Protein 5MFO (pdb70)

CATH classification: 1.25.10.10

Radius of gyration: 34.19 Å; Cα contacts (8 Å, |Δi|>4): 1938; chains: 6; bounding box: 87×89×91 Å

B-factor: mean 29.67, std 13.9, range [11.41, 124.04]

Foldseek 3Di:
DVCLLVLLVLCVPPPVVSNVVSLQVLLVQLQPAQVSLVVNVVSPNQLSLLVQLPPPDVVSNLSSLSNLLSQLLYALVSLVSNVVSPNQLSLLVQLPPPDVSSNLSSLSNLLSQLLYALVSLVSNVVSPNLLSLLVQLPPPDVSSVVSSLSSLLSQLQYDLVSLVSNVVSPNQVSLVVCCPPPDPVSNVSSVSSNVSSVD/DVLLVLLVQCPPPDVVSNLVSLQVLLVQLLDAQVSLVVNVVSPNQLSLLVQLPPPPVSSNLSSLSNLLSQLQYALVSLVSNLVSPNQLSLLVQLPPPDVSSNLSSLSSLLSQLQYALVSLVSNVVSPNQLSLLVQLPPPDVVSNVSSLSSLLSQLPHDDVSLVSNVVSPNQVSLVCLCVPPDDSSNVSSVSSNVSNPD/DVCLLVLLVLCVPPDPVSNVVSLQVLLVQLQPAQVSLVVNVVSPNQLSLLVQLPPPDVVSNLSSLSNLLSQLLYALVSLVSNVVSPNQLSLLVQLPPPDVSSNLSSLSNLLSQLLYALVSLVSNVVSPNLLSLLVQLPPPDPSSVVSSLSSLLSQLQYDLVSLVSNVVSPNQVSLVVCCPPPDPVSNVSSVSSNVSSPD/DDQPCLLVLLVQCPPPDVVSNLVSLLVLLVQLQVADVSLVSNVVSPNQLSLLVQLPDPDVSSNLSSLSSLLSQLQYALVSLVSNVVSPNQLSLLVQLPPPDVSSNLSSLSSLLSQLLYAQVSLVSNVVSPNQLSLLVQLPDPDVVSLVSSLSNLLSQLQYDPVSLVSNVVSPNPVSLVVQCPPPPVVSNVSSVNSNVSSD/DLLVLLVQCPPPDVVSNLVSLQVLLVQLLDAQVSLVVNVVSPNQLSLLVQLPPPDVSSNLSSLSNLLSQLQYALVSLVSNLVSPNQLSLLVQLPPPDVSSNLSSLSSLLSQLQYALVSLVSNVVSPNQLSLLVQLPPPDVVSNVSSLSSLLSQLPHDDVSLVSNVVSPNQVSLVCLCVPDDDVSVVSSVSSNVSNPD/DDQPCLLVLQVQCPDPDVVSNLVSLLVLLVQLQVDDVSLVSNVVSPNQLSLLVQLPDPDVSSNLSSLSSLLSQLQYALVSLVSNVVSPNQLSLLVQLPPPDVSSNLSSLSSLQSQLLYAQVSLVSNVVSPNQLSLLVQLPDPDVVSLVSSLSSLLSQLQYDDVSLVSNVVSPNPVSLVVQCPPPPVVSNVSSVNSNVSSPD

Sequence (1194 aa):
GSELPQMMVQQLNSPDQQELQSALRKLSQIASSGGNEQQIQAVIDAGALPALVQLLSSSPNEQILQEALWALSSNIASGGNEEQIQAVIDAGALPALVQLLSSSPNEQILQQEALWALSSNIASGGNEQIQAVIDAGALPALVQLLSSPNEQILQEALWALSSNIASGGNEQKQAVKEAGAEPALEQLQSSPNEKIQKEAQEALEKIQSSELPQMMVQQLNSPDQQQELQSSALRKLSSQIASGGNEQIQAVIDAGALPALVQLLSSSPNEQILQEALWWALLSSNNIASGGNEQQIQAVIDAGALPALVQLLSSSPNEQILQEALWWALSSNIASGGNEQQIQAVIDAGALPALVQLLSSPNEQILQEALLWALSSNIASGGNEQKQAVKEAGAEPALEQQLLQQSSSSPPNNEEKIQKEAQEALEKIQSGSELPQMMVQQLNSPDQQELQSALRKLSSQIASGGNEQIQAVIDAGALPALVQLLSSSPNEQILQEALWALSSNIASGGNEQIQAVIDAGALPALVQLLSSSPNEQILQQEALWALSNIASGGNEQIQAVIDAGALPALVQLLSSPNEQILQEALWALSSNIASGGNEQKQAVKEAGAEPALEQLQSSPNEKIQKEAQEALEKIQSGPGSSELPQMMVQQQLNSSPDQQEELQSALLRRKLSSQQIASSGGNEQIQAVIDAGALPALLVQLLSSPNEQILQQEALWWALSNIASGGNEQIQAVIDAGALPALLVQQLLSSSPNEQILQEEALWALLSSNIASSGGNEQIQAVIDAGALPALVQLLSSSPNEQILQEALWWALSSNIASGGNEQKQAVKEAGAEPALEQLQSSSPNEKIQKEAQEALEKIQELPQMMVQQLNSPDQQQELQSALRKLSSQIASGGNEQIQAVIDAGALPALVQLLSSSPNEQILQQEALWWALSSNNIASSGGNEQQIQAVIDAGALPALVQLLSSSPNEQILQEEALWWALSSNIASGGNEQQIQAVIDAGALPALVQLLSSPNEQILQEALLWALSSNIASGGNEQKQAVKEAGAEPALEQQLLQQSSSSPPNNEEKIQKEAQEALEKIQSGPGSELPQMVQQQLNNSSPDQQELQSALLRRKLSSQIIASSGGNEQIQAVIDAGALPALLVQLLSSSPNEQILQQQEALWWALSNIASGGGNEQIQAVIDAGALPALVQQLLSSSPNEQILQEALWALLSSNIASSGGNEEQIQAVIDAGALPALVQQLLSSSPNEQILQEALWWALSSNIASGGNEEQKQAVKEAGAEPALEQLQSSSPNEKIQKEAQEALEKIQS

Nearest PDB structures (foldseek):
  5mfo-assembly3_C  TM=9.854E-01  e=1.193E-26  synthetic construct
  6s9m-assembly1_A  TM=9.675E-01  e=6.586E-24  synthetic construct
  7qnp-assembly1_AAA  TM=9.729E-01  e=9.684E-24  synthetic construct
  4v3r-assembly2_B  TM=9.788E-01  e=2.664E-23  synthetic construct
  6sa6-assembly1_A  TM=9.646E-01  e=4.111E-23  synthetic construct

Solvent-accessible surface area: 48846 Å² total; per-residue (Å²): 73,116,76,12,69,112,8,19,122,43,0,107,14,147,75,96,151,72,15,20,62,4,1,121,102,0,17,121,34,1,75,45,38,50,144,73,3,65,42,0,27,108,34,39,0,10,81,18,0,24,124,18,9,96,24,137,39,100,93,7,12,43,10,0,0,106,0,0,8,42,0,0,68,14,6,33,85,4,2,32,22,0,24,108,32,35,0,7,88,28,0,21,127,27,9,88,24,142,41,100,87,6,14,36,25,0,0,57,1,2,0,18,0,1,39,9,20,79,116,10,4,37,20,1,26,108,32,39,0,10,92,32,1,21,126,22,5,75,21,141,49,81,47,13,16,29,4,0,1,37,1,0,4,5,0,0,38,8,21,114,116,7,27,84,18,0,72,132,32,30,0,48,91,19,0,95,121,18,52,98,30,132,29,104,30,10,49,73,33,0,62,36,0,2,98,41,2,102,95,106,122,34,55,29,16,19,43,66,4,87,10,28,19,33,13,68,14,4,35,3,0,101,100,0,2,120,39,1,52,30,43,66,144,90,3,60,39,1,27,108,21,33,0,7,76,8,0,24,115,24,4,90,22,124,14,35,4,13,6,14,39,0,0,95,1,1,0,20,0,1,65,13,16,75,110,2,6,62,23,0,25,107,33,35,0,8,88,18,0,25,125,20,6,99,23,114,9,32,30,11,5,46,9,0,2,75,1,2,15,30,0,2,70,17,26,73,151,11,5,30,22,0,21,110,31,31,0,6,91,28,0,4,27,25,10,54,20,45,6,42,10,16,14,5,8,0,0,121,1,0,12,46,1,1,60,4,23,136,114,10,53,107,22,0,74,141,22,24,0,48,88,22,1,81,53,15,79,89,17,126,15,127,110,1,52,136,26,0,73,106,0,3,129,56,4,82,155,78,115,80,11,66,108,9,4,52,40,0,76,13,143,73,99,152,72,10,32,40,3,0,113,100,0,15,125,26,1,76,45,33,76,144,79,3,55,42,0,0,37,20,2,0,1,39,16,0,25,118,16,8,96,24,135,49,99,98,5,13,44,13,0,0,107,0,1,8,38,0,0,69,14,18,73,130,8,2,33,5,0,24,97,34,36,0,9,88,27,0,21,127,27,8,90,22,140,40,93,93,6,14,27,35,0,0,113,1,2,0,18,0,1,69,13,24,79,115,10,4,38,21,1,24,108,33,37,0,9,91,31,1,22,126,23,9,86,20,142,45,99,68,11,16,64,6,0,1,69,1,0,5,24,0,0,66,9,22,112,118,7,30,87,17,0,68,135,33,30,0,50,94,21,0,95,136,20,53,98,29,144,49,111,134,11,47,119,56,0,62,88,0,2,104,60,0,90,116,80,146,28,101,98,13,75,100,3,18,120,39,1,63,11,90,24,9,17,64,8,8,45,3,0,91,78,0,5,121,32,1,83,46,36,98,144,58,3,72,28,0,30,106,24,30,0,8,90,10,0,26,55,14,3,63,13,106,12,32,11,9,5,20,36,0,1,131,0,0,2,14,0,1,75,49,28,73,130,13,4,23,28,0,25,110,34,31,0,6,92,19,0,25,137,24,5,93,21,123,8,34,31,13,4,42,18,0,2,98,0,4,1,21,0,1,71,16,21,87,109,5,5,51,20,1,22,110,34,32,0,6,74,22,2,23,119,25,2,11,11,26,9,33,6,17,5,43,20,0,3,126,1,1,16,21,2,0,62,6,21,129,139,14,50,96,20,0,104,136,31,23,0,40,87,15,0,83,48,0,75,43,12,59,6,137,109,0,75,106,48,0,74,83,1,9,94,90,4,131,153,36,72,117,20,19,117,67,5,131,11,133,18,51,13,68,15,4,39,3,0,97,96,1,1,119,38,1,57,30,45,73,149,91,2,64,37,0,28,108,21,34,0,8,91,25,0,25,137,21,5,94,22,126,13,36,4,14,6,14,39,0,0,98,0,2,0,14,0,2,68,15,20,69,139,9,6,60,23,1,24,107,32,34,0,8,91,23,0,25,126,25,7,88,23,115,9,32,30,10,4,41,8,0,1,73,1,1,13,29,0,2,72,17,16,70,108,3,5,29,22,0,22,110,32,32,0,6,89,28,0,3,27,25,9,57,20,47,6,40,4,16,14,4,8,0,0,118,0,0,11,49,2,1,60,4,23,135,111,11,56,114,23,0,76,142,22,24,0,42,88,22,2,77,57,14,76,90,17,130,15,127,109,1,59,137,30,0,74,98,0,5,134,56,6,98,145,81,145,29,106,104,14,77,100,3,20,113,42,2,57,10,93,25,9,19,63,8,5,56,4,0,102,85,0,6,132,30,1,78,45,36,100,147,57,3,68,29,0,30,108,23,30,0,7,91,16,0,24,60,17,3,63,13,106,12,32,6,8,5,16,39,0,0,129,0,0,2,13,0,1,73,48,31,73,133,13,5,41,27,0,24,109,33,31,0,6,90,20,0,26,126,25,5,83,23,128,10,32,25,13,5,34,24,0,1,106,0,3,11,28,0,2,72,14,22,83,142,8,5,32,19,0,23,109,33,32,0,6,71,21,2,22,123,25,4,89,22,120,9,34,4,18,8,14,7,0,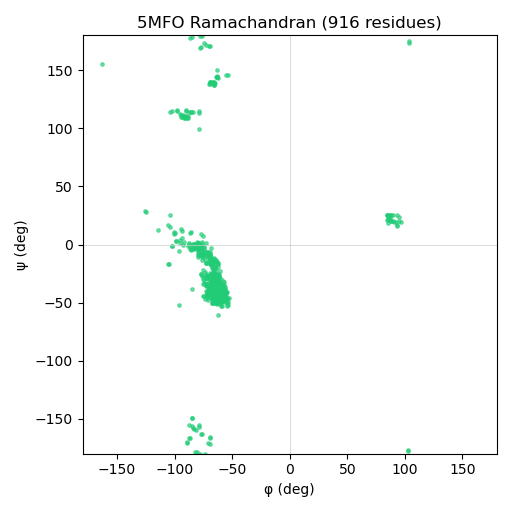2,109,1,1,23,44,1,0,59,6,21,133,112,9,37,56,20,0,58,38,17,4,0,35,22,16,0,68,95,16,59,101,16,140,8,137,111,0,76,107,34,0,68,86,1,23,84,83,4,110,109

Secondary structure (DSSP, 8-state):
-TTHHHHHHGGG-SSHHHHHHHHHHHHHHTTS-HHHHHHHHHTTHHHHHHHHTT-S-HHHHHHHHHHHHHHTTS-HHHHHHHHHTTHHHHHHHHTT-S-HHHHHHHHHHHHHHHTS-HHHHHHHHHTTHHHHHHHHTT-S-HHHHHHHHHHHHHHTTS-HHHHHHHHHTTHHHHHHHGGG-S-HHHHHHHHHHHHHHH-/-HHHHHHHHTT-SSHHHHHHHHHHHHHHHTS-HHHHHHHHHTTHHHHHHHHTT-S-HHHHHHHHHHHHHHTTS-HHHHHHHHHTTHHHHHHHHTT-S-HHHHHHHHHHHHHHTTS-HHHHHHHHHTTHHHHHHHHTT-S-HHHHHHHHHHHHHHHTS-HHHHHHHHHTTHHHHHHHHTT-SSHHHHHHHHHHHHHH--/-TTHHHHHHGGG-SSHHHHHHHHHHHHHHTTS-HHHHHHHHHTTHHHHHHHHTT-S-HHHHHHHHHHHHHHTTS-HHHHHHHHHTTHHHHHHHHTT-S-HHHHHHHHHHHHHHHTS-HHHHHHHHHTTHHHHHHHHTT-S-HHHHHHHHHHHHHHTTS-HHHHHHHHHTTHHHHHHHGGG-S-HHHHHHHHHHHHHH--/---TTHHHHHHHHT-S-HHHHHHHHHHHHHHHTS-HHHHHHHHHTTHHHHHHHHTT-S-HHHHHHHHHHHHHHTTS-HHHHHHHHHTTHHHHHHHHTT-S-HHHHHHHHHHHHHHTTS-HHHHHHHHHTTHHHHHHHHTT-S-HHHHHHHHHHHHHHHTS-HHHHHHHHHTTHHHHHHTTTT-SSHHHHHHHHHHHHHH-/-HHHHHHHTT-SSHHHHHHHHHHHHHHHTS-HHHHHHHHHTTHHHHHHHHTT-S-HHHHHHHHHHHHHHTTS-HHHHHHHHHTTHHHHHHHHTT-S-HHHHHHHHHHHHHHTTS-HHHHHHHHHTTHHHHHHHHTT-S-HHHHHHHHHHHHHHHTS-HHHHHHHHHTTHHHHHHHHTT-SSHHHHHHHHHHHHHH--/---TTHHHHHHHTT-S-HHHHHHHHHHHHHHHTS-HHHHHHHHHTTHHHHHHHHTT-S-HHHHHHHHHHHHHHTTS-HHHHHHHHHTTHHHHHHHHTT-S-HHHHHHHHHHHHHHTTS-HHHHHHHHHTTHHHHHHHHTT-S-HHHHHHHHHHHHHHTTS-HHHHHHHHHTTHHHHHHTTTT-SSHHHHHHHHHHHHHHH-

Structure (mmCIF, N/CA/C/O backbone):
data_5MFO
#
_entry.id   5MFO
#
_cell.length_a   83.920
_cell.length_b   83.920
_cell.length_c   166.150
_cell.angle_alpha   90.00
_cell.angle_beta   90.00
_cell.angle_gamma   90.00
#
_symmetry.space_group_name_H-M   'P 43'
#
loop_
_entity.id
_entity.type
_entity.pdbx_description
1 polymer YIIIM3AIII
2 non-polymer 'CALCIUM ION'
3 non-polymer 1,2-ETHANEDIOL
4 water water
#
loop_
_atom_site.group_PDB
_atom_site.id
_atom_site.type_symbol
_atom_site.label_atom_id
_atom_site.label_alt_id
_atom_site.label_comp_id
_atom_site.label_asym_id
_atom_site.label_entity_id
_atom_site.label_seq_id
_atom_site.pdbx_PDB_ins_code
_atom_site.Cartn_x
_atom_site.Cartn_y
_atom_site.Cartn_z
_atom_site.occupancy
_atom_site.B_iso_or_equiv
_atom_site.auth_seq_id
_atom_site.auth_comp_id
_atom_site.auth_asym_id
_atom_site.auth_atom_id
_atom_site.pdbx_PDB_model_num
ATOM 1 N N . GLY A 1 3 ? 26.057 -46.090 41.371 1.00 72.66 10 GLY A N 1
ATOM 2 C CA . GLY A 1 3 ? 25.139 -45.392 42.249 1.00 62.37 10 GLY A CA 1
ATOM 3 C C . GLY A 1 3 ? 25.849 -44.567 43.305 1.00 58.63 10 GLY A C 1
ATOM 4 O O . GLY A 1 3 ? 25.995 -43.354 43.166 1.00 51.25 10 GLY A O 1
ATOM 7 N N . SER A 1 4 ? 26.297 -45.235 44.372 1.00 53.23 11 SER A N 1
ATOM 8 C CA . SER A 1 4 ? 26.952 -44.526 45.466 1.00 46.59 11 SER A CA 1
ATOM 9 C C . SER A 1 4 ? 28.217 -43.822 44.996 1.00 34.71 11 SER A C 1
ATOM 10 O O . SER A 1 4 ? 28.656 -42.851 45.621 1.00 39.90 11 SER A O 1
ATOM 18 N N . GLU A 1 5 ? 28.838 -44.307 43.922 1.00 36.70 12 GLU A N 1
ATOM 19 C CA . GLU A 1 5 ? 30.090 -43.701 43.482 1.00 32.78 12 GLU A CA 1
ATOM 20 C C . GLU A 1 5 ? 29.893 -42.489 42.577 1.00 31.85 12 GLU A C 1
ATOM 21 O O . GLU A 1 5 ? 30.890 -41.852 42.229 1.00 29.69 12 GLU A O 1
ATOM 33 N N . LEU A 1 6 ? 28.652 -42.146 42.211 1.00 29.55 13 LEU A N 1
ATOM 34 C CA . LEU A 1 6 ? 28.423 -41.063 41.252 1.00 33.27 13 LEU A CA 1
ATOM 35 C C . LEU A 1 6 ? 28.857 -39.696 41.763 1.00 25.90 13 LEU A C 1
ATOM 36 O O . LEU A 1 6 ? 29.524 -38.957 41.012 1.00 25.10 13 LEU A O 1
ATOM 52 N N . PRO A 1 7 ? 28.516 -39.287 42.985 1.00 25.21 14 PRO A N 1
ATOM 53 C CA . PRO A 1 7 ? 29.009 -37.987 43.465 1.00 23.80 14 PRO A CA 1
ATOM 54 C C . PRO A 1 7 ? 30.518 -37.880 43.429 1.00 23.84 14 PRO A C 1
ATOM 55 O O . PRO A 1 7 ? 31.045 -36.860 42.976 1.00 22.84 14 PRO A O 1
ATOM 66 N N . GLN A 1 8 ? 31.248 -38.920 43.845 1.00 25.39 15 GLN A N 1
ATOM 67 C CA . GLN A 1 8 ? 32.707 -38.815 43.789 1.00 26.05 15 GLN A CA 1
ATOM 68 C C . GLN A 1 8 ? 33.194 -38.689 42.347 1.00 25.79 15 GLN A C 1
ATOM 69 O O . GLN A 1 8 ? 34.135 -37.947 42.060 1.00 25.33 15 GLN A O 1
ATOM 83 N N A MET A 1 9 ? 32.578 -39.427 41.415 0.58 26.47 16 MET A N 1
ATOM 84 N N B MET A 1 9 ? 32.567 -39.422 41.432 0.42 26.45 16 MET A N 1
ATOM 85 C CA A MET A 1 9 ? 32.960 -39.286 40.014 0.58 26.60 16 MET A CA 1
ATOM 86 C CA B MET A 1 9 ? 32.913 -39.318 40.025 0.42 26.62 16 MET A CA 1
ATOM 87 C C A MET A 1 9 ? 32.768 -37.853 39.547 0.58 24.47 16 MET A C 1
ATOM 88 C C B MET A 1 9 ? 32.744 -37.888 39.526 0.42 24.52 16 MET A C 1
ATOM 89 O O A MET A 1 9 ? 33.644 -37.279 38.892 0.58 24.15 16 MET A O 1
ATOM 90 O O B MET A 1 9 ? 33.625 -37.341 38.857 0.42 24.23 16 MET A O 1
ATOM 117 N N . VAL A 1 10 ? 31.603 -37.274 39.831 1.00 23.42 17 VAL A N 1
ATOM 118 C CA . VAL A 1 10 ? 31.347 -35.906 39.383 1.00 22.08 17 VAL A CA 1
ATOM 119 C C . VAL A 1 10 ? 32.343 -34.945 40.006 1.00 21.15 17 VAL A C 1
ATOM 120 O O . VAL A 1 10 ? 32.873 -34.066 39.327 1.00 20.57 17 VAL A O 1
ATOM 134 N N . GLN A 1 11 ? 32.636 -35.123 41.290 1.00 21.38 18 GLN A N 1
ATOM 135 C CA . GLN A 1 11 ? 33.579 -34.230 41.964 1.00 21.16 18 GLN A CA 1
ATOM 136 C C . GLN A 1 11 ? 34.933 -34.224 41.276 1.00 21.54 18 GLN A C 1
ATOM 137 O O . GLN A 1 11 ? 35.635 -33.190 41.278 1.00 21.39 18 GLN A O 1
ATOM 151 N N . GLN A 1 12 ? 35.308 -35.363 40.670 1.00 22.65 19 GLN A N 1
ATOM 152 C CA . GLN A 1 12 ? 36.604 -35.528 40.045 1.00 23.65 19 GLN A CA 1
ATOM 153 C C . GLN A 1 12 ? 36.649 -35.092 38.588 1.00 23.01 19 GLN A C 1
ATOM 154 O O . GLN A 1 12 ? 37.726 -35.137 37.991 1.00 23.89 19 GLN A O 1
ATOM 168 N N . LEU A 1 13 ? 35.527 -34.627 38.017 1.00 21.88 20 LEU A N 1
ATOM 169 C CA . LEU A 1 13 ? 35.526 -34.155 36.633 1.00 22.22 20 LEU A CA 1
ATOM 170 C C . LEU A 1 13 ? 36.320 -32.875 36.421 1.00 22.00 20 LEU A C 1
ATOM 171 O O . LEU A 1 13 ? 36.582 -32.519 35.264 1.00 23.56 20 LEU A O 1
ATOM 187 N N . ASN A 1 14 ? 36.719 -32.193 37.491 1.00 20.60 21 ASN A N 1
ATOM 188 C CA . ASN A 1 14 ? 37.627 -31.047 37.412 1.00 20.39 21 ASN A CA 1
ATOM 189 C C . ASN A 1 14 ? 38.833 -31.261 38.311 1.00 22.25 21 ASN A C 1
ATOM 190 O O . ASN A 1 14 ? 39.437 -30.298 38.772 1.00 23.78 21 ASN A O 1
ATOM 201 N N . SER A 1 15 ? 39.210 -32.521 38.541 1.00 22.38 22 SER A N 1
ATOM 202 C CA . SER A 1 15 ? 40.346 -32.819 39.398 1.00 24.20 22 SER A CA 1
ATOM 203 C C . SER A 1 15 ? 41.627 -32.225 38.814 1.00 24.93 22 SER A C 1
ATOM 204 O O . SER A 1 15 ? 41.838 -32.293 37.585 1.00 27.56 22 SER A O 1
ATOM 212 N N . PRO A 1 16 ? 42.537 -31.719 39.661 1.00 26.22 23 PRO A N 1
ATOM 213 C CA . PRO A 1 16 ? 43.864 -31.303 39.176 1.00 30.00 23 PRO A CA 1
ATOM 214 C C . PRO A 1 16 ? 44.783 -32.457 38.841 1.00 37.66 23 PRO A C 1
ATOM 215 O O . PRO A 1 16 ? 45.883 -32.212 38.336 1.00 50.04 23 PRO A O 1
ATOM 226 N N . ASP A 1 17 ? 44.400 -33.690 39.142 1.00 32.46 24 ASP A N 1
ATOM 227 C CA . ASP A 1 17 ? 45.153 -34.861 38.712 1.00 36.17 24 ASP A CA 1
ATOM 228 C C . ASP A 1 17 ? 44.501 -35.430 37.459 1.00 33.61 24 ASP A C 1
ATOM 229 O O . ASP A 1 17 ? 43.356 -35.903 37.512 1.00 32.38 24 ASP A O 1
ATOM 238 N N . GLN A 1 18 ? 45.238 -35.405 36.340 1.00 43.84 25 GLN A N 1
ATOM 239 C CA . GLN A 1 18 ? 44.630 -35.724 35.047 1.00 47.53 25 GLN A CA 1
ATOM 240 C C . GLN A 1 18 ? 44.192 -37.182 34.971 1.00 44.84 25 GLN A C 1
ATOM 241 O O . GLN A 1 18 ? 43.166 -37.495 34.350 1.00 41.33 25 GLN A O 1
ATOM 255 N N . GLN A 1 19 ? 44.955 -38.089 35.582 1.00 47.43 26 GLN A N 1
ATOM 256 C CA . GLN A 1 19 ? 44.549 -39.491 35.602 1.00 49.16 26 GLN A CA 1
ATOM 257 C C . GLN A 1 19 ? 43.250 -39.670 36.376 1.00 45.69 26 GLN A C 1
ATOM 258 O O . GLN A 1 19 ? 42.376 -40.444 35.974 1.00 44.39 26 GLN A O 1
ATOM 272 N N . GLU A 1 20 ? 43.097 -38.949 37.486 1.00 43.83 27 GLU A N 1
ATOM 273 C CA . GLU A 1 20 ? 41.864 -39.051 38.257 1.00 41.33 27 GLU A CA 1
ATOM 274 C C . GLU A 1 20 ? 40.689 -38.496 37.465 1.00 37.26 27 GLU A C 1
ATOM 275 O O . GLU A 1 20 ? 39.596 -39.076 37.464 1.00 36.12 27 GLU A O 1
ATOM 287 N N . LEU A 1 21 ? 40.902 -37.376 36.774 1.00 35.62 28 LEU A N 1
ATOM 288 C CA . LEU A 1 21 ? 39.849 -36.795 35.950 1.00 32.51 28 LEU A CA 1
ATOM 289 C C . LEU A 1 21 ? 39.407 -37.763 34.856 1.00 32.74 28 LEU A C 1
ATOM 290 O O . LEU A 1 21 ? 38.209 -37.985 34.657 1.00 30.82 28 LEU A O 1
ATOM 306 N N . GLN A 1 22 ? 40.364 -38.329 34.110 1.00 35.47 29 GLN A N 1
ATOM 307 C CA . GLN A 1 22 ? 40.004 -39.195 32.988 1.00 35.97 29 GLN A CA 1
ATOM 308 C C . GLN A 1 22 ? 39.297 -40.457 33.460 1.00 36.34 29 GLN A C 1
ATOM 309 O O . GLN A 1 22 ? 38.352 -40.922 32.813 1.00 35.02 29 GLN A O 1
ATOM 323 N N . SER A 1 23 ? 39.730 -41.023 34.585 1.00 38.54 30 SER A N 1
ATOM 324 C CA . SER A 1 23 ? 39.062 -42.208 35.114 1.00 39.75 30 SER A CA 1
ATOM 325 C C . SER A 1 23 ? 37.598 -41.920 35.436 1.00 36.43 30 SER A C 1
ATOM 326 O O . SER A 1 23 ? 36.706 -42.703 35.088 1.00 37.29 30 SER A O 1
ATOM 334 N N . ALA A 1 24 ? 37.327 -40.780 36.092 1.00 34.32 31 ALA A N 1
ATOM 335 C CA . ALA A 1 24 ? 35.950 -40.418 36.409 1.00 32.91 31 ALA A CA 1
ATOM 336 C C . ALA A 1 24 ? 35.148 -40.144 35.146 1.00 30.62 31 ALA A C 1
ATOM 337 O O . ALA A 1 24 ? 33.980 -40.530 35.033 1.00 34.40 31 ALA A O 1
ATOM 344 N N . LEU A 1 25 ? 35.761 -39.485 34.171 1.00 29.01 32 LEU A N 1
ATOM 345 C CA . LEU A 1 25 ? 35.054 -39.196 32.938 1.00 27.39 32 LEU A CA 1
ATOM 346 C C . LEU A 1 25 ? 34.693 -40.486 32.202 1.00 30.60 32 LEU A C 1
ATOM 347 O O . LEU A 1 25 ? 33.589 -40.627 31.658 1.00 29.33 32 LEU A O 1
ATOM 363 N N . ARG A 1 26 ? 35.615 -41.448 32.175 1.00 30.86 33 ARG A N 1
ATOM 364 C CA . ARG A 1 26 ? 35.339 -42.711 31.497 1.00 32.21 33 ARG A CA 1
ATOM 365 C C . ARG A 1 26 ? 34.221 -43.463 32.202 1.00 34.57 33 ARG A C 1
ATOM 366 O O . ARG A 1 26 ? 33.318 -43.996 31.548 1.00 36.48 33 ARG A O 1
ATOM 387 N N . LYS A 1 27 ? 34.245 -43.487 33.538 1.00 33.08 34 LYS A N 1
ATOM 388 C CA . LYS A 1 27 ? 33.190 -44.155 34.292 1.00 38.62 34 LYS A CA 1
ATOM 389 C C . LYS A 1 27 ? 31.851 -43.458 34.104 1.00 40.02 34 LYS A C 1
ATOM 390 O O . LYS A 1 27 ? 30.804 -44.117 34.067 1.00 37.07 34 LYS A O 1
ATOM 409 N N . LEU A 1 28 ? 31.868 -42.127 33.955 1.00 32.90 35 LEU A N 1
ATOM 410 C CA . LEU A 1 28 ? 30.639 -41.371 33.770 1.00 28.38 35 LEU A CA 1
ATOM 411 C C . LEU A 1 28 ? 29.911 -41.731 32.475 1.00 30.05 35 LEU A C 1
ATOM 412 O O . LEU A 1 28 ? 28.679 -41.842 32.465 1.00 33.74 35 LEU A O 1
ATOM 428 N N . SER A 1 29 ? 30.632 -41.852 31.352 1.00 29.95 36 SER A N 1
ATOM 429 C CA . SER A 1 29 ? 29.965 -42.204 30.100 1.00 33.79 36 SER A CA 1
ATOM 430 C C . SER A 1 29 ? 29.323 -43.585 30.173 1.00 33.01 36 SER A C 1
ATOM 431 O O . SER A 1 29 ? 28.261 -43.810 29.584 1.00 30.39 36 SER A O 1
ATOM 439 N N . GLN A 1 30 ? 29.936 -44.514 30.903 1.00 29.89 37 GLN A N 1
ATOM 440 C CA . GLN A 1 30 ? 29.341 -45.842 31.050 1.00 31.22 37 GLN A CA 1
ATOM 441 C C . GLN A 1 30 ? 27.975 -45.767 31.732 1.00 33.52 37 GLN A C 1
ATOM 442 O O . GLN A 1 30 ? 27.002 -46.367 31.266 1.00 34.97 37 GLN A O 1
ATOM 456 N N . ILE A 1 31 ? 27.864 -45.001 32.819 1.00 31.47 38 ILE A N 1
ATOM 457 C CA . ILE A 1 31 ? 26.571 -44.868 33.486 1.00 32.83 38 ILE A CA 1
ATOM 458 C C . ILE A 1 31 ? 25.550 -44.222 32.553 1.00 32.70 38 ILE A C 1
ATOM 459 O O . ILE A 1 31 ? 24.389 -44.654 32.481 1.00 35.27 38 ILE A O 1
ATOM 475 N N . ALA A 1 32 ? 25.953 -43.167 31.847 1.00 29.16 39 ALA A N 1
ATOM 476 C CA . ALA A 1 32 ? 25.042 -42.444 30.966 1.00 34.07 39 ALA A CA 1
ATOM 477 C C . ALA A 1 32 ? 24.602 -43.268 29.752 1.00 34.06 39 ALA A C 1
ATOM 478 O O . ALA A 1 32 ? 23.813 -42.765 28.950 1.00 31.85 39 ALA A O 1
ATOM 485 N N A SER A 1 33 ? 25.096 -44.499 29.600 0.34 31.18 40 SER A N 1
ATOM 486 N N B SER A 1 33 ? 25.086 -44.499 29.595 0.66 31.58 40 SER A N 1
ATOM 487 C CA A SER A 1 33 ? 24.682 -45.399 28.530 0.34 31.24 40 SER A CA 1
ATOM 488 C CA B SER A 1 33 ? 24.669 -45.397 28.521 0.66 31.37 40 SER A CA 1
ATOM 489 C C A SER A 1 33 ? 23.673 -46.440 29.000 0.34 34.75 40 SER A C 1
ATOM 490 C C B SER A 1 33 ? 23.535 -46.327 28.935 0.66 34.58 40 SER A C 1
ATOM 491 O O A SER A 1 33 ? 23.415 -47.409 28.280 0.34 37.82 40 SER A O 1
ATOM 492 O O B SER A 1 33 ? 23.045 -47.095 28.101 0.66 32.53 40 SER A O 1
ATOM 507 N N . GLY A 1 34 ? 23.091 -46.260 30.182 1.00 32.69 41 GLY A N 1
ATOM 508 C CA . GLY A 1 34 ? 22.166 -47.232 30.728 1.00 38.23 41 GLY A CA 1
ATOM 509 C C . GLY A 1 34 ? 20.711 -46.819 30.708 1.00 32.42 41 GLY A C 1
ATOM 510 O O . GLY A 1 34 ? 19.903 -47.384 31.449 1.00 45.09 41 GLY A O 1
ATOM 515 N N . GLY A 1 35 ? 20.350 -45.855 29.875 1.00 28.11 42 GLY A N 1
ATOM 516 C CA . GLY A 1 35 ? 18.956 -45.484 29.734 1.00 28.56 42 GLY A CA 1
ATOM 517 C C . GLY A 1 35 ? 18.642 -44.187 30.455 1.00 25.38 42 GLY A C 1
ATOM 518 O O . GLY A 1 35 ? 19.470 -43.605 31.163 1.00 26.25 42 GLY A O 1
ATOM 522 N N . ASN A 1 36 ? 17.395 -43.746 30.282 1.00 27.47 43 ASN A N 1
ATOM 523 C CA . ASN A 1 36 ? 17.031 -42.390 30.685 1.00 25.61 43 ASN A CA 1
ATOM 524 C C . ASN A 1 36 ? 17.141 -42.194 32.197 1.00 27.26 43 ASN A C 1
ATOM 525 O O . ASN A 1 36 ? 17.529 -41.124 32.652 1.00 25.96 43 ASN A O 1
ATOM 536 N N . GLU A 1 37 ? 16.810 -43.214 32.990 1.00 30.87 44 GLU A N 1
ATOM 537 C CA . GLU A 1 37 ? 16.906 -43.071 34.447 1.00 31.96 44 GLU A CA 1
ATOM 538 C C . GLU A 1 37 ? 18.346 -42.827 34.887 1.00 28.36 44 GLU A C 1
ATOM 539 O O . GLU A 1 37 ? 18.617 -41.944 35.722 1.00 27.12 44 GLU A O 1
ATOM 551 N N A GLN A 1 38 ? 19.283 -43.600 34.338 0.55 28.30 45 GLN A N 1
ATOM 552 N N B GLN A 1 38 ? 19.295 -43.582 34.326 0.45 28.38 45 GLN A N 1
ATOM 553 C CA A GLN A 1 38 ? 20.692 -43.402 34.652 0.55 26.44 45 GLN A CA 1
ATOM 554 C CA B GLN A 1 38 ? 20.701 -43.390 34.669 0.45 26.52 45 GLN A CA 1
ATOM 555 C C A GLN A 1 38 ? 21.193 -42.052 34.144 0.55 22.88 45 GLN A C 1
ATOM 556 C C B GLN A 1 38 ? 21.263 -42.086 34.104 0.45 23.95 45 GLN A C 1
ATOM 557 O O A GLN A 1 38 ? 21.958 -41.374 34.836 0.55 23.81 45 GLN A O 1
ATOM 558 O O B GLN A 1 38 ? 22.167 -41.497 34.706 0.45 21.77 45 GLN A O 1
ATOM 585 N N . ILE A 1 39 ? 20.787 -41.646 32.935 1.00 21.87 46 ILE A N 1
ATOM 586 C CA . ILE A 1 39 ? 21.165 -40.323 32.432 1.00 20.73 46 ILE A CA 1
ATOM 587 C C . ILE A 1 39 ? 20.707 -39.270 33.417 1.00 20.36 46 ILE A C 1
ATOM 588 O O . ILE A 1 39 ? 21.433 -38.327 33.722 1.00 19.37 46 ILE A O 1
ATOM 605 N N . GLN A 1 40 ? 19.491 -39.407 33.929 1.00 21.06 47 GLN A N 1
ATOM 606 C CA . GLN A 1 40 ? 18.972 -38.399 34.841 1.00 20.31 47 GLN A CA 1
ATOM 607 C C . GLN A 1 40 ? 19.764 -38.388 36.131 1.00 19.94 47 GLN A C 1
ATOM 608 O O . GLN A 1 40 ? 19.976 -37.317 36.719 1.00 19.85 47 GLN A O 1
ATOM 622 N N . ALA A 1 41 ? 20.227 -39.549 36.587 1.00 21.51 48 ALA A N 1
ATOM 623 C CA . ALA A 1 41 ? 21.089 -39.583 37.770 1.00 21.83 48 ALA A CA 1
ATOM 624 C C . ALA A 1 41 ? 22.380 -38.802 37.539 1.00 20.67 48 ALA A C 1
ATOM 625 O O . ALA A 1 41 ? 22.882 -38.129 38.449 1.00 20.57 48 ALA A O 1
ATOM 632 N N . VAL A 1 42 ? 22.948 -38.903 36.344 1.00 20.31 49 VAL A N 1
ATOM 633 C CA . VAL A 1 42 ? 24.161 -38.161 36.026 1.00 19.29 49 VAL A CA 1
ATOM 634 C C . VAL A 1 42 ? 23.880 -36.659 36.043 1.00 19.15 49 VAL A C 1
ATOM 635 O O . VAL A 1 42 ? 24.649 -35.869 36.605 1.00 18.70 49 VAL A O 1
ATOM 648 N N . ILE A 1 43 ? 22.769 -36.245 35.426 1.00 16.78 50 ILE A N 1
ATOM 649 C CA . ILE A 1 43 ? 22.376 -34.843 35.435 1.00 17.07 50 ILE A CA 1
ATOM 650 C C . ILE A 1 43 ? 22.164 -34.357 36.865 1.00 16.97 50 ILE A C 1
ATOM 651 O O . ILE A 1 43 ? 22.625 -33.273 37.248 1.00 17.44 50 ILE A O 1
ATOM 667 N N . ASP A 1 44 ? 21.448 -35.145 37.672 1.00 18.74 51 ASP A N 1
ATOM 668 C CA . ASP A 1 44 ? 21.083 -34.700 39.009 1.00 18.17 51 ASP A CA 1
ATOM 669 C C . ASP A 1 44 ? 22.278 -34.708 39.946 1.00 18.34 51 ASP A C 1
ATOM 670 O O . ASP A 1 44 ? 22.212 -34.099 41.015 1.00 20.66 51 ASP A O 1
ATOM 679 N N . ALA A 1 45 ? 23.364 -35.386 39.580 1.00 19.40 52 ALA A N 1
ATOM 680 C CA . ALA A 1 45 ? 24.596 -35.374 40.355 1.00 18.17 52 ALA A CA 1
ATOM 681 C C . ALA A 1 45 ? 25.449 -34.157 40.018 1.00 18.02 52 ALA A C 1
ATOM 682 O O . ALA A 1 45 ? 26.516 -33.981 40.608 1.00 19.54 52 ALA A O 1
ATOM 689 N N . GLY A 1 46 ? 24.992 -33.299 39.112 1.00 17.60 53 GLY A N 1
ATOM 690 C CA . GLY A 1 46 ? 25.706 -32.070 38.826 1.00 18.54 53 GLY A CA 1
ATOM 691 C C . GLY A 1 46 ? 26.816 -32.171 37.806 1.00 18.10 53 GLY A C 1
ATOM 692 O O . GLY A 1 46 ? 27.693 -31.301 37.779 1.00 18.39 53 GLY A O 1
ATOM 696 N N . ALA A 1 47 ? 26.798 -33.188 36.955 1.00 17.19 54 ALA A N 1
ATOM 697 C CA . ALA A 1 47 ? 27.894 -33.421 36.016 1.00 16.04 54 ALA A CA 1
ATOM 698 C C . ALA A 1 47 ? 27.950 -32.403 34.890 1.00 18.27 54 ALA A C 1
ATOM 699 O O . ALA A 1 47 ? 29.021 -32.173 34.337 1.00 17.80 54 ALA A O 1
ATOM 706 N N . LEU A 1 48 ? 26.834 -31.797 34.501 1.00 16.49 55 LEU A N 1
ATOM 707 C CA . LEU A 1 48 ? 26.846 -31.056 33.238 1.00 16.83 55 LEU A CA 1
ATOM 708 C C . LEU A 1 48 ? 27.786 -29.866 33.224 1.00 16.53 55 LEU A C 1
ATOM 709 O O . LEU A 1 48 ? 28.472 -29.679 32.210 1.00 18.15 55 LEU A O 1
ATOM 725 N N . PRO A 1 49 ? 27.850 -29.015 34.248 1.00 16.22 56 PRO A N 1
ATOM 726 C CA . PRO A 1 49 ? 28.775 -27.868 34.145 1.00 17.73 56 PRO A CA 1
ATOM 727 C C . PRO A 1 49 ? 30.211 -28.307 33.927 1.00 19.49 56 PRO A C 1
ATOM 728 O O . PRO A 1 49 ? 30.927 -27.712 33.116 1.00 20.11 56 PRO A O 1
ATOM 739 N N . ALA A 1 50 ? 30.656 -29.338 34.646 1.00 18.90 57 ALA A N 1
ATOM 740 C CA . ALA A 1 50 ? 32.028 -29.805 34.502 1.00 19.78 57 ALA A CA 1
ATOM 741 C C . ALA A 1 50 ? 32.267 -30.368 33.111 1.00 18.94 57 ALA A C 1
ATOM 742 O O . ALA A 1 50 ? 33.328 -30.153 32.520 1.00 19.93 57 ALA A O 1
ATOM 749 N N . LEU A 1 51 ? 31.297 -31.109 32.571 1.00 17.62 58 LEU A N 1
ATOM 750 C CA . LEU A 1 51 ? 31.455 -31.645 31.219 1.00 18.06 58 LEU A CA 1
ATOM 751 C C . LEU A 1 51 ? 31.546 -30.531 30.190 1.00 19.76 58 LEU A C 1
ATOM 752 O O . LEU A 1 51 ? 32.370 -30.586 29.276 1.00 19.43 58 LEU A O 1
ATOM 768 N N . VAL A 1 52 ? 30.712 -29.501 30.314 1.00 18.45 59 VAL A N 1
ATOM 769 C CA . VAL A 1 52 ? 30.788 -28.403 29.358 1.00 20.92 59 VAL A CA 1
ATOM 770 C C . VAL A 1 52 ? 32.145 -27.709 29.464 1.00 21.08 59 VAL A C 1
ATOM 771 O O . VAL A 1 52 ? 32.768 -27.365 28.447 1.00 22.15 59 VAL A O 1
ATOM 784 N N . GLN A 1 53 ? 32.662 -27.530 30.687 1.00 20.01 60 GLN A N 1
ATOM 785 C CA . GLN A 1 53 ? 33.980 -26.912 30.807 1.00 23.05 60 GLN A CA 1
ATOM 786 C C . GLN A 1 53 ? 35.050 -27.720 30.084 1.00 20.85 60 GLN A C 1
ATOM 787 O O . GLN A 1 53 ? 35.994 -27.143 29.542 1.00 24.52 60 GLN A O 1
ATOM 801 N N . LEU A 1 54 ? 34.921 -29.050 30.076 1.00 20.60 61 LEU A N 1
ATOM 802 C CA . LEU A 1 54 ? 35.917 -29.890 29.431 1.00 22.18 61 LEU A CA 1
ATOM 803 C C . LEU A 1 54 ? 35.922 -29.731 27.916 1.00 21.34 61 LEU A C 1
ATOM 804 O O . LEU A 1 54 ? 36.901 -30.120 27.271 1.00 23.69 61 LEU A O 1
ATOM 820 N N . LEU A 1 55 ? 34.860 -29.179 27.329 1.00 22.63 62 LEU A N 1
ATOM 821 C CA . LEU A 1 55 ? 34.904 -28.898 25.891 1.00 22.52 62 LEU A CA 1
ATOM 822 C C . LEU A 1 55 ? 35.956 -27.858 25.533 1.00 28.30 62 LEU A C 1
ATOM 823 O O . LEU A 1 55 ? 36.305 -27.730 24.355 1.00 30.10 62 LEU A O 1
ATOM 839 N N . SER A 1 56 ? 36.490 -27.129 26.509 1.00 30.52 63 SER A N 1
ATOM 840 C CA A SER A 1 56 ? 37.566 -26.176 26.270 0.83 29.70 63 SER A CA 1
ATOM 841 C CA B SER A 1 56 ? 37.562 -26.173 26.270 0.17 31.79 63 SER A CA 1
ATOM 842 C C . SER A 1 56 ? 38.940 -26.744 26.593 1.00 32.45 63 SER A C 1
ATOM 843 O O . SER A 1 56 ? 39.935 -26.013 26.524 1.00 38.91 63 SER A O 1
ATOM 858 N N . SER A 1 57 ? 39.025 -28.024 26.924 1.00 31.41 64 SER A N 1
ATOM 859 C CA . SER A 1 57 ? 40.304 -28.613 27.260 1.00 36.86 64 SER A CA 1
ATOM 860 C C . SER A 1 57 ? 41.227 -28.623 26.042 1.00 37.72 64 SER A C 1
ATOM 861 O O . SER A 1 57 ? 40.794 -28.942 24.928 1.00 35.68 64 SER A O 1
ATOM 869 N N . PRO A 1 58 ? 42.508 -28.286 26.219 1.00 39.79 65 PRO A N 1
ATOM 870 C CA . PRO A 1 58 ? 43.469 -28.444 25.124 1.00 41.73 65 PRO A CA 1
ATOM 871 C C . PRO A 1 58 ? 43.878 -29.888 24.891 1.00 44.54 65 PRO A C 1
ATOM 872 O O . PRO A 1 58 ? 44.576 -30.167 23.907 1.00 43.84 65 PRO A O 1
ATOM 883 N N . ASN A 1 59 ? 43.477 -30.801 25.772 1.00 38.49 66 ASN A N 1
ATOM 884 C CA . ASN A 1 59 ? 43.844 -32.208 25.679 1.00 36.49 66 ASN A CA 1
ATOM 885 C C . ASN A 1 59 ? 42.796 -32.915 24.822 1.00 35.08 66 ASN A C 1
ATOM 886 O O . ASN A 1 59 ? 41.655 -33.099 25.253 1.00 32.84 66 ASN A O 1
ATOM 897 N N . GLU A 1 60 ? 43.177 -33.318 23.603 1.00 33.09 67 GLU A N 1
ATOM 898 C CA . GLU A 1 60 ? 42.183 -33.855 22.665 1.00 33.76 67 GLU A CA 1
ATOM 899 C C . GLU A 1 60 ? 41.592 -35.180 23.146 1.00 29.71 67 GLU A C 1
ATOM 900 O O . GLU A 1 60 ? 40.481 -35.555 22.739 1.00 27.60 67 GLU A O 1
ATOM 912 N N . GLN A 1 61 ? 42.337 -35.905 23.985 1.00 31.58 68 GLN A N 1
ATOM 913 C CA . GLN A 1 61 ? 41.832 -37.136 24.576 1.00 28.59 68 GLN A CA 1
ATOM 914 C C . GLN A 1 61 ? 40.680 -36.838 25.532 1.00 25.42 68 GLN A C 1
ATOM 915 O O . GLN A 1 61 ? 39.624 -37.473 25.472 1.00 24.73 68 GLN A O 1
ATOM 929 N N . ILE A 1 62 ? 40.873 -35.859 26.426 1.00 26.94 69 ILE A N 1
ATOM 930 C CA . ILE A 1 62 ? 39.804 -35.456 27.339 1.00 24.02 69 ILE A CA 1
ATOM 931 C C . ILE A 1 62 ? 38.624 -34.897 26.562 1.00 20.99 69 ILE A C 1
ATOM 932 O O . ILE A 1 62 ? 37.466 -35.181 26.864 1.00 21.09 69 ILE A O 1
ATOM 948 N N . LEU A 1 63 ? 38.907 -34.075 25.557 1.00 25.54 70 LEU A N 1
ATOM 949 C CA . LEU A 1 63 ? 37.854 -33.510 24.730 1.00 24.59 70 LEU A CA 1
ATOM 950 C C . LEU A 1 63 ? 36.994 -34.610 24.123 1.00 21.52 70 LEU A C 1
ATOM 951 O O . LEU A 1 63 ? 35.759 -34.570 24.219 1.00 20.65 70 LEU A O 1
ATOM 967 N N . GLN A 1 64 ? 37.624 -35.634 23.538 1.00 21.47 71 GLN A N 1
ATOM 968 C CA . GLN A 1 64 ? 36.865 -36.727 22.934 1.00 21.38 71 GLN A CA 1
ATOM 969 C C . GLN A 1 64 ? 36.000 -37.446 23.971 1.00 18.87 71 GLN A C 1
ATOM 970 O O . GLN A 1 64 ? 34.826 -37.743 23.717 1.00 19.39 71 GLN A O 1
ATOM 984 N N . GLU A 1 65 ? 36.564 -37.724 25.149 1.00 20.19 72 GLU A N 1
ATOM 985 C CA . GLU A 1 65 ? 35.796 -38.411 26.188 1.00 18.82 72 GLU A CA 1
ATOM 986 C C . GLU A 1 65 ? 34.651 -37.553 26.709 1.00 18.35 72 GLU A C 1
ATOM 987 O O . GLU A 1 65 ? 33.560 -38.066 27.001 1.00 18.73 72 GLU A O 1
ATOM 999 N N . ALA A 1 66 ? 34.849 -36.233 26.782 1.00 17.82 73 ALA A N 1
ATOM 1000 C CA . ALA A 1 66 ? 33.766 -35.350 27.208 1.00 16.95 73 ALA A CA 1
ATOM 1001 C C . ALA A 1 66 ? 32.654 -35.308 26.169 1.00 16.98 73 ALA A C 1
ATOM 1002 O O . ALA A 1 66 ? 31.466 -35.278 26.513 1.00 16.92 73 ALA A O 1
ATOM 1009 N N . LEU A 1 67 ? 33.024 -35.291 24.893 1.00 16.19 74 LEU A N 1
ATOM 1010 C CA . LEU A 1 67 ? 32.026 -35.336 23.829 1.00 16.45 74 LEU A CA 1
ATOM 1011 C C . LEU A 1 67 ? 31.223 -36.621 23.890 1.00 15.80 74 LEU A C 1
ATOM 1012 O O . LEU A 1 67 ? 29.995 -36.591 23.757 1.00 16.21 74 LEU A O 1
ATOM 1028 N N . TRP A 1 68 ? 31.869 -37.768 24.118 1.00 16.09 75 TRP A N 1
ATOM 1029 C CA . TRP A 1 68 ? 31.107 -39.008 24.272 1.00 17.58 75 TRP A CA 1
ATOM 1030 C C . TRP A 1 68 ? 30.120 -38.908 25.423 1.00 15.45 75 TRP A C 1
ATOM 1031 O O . TRP A 1 68 ? 28.981 -39.386 25.306 1.00 16.53 75 TRP A O 1
ATOM 1052 N N . ALA A 1 69 ? 30.540 -38.322 26.552 1.00 16.58 76 ALA A N 1
ATOM 1053 C CA . ALA A 1 69 ? 29.637 -38.242 27.688 1.00 17.06 76 ALA A CA 1
ATOM 1054 C C . ALA A 1 69 ? 28.440 -37.381 27.344 1.00 15.75 76 ALA A C 1
ATOM 1055 O O . ALA A 1 69 ? 27.302 -37.756 27.640 1.00 16.26 76 ALA A O 1
ATOM 1062 N N . LEU A 1 70 ? 28.673 -36.240 26.701 1.00 14.80 77 LEU A N 1
ATOM 1063 C CA . LEU A 1 70 ? 27.568 -35.369 26.323 1.00 14.93 77 LEU A CA 1
ATOM 1064 C C . LEU A 1 70 ? 26.673 -36.023 25.288 1.00 16.68 77 LEU A C 1
ATOM 1065 O O . LEU A 1 70 ? 25.445 -35.860 25.351 1.00 16.96 77 LEU A O 1
ATOM 1081 N N A SER A 1 71 ? 27.250 -36.760 24.334 0.06 16.37 78 SER A N 1
ATOM 1082 N N B SER A 1 71 ? 27.254 -36.735 24.311 0.94 15.50 78 SER A N 1
ATOM 1083 C CA A SER A 1 71 ? 26.434 -37.440 23.332 0.06 16.78 78 SER A CA 1
ATOM 1084 C CA B SER A 1 71 ? 26.438 -37.475 23.348 0.94 16.35 78 SER A CA 1
ATOM 1085 C C A SER A 1 71 ? 25.564 -38.523 23.959 0.06 17.13 78 SER A C 1
ATOM 1086 C C B SER A 1 71 ? 25.524 -38.450 24.040 0.94 16.25 78 SER A C 1
ATOM 1087 O O A SER A 1 71 ? 24.454 -38.783 23.479 0.06 16.35 78 SER A O 1
ATOM 1088 O O B SER A 1 71 ? 24.369 -38.639 23.634 0.94 17.56 78 SER A O 1
ATOM 1103 N N . ASN A 1 72 ? 26.052 -39.170 25.017 1.00 16.08 79 ASN A N 1
ATOM 1104 C CA . ASN A 1 72 ? 25.245 -40.162 25.712 1.00 17.98 79 ASN A CA 1
ATOM 1105 C C . ASN A 1 72 ? 24.142 -39.506 26.543 1.00 17.32 79 ASN A C 1
ATOM 1106 O O . ASN A 1 72 ? 23.015 -39.992 26.535 1.00 18.26 79 ASN A O 1
ATOM 1118 N N . ILE A 1 73 ? 24.424 -38.380 27.209 1.00 15.92 80 ILE A N 1
ATOM 1119 C CA . ILE A 1 73 ? 23.348 -37.677 27.913 1.00 16.39 80 ILE A CA 1
ATOM 1120 C C . ILE A 1 73 ? 22.279 -37.199 26.923 1.00 16.55 80 ILE A C 1
ATOM 1121 O O . ILE A 1 73 ? 21.070 -37.331 27.174 1.00 17.37 80 ILE A O 1
ATOM 1137 N N . ALA A 1 74 ? 22.716 -36.671 25.774 1.00 15.42 81 ALA A N 1
ATOM 1138 C CA . ALA A 1 74 ? 21.814 -36.159 24.759 1.00 17.43 81 ALA A CA 1
ATOM 1139 C C . ALA A 1 74 ? 21.142 -37.255 23.966 1.00 16.89 81 ALA A C 1
ATOM 1140 O O . ALA A 1 74 ? 20.338 -36.941 23.061 1.00 19.29 81 ALA A O 1
ATOM 1147 N N . SER A 1 75 ? 21.420 -38.517 24.267 1.00 16.71 82 SER A N 1
ATOM 1148 C CA . SER A 1 75 ? 20.699 -39.623 23.676 1.00 19.60 82 SER A CA 1
ATOM 1149 C C . SER A 1 75 ? 19.448 -39.961 24.466 1.00 19.29 82 SER A C 1
ATOM 1150 O O . SER A 1 75 ? 18.729 -40.873 24.084 1.00 20.48 82 SER A O 1
ATOM 1158 N N . GLY A 1 76 ? 19.162 -39.222 25.543 1.00 19.61 83 GLY A N 1
ATOM 1159 C CA . GLY A 1 76 ? 17.994 -39.452 26.361 1.00 21.63 83 GLY A CA 1
ATOM 1160 C C . GLY A 1 76 ? 16.757 -38.724 25.867 1.00 20.09 83 GLY A C 1
ATOM 1161 O O . GLY A 1 76 ? 16.633 -38.371 24.688 1.00 20.70 83 GLY A O 1
ATOM 1165 N N . GLY A 1 77 ? 15.840 -38.483 26.805 1.00 20.81 84 GLY A N 1
ATOM 1166 C CA . GLY A 1 77 ? 14.571 -37.849 26.491 1.00 22.22 84 GLY A CA 1
ATOM 1167 C C . GLY A 1 77 ? 14.770 -36.370 26.204 1.00 18.38 84 GLY A C 1
ATOM 1168 O O . GLY A 1 77 ? 15.833 -35.797 26.413 1.00 18.42 84 GLY A O 1
ATOM 1172 N N . ASN A 1 78 ? 13.693 -35.733 25.745 1.00 20.85 85 ASN A N 1
ATOM 1173 C CA . ASN A 1 78 ? 13.803 -34.336 25.333 1.00 21.10 85 ASN A CA 1
ATOM 1174 C C . ASN A 1 78 ? 14.219 -33.418 26.478 1.00 21.38 85 ASN A C 1
ATOM 1175 O O . ASN A 1 78 ? 14.941 -32.436 26.250 1.00 21.91 85 ASN A O 1
ATOM 1186 N N A GLU A 1 79 ? 13.783 -33.716 27.695 0.57 22.69 86 GLU A N 1
ATOM 1187 N N B GLU A 1 79 ? 13.795 -33.713 27.704 0.43 23.21 86 GLU A N 1
ATOM 1188 C CA A GLU A 1 79 ? 14.176 -32.911 28.849 0.57 23.02 86 GLU A CA 1
ATOM 1189 C CA B GLU A 1 79 ? 14.202 -32.871 28.824 0.43 23.66 86 GLU A CA 1
ATOM 1190 C C A GLU A 1 79 ? 15.646 -33.106 29.204 0.57 23.04 86 GLU A C 1
ATOM 1191 C C B GLU A 1 79 ? 15.664 -33.095 29.196 0.43 23.32 86 GLU A C 1
ATOM 1192 O O A GLU A 1 79 ? 16.279 -32.192 29.749 0.57 23.01 86 GLU A O 1
ATOM 1193 O O B GLU A 1 79 ? 16.311 -32.186 29.729 0.43 22.36 86 GLU A O 1
ATOM 1216 N N . GLN A 1 80 ? 16.202 -34.287 28.937 1.00 20.03 87 GLN A N 1
ATOM 1217 C CA . GLN A 1 80 ? 17.621 -34.523 29.164 1.00 20.00 87 GLN A CA 1
ATOM 1218 C C . GLN A 1 80 ? 18.460 -33.810 28.121 1.00 18.68 87 GLN A C 1
ATOM 1219 O O . GLN A 1 80 ? 19.506 -33.228 28.451 1.00 18.81 87 GLN A O 1
ATOM 1234 N N . ILE A 1 81 ? 18.012 -33.818 26.861 1.00 17.09 88 ILE A N 1
ATOM 1235 C CA . ILE A 1 81 ? 18.637 -32.976 25.853 1.00 16.59 88 ILE A CA 1
ATOM 1236 C C . ILE A 1 81 ? 18.585 -31.521 26.293 1.00 17.28 88 ILE A C 1
ATOM 1237 O O . ILE A 1 81 ? 19.566 -30.778 26.175 1.00 16.84 88 ILE A O 1
ATOM 1253 N N . GLN A 1 82 ? 17.431 -31.078 26.791 1.00 18.34 89 GLN A N 1
ATOM 1254 C CA . GLN A 1 82 ? 17.311 -29.677 27.187 1.00 19.21 89 GLN A CA 1
ATOM 1255 C C . GLN A 1 82 ? 18.289 -29.319 28.308 1.00 20.06 89 GLN A C 1
ATOM 1256 O O . GLN A 1 82 ? 18.775 -28.179 28.367 1.00 21.19 89 GLN A O 1
ATOM 1270 N N . ALA A 1 83 ? 18.581 -30.264 29.211 1.00 18.71 90 ALA A N 1
ATOM 1271 C CA . ALA A 1 83 ? 19.563 -29.998 30.264 1.00 17.77 90 ALA A CA 1
ATOM 1272 C C . ALA A 1 83 ? 20.943 -29.724 29.676 1.00 17.15 90 ALA A C 1
ATOM 1273 O O . ALA A 1 83 ? 21.655 -28.818 30.145 1.00 18.01 90 ALA A O 1
ATOM 1280 N N . VAL A 1 84 ? 21.326 -30.481 28.642 1.00 16.11 91 VAL A N 1
ATOM 1281 C CA . VAL A 1 84 ? 22.589 -30.238 27.939 1.00 16.05 91 VAL A CA 1
ATOM 1282 C C . VAL A 1 84 ? 22.598 -28.844 27.335 1.00 18.01 91 VAL A C 1
ATOM 1283 O O . VAL A 1 84 ? 23.588 -28.101 27.445 1.00 18.43 91 VAL A O 1
ATOM 1296 N N . ILE A 1 85 ? 21.494 -28.471 26.680 1.00 17.35 92 ILE A N 1
ATOM 1297 C CA . ILE A 1 85 ? 21.367 -27.130 26.099 1.00 18.04 92 ILE A CA 1
ATOM 1298 C C . ILE A 1 85 ? 21.469 -26.076 27.193 1.00 19.40 92 ILE A C 1
ATOM 1299 O O . ILE A 1 85 ? 22.191 -25.082 27.065 1.00 20.78 92 ILE A O 1
ATOM 1315 N N . ASP A 1 86 ? 20.709 -26.258 28.277 1.00 18.82 93 ASP A N 1
ATOM 1316 C CA . ASP A 1 86 ? 20.696 -25.298 29.371 1.00 21.31 93 ASP A CA 1
ATOM 1317 C C . ASP A 1 86 ? 22.063 -25.131 30.030 1.00 19.83 93 ASP A C 1
ATOM 1318 O O . ASP A 1 86 ? 22.337 -24.062 30.597 1.00 24.03 93 ASP A O 1
ATOM 1327 N N . ALA A 1 87 ? 22.910 -26.157 29.982 1.00 19.22 94 ALA A N 1
ATOM 1328 C CA . ALA A 1 87 ? 24.246 -26.076 30.551 1.00 21.76 94 ALA A CA 1
ATOM 1329 C C . ALA A 1 87 ? 25.195 -25.318 29.641 1.00 22.31 94 ALA A C 1
ATOM 1330 O O . ALA A 1 87 ? 26.344 -25.095 30.026 1.00 23.15 94 ALA A O 1
ATOM 1337 N N . GLY A 1 88 ? 24.747 -24.922 28.454 1.00 22.41 95 GLY A N 1
ATOM 1338 C CA . GLY A 1 88 ? 25.577 -24.096 27.600 1.00 21.93 95 GLY A CA 1
ATOM 1339 C C . GLY A 1 88 ? 26.470 -24.862 26.662 1.00 22.64 95 GLY A C 1
ATOM 1340 O O . GLY A 1 88 ? 27.523 -24.340 26.272 1.00 26.73 95 GLY A O 1
ATOM 1344 N N . ALA A 1 89 ? 26.109 -26.088 26.312 1.00 19.46 96 ALA A N 1
ATOM 1345 C CA . ALA A 1 89 ? 26.977 -26.900 25.471 1.00 20.63 96 ALA A CA 1
ATOM 1346 C C . ALA A 1 89 ? 27.010 -26.421 24.022 1.00 22.06 96 ALA A C 1
ATOM 1347 O O . ALA A 1 89 ? 28.001 -26.671 23.322 1.00 22.05 96 ALA A O 1
ATOM 1354 N N . LEU A 1 90 ? 25.955 -25.771 23.539 1.00 21.22 97 LEU A N 1
ATOM 1355 C CA . LEU A 1 90 ? 25.846 -25.602 22.085 1.00 21.73 97 LEU A CA 1
ATOM 1356 C C . LEU A 1 90 ? 26.883 -24.660 21.481 1.00 21.12 97 LEU A C 1
ATOM 1357 O O . LEU A 1 90 ? 27.427 -24.975 20.419 1.00 22.80 97 LEU A O 1
ATOM 1373 N N . PRO A 1 91 ? 27.215 -23.522 22.087 1.00 21.84 98 PRO A N 1
ATOM 1374 C CA . PRO A 1 91 ? 28.255 -22.679 21.453 1.00 25.06 98 PRO A CA 1
ATOM 1375 C C . PRO A 1 91 ? 29.571 -23.417 21.264 1.00 24.01 98 PRO A C 1
ATOM 1376 O O . PRO A 1 91 ? 30.225 -23.270 20.216 1.00 26.42 98 PRO A O 1
ATOM 1387 N N . ALA A 1 92 ? 29.992 -24.209 22.253 1.00 24.45 99 ALA A N 1
ATOM 1388 C CA . ALA A 1 92 ? 31.248 -24.936 22.110 1.00 24.80 99 ALA A CA 1
ATOM 1389 C C . ALA A 1 92 ? 31.137 -25.993 21.028 1.00 22.42 99 ALA A C 1
ATOM 1390 O O . ALA A 1 92 ? 32.066 -26.174 20.229 1.00 24.22 99 ALA A O 1
ATOM 1397 N N . LEU A 1 93 ? 30.007 -26.703 20.986 1.00 21.14 100 LEU A N 1
ATOM 1398 C CA . LEU A 1 93 ? 29.824 -27.725 19.953 1.00 19.06 100 LEU A CA 1
ATOM 1399 C C . LEU A 1 93 ? 29.861 -27.115 18.569 1.00 20.67 100 LEU A C 1
ATOM 1400 O O . LEU A 1 93 ? 30.499 -27.667 17.664 1.00 22.28 100 LEU A O 1
ATOM 1416 N N . VAL A 1 94 ? 29.205 -25.969 18.376 1.00 20.07 101 VAL A N 1
ATOM 1417 C CA . VAL A 1 94 ? 29.162 -25.358 17.054 1.00 22.39 101 VAL A CA 1
ATOM 1418 C C . VAL A 1 94 ? 30.559 -24.928 16.627 1.00 24.93 101 VAL A C 1
ATOM 1419 O O . VAL A 1 94 ? 30.951 -25.107 15.467 1.00 27.35 101 VAL A O 1
ATOM 1432 N N . GLN A 1 95 ? 31.340 -24.378 17.557 1.00 25.85 102 GLN A N 1
ATOM 1433 C CA . GLN A 1 95 ? 32.705 -23.979 17.228 1.00 27.63 102 GLN A CA 1
ATOM 1434 C C . GLN A 1 95 ? 33.553 -25.184 16.855 1.00 25.72 102 GLN A C 1
ATOM 1435 O O . GLN A 1 95 ? 34.441 -25.087 16.004 1.00 28.58 10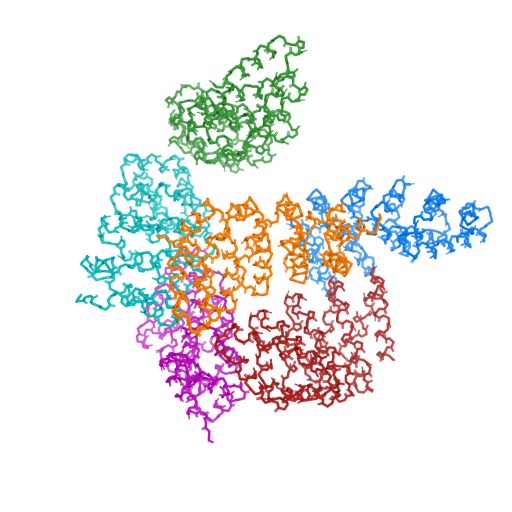2 GLN A O 1
ATOM 1449 N N . LEU A 1 96 ? 33.313 -26.324 17.498 1.00 25.26 103 LEU A N 1
ATOM 1450 C CA . LEU A 1 96 ? 34.071 -27.518 17.151 1.00 26.92 103 LEU A CA 1
ATOM 1451 C C . LEU A 1 96 ? 33.742 -28.063 15.766 1.00 27.09 103 LEU A C 1
ATOM 1452 O O . LEU A 1 96 ? 34.516 -28.877 15.255 1.00 30.04 103 LEU A O 1
ATOM 1468 N N . LEU A 1 97 ? 32.656 -27.616 15.130 1.00 27.48 104 LEU A N 1
ATOM 1469 C CA . LEU A 1 97 ? 32.410 -27.966 13.732 1.00 27.49 104 LEU A CA 1
ATOM 1470 C C . LEU A 1 97 ? 33.470 -27.416 12.797 1.00 32.76 104 LEU A C 1
ATOM 1471 O O . LEU A 1 97 ? 33.523 -27.825 11.627 1.00 33.65 104 LEU A O 1
ATOM 1487 N N A SER A 1 98 ? 34.307 -26.495 13.263 0.47 33.81 105 SER A N 1
ATOM 1488 N N B SER A 1 98 ? 34.302 -26.490 13.266 0.53 33.76 105 SER A N 1
ATOM 1489 C CA A SER A 1 98 ? 35.413 -25.986 12.468 0.47 37.04 105 SER A CA 1
ATOM 1490 C CA B SER A 1 98 ? 35.413 -25.974 12.481 0.53 36.94 105 SER A CA 1
ATOM 1491 C C A SER A 1 98 ? 36.751 -26.598 12.865 0.47 39.75 105 SER A C 1
ATOM 1492 C C B SER A 1 98 ? 36.751 -26.581 12.887 0.53 39.85 105 SER A C 1
ATOM 1493 O O A SER A 1 98 ? 37.796 -26.106 12.428 0.47 41.23 105 SER A O 1
ATOM 1494 O O B SER A 1 98 ? 37.798 -26.072 12.472 0.53 41.39 105 SER A O 1
ATOM 1509 N N . SER A 1 99 ? 36.746 -27.653 13.674 1.00 37.93 106 SER A N 1
ATOM 1510 C CA . SER A 1 99 ? 37.999 -28.260 14.106 1.00 38.52 106 SER A CA 1
ATOM 1511 C C . SER A 1 99 ? 38.706 -28.915 12.921 1.00 37.02 106 SER A C 1
ATOM 1512 O O . SER A 1 99 ? 38.058 -29.561 12.092 1.00 41.86 106 SER A O 1
ATOM 1521 N N . PRO A 1 100 ? 40.033 -28.783 12.814 1.00 47.07 107 PRO A N 1
ATOM 1522 C CA . PRO A 1 100 ? 40.759 -29.541 11.785 1.00 44.73 107 PRO A CA 1
ATOM 1523 C C . PRO A 1 100 ? 40.975 -31.011 12.135 1.00 49.40 107 PRO A C 1
ATOM 1524 O O . PRO A 1 100 ? 41.388 -31.783 11.257 1.00 50.79 107 PRO A O 1
ATOM 1535 N N . ASN A 1 101 ? 40.692 -31.424 13.371 1.00 42.30 108 ASN A N 1
ATOM 1536 C CA . ASN A 1 101 ? 40.829 -32.816 13.786 1.00 36.96 108 ASN A CA 1
ATOM 1537 C C . ASN A 1 101 ? 39.536 -33.546 13.423 1.00 31.53 108 ASN A C 1
ATOM 1538 O O . ASN A 1 101 ? 38.468 -33.258 13.972 1.00 30.80 108 ASN A O 1
ATOM 1549 N N . GLU A 1 102 ? 39.625 -34.491 12.485 1.00 39.04 109 GLU A N 1
ATOM 1550 C CA . GLU A 1 102 ? 38.419 -35.145 11.988 1.00 36.84 109 GLU A CA 1
ATOM 1551 C C . GLU A 1 102 ? 37.719 -35.943 13.078 1.00 33.16 109 GLU A C 1
ATOM 1552 O O . GLU A 1 102 ? 36.484 -36.021 13.088 1.00 29.15 109 GLU A O 1
ATOM 1564 N N . GLN A 1 103 ? 38.475 -36.541 14.004 1.00 29.45 110 GLN A N 1
ATOM 1565 C CA . GLN A 1 103 ? 37.863 -37.255 15.117 1.00 30.11 110 GLN A CA 1
ATOM 1566 C C . GLN A 1 103 ? 37.046 -36.298 15.974 1.00 28.80 110 GLN A C 1
ATOM 1567 O O . GLN A 1 103 ? 35.888 -36.569 16.307 1.00 26.58 110 GLN A O 1
ATOM 1581 N N . ILE A 1 104 ? 37.619 -35.155 16.334 1.00 27.94 111 ILE A N 1
ATOM 1582 C CA . ILE A 1 104 ? 36.873 -34.215 17.158 1.00 24.42 111 ILE A CA 1
ATOM 1583 C C . ILE A 1 104 ? 35.641 -33.714 16.416 1.00 22.72 111 ILE A C 1
ATOM 1584 O O . ILE A 1 104 ? 34.544 -33.632 16.986 1.00 21.24 111 ILE A O 1
ATOM 1600 N N . LEU A 1 105 ? 35.808 -33.368 15.136 1.00 25.59 112 LEU A N 1
ATOM 1601 C CA . LEU A 1 105 ? 34.674 -32.915 14.333 1.00 26.57 112 LEU A CA 1
ATOM 1602 C C . LEU A 1 105 ? 33.555 -33.950 14.307 1.00 24.26 112 LEU A C 1
ATOM 1603 O O . LEU A 1 105 ? 32.384 -33.611 14.516 1.00 24.18 112 LEU A O 1
ATOM 1619 N N A GLN A 1 106 ? 33.899 -35.229 14.084 0.44 24.09 113 GLN A N 1
ATOM 1620 N N B GLN A 1 106 ? 33.890 -35.213 14.032 0.56 24.51 113 GLN A N 1
ATOM 1621 C CA A GLN A 1 106 ? 32.885 -36.287 13.999 0.44 21.55 113 GLN A CA 1
ATOM 1622 C CA B GLN A 1 106 ? 32.858 -36.249 14.003 0.56 21.94 113 GLN A CA 1
ATOM 1623 C C A GLN A 1 106 ? 32.198 -36.542 15.334 0.44 20.78 113 GLN A C 1
ATOM 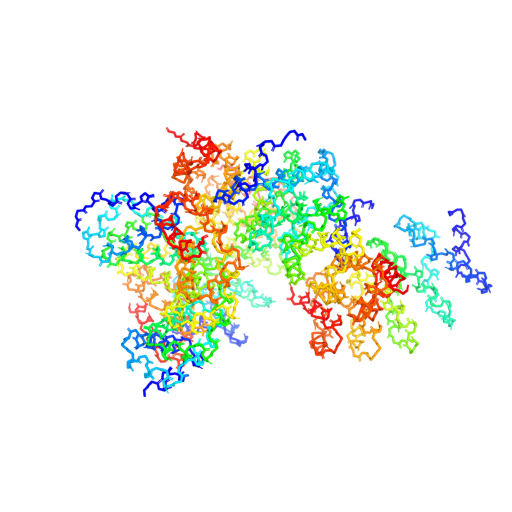1624 C C B GLN A 1 106 ? 32.122 -36.319 15.333 0.56 20.15 113 GLN A C 1
ATOM 1625 O O A GLN A 1 106 ? 31.078 -37.070 15.364 0.44 19.95 113 GLN A O 1
ATOM 1626 O O B GLN A 1 106 ? 30.892 -36.462 15.370 0.56 17.20 113 GLN A O 1
ATOM 1653 N N . GLU A 1 107 ? 32.857 -36.219 16.440 1.00 19.72 114 GLU A N 1
ATOM 1654 C CA . GLU A 1 107 ? 32.229 -36.344 17.748 1.00 18.28 114 GLU A CA 1
ATOM 1655 C C . GLU A 1 107 ? 31.368 -35.136 18.086 1.00 17.12 114 GLU A C 1
ATOM 1656 O O . GLU A 1 107 ? 30.324 -35.274 18.748 1.00 16.90 114 GLU A O 1
ATOM 1669 N N . ALA A 1 108 ? 31.794 -33.932 17.687 1.00 17.24 115 ALA A N 1
ATOM 1670 C CA . ALA A 1 108 ? 30.962 -32.756 17.915 1.00 18.63 115 ALA A CA 1
ATOM 1671 C C . ALA A 1 108 ? 29.688 -32.845 17.086 1.00 18.31 115 ALA A C 1
ATOM 1672 O O . ALA A 1 108 ? 28.596 -32.525 17.572 1.00 18.88 115 ALA A O 1
ATOM 1679 N N . LEU A 1 109 ? 29.807 -33.300 15.847 1.00 19.28 116 LEU A N 1
ATOM 1680 C CA . LEU A 1 109 ? 28.639 -33.492 15.000 1.00 21.29 116 LEU A CA 1
ATOM 1681 C C . LEU A 1 109 ? 27.702 -34.510 15.604 1.00 18.90 116 LEU A C 1
ATOM 1682 O O . LEU A 1 109 ? 26.480 -34.350 15.520 1.00 19.02 116 LEU A O 1
ATOM 1698 N N . TRP A 1 110 ? 28.255 -35.567 16.213 1.00 19.46 117 TRP A N 1
ATOM 1699 C CA . TRP A 1 110 ? 27.417 -36.613 16.801 1.00 17.58 117 TRP A CA 1
ATOM 1700 C C . TRP A 1 110 ? 26.600 -36.044 17.947 1.00 16.60 117 TRP A C 1
ATOM 1701 O O . TRP A 1 110 ? 25.381 -36.249 18.040 1.00 17.06 117 TRP A O 1
ATOM 1722 N N . ALA A 1 111 ? 27.244 -35.294 18.827 1.00 16.34 118 ALA A N 1
ATOM 1723 C CA . ALA A 1 111 ? 26.534 -34.704 19.941 1.00 16.05 118 ALA A CA 1
ATOM 1724 C C . ALA A 1 111 ? 25.447 -33.752 19.456 1.00 16.59 118 ALA A C 1
ATOM 1725 O O . ALA A 1 111 ? 24.317 -33.783 19.958 1.00 16.90 118 ALA A O 1
ATOM 1732 N N . LEU A 1 112 ? 25.782 -32.873 18.498 1.00 16.60 119 LEU A N 1
ATOM 1733 C CA . LEU A 1 112 ? 24.797 -31.946 17.952 1.00 16.14 119 LEU A CA 1
ATOM 1734 C C . LEU A 1 112 ? 23.633 -32.668 17.301 1.00 18.15 119 LEU A C 1
ATOM 1735 O O . LEU A 1 112 ? 22.480 -32.251 17.451 1.00 17.99 119 LEU A O 1
ATOM 1751 N N A SER A 1 113 ? 23.904 -33.736 16.550 0.71 17.28 120 SER A N 1
ATOM 1752 N N B SER A 1 113 ? 23.901 -33.765 16.593 0.29 17.80 120 SER A N 1
ATOM 1753 C CA A SER A 1 113 ? 22.829 -34.490 15.920 0.71 16.84 120 SER A CA 1
ATOM 1754 C CA B SER A 1 113 ? 22.826 -34.475 15.913 0.29 17.18 120 SER A CA 1
ATOM 1755 C C A SER A 1 113 ? 21.912 -35.116 16.964 0.71 14.75 120 SER A C 1
ATOM 1756 C C B SER A 1 113 ? 21.929 -35.221 16.894 0.29 15.25 120 SER A C 1
ATOM 1757 O O A SER A 1 113 ? 20.687 -35.109 16.815 0.71 16.36 120 SER A O 1
ATOM 1758 O O B SER A 1 113 ? 20.737 -35.424 16.608 0.29 14.83 120 SER A O 1
ATOM 1773 N N . ASN A 1 114 ? 22.480 -35.653 18.035 1.00 15.56 121 ASN A N 1
ATOM 1774 C CA . ASN A 1 114 ? 21.638 -36.210 19.093 1.00 15.24 121 ASN A CA 1
ATOM 1775 C C . ASN A 1 114 ? 20.753 -35.129 19.693 1.00 17.88 121 ASN A C 1
ATOM 1776 O O . ASN A 1 114 ? 19.567 -35.361 19.961 1.00 16.55 121 ASN A O 1
ATOM 1788 N N . ILE A 1 115 ? 21.299 -33.934 19.911 1.00 16.21 122 ILE A N 1
ATOM 1789 C CA . ILE A 1 115 ? 20.499 -32.843 20.460 1.00 15.27 122 ILE A CA 1
ATOM 1790 C C . ILE A 1 115 ? 19.375 -32.504 19.497 1.00 16.77 122 ILE A C 1
ATOM 1791 O O . ILE A 1 115 ? 18.217 -32.296 19.904 1.00 18.21 122 ILE A O 1
ATOM 1807 N N . ALA A 1 116 ? 19.683 -32.476 18.205 1.00 17.31 123 ALA A N 1
ATOM 1808 C CA . ALA A 1 116 ? 18.697 -32.183 17.186 1.00 17.47 123 ALA A CA 1
ATOM 1809 C C . ALA A 1 116 ? 17.691 -33.305 16.983 1.00 17.82 123 ALA A C 1
ATOM 1810 O O . ALA A 1 116 ? 16.715 -33.095 16.258 1.00 20.91 123 ALA A O 1
ATOM 1817 N N . SER A 1 117 ? 17.877 -34.463 17.618 1.00 18.08 124 SER A N 1
ATOM 1818 C CA . SER A 1 117 ? 16.888 -35.529 17.567 1.00 19.19 124 SER A CA 1
ATOM 1819 C C . SER A 1 117 ? 15.772 -35.334 18.591 1.00 19.58 124 SER A C 1
ATOM 1820 O O . SER A 1 117 ? 14.849 -36.156 18.635 1.00 21.17 124 SER A O 1
ATOM 1827 N N . GLY A 1 118 ? 15.822 -34.269 19.371 1.00 19.70 125 GLY A N 1
ATOM 1828 C CA . GLY A 1 118 ? 14.749 -33.920 20.283 1.00 19.60 125 GLY A CA 1
ATOM 1829 C C . GLY A 1 118 ? 13.553 -33.275 19.616 1.00 22.01 125 GLY A C 1
ATOM 1830 O O . GLY A 1 118 ? 13.340 -33.364 18.404 1.00 23.87 125 GLY A O 1
ATOM 1834 N N . GLY A 1 119 ? 12.732 -32.634 20.455 1.00 22.45 126 GLY A N 1
ATOM 1835 C CA . GLY A 1 119 ? 11.551 -31.947 19.983 1.00 25.44 126 GLY A CA 1
ATOM 1836 C C . GLY A 1 119 ? 11.887 -30.604 19.367 1.00 25.07 126 GLY A C 1
ATOM 1837 O O . GLY A 1 119 ? 13.039 -30.168 19.317 1.00 22.50 126 GLY A O 1
ATOM 1841 N N . ASN A 1 120 ? 10.842 -29.928 18.893 1.00 27.88 127 ASN A N 1
ATOM 1842 C CA . ASN A 1 120 ? 11.051 -28.679 18.169 1.00 29.50 127 ASN A CA 1
ATOM 1843 C C . ASN A 1 120 ? 11.815 -27.649 18.997 1.00 29.29 127 ASN A C 1
ATOM 1844 O O . ASN A 1 120 ? 12.610 -26.889 18.442 1.00 29.97 127 ASN A O 1
ATOM 1855 N N . GLU A 1 121 ? 11.602 -27.601 20.316 1.00 27.83 128 GLU A N 1
ATOM 1856 C CA . GLU A 1 121 ? 12.363 -26.657 21.138 1.00 28.12 128 GLU A CA 1
ATOM 1857 C C . GLU A 1 121 ? 13.855 -26.967 21.103 1.00 26.34 128 GLU A C 1
ATOM 1858 O O . GLU A 1 121 ? 14.689 -26.058 21.033 1.00 25.96 128 GLU A O 1
ATOM 1870 N N . GLN A 1 122 ? 14.217 -28.250 21.166 1.00 23.37 129 GLN A N 1
ATOM 1871 C CA . GLN A 1 122 ? 15.631 -28.611 21.132 1.00 21.21 129 GLN A CA 1
ATOM 1872 C C . GLN A 1 122 ? 16.223 -28.342 19.754 1.00 21.04 129 GLN A C 1
ATOM 1873 O O . GLN A 1 122 ? 17.338 -27.818 19.640 1.00 21.48 129 GLN A O 1
ATOM 1887 N N . ILE A 1 123 ? 15.473 -28.660 18.696 1.00 23.10 130 ILE A N 1
ATOM 1888 C CA . ILE A 1 123 ? 15.921 -28.331 17.341 1.00 21.89 130 ILE A CA 1
ATOM 1889 C C . ILE A 1 123 ? 16.138 -26.831 17.195 1.00 24.32 130 ILE A C 1
ATOM 1890 O O . ILE A 1 123 ? 17.148 -26.382 16.648 1.00 23.73 130 ILE A O 1
ATOM 1906 N N . GLN A 1 124 ? 15.184 -26.030 17.656 1.00 24.33 131 GLN A N 1
ATOM 1907 C CA . GLN A 1 124 ? 15.314 -24.590 17.474 1.00 27.92 131 GLN A CA 1
ATOM 1908 C C . GLN A 1 124 ? 16.540 -24.037 18.193 1.00 27.01 131 GLN A C 1
ATOM 1909 O O . GLN A 1 124 ? 17.148 -23.071 17.727 1.00 27.71 131 GLN A O 1
ATOM 1923 N N . ALA A 1 125 ? 16.916 -24.625 19.325 1.00 25.17 132 ALA A N 1
ATOM 1924 C CA . ALA A 1 125 ? 18.116 -24.183 20.024 1.00 23.00 132 ALA A CA 1
ATOM 1925 C C . ALA A 1 125 ? 19.360 -24.443 19.186 1.00 23.58 132 ALA A C 1
ATOM 1926 O O . ALA A 1 125 ? 20.287 -23.634 19.180 1.00 22.66 132 ALA A O 1
ATOM 1933 N N . VAL A 1 126 ? 19.397 -25.573 18.483 1.00 21.63 133 VAL A N 1
ATOM 1934 C CA . VAL A 1 126 ? 20.504 -25.858 17.561 1.00 21.78 133 VAL A CA 1
ATOM 1935 C C . VAL A 1 126 ? 20.566 -24.813 16.458 1.00 23.14 133 VAL A C 1
ATOM 1936 O O . VAL A 1 126 ? 21.649 -24.326 16.108 1.00 23.15 133 VAL A O 1
ATOM 1949 N N . ILE A 1 127 ? 19.417 -24.503 15.849 1.00 23.96 134 ILE A N 1
ATOM 1950 C CA . ILE A 1 127 ? 19.357 -23.447 14.835 1.00 25.70 134 ILE A CA 1
ATOM 1951 C C . ILE A 1 127 ? 19.827 -22.118 15.420 1.00 27.49 134 ILE A C 1
ATOM 1952 O O . ILE A 1 127 ? 20.651 -21.416 14.824 1.00 28.51 134 ILE A O 1
ATOM 1968 N N . ASP A 1 128 ? 19.291 -21.747 16.587 1.00 29.63 135 ASP A N 1
ATOM 1969 C CA . ASP A 1 128 ? 19.607 -20.450 17.177 1.00 30.93 135 ASP A CA 1
ATOM 1970 C C . ASP A 1 128 ? 21.080 -20.335 17.549 1.00 29.06 135 ASP A C 1
ATOM 1971 O O . ASP A 1 128 ? 21.610 -19.224 17.610 1.00 33.01 135 ASP A O 1
ATOM 1980 N N . ALA A 1 129 ? 21.752 -21.451 17.799 1.00 25.98 136 ALA A N 1
ATOM 1981 C CA . ALA A 1 129 ? 23.183 -21.477 18.073 1.00 25.80 136 ALA A CA 1
ATOM 1982 C C . ALA A 1 129 ? 24.035 -21.320 16.817 1.00 27.31 136 ALA A C 1
ATOM 1983 O O . ALA A 1 129 ? 25.268 -21.258 16.921 1.00 29.07 136 ALA A O 1
ATOM 1990 N N . GLY A 1 130 ? 23.417 -21.234 15.647 1.00 27.43 137 GLY A N 1
ATOM 1991 C CA . GLY A 1 130 ? 24.161 -20.954 14.439 1.00 27.33 137 GLY A CA 1
ATOM 1992 C C . GLY A 1 130 ? 24.776 -22.153 13.755 1.00 28.99 137 GLY A C 1
ATOM 1993 O O . GLY A 1 130 ? 25.741 -21.999 12.996 1.00 31.12 137 GLY A O 1
ATOM 1997 N N . ALA A 1 131 ? 24.218 -23.340 13.959 1.00 28.14 138 ALA A N 1
ATOM 1998 C CA . ALA A 1 131 ? 24.834 -24.542 13.419 1.00 25.23 138 ALA A CA 1
ATOM 1999 C C . ALA A 1 131 ? 24.588 -24.719 11.922 1.00 27.41 138 ALA A C 1
ATOM 2000 O O . ALA A 1 131 ? 25.375 -25.396 11.254 1.00 26.92 138 ALA A O 1
ATOM 2007 N N . LEU A 1 132 ? 23.511 -24.158 11.377 1.00 26.71 139 LEU A N 1
ATOM 2008 C CA . LEU A 1 132 ? 23.119 -24.526 10.020 1.00 27.94 139 LEU A CA 1
ATOM 2009 C C . LEU A 1 132 ? 24.164 -24.200 8.965 1.00 30.34 139 LEU A C 1
ATOM 2010 O O . LEU A 1 132 ? 24.382 -25.046 8.078 1.00 28.70 139 LEU A O 1
ATOM 2026 N N . PRO A 1 133 ? 24.830 -23.039 8.980 1.00 28.20 140 PRO A N 1
ATOM 2027 C CA . PRO A 1 133 ? 25.813 -22.772 7.912 1.00 29.83 140 PRO A CA 1
ATOM 2028 C C . PRO A 1 133 ? 26.942 -23.789 7.879 1.00 30.45 140 PRO A C 1
ATOM 2029 O O . PRO A 1 133 ? 27.331 -24.246 6.797 1.00 30.05 140 PRO A O 1
ATOM 2040 N N . ALA A 1 134 ? 27.469 -24.177 9.040 1.00 29.83 141 ALA A N 1
ATOM 2041 C CA . ALA A 1 134 ? 28.526 -25.183 9.068 1.00 31.36 141 ALA A CA 1
ATOM 2042 C C . ALA A 1 134 ? 28.012 -26.541 8.604 1.00 25.06 141 ALA A C 1
ATOM 2043 O O . ALA A 1 134 ? 28.711 -27.259 7.881 1.00 26.57 141 ALA A O 1
ATOM 2050 N N . LEU A 1 135 ? 26.801 -26.917 9.017 1.00 24.40 142 LEU A N 1
ATOM 2051 C CA . LEU A 1 135 ? 26.243 -28.196 8.595 1.00 21.19 142 LEU A CA 1
ATOM 2052 C C . LEU A 1 135 ? 26.077 -28.254 7.086 1.00 26.16 142 LEU A C 1
ATOM 2053 O O . LEU A 1 135 ? 26.424 -29.257 6.455 1.00 25.93 142 LEU A O 1
ATOM 2069 N N . VAL A 1 136 ? 25.556 -27.188 6.486 1.00 26.94 143 VAL A N 1
ATOM 2070 C CA . VAL A 1 136 ? 25.399 -27.165 5.033 1.00 26.62 143 VAL A CA 1
ATOM 2071 C C . VAL A 1 136 ? 26.757 -27.255 4.348 1.00 27.91 143 VAL A C 1
ATOM 2072 O O . VAL A 1 136 ? 26.922 -27.985 3.365 1.00 31.53 143 VAL A O 1
ATOM 2085 N N . GLN A 1 137 ? 27.751 -26.523 4.859 1.00 28.02 144 GLN A N 1
ATOM 2086 C CA . GLN A 1 137 ? 29.086 -26.585 4.274 1.00 30.02 144 GLN A CA 1
ATOM 2087 C C . GLN A 1 137 ? 29.649 -28.002 4.338 1.00 27.41 144 GLN A C 1
ATOM 2088 O O . GLN A 1 137 ? 30.334 -28.449 3.411 1.00 30.80 144 GLN A O 1
ATOM 2102 N N . LEU A 1 138 ? 29.365 -28.732 5.415 1.00 27.45 145 LEU A N 1
ATOM 2103 C CA . LEU A 1 138 ? 29.909 -30.077 5.573 1.00 28.56 145 LEU A CA 1
ATOM 2104 C C . LEU A 1 138 ? 29.317 -31.083 4.591 1.00 27.29 145 LEU A C 1
ATOM 2105 O O . LEU A 1 138 ? 29.878 -32.177 4.441 1.00 29.10 145 LEU A O 1
ATOM 2121 N N . LEU A 1 139 ? 28.206 -30.749 3.928 1.00 29.96 146 LEU A N 1
ATOM 2122 C CA . LEU A 1 139 ? 27.689 -31.586 2.853 1.00 31.06 146 LEU A CA 1
ATOM 2123 C C . LEU A 1 139 ? 28.629 -31.627 1.655 1.00 33.91 146 LEU A C 1
ATOM 2124 O O . LEU A 1 139 ? 28.437 -32.469 0.775 1.00 37.08 146 LEU A O 1
ATOM 2140 N N . SER A 1 140 ? 29.621 -30.739 1.600 1.00 32.60 147 SER A N 1
ATOM 2141 C CA . SER A 1 140 ? 30.673 -30.767 0.588 1.00 32.89 147 SER A CA 1
ATOM 2142 C C . SER A 1 140 ? 31.895 -31.559 1.034 1.00 34.25 147 SER A C 1
ATOM 2143 O O . SER A 1 140 ? 32.865 -31.643 0.281 1.00 35.79 147 SER A O 1
ATOM 2151 N N . SER A 1 141 ? 31.871 -32.151 2.222 1.00 32.44 148 SER A N 1
ATOM 2152 C CA . SER A 1 141 ? 33.057 -32.823 2.737 1.00 33.34 148 SER A CA 1
ATOM 2153 C C . SER A 1 141 ? 33.387 -34.052 1.890 1.00 32.85 148 SER A C 1
ATOM 2154 O O . SER A 1 141 ? 32.482 -34.807 1.524 1.00 35.47 148 SER A O 1
ATOM 2162 N N . PRO A 1 142 ? 34.672 -34.304 1.601 1.00 35.50 149 PRO A N 1
ATOM 2163 C CA . PRO A 1 142 ? 35.052 -35.565 0.942 1.00 40.71 149 PRO A CA 1
ATOM 2164 C C . PRO A 1 142 ? 35.090 -36.754 1.891 1.00 38.95 149 PRO A C 1
ATOM 2165 O O . PRO A 1 142 ? 35.236 -37.898 1.432 1.00 48.01 149 PRO A O 1
ATOM 2176 N N . ASN A 1 143 ? 34.972 -36.517 3.189 1.00 34.62 150 ASN A N 1
ATOM 2177 C CA . ASN A 1 143 ? 35.047 -37.570 4.194 1.00 31.09 150 ASN A CA 1
ATOM 2178 C C . ASN A 1 143 ? 33.654 -38.174 4.359 1.00 27.61 150 ASN A C 1
ATOM 2179 O O . ASN A 1 143 ? 32.729 -37.514 4.841 1.00 25.85 150 ASN A O 1
ATOM 2190 N N . GLU A 1 144 ? 33.505 -39.442 3.980 1.00 28.53 151 GLU A N 1
ATOM 2191 C CA . GLU A 1 144 ? 32.192 -40.088 4.009 1.00 26.45 151 GLU A CA 1
ATOM 2192 C C . GLU A 1 144 ? 31.562 -40.054 5.397 1.00 23.64 151 GLU A C 1
ATOM 2193 O O . GLU A 1 144 ? 30.359 -39.839 5.526 1.00 22.36 151 GLU A O 1
ATOM 2205 N N . GLN A 1 145 ? 32.356 -40.253 6.449 1.00 24.49 152 GLN A N 1
ATOM 2206 C CA . GLN A 1 145 ? 31.788 -40.279 7.793 1.00 22.76 152 GLN A CA 1
ATOM 2207 C C . GLN A 1 145 ? 31.269 -38.906 8.204 1.00 19.92 152 GLN A C 1
ATOM 2208 O O . GLN A 1 145 ? 30.207 -38.802 8.819 1.00 22.34 152 GLN A O 1
ATOM 2222 N N . ILE A 1 146 ? 32.013 -37.845 7.888 1.00 22.46 153 ILE A N 1
ATOM 2223 C CA . ILE A 1 146 ? 31.565 -36.486 8.180 1.00 23.74 153 ILE A CA 1
ATOM 2224 C C . ILE A 1 146 ? 30.326 -36.148 7.360 1.00 23.54 153 ILE A C 1
ATOM 2225 O O . ILE A 1 146 ? 29.353 -35.572 7.872 1.00 22.65 153 ILE A O 1
ATOM 2241 N N . LEU A 1 147 ? 30.342 -36.490 6.068 1.00 23.78 154 LEU A N 1
ATOM 2242 C CA . LEU A 1 147 ? 29.183 -36.231 5.221 1.00 23.31 154 LEU A CA 1
ATOM 2243 C C . LEU A 1 147 ? 27.953 -36.956 5.752 1.00 22.46 154 LEU A C 1
ATOM 2244 O O . LEU A 1 147 ? 26.861 -36.369 5.826 1.00 25.48 154 LEU A O 1
ATOM 2260 N N . GLN A 1 148 ? 28.119 -38.218 6.162 1.00 22.73 155 GLN A N 1
ATOM 2261 C CA . GLN A 1 148 ? 27.009 -38.977 6.721 1.00 21.71 155 GLN A CA 1
ATOM 2262 C C . GLN A 1 148 ? 26.434 -38.279 7.945 1.00 22.50 155 GLN A C 1
ATOM 2263 O O . GLN A 1 148 ? 25.208 -38.180 8.107 1.00 20.27 155 GLN A O 1
ATOM 2277 N N . GLU A 1 149 ? 27.299 -37.786 8.826 1.00 20.69 156 GLU A N 1
ATOM 2278 C CA . GLU A 1 149 ? 26.801 -37.177 10.051 1.00 19.32 156 GLU A CA 1
ATOM 2279 C C . GLU A 1 149 ? 26.155 -35.821 9.792 1.00 19.97 156 GLU A C 1
ATOM 2280 O O . GLU A 1 149 ? 25.191 -35.457 10.476 1.00 19.81 156 GLU A O 1
ATOM 2292 N N . ALA A 1 150 ? 26.684 -35.038 8.848 1.00 21.49 157 ALA A N 1
ATOM 2293 C CA . ALA A 1 150 ? 26.055 -33.766 8.507 1.00 23.07 157 ALA A CA 1
ATOM 2294 C C . ALA A 1 150 ? 24.679 -33.987 7.906 1.00 23.05 157 ALA A C 1
ATOM 2295 O O . ALA A 1 150 ? 23.735 -33.255 8.226 1.00 23.34 157 ALA A O 1
ATOM 2302 N N . LEU A 1 151 ? 24.544 -35.001 7.048 1.00 21.84 158 LEU A N 1
ATOM 2303 C CA . LEU A 1 151 ? 23.233 -35.359 6.519 1.00 21.17 158 LEU A CA 1
ATOM 2304 C C . LEU A 1 151 ? 22.292 -35.720 7.660 1.00 21.91 158 LEU A C 1
ATOM 2305 O O . LEU A 1 151 ? 21.130 -35.305 7.675 1.00 23.54 158 LEU A O 1
ATOM 2321 N N . TRP A 1 152 ? 22.786 -36.512 8.618 1.00 20.09 159 TRP A N 1
ATOM 2322 C CA . TRP A 1 152 ? 21.984 -36.942 9.755 1.00 19.55 159 TRP A CA 1
ATOM 2323 C C . TRP A 1 152 ? 21.508 -35.745 10.560 1.00 20.49 159 TRP A C 1
ATOM 2324 O O . TRP A 1 152 ? 20.321 -35.651 10.904 1.00 21.13 159 TRP A O 1
ATOM 2345 N N . ALA A 1 153 ? 22.416 -34.812 10.854 1.00 18.15 160 ALA A N 1
ATOM 2346 C CA . ALA A 1 153 ? 22.061 -33.634 11.628 1.00 18.87 160 ALA A CA 1
ATOM 2347 C C . ALA A 1 153 ? 20.986 -32.817 10.920 1.00 20.61 160 ALA A C 1
ATOM 2348 O O . ALA A 1 153 ? 19.993 -32.400 11.535 1.00 21.50 160 ALA A O 1
ATOM 2355 N N . LEU A 1 154 ? 21.179 -32.564 9.624 1.00 21.71 161 LEU A N 1
ATOM 2356 C CA . LEU A 1 154 ? 20.202 -31.765 8.881 1.00 22.60 161 LEU A CA 1
ATOM 2357 C C . LEU A 1 154 ? 18.878 -32.498 8.738 1.00 27.02 161 LEU A C 1
ATOM 2358 O O . LEU A 1 154 ? 17.808 -31.880 8.814 1.00 25.63 161 LEU A O 1
ATOM 2374 N N . SER A 1 155 ? 18.921 -33.814 8.530 1.00 21.65 162 SER A N 1
ATOM 2375 C CA A SER A 1 155 ? 17.684 -34.581 8.465 0.87 21.49 162 SER A CA 1
ATOM 2376 C CA B SER A 1 155 ? 17.685 -34.588 8.469 0.13 23.79 162 SER A CA 1
ATOM 2377 C C . SER A 1 155 ? 16.922 -34.497 9.783 1.00 23.60 162 SER A C 1
ATOM 2378 O O . SER A 1 155 ? 15.685 -34.370 9.788 1.00 23.31 162 SER A O 1
ATOM 2393 N N . ASN A 1 156 ? 17.643 -34.582 10.911 1.00 21.05 163 ASN A N 1
ATOM 2394 C CA . ASN A 1 156 ? 17.001 -34.469 12.215 1.00 21.29 163 ASN A CA 1
ATOM 2395 C C . ASN A 1 156 ? 16.345 -33.102 12.370 1.00 25.60 163 ASN A C 1
ATOM 2396 O O . ASN A 1 156 ? 15.209 -32.999 12.843 1.00 22.76 163 ASN A O 1
ATOM 2407 N N . ILE A 1 157 ? 17.050 -32.034 11.985 1.00 22.73 164 ILE A N 1
ATOM 2408 C CA . ILE A 1 157 ? 16.485 -30.692 12.085 1.00 23.53 164 ILE A CA 1
ATOM 2409 C C . ILE A 1 157 ? 15.254 -30.577 11.209 1.00 24.33 164 ILE A C 1
ATOM 2410 O O . ILE A 1 157 ? 14.251 -29.983 11.612 1.00 25.30 164 ILE A O 1
ATOM 2426 N N . ALA A 1 158 ? 15.299 -31.170 10.015 1.00 23.56 165 ALA A N 1
ATOM 2427 C CA . ALA A 1 158 ? 14.177 -31.104 9.093 1.00 24.11 165 ALA A CA 1
ATOM 2428 C C . ALA A 1 158 ? 12.989 -31.952 9.525 1.00 26.74 165 ALA A C 1
ATOM 2429 O O . ALA A 1 158 ? 11.954 -31.894 8.865 1.00 30.68 165 ALA A O 1
ATOM 2436 N N . SER A 1 159 ? 13.116 -32.743 10.587 1.00 26.04 166 SER A N 1
ATOM 2437 C CA . SER A 1 159 ? 11.982 -33.459 11.168 1.00 29.98 166 SER A CA 1
ATOM 2438 C C . SER A 1 159 ? 11.165 -32.591 12.109 1.00 26.95 166 SER A C 1
ATOM 2439 O O . SER A 1 159 ? 10.145 -33.053 12.631 1.00 32.27 166 SER A O 1
ATOM 2447 N N . GLY A 1 160 ? 11.585 -31.353 12.340 1.00 27.34 167 GLY A N 1
ATOM 2448 C CA . GLY A 1 160 ? 10.847 -30.426 13.172 1.00 28.52 167 GLY A CA 1
ATOM 2449 C C . GLY A 1 160 ? 9.657 -29.795 12.472 1.00 31.22 167 GLY A C 1
ATOM 2450 O O . GLY A 1 160 ? 9.102 -30.327 11.503 1.00 32.27 167 GLY A O 1
ATOM 2454 N N . GLY A 1 161 ? 9.254 -28.633 12.984 1.00 33.10 168 GLY A N 1
ATOM 2455 C CA . GLY A 1 161 ? 8.119 -27.916 12.438 1.00 36.22 168 GLY A CA 1
ATOM 2456 C C . GLY A 1 161 ? 8.467 -27.116 11.191 1.00 36.15 168 GLY A C 1
ATOM 2457 O O . GLY A 1 161 ? 9.597 -27.122 10.704 1.00 33.70 168 GLY A O 1
ATOM 2461 N N . ASN A 1 162 ? 7.456 -26.406 10.668 1.00 40.48 169 ASN A N 1
ATOM 2462 C CA . ASN A 1 162 ? 7.652 -25.631 9.444 1.00 42.76 169 ASN A CA 1
ATOM 2463 C C . ASN A 1 162 ? 8.675 -24.519 9.641 1.00 41.65 169 ASN A C 1
ATOM 2464 O O . ASN A 1 162 ? 9.445 -24.209 8.725 1.00 47.41 169 ASN A O 1
ATOM 2475 N N . GLU A 1 163 ? 8.691 -23.901 10.824 1.00 43.50 170 GLU A N 1
ATOM 2476 C CA . GLU A 1 163 ? 9.734 -22.929 11.139 1.00 50.34 170 GLU A CA 1
ATOM 2477 C C . GLU A 1 163 ? 11.115 -23.547 10.984 1.00 42.41 170 GLU A C 1
ATOM 2478 O O . GLU A 1 163 ? 12.029 -22.913 10.442 1.00 49.40 170 GLU A O 1
ATOM 2490 N N . GLN A 1 164 ? 11.289 -24.782 11.470 1.00 38.48 171 GLN A N 1
ATOM 2491 C CA . GLN A 1 164 ? 12.594 -25.430 11.407 1.00 33.59 171 GLN A CA 1
ATOM 2492 C C . GLN A 1 164 ? 12.958 -25.796 9.974 1.00 32.31 171 GLN A C 1
ATOM 2493 O O . GLN A 1 164 ? 14.096 -25.580 9.549 1.00 31.91 171 GLN A O 1
ATOM 2507 N N . LYS A 1 165 ? 12.005 -26.355 9.217 1.00 32.91 172 LYS A N 1
ATOM 2508 C CA . LYS A 1 165 ? 12.270 -26.698 7.819 1.00 31.89 172 LYS A CA 1
ATOM 2509 C C . LYS A 1 165 ? 12.650 -25.453 7.023 1.00 35.51 172 LYS A C 1
ATOM 2510 O O . LYS A 1 165 ? 13.601 -25.475 6.232 1.00 37.75 172 LYS A O 1
ATOM 2529 N N . GLN A 1 166 ? 11.929 -24.352 7.237 1.00 36.73 173 GLN A N 1
ATOM 2530 C CA . GLN A 1 166 ? 12.208 -23.127 6.496 1.00 39.15 173 GLN A CA 1
ATOM 2531 C C . GLN A 1 166 ? 13.604 -22.601 6.806 1.00 38.60 173 GLN A C 1
ATOM 2532 O O . GLN A 1 166 ? 14.273 -22.037 5.930 1.00 39.41 173 GLN A O 1
ATOM 2546 N N . ALA A 1 167 ? 14.048 -22.738 8.057 1.00 35.15 174 ALA A N 1
ATOM 2547 C CA . ALA A 1 167 ? 15.406 -22.323 8.405 1.00 35.17 174 ALA A CA 1
ATOM 2548 C C . ALA A 1 167 ? 16.448 -23.147 7.659 1.00 33.31 174 ALA A C 1
ATOM 2549 O O . ALA A 1 167 ? 17.472 -22.611 7.224 1.00 34.32 174 ALA A O 1
ATOM 2556 N N . VAL A 1 168 ? 16.212 -24.456 7.523 1.00 30.05 175 VAL A N 1
ATOM 2557 C CA . VAL A 1 168 ? 17.098 -25.305 6.729 1.00 29.29 175 VAL A CA 1
ATOM 2558 C C . VAL A 1 168 ? 17.123 -24.844 5.273 1.00 30.69 175 VAL A C 1
ATOM 2559 O O . VAL A 1 168 ? 18.187 -24.804 4.641 1.00 34.73 175 VAL A O 1
ATOM 2572 N N . LYS A 1 169 ? 15.957 -24.488 4.719 1.00 32.52 176 LYS A N 1
ATOM 2573 C CA . LYS A 1 169 ? 15.905 -24.006 3.344 1.00 36.14 176 LYS A CA 1
ATOM 2574 C C . LYS A 1 169 ? 16.708 -22.723 3.193 1.00 40.06 176 LYS A C 1
ATOM 2575 O O . LYS A 1 169 ? 17.462 -22.550 2.229 1.00 41.80 176 LYS A O 1
ATOM 2594 N N . GLU A 1 170 ? 16.533 -21.792 4.130 1.00 40.41 177 GLU A N 1
ATOM 2595 C CA . GLU A 1 170 ? 17.205 -20.504 4.034 1.00 42.13 177 GLU A CA 1
ATOM 2596 C C . GLU A 1 170 ? 18.716 -20.627 4.169 1.00 38.41 177 GLU A C 1
ATOM 2597 O O . GLU A 1 170 ? 19.437 -19.745 3.681 1.00 43.62 177 GLU A O 1
ATOM 2609 N N . ALA A 1 171 ? 19.206 -21.691 4.810 1.00 36.10 178 ALA A N 1
ATOM 2610 C CA . ALA A 1 171 ? 20.639 -21.919 4.915 1.00 36.68 178 ALA A CA 1
ATOM 2611 C C . ALA A 1 171 ? 21.242 -22.513 3.649 1.00 35.17 178 ALA A C 1
ATOM 2612 O O . ALA A 1 171 ? 22.455 -22.739 3.615 1.00 38.51 178 ALA A O 1
ATOM 2619 N N . GLY A 1 172 ? 20.445 -22.753 2.607 1.00 36.63 179 GLY A N 1
ATOM 2620 C CA . GLY A 1 172 ? 20.973 -23.253 1.354 1.00 36.67 179 GLY A CA 1
ATOM 2621 C C . GLY A 1 172 ? 21.135 -24.749 1.274 1.00 36.67 179 GLY A C 1
ATOM 2622 O O . GLY A 1 172 ? 21.931 -25.228 0.459 1.00 39.66 179 GLY A O 1
ATOM 2626 N N . ALA A 1 173 ? 20.395 -25.507 2.079 1.00 33.59 180 ALA A N 1
ATOM 2627 C CA . ALA A 1 173 ? 20.569 -26.956 2.079 1.00 33.73 180 ALA A CA 1
ATOM 2628 C C . ALA A 1 173 ? 20.056 -27.593 0.793 1.00 32.79 180 ALA A C 1
ATOM 2629 O O . ALA A 1 173 ? 20.577 -28.631 0.375 1.00 34.19 180 ALA A O 1
ATOM 2636 N N . GLU A 1 174 ? 19.032 -27.019 0.168 1.00 35.88 181 GLU A N 1
ATOM 2637 C CA . GLU A 1 174 ? 18.397 -27.707 -0.954 1.00 37.38 181 GLU A CA 1
ATOM 2638 C C . GLU A 1 174 ? 19.372 -28.011 -2.083 1.00 40.96 181 GLU A C 1
ATOM 2639 O O . GLU A 1 174 ? 19.457 -29.180 -2.499 1.00 39.72 181 GLU A O 1
ATOM 2651 N N . PRO A 1 175 ? 20.127 -27.048 -2.617 1.00 38.72 182 PRO A N 1
ATOM 2652 C CA . PRO A 1 175 ? 21.012 -27.372 -3.747 1.00 40.67 182 PRO A CA 1
ATOM 2653 C C . PRO A 1 175 ? 22.125 -28.333 -3.359 1.00 37.27 182 PRO A C 1
ATOM 2654 O O . PRO A 1 175 ? 22.571 -29.133 -4.193 1.00 41.79 182 PRO A O 1
ATOM 2665 N N . ALA A 1 176 ? 22.562 -28.305 -2.097 1.00 40.18 183 ALA A N 1
ATOM 2666 C CA . ALA A 1 176 ? 23.583 -29.248 -1.659 1.00 39.20 183 ALA A CA 1
ATOM 2667 C C . ALA A 1 176 ? 23.043 -30.673 -1.647 1.00 32.07 183 ALA A C 1
ATOM 2668 O O . ALA A 1 176 ? 23.749 -31.614 -2.033 1.00 34.93 183 ALA A O 1
ATOM 2675 N N . LEU A 1 177 ? 21.795 -30.849 -1.209 1.00 33.06 184 LEU A N 1
ATOM 2676 C CA . LEU A 1 177 ? 21.183 -32.171 -1.196 1.00 30.77 184 LEU A CA 1
ATOM 2677 C C . LEU A 1 177 ? 20.831 -32.635 -2.604 1.00 31.37 184 LEU A C 1
ATOM 2678 O O . LEU A 1 177 ? 20.887 -33.835 -2.892 1.00 34.87 184 LEU A O 1
ATOM 2694 N N . GLU A 1 178 ? 20.444 -31.711 -3.484 1.00 31.99 185 GLU A N 1
ATOM 2695 C CA . GLU A 1 178 ? 20.195 -32.072 -4.873 1.00 34.80 185 GLU A CA 1
ATOM 2696 C C . GLU A 1 178 ? 21.478 -32.543 -5.546 1.00 37.06 185 GLU A C 1
ATOM 2697 O O . GLU A 1 178 ? 21.457 -33.479 -6.353 1.00 38.90 185 GLU A O 1
ATOM 2709 N N . GLN A 1 179 ? 22.611 -31.916 -5.219 1.00 38.14 186 GLN A N 1
ATOM 2710 C CA . GLN A 1 179 ? 23.879 -32.329 -5.813 1.00 39.01 186 GLN A CA 1
ATOM 2711 C C . GLN A 1 179 ? 24.243 -33.750 -5.404 1.00 40.07 186 GLN A C 1
ATOM 2712 O O . GLN A 1 179 ? 24.853 -34.486 -6.185 1.00 39.10 186 GLN A O 1
ATOM 2726 N N . LEU A 1 180 ? 23.886 -34.153 -4.183 1.00 31.81 187 LEU A N 1
ATOM 2727 C CA . LEU A 1 180 ? 24.168 -35.512 -3.739 1.00 30.71 187 LEU A CA 1
ATOM 2728 C C . LEU A 1 180 ? 23.328 -36.561 -4.463 1.00 34.67 187 LEU A C 1
ATOM 2729 O O . LEU A 1 180 ? 23.605 -37.753 -4.313 1.00 31.37 187 LEU A O 1
ATOM 2745 N N . GLN A 1 181 ? 22.329 -36.164 -5.256 1.00 35.69 188 GLN A N 1
ATOM 2746 C CA . GLN A 1 181 ? 21.544 -37.161 -5.975 1.00 36.03 188 GLN A CA 1
ATOM 2747 C C . GLN A 1 181 ? 22.351 -37.881 -7.035 1.00 34.96 188 GLN A C 1
ATOM 2748 O O . GLN A 1 181 ? 21.952 -38.970 -7.461 1.00 37.57 188 GLN A O 1
ATOM 2762 N N . SER A 1 182 ? 23.456 -37.300 -7.483 1.00 37.22 189 SER A N 1
ATOM 2763 C CA . SER A 1 182 ? 24.361 -37.973 -8.400 1.00 39.70 189 SER A CA 1
ATOM 2764 C C . SER A 1 182 ? 25.500 -38.685 -7.677 1.00 34.01 189 SER A C 1
ATOM 2765 O O . SER A 1 182 ? 26.477 -39.067 -8.322 1.00 36.20 189 SER A O 1
ATOM 2773 N N . SER A 1 183 ? 25.408 -38.854 -6.362 1.00 30.36 190 SER A N 1
ATOM 2774 C CA . SER A 1 183 ? 26.470 -39.539 -5.643 1.00 28.88 190 SER A CA 1
ATOM 2775 C C . SER A 1 183 ? 26.563 -41.006 -6.076 1.00 28.11 190 SER A C 1
ATOM 2776 O O . SER A 1 183 ? 25.536 -41.677 -6.250 1.00 28.67 190 SER A O 1
ATOM 2784 N N . PRO A 1 184 ? 27.777 -41.541 -6.244 1.00 25.69 191 PRO A N 1
ATOM 2785 C CA . PRO A 1 184 ? 27.917 -42.986 -6.464 1.00 26.04 191 PRO A CA 1
ATOM 2786 C C . PRO A 1 184 ? 27.510 -43.808 -5.269 1.00 24.85 191 PRO A C 1
ATOM 2787 O O . PRO A 1 184 ? 27.359 -45.024 -5.406 1.00 25.53 191 PRO A O 1
ATOM 2798 N N . ASN A 1 185 ? 27.315 -43.182 -4.114 1.00 21.60 192 ASN A N 1
ATOM 2799 C CA . ASN A 1 185 ? 26.991 -43.896 -2.883 1.00 20.60 192 ASN A CA 1
ATOM 2800 C C . ASN A 1 185 ? 25.476 -43.900 -2.707 1.00 21.42 192 ASN A C 1
ATOM 2801 O O . ASN A 1 185 ? 24.875 -42.862 -2.412 1.00 21.82 192 ASN A O 1
ATOM 2812 N N . GLU A 1 186 ? 24.866 -45.082 -2.825 1.00 21.44 193 GLU A N 1
ATOM 2813 C CA . GLU A 1 186 ? 23.408 -45.178 -2.799 1.00 22.43 193 GLU A CA 1
ATOM 2814 C C . GLU A 1 186 ? 22.852 -44.777 -1.446 1.00 21.54 193 GLU A C 1
ATOM 2815 O O . GLU A 1 186 ? 21.793 -44.151 -1.370 1.00 22.11 193 GLU A O 1
ATOM 2827 N N . LYS A 1 187 ? 23.540 -45.152 -0.363 1.00 20.42 194 LYS A N 1
ATOM 2828 C CA . LYS A 1 187 ? 23.077 -44.795 0.973 1.00 19.69 194 LYS A CA 1
ATOM 2829 C C . LYS A 1 187 ? 23.013 -43.279 1.139 1.00 19.03 194 LYS A C 1
ATOM 2830 O O . LYS A 1 187 ? 22.012 -42.733 1.612 1.00 19.36 194 LYS A O 1
ATOM 2849 N N . ILE A 1 188 ? 24.061 -42.579 0.715 1.00 18.39 195 ILE A N 1
ATOM 2850 C CA . ILE A 1 188 ? 24.062 -41.120 0.789 1.00 19.03 195 ILE A CA 1
ATOM 2851 C C . ILE A 1 188 ? 22.975 -40.529 -0.099 1.00 19.63 195 ILE A C 1
ATOM 2852 O O . ILE A 1 188 ? 22.264 -39.607 0.303 1.00 21.30 195 ILE A O 1
ATOM 2868 N N . GLN A 1 189 ? 22.850 -41.024 -1.328 1.00 20.59 196 GLN A N 1
ATOM 2869 C CA . GLN A 1 189 ? 21.847 -40.492 -2.239 1.00 22.36 196 GLN A CA 1
ATOM 2870 C C . GLN A 1 189 ? 20.461 -40.602 -1.619 1.00 23.26 196 GLN A C 1
ATOM 2871 O O . GLN A 1 189 ? 19.695 -39.633 -1.618 1.00 24.34 196 GLN A O 1
ATOM 2885 N N . LYS A 1 190 ? 20.119 -41.777 -1.073 1.00 23.11 197 LYS A N 1
ATOM 2886 C CA . LYS A 1 190 ? 18.778 -41.980 -0.520 1.00 24.25 197 LYS A CA 1
ATOM 2887 C C . LYS A 1 190 ? 18.544 -41.142 0.729 1.00 23.50 197 LYS A C 1
ATOM 2888 O O . LYS A 1 190 ? 17.435 -40.645 0.949 1.00 24.86 197 LYS A O 1
ATOM 2907 N N . GLU A 1 191 ? 19.572 -41.000 1.570 1.00 21.62 198 GLU A N 1
ATOM 2908 C CA . GLU A 1 191 ? 19.455 -40.151 2.751 1.00 21.01 198 GLU A CA 1
ATOM 2909 C C . GLU A 1 191 ? 19.252 -38.703 2.349 1.00 21.82 198 GLU A C 1
ATOM 2910 O O . GLU A 1 191 ? 18.400 -38.004 2.914 1.00 22.74 198 GLU A O 1
ATOM 2922 N N . ALA A 1 192 ? 20.019 -38.235 1.362 1.00 22.95 199 ALA A N 1
ATOM 2923 C CA . ALA A 1 192 ? 19.890 -36.850 0.920 1.00 25.71 199 ALA A CA 1
ATOM 2924 C C . ALA A 1 192 ? 18.521 -36.595 0.322 1.00 25.64 199 ALA A C 1
ATOM 2925 O O . ALA A 1 192 ? 17.935 -35.527 0.529 1.00 28.60 199 ALA A O 1
ATOM 2932 N N . GLN A 1 193 ? 17.994 -37.563 -0.426 1.00 26.26 200 GLN A N 1
ATOM 2933 C CA . GLN A 1 193 ? 16.676 -37.397 -1.027 1.00 31.34 200 GLN A CA 1
ATOM 2934 C C . GLN A 1 193 ? 15.591 -37.329 0.042 1.00 30.09 200 GLN A C 1
ATOM 2935 O O . GLN A 1 193 ? 14.686 -36.486 -0.039 1.00 33.16 200 GLN A O 1
ATOM 2949 N N . GLU A 1 194 ? 15.669 -38.196 1.058 1.00 28.20 201 GLU A N 1
ATOM 2950 C CA . GLU A 1 194 ? 14.697 -38.145 2.144 1.00 28.94 201 GLU A CA 1
ATOM 2951 C C . GLU A 1 194 ? 14.751 -36.807 2.871 1.00 28.95 201 GLU A C 1
ATOM 2952 O O . GLU A 1 194 ? 13.710 -36.218 3.194 1.00 30.96 201 GLU A O 1
ATOM 2964 N N . ALA A 1 195 ? 15.955 -36.312 3.145 1.00 27.02 202 ALA A N 1
ATOM 2965 C CA . ALA A 1 195 ? 16.081 -35.007 3.786 1.00 27.83 202 ALA A CA 1
ATOM 2966 C C . ALA A 1 195 ? 15.432 -33.921 2.940 1.00 30.52 202 ALA A C 1
ATOM 2967 O O . ALA A 1 195 ? 14.715 -33.064 3.469 1.00 32.64 202 ALA A O 1
ATOM 2974 N N . LEU A 1 196 ? 15.668 -33.940 1.622 1.00 31.79 203 LEU A N 1
ATOM 2975 C CA . LEU A 1 196 ? 15.025 -32.972 0.736 1.00 38.03 203 LEU A CA 1
ATOM 2976 C C . LEU A 1 196 ? 13.511 -33.033 0.870 1.00 39.89 203 LEU A C 1
ATOM 2977 O O . LEU A 1 196 ? 12.838 -31.999 0.957 1.00 41.22 203 LEU A O 1
ATOM 2993 N N . GLU A 1 197 ? 12.954 -34.242 0.878 1.00 36.32 204 GLU A N 1
ATOM 2994 C CA . GLU A 1 197 ? 11.507 -34.378 0.987 1.00 39.23 204 GLU A CA 1
ATOM 2995 C C . GLU A 1 197 ? 10.996 -33.820 2.308 1.00 39.92 204 GLU A C 1
ATOM 2996 O O . GLU A 1 197 ? 9.951 -33.161 2.344 1.00 42.89 204 GLU A O 1
ATOM 3008 N N . LYS A 1 198 ? 11.716 -34.065 3.407 1.00 36.62 205 LYS A N 1
ATOM 3009 C CA . LYS A 1 198 ? 11.314 -33.491 4.693 1.00 36.97 205 LYS A CA 1
ATOM 3010 C C . LYS A 1 198 ? 11.289 -31.968 4.631 1.00 42.19 205 LYS A C 1
ATOM 3011 O O . LYS A 1 198 ? 10.335 -31.325 5.091 1.00 45.11 205 LYS A O 1
ATOM 3030 N N . ILE A 1 199 ? 12.351 -31.373 4.087 1.00 39.65 206 ILE A N 1
ATOM 3031 C CA . ILE A 1 199 ? 12.476 -29.920 4.056 1.00 44.28 206 ILE A CA 1
ATOM 3032 C C . ILE A 1 199 ? 11.335 -29.302 3.264 1.00 47.81 206 ILE A C 1
ATOM 3033 O O . ILE A 1 199 ? 10.800 -28.251 3.635 1.00 50.87 206 ILE A O 1
ATOM 3049 N N . GLN A 1 200 ? 10.947 -29.936 2.161 1.00 48.62 207 GLN A N 1
ATOM 3050 C CA . GLN A 1 200 ? 9.927 -29.390 1.274 1.00 59.79 207 GLN A CA 1
ATOM 3051 C C . GLN A 1 200 ? 8.510 -29.739 1.706 1.00 63.66 207 GLN A C 1
ATOM 3052 O O . GLN A 1 200 ? 7.553 -29.253 1.093 1.00 67.11 207 GLN A O 1
ATOM 3066 N N . SER A 1 201 ? 8.350 -30.554 2.743 1.00 65.20 208 SER A N 1
ATOM 3067 C CA . SER A 1 201 ? 7.027 -30.913 3.236 1.00 73.30 208 SER A CA 1
ATOM 3068 C C . SER A 1 201 ? 6.458 -29.779 4.080 1.00 65.37 208 SER A C 1
ATOM 3069 O O . SER A 1 201 ? 5.413 -29.931 4.711 1.00 73.17 208 SER A O 1
ATOM 3077 N N . SER B 1 4 ? 8.799 -39.018 32.252 1.00 60.88 11 SER B N 1
ATOM 3078 C CA . SER B 1 4 ? 8.551 -40.376 32.730 1.00 60.10 11 SER B CA 1
ATOM 3079 C C . SER B 1 4 ? 8.444 -41.376 31.573 1.00 59.37 11 SER B C 1
ATOM 3080 O O . SER B 1 4 ? 8.768 -41.053 30.428 1.00 51.80 11 SER B O 1
ATOM 3087 N N . GLU B 1 5 ? 7.975 -42.588 31.884 1.00 57.42 12 GLU B N 1
ATOM 3088 C CA . GLU B 1 5 ? 7.979 -43.677 30.908 1.00 54.27 12 GLU B CA 1
ATOM 3089 C C . GLU B 1 5 ? 7.099 -43.353 29.703 1.00 42.01 12 GLU B C 1
ATOM 3090 O O . GLU B 1 5 ? 7.574 -43.306 28.558 1.00 36.84 12 GLU B O 1
ATOM 3102 N N . LEU B 1 6 ? 5.802 -43.139 29.941 1.00 41.66 13 LEU B N 1
ATOM 3103 C CA . LEU B 1 6 ? 4.862 -42.954 28.841 1.00 37.15 13 LEU B CA 1
ATOM 3104 C C . LEU B 1 6 ? 5.112 -41.635 28.119 1.00 34.48 13 LEU B C 1
ATOM 3105 O O . LEU B 1 6 ? 5.071 -41.606 26.889 1.00 29.99 13 LEU B O 1
ATOM 3121 N N . PRO B 1 7 ? 5.358 -40.523 28.825 1.00 35.02 14 PRO B N 1
ATOM 3122 C CA . PRO B 1 7 ? 5.655 -39.279 28.093 1.00 35.58 14 PRO B CA 1
ATOM 3123 C C . PRO B 1 7 ? 6.835 -39.394 27.138 1.00 35.13 14 PRO B C 1
ATOM 3124 O O . PRO B 1 7 ? 6.799 -38.818 26.047 1.00 30.13 14 PRO B O 1
ATOM 3135 N N . GLN B 1 8 ? 7.873 -40.144 27.498 1.00 31.44 15 GLN B N 1
ATOM 3136 C CA . GLN B 1 8 ? 9.003 -40.298 26.590 1.00 33.79 15 GLN B CA 1
ATOM 3137 C C . GLN B 1 8 ? 8.674 -41.232 25.434 1.00 29.38 15 GLN B C 1
ATOM 3138 O O . GLN B 1 8 ? 9.179 -41.047 24.334 1.00 27.45 15 GLN B O 1
ATOM 3152 N N A MET B 1 9 ? 7.825 -42.232 25.666 0.56 28.34 16 MET B N 1
ATOM 3153 N N B MET B 1 9 ? 7.811 -42.228 25.647 0.44 27.71 16 MET B N 1
ATOM 3154 C CA A MET B 1 9 ? 7.285 -43.019 24.569 0.56 30.19 16 MET B CA 1
ATOM 3155 C CA B MET B 1 9 ? 7.328 -43.012 24.518 0.44 29.03 16 MET B CA 1
ATOM 3156 C C A MET B 1 9 ? 6.585 -42.112 23.567 0.56 24.02 16 MET B C 1
ATOM 3157 C C B MET B 1 9 ? 6.551 -42.132 23.547 0.44 23.80 16 MET B C 1
ATOM 3158 O O A MET B 1 9 ? 6.798 -42.217 22.357 0.56 24.07 16 MET B O 1
ATOM 3159 O O B MET B 1 9 ? 6.678 -42.280 22.329 0.44 24.88 16 MET B O 1
ATOM 3186 N N . VAL B 1 10 ? 5.757 -41.193 24.070 1.00 24.67 17 VAL B N 1
ATOM 3187 C CA . VAL B 1 10 ? 5.066 -40.245 23.208 1.00 27.35 17 VAL B CA 1
ATOM 3188 C C . VAL B 1 10 ? 6.055 -39.358 22.468 1.00 27.08 17 VAL B C 1
ATOM 3189 O O . VAL B 1 10 ? 5.855 -39.062 21.280 1.00 25.43 17 VAL B O 1
ATOM 3203 N N . GLN B 1 11 ? 7.133 -38.913 23.146 1.00 25.01 18 GLN B N 1
ATOM 3204 C CA . GLN B 1 11 ? 8.136 -38.118 22.447 1.00 23.95 18 GLN B CA 1
ATOM 3205 C C . GLN B 1 11 ? 8.696 -38.886 21.269 1.00 23.03 18 GLN B C 1
ATOM 3206 O O . GLN B 1 11 ? 8.981 -38.296 20.220 1.00 23.60 18 GLN B O 1
ATOM 3220 N N . GLN B 1 12 ? 8.874 -40.197 21.434 1.00 22.39 19 GLN B N 1
ATOM 3221 C CA . GLN B 1 12 ? 9.496 -41.015 20.409 1.00 22.96 19 GLN B CA 1
ATOM 3222 C C . GLN B 1 12 ? 8.582 -41.245 19.224 1.00 21.55 19 GLN B C 1
ATOM 3223 O O . GLN B 1 12 ? 9.061 -41.733 18.190 1.00 21.74 19 GLN B O 1
ATOM 3237 N N . LEU B 1 13 ? 7.282 -40.940 19.344 1.00 22.21 20 LEU B N 1
ATOM 3238 C CA . LEU B 1 13 ? 6.429 -40.971 18.162 1.00 20.74 20 LEU B CA 1
ATOM 3239 C C . LEU B 1 13 ? 6.851 -39.913 17.160 1.00 22.51 20 LEU B C 1
ATOM 3240 O O . LEU B 1 13 ? 6.489 -40.015 15.980 1.00 24.12 20 LEU B O 1
ATOM 3256 N N . ASN B 1 14 ? 7.644 -38.932 17.602 1.00 22.92 21 ASN B N 1
ATOM 3257 C CA . ASN B 1 14 ? 8.264 -37.933 16.736 1.00 23.27 21 ASN B CA 1
ATOM 3258 C C . ASN B 1 14 ? 9.754 -38.166 16.528 1.00 23.13 21 ASN B C 1
ATOM 3259 O O . ASN B 1 14 ? 10.466 -37.251 16.090 1.00 26.32 21 ASN B O 1
ATOM 3270 N N . SER B 1 15 ? 10.250 -39.364 16.826 1.00 22.86 22 SER B N 1
ATOM 3271 C CA . SER B 1 15 ? 11.667 -39.607 16.609 1.00 24.14 22 SER B CA 1
ATOM 3272 C C . SER B 1 15 ? 11.950 -39.569 15.116 1.00 20.33 22 SER B C 1
ATOM 3273 O O . SER B 1 15 ? 11.184 -40.129 14.331 1.00 21.09 22 SER B O 1
ATOM 3281 N N . PRO B 1 16 ? 13.068 -38.980 14.698 1.00 21.47 23 PRO B N 1
ATOM 3282 C CA . PRO B 1 16 ? 13.486 -39.103 13.284 1.00 22.46 23 PRO B CA 1
ATOM 3283 C C . PRO B 1 16 ? 13.891 -40.518 12.885 1.00 24.35 23 PRO B C 1
ATOM 3284 O O . PRO B 1 16 ? 13.894 -40.836 11.687 1.00 24.79 23 PRO B O 1
ATOM 3295 N N . ASP B 1 17 ? 14.164 -41.395 13.846 1.00 21.64 24 ASP B N 1
ATOM 3296 C CA . ASP B 1 17 ? 14.594 -42.768 13.589 1.00 20.56 24 ASP B CA 1
ATOM 3297 C C . ASP B 1 17 ? 13.356 -43.673 13.545 1.00 20.08 24 ASP B C 1
ATOM 3298 O O . ASP B 1 17 ? 12.600 -43.751 14.518 1.00 19.46 24 ASP B O 1
ATOM 3307 N N A GLN B 1 18 ? 13.132 -44.360 12.413 0.62 18.31 25 GLN B N 1
ATOM 3308 N N B GLN B 1 18 ? 13.175 -44.362 12.420 0.38 19.43 25 GLN B N 1
ATOM 3309 C CA A GLN B 1 18 ? 11.879 -45.104 12.240 0.62 17.27 25 GLN B CA 1
ATOM 3310 C CA B GLN B 1 18 ? 11.951 -45.109 12.168 0.38 18.76 25 GLN B CA 1
ATOM 3311 C C A GLN B 1 18 ? 11.799 -46.348 13.113 0.62 16.61 25 GLN B C 1
ATOM 3312 C C B GLN B 1 18 ? 11.822 -46.352 13.038 0.38 18.42 25 GLN B C 1
ATOM 3313 O O A GLN B 1 18 ? 10.695 -46.843 13.378 0.62 19.82 25 GLN B O 1
ATOM 3314 O O B GLN B 1 18 ? 10.699 -46.816 13.268 0.38 17.21 25 GLN B O 1
ATOM 3341 N N . GLN B 1 19 ? 12.939 -46.897 13.519 1.00 17.24 26 GLN B N 1
ATOM 3342 C CA . GLN B 1 19 ? 12.916 -48.056 14.399 1.00 19.07 26 GLN B CA 1
ATOM 3343 C C . GLN B 1 19 ? 12.536 -47.609 15.815 1.00 18.83 26 GLN B C 1
ATOM 3344 O O . GLN B 1 19 ? 11.721 -48.259 16.476 1.00 18.98 26 GLN B O 1
ATOM 3359 N N . GLU B 1 20 ? 13.074 -46.473 16.262 1.00 18.45 27 GLU B N 1
ATOM 3360 C CA . GLU B 1 20 ? 12.665 -45.903 17.551 1.00 18.10 27 GLU B CA 1
ATOM 3361 C C . GLU B 1 20 ? 11.183 -45.549 17.534 1.00 19.38 27 GLU B C 1
ATOM 3362 O O . GLU B 1 20 ? 10.431 -45.850 18.483 1.00 19.40 27 GLU B O 1
ATOM 3374 N N . LEU B 1 21 ? 10.723 -44.967 16.430 1.00 16.67 28 LEU B N 1
ATOM 3375 C CA . LEU B 1 21 ? 9.320 -44.610 16.303 1.00 18.36 28 LEU B CA 1
ATOM 3376 C C . LEU B 1 21 ? 8.449 -45.851 16.350 1.00 17.51 28 LEU B C 1
ATOM 3377 O O . LEU B 1 21 ? 7.437 -45.891 17.073 1.00 18.06 28 LEU B O 1
ATOM 3393 N N . GLN B 1 22 ? 8.811 -46.887 15.576 1.00 17.52 29 GLN B N 1
ATOM 3394 C CA . GLN B 1 22 ? 7.934 -48.048 15.505 1.00 17.14 29 GLN B CA 1
ATOM 3395 C C . GLN B 1 22 ? 7.879 -48.772 16.844 1.00 18.29 29 GLN B C 1
ATOM 3396 O O . GLN B 1 22 ? 6.817 -49.262 17.257 1.00 18.54 29 GLN B O 1
ATOM 3410 N N A SER B 1 23 ? 9.009 -48.836 17.548 0.51 18.85 30 SER B N 1
ATOM 3411 N N B SER B 1 23 ? 9.008 -48.843 17.547 0.49 19.00 30 SER B N 1
ATOM 3412 C CA A SER B 1 23 ? 9.041 -49.487 18.856 0.51 20.11 30 SER B CA 1
ATOM 3413 C CA B SER B 1 23 ? 9.025 -49.492 18.857 0.49 19.84 30 SER B CA 1
ATOM 3414 C C A SER B 1 23 ? 8.114 -48.781 19.834 0.51 20.99 30 SER B C 1
ATOM 3415 C C B SER B 1 23 ? 8.093 -48.779 19.824 0.49 20.84 30 SER B C 1
ATOM 3416 O O A SER B 1 23 ? 7.360 -49.427 20.569 0.51 22.49 30 SER B O 1
ATOM 3417 O O B SER B 1 23 ? 7.317 -49.418 20.541 0.49 22.42 30 SER B O 1
ATOM 3432 N N . ALA B 1 24 ? 8.155 -47.449 19.856 1.00 20.08 31 ALA B N 1
ATOM 3433 C CA . ALA B 1 24 ? 7.297 -46.698 20.768 1.00 21.27 31 ALA B CA 1
ATOM 3434 C C . ALA B 1 24 ? 5.840 -46.821 20.362 1.00 21.65 31 ALA B C 1
ATOM 3435 O O . ALA B 1 24 ? 4.945 -46.889 21.209 1.00 22.06 31 ALA B O 1
ATOM 3443 N N . LEU B 1 25 ? 5.578 -46.836 19.075 1.00 19.20 32 LEU B N 1
ATOM 3444 C CA . LEU B 1 25 ? 4.207 -46.954 18.595 1.00 19.08 32 LEU B CA 1
ATOM 3445 C C . LEU B 1 25 ? 3.618 -48.316 18.969 1.00 18.99 32 LEU B C 1
ATOM 3446 O O . LEU B 1 25 ? 2.480 -48.403 19.432 1.00 20.48 32 LEU B O 1
ATOM 3462 N N . ARG B 1 26 ? 4.396 -49.382 18.827 1.00 19.59 33 ARG B N 1
ATOM 3463 C CA . ARG B 1 26 ? 3.932 -50.710 19.198 1.00 22.48 33 ARG B CA 1
ATOM 3464 C C . ARG B 1 26 ? 3.707 -50.812 20.699 1.00 22.73 33 ARG B C 1
ATOM 3465 O O . ARG B 1 26 ? 2.733 -51.428 21.142 1.00 23.21 33 ARG B O 1
ATOM 3486 N N . LYS B 1 27 ? 4.591 -50.202 21.494 1.00 22.30 34 LYS B N 1
ATOM 3487 C CA . LYS B 1 27 ? 4.418 -50.202 22.942 1.00 24.26 34 LYS B CA 1
ATOM 3488 C C . LYS B 1 27 ? 3.166 -49.447 23.342 1.00 22.36 34 LYS B C 1
ATOM 3489 O O . LYS B 1 27 ? 2.400 -49.914 24.189 1.00 23.83 34 LYS B O 1
ATOM 3508 N N . LEU B 1 28 ? 2.911 -48.298 22.718 1.00 22.85 35 LEU B N 1
ATOM 3509 C CA . LEU B 1 28 ? 1.703 -47.554 23.058 1.00 23.69 35 LEU B CA 1
ATOM 3510 C C . LEU B 1 28 ? 0.445 -48.325 22.666 1.00 22.84 35 LEU B C 1
ATOM 3511 O O . LEU B 1 28 ? -0.550 -48.329 23.400 1.00 23.50 35 LEU B O 1
ATOM 3527 N N . SER B 1 29 ? 0.482 -48.995 21.515 1.00 21.34 36 SER B N 1
ATOM 3528 C CA A SER B 1 29 ? -0.640 -49.831 21.106 0.79 24.22 36 SER B CA 1
ATOM 3529 C CA B SER B 1 29 ? -0.650 -49.821 21.110 0.21 24.44 36 SER B CA 1
ATOM 3530 C C . SER B 1 29 ? -0.923 -50.915 22.131 1.00 26.17 36 SER B C 1
ATOM 3531 O O . SER B 1 29 ? -2.082 -51.175 22.476 1.00 25.06 36 SER B O 1
ATOM 3546 N N . GLN B 1 30 ? 0.133 -51.577 22.603 1.00 26.14 37 GLN B N 1
ATOM 3547 C CA . GLN B 1 30 ? -0.013 -52.633 23.594 1.00 29.79 37 GLN B CA 1
ATOM 3548 C C . GLN B 1 30 ? -0.651 -52.092 24.865 1.00 27.74 37 GLN B C 1
ATOM 3549 O O . GLN B 1 30 ? -1.582 -52.693 25.411 1.00 29.37 37 GLN B O 1
ATOM 3563 N N . ILE B 1 31 ? -0.182 -50.939 25.345 1.00 26.35 38 ILE B N 1
ATOM 3564 C CA . ILE B 1 31 ? -0.758 -50.359 26.556 1.00 25.81 38 ILE B CA 1
ATOM 3565 C C . ILE B 1 31 ? -2.234 -50.026 26.351 1.00 26.25 38 ILE B C 1
ATOM 3566 O O . ILE B 1 31 ? -3.068 -50.303 27.213 1.00 29.05 38 ILE B O 1
ATOM 3582 N N . ALA B 1 32 ? -2.576 -49.461 25.189 1.00 24.65 39 ALA B N 1
ATOM 3583 C CA . ALA B 1 32 ? -3.955 -49.071 24.914 1.00 24.95 39 ALA B CA 1
ATOM 3584 C C . ALA B 1 32 ? -4.898 -50.255 24.684 1.00 24.92 39 ALA B C 1
ATOM 3585 O O . ALA B 1 32 ? -6.099 -50.030 24.580 1.00 27.81 39 ALA B O 1
ATOM 3592 N N . SER B 1 33 ? -4.375 -51.473 24.550 1.00 28.1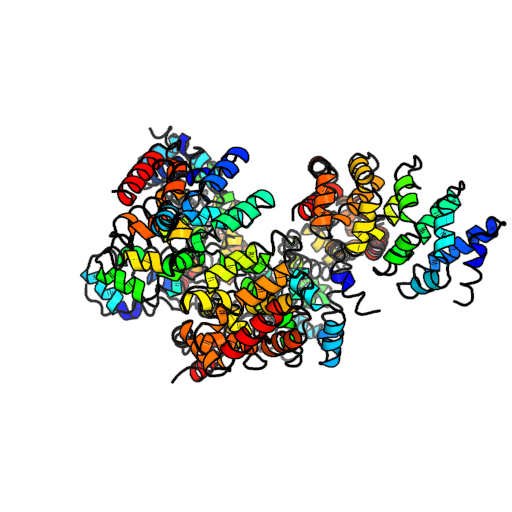6 40 SER B N 1
ATOM 3593 C CA . SER B 1 33 ? -5.212 -52.666 24.462 1.00 27.35 40 SER B CA 1
ATOM 3594 C C . SER B 1 33 ? -5.773 -53.084 25.808 1.00 32.28 40 SER B C 1
ATOM 3595 O O . SER B 1 33 ? -6.702 -53.905 25.854 1.00 36.82 40 SER B O 1
ATOM 3603 N N . GLY B 1 34 ? -5.264 -52.531 26.893 1.00 30.63 41 GLY B N 1
ATOM 3604 C CA . GLY B 1 34 ? -5.745 -52.872 28.215 1.00 32.46 41 GLY B CA 1
ATOM 3605 C C . GLY B 1 34 ? -7.013 -52.132 28.576 1.00 31.96 41 GLY B C 1
ATOM 3606 O O . GLY B 1 34 ? -7.749 -51.625 27.724 1.00 33.06 41 GLY B O 1
ATOM 3610 N N . GLY B 1 35 ? -7.262 -52.075 29.880 1.00 37.71 42 GLY B N 1
ATOM 3611 C CA . GLY B 1 35 ? -8.480 -51.503 30.398 1.00 36.92 42 GLY B CA 1
ATOM 3612 C C . GLY B 1 35 ? -8.483 -49.998 30.281 1.00 31.04 42 GLY B C 1
ATOM 3613 O O . GLY B 1 35 ? -7.537 -49.365 29.802 1.00 29.27 42 GLY B O 1
ATOM 3617 N N . ASN B 1 36 ? -9.588 -49.414 30.746 1.00 32.34 43 ASN B N 1
ATOM 3618 C CA . ASN B 1 36 ? -9.784 -47.984 30.589 1.00 30.48 43 ASN B CA 1
ATOM 3619 C C . ASN B 1 36 ? -8.718 -47.192 31.332 1.00 33.13 43 ASN B C 1
ATOM 3620 O O . ASN B 1 36 ? -8.355 -46.099 30.893 1.00 32.91 43 ASN B O 1
ATOM 3631 N N . GLU B 1 37 ? -8.181 -47.740 32.433 1.00 33.62 44 GLU B N 1
ATOM 3632 C CA . GLU B 1 37 ? -7.150 -47.036 33.186 1.00 35.57 44 GLU B CA 1
ATOM 3633 C C . GLU B 1 37 ? -5.864 -46.954 32.381 1.00 34.01 44 GLU B C 1
ATOM 3634 O O . GLU B 1 37 ? -5.159 -45.938 32.422 1.00 35.40 44 GLU B O 1
ATOM 3646 N N . GLN B 1 38 ? -5.547 -48.011 31.625 1.00 33.30 45 GLN B N 1
ATOM 3647 C CA . GLN B 1 38 ? -4.352 -47.975 30.789 1.00 31.68 45 GLN B CA 1
ATOM 3648 C C . GLN B 1 38 ? -4.552 -47.045 29.601 1.00 29.14 45 GLN B C 1
ATOM 3649 O O . GLN B 1 38 ? -3.648 -46.278 29.245 1.00 28.67 45 GLN B O 1
ATOM 3663 N N . ILE B 1 39 ? -5.734 -47.090 28.986 1.00 26.79 46 ILE B N 1
ATOM 3664 C CA . ILE B 1 39 ? -6.034 -46.155 27.907 1.00 24.89 46 ILE B CA 1
ATOM 3665 C C . ILE B 1 39 ? -5.886 -44.730 28.415 1.00 25.33 46 ILE B C 1
ATOM 3666 O O . ILE B 1 39 ? -5.308 -43.871 27.745 1.00 26.72 46 ILE B O 1
ATOM 3682 N N . GLN B 1 40 ? -6.374 -44.457 29.623 1.00 29.63 47 GLN B N 1
ATOM 3683 C CA . GLN B 1 40 ? -6.315 -43.085 30.118 1.00 29.03 47 GLN B CA 1
ATOM 3684 C C . GLN B 1 40 ? -4.891 -42.655 30.373 1.00 30.08 47 GLN B C 1
ATOM 3685 O O . GLN B 1 40 ? -4.563 -41.480 30.198 1.00 33.34 47 GLN B O 1
ATOM 3699 N N . ALA B 1 41 ? -4.034 -43.586 30.781 1.00 28.31 48 ALA B N 1
ATOM 3700 C CA . ALA B 1 41 ? -2.630 -43.241 30.958 1.00 32.38 48 ALA B CA 1
ATOM 3701 C C . ALA B 1 41 ? -2.019 -42.795 29.635 1.00 29.09 48 ALA B C 1
ATOM 3702 O O . ALA B 1 41 ? -1.267 -41.814 29.591 1.00 33.03 48 ALA B O 1
ATOM 3709 N N . VAL B 1 42 ? -2.361 -43.487 28.541 1.00 28.27 49 VAL B N 1
ATOM 3710 C CA . VAL B 1 42 ? -1.846 -43.125 27.215 1.00 25.92 49 VAL B CA 1
ATOM 3711 C C . VAL B 1 42 ? -2.363 -41.745 26.810 1.00 26.25 49 VAL B C 1
ATOM 3712 O O . VAL B 1 42 ? -1.611 -40.893 26.322 1.00 27.04 49 VAL B O 1
ATOM 3725 N N . ILE B 1 43 ? -3.661 -41.498 27.026 1.00 24.85 50 ILE B N 1
ATOM 3726 C CA . ILE B 1 43 ? -4.236 -40.193 26.700 1.00 27.89 50 ILE B CA 1
ATOM 3727 C C . ILE B 1 43 ? -3.573 -39.097 27.521 1.00 32.56 50 ILE B C 1
ATOM 3728 O O . ILE B 1 43 ? -3.231 -38.030 27.003 1.00 30.23 50 ILE B O 1
ATOM 3744 N N . ASP B 1 44 ? -3.425 -39.329 28.821 1.00 31.30 51 ASP B N 1
ATOM 3745 C CA . ASP B 1 44 ? -2.878 -38.295 29.698 1.00 36.41 51 ASP B CA 1
ATOM 3746 C C . ASP B 1 44 ? -1.425 -37.983 29.374 1.00 34.86 51 ASP B C 1
ATOM 3747 O O . ASP B 1 44 ? -0.952 -36.883 29.685 1.00 37.43 51 ASP B O 1
ATOM 3756 N N . ALA B 1 45 ? -0.692 -38.930 28.786 1.00 31.70 52 ALA B N 1
ATOM 3757 C CA . ALA B 1 45 ? 0.686 -38.682 28.385 1.00 29.53 52 ALA B CA 1
ATOM 3758 C C . ALA B 1 45 ? 0.801 -37.923 27.069 1.00 32.13 52 ALA B C 1
ATOM 3759 O O . ALA B 1 45 ? 1.924 -37.664 26.620 1.00 34.72 52 ALA B O 1
ATOM 3766 N N . GLY B 1 46 ? -0.311 -37.583 26.423 1.00 29.18 53 GLY B N 1
ATOM 3767 C CA . GLY B 1 46 ? -0.250 -36.753 25.234 1.00 32.59 53 GLY B CA 1
ATOM 3768 C C . GLY B 1 46 ? -0.186 -37.503 23.932 1.00 32.74 53 GLY B C 1
ATOM 3769 O O . GLY B 1 46 ? 0.142 -36.905 22.904 1.00 33.04 53 GLY B O 1
ATOM 3773 N N . ALA B 1 47 ? -0.503 -38.792 23.932 1.00 27.03 54 ALA B N 1
ATOM 3774 C CA . ALA B 1 47 ? -0.302 -39.586 22.731 1.00 25.71 54 ALA B CA 1
ATOM 3775 C C . ALA B 1 47 ? -1.234 -39.193 21.587 1.00 26.77 54 ALA B C 1
ATOM 3776 O O . ALA B 1 47 ? -0.863 -39.351 20.421 1.00 26.51 54 ALA B O 1
ATOM 3783 N N . LEU B 1 48 ? -2.449 -38.713 21.870 1.00 25.74 55 LEU B N 1
ATOM 3784 C CA . LEU B 1 48 ? -3.430 -38.548 20.798 1.00 22.88 55 LEU B CA 1
ATOM 3785 C C . LEU B 1 48 ? -2.995 -37.576 19.716 1.00 24.13 55 LEU B C 1
ATOM 3786 O O . LEU B 1 48 ? -3.133 -37.916 18.532 1.00 24.14 55 LEU B O 1
ATOM 3802 N N . PRO B 1 49 ? -2.490 -36.378 20.018 1.00 25.46 56 PRO B N 1
ATOM 3803 C CA . PRO B 1 49 ? -2.094 -35.479 18.924 1.00 26.15 56 PRO B CA 1
ATOM 3804 C C . PRO B 1 49 ? -1.059 -36.112 18.016 1.00 26.89 56 PRO B C 1
ATOM 3805 O O . PRO B 1 49 ? -1.132 -35.978 16.784 1.00 26.01 56 PRO B O 1
ATOM 3816 N N . ALA B 1 50 ? -0.102 -36.836 18.603 1.00 26.13 57 ALA B N 1
ATOM 3817 C CA . ALA B 1 50 ? 0.930 -37.488 17.810 1.00 26.50 57 ALA B CA 1
ATOM 3818 C C . ALA B 1 50 ? 0.339 -38.586 16.939 1.00 22.23 57 ALA B C 1
ATOM 3819 O O . ALA B 1 50 ? 0.682 -38.700 15.753 1.00 23.07 57 ALA B O 1
ATOM 3826 N N . LEU B 1 51 ? -0.544 -39.417 17.511 1.00 21.55 58 LEU B N 1
ATOM 3827 C CA . LEU B 1 51 ? -1.173 -40.471 16.725 1.00 20.02 58 LEU B CA 1
ATOM 3828 C C . LEU B 1 51 ? -1.986 -39.890 15.583 1.00 22.58 58 LEU B C 1
ATOM 3829 O O . LEU B 1 51 ? -1.972 -40.414 14.466 1.00 22.66 58 LEU B O 1
ATOM 3845 N N . VAL B 1 52 ? -2.716 -38.805 15.845 1.00 21.20 59 VAL B N 1
ATOM 3846 C CA . VAL B 1 52 ? -3.539 -38.224 14.787 1.00 22.90 59 VAL B CA 1
ATOM 3847 C C . VAL B 1 52 ? -2.675 -37.727 13.632 1.00 25.24 59 VAL B C 1
ATOM 3848 O O . VAL B 1 52 ? -3.007 -37.939 12.459 1.00 24.32 59 VAL B O 1
ATOM 3861 N N . GLN B 1 53 ? -1.530 -37.107 13.941 1.00 24.57 60 GLN B N 1
ATOM 3862 C CA . GLN B 1 53 ? -0.602 -36.686 12.899 1.00 24.59 60 GLN B CA 1
ATOM 3863 C C . GLN B 1 53 ? -0.136 -37.871 12.060 1.00 24.54 60 GLN B C 1
ATOM 3864 O O . GLN B 1 53 ? 0.042 -37.744 10.844 1.00 28.95 60 GLN B O 1
ATOM 3878 N N . LEU B 1 54 ? 0.066 -39.031 12.688 1.00 21.48 61 LEU B N 1
ATOM 3879 C CA . LEU B 1 54 ? 0.557 -40.189 11.951 1.00 24.11 61 LEU B CA 1
ATOM 3880 C C . LEU B 1 54 ? -0.485 -40.752 10.989 1.00 20.88 61 LEU B C 1
ATOM 3881 O O . LEU B 1 54 ? -0.120 -41.552 10.122 1.00 22.08 61 LEU B O 1
ATOM 3897 N N . LEU B 1 55 ? -1.759 -40.337 11.081 1.00 22.19 62 LEU B N 1
ATOM 3898 C CA . LEU B 1 55 ? -2.758 -40.824 10.130 1.00 20.33 62 LEU B CA 1
ATOM 3899 C C . LEU B 1 55 ? -2.528 -40.324 8.714 1.00 25.05 62 LEU B C 1
ATOM 3900 O O . LEU B 1 55 ? -3.107 -40.883 7.777 1.00 28.49 62 LEU B O 1
ATOM 3916 N N . SER B 1 56 ? -1.715 -39.304 8.521 1.00 25.99 63 SER B N 1
ATOM 3917 C CA A SER B 1 56 ? -1.381 -38.833 7.188 0.56 28.07 63 SER B CA 1
ATOM 3918 C CA B SER B 1 56 ? -1.378 -38.834 7.186 0.44 28.04 63 SER B CA 1
ATOM 3919 C C . SER B 1 56 ? -0.098 -39.462 6.650 1.00 28.23 63 SER B C 1
ATOM 3920 O O . SER B 1 56 ? 0.376 -39.059 5.588 1.00 29.42 63 SER B O 1
ATOM 3935 N N . SER B 1 57 ? 0.470 -40.441 7.352 1.00 25.99 64 SER B N 1
ATOM 3936 C CA . SER B 1 57 ? 1.762 -40.973 6.941 1.00 24.34 64 SER B CA 1
ATOM 3937 C C . SER B 1 57 ? 1.630 -41.776 5.649 1.00 24.36 64 SER B C 1
ATOM 3938 O O . SER B 1 57 ? 0.682 -42.561 5.505 1.00 24.15 64 SER B O 1
ATOM 3946 N N . PRO B 1 58 ? 2.570 -41.620 4.708 1.00 22.25 65 PRO B N 1
ATOM 3947 C CA . PRO B 1 58 ? 2.637 -42.523 3.552 1.00 23.76 65 PRO B CA 1
ATOM 3948 C C . PRO B 1 58 ? 3.308 -43.846 3.878 1.00 26.67 65 PRO B C 1
ATOM 3949 O O . PRO B 1 58 ? 3.354 -44.737 3.017 1.00 29.07 65 PRO B O 1
ATOM 3960 N N . ASN B 1 59 ? 3.834 -44.004 5.090 1.00 20.05 66 ASN B N 1
ATOM 3961 C CA . ASN B 1 59 ? 4.476 -45.237 5.510 1.00 19.73 66 ASN B CA 1
ATOM 3962 C C . ASN B 1 59 ? 3.391 -46.132 6.100 1.00 17.96 66 ASN B C 1
ATOM 3963 O O . ASN B 1 59 ? 2.827 -45.838 7.166 1.00 17.81 66 ASN B O 1
ATOM 3974 N N . GLU B 1 60 ? 3.031 -47.205 5.386 1.00 17.60 67 GLU B N 1
ATOM 3975 C CA . GLU B 1 60 ? 1.905 -48.039 5.802 1.00 16.89 67 GLU B CA 1
ATOM 3976 C C . GLU B 1 60 ? 2.198 -48.796 7.081 1.00 16.23 67 GLU B C 1
ATOM 3977 O O . GLU B 1 60 ? 1.270 -49.156 7.819 1.00 17.10 67 GLU B O 1
ATOM 3989 N N . GLN B 1 61 ? 3.472 -49.060 7.372 1.00 15.33 68 GLN B N 1
ATOM 3990 C CA . GLN B 1 61 ? 3.824 -49.727 8.624 1.00 15.80 68 GLN B CA 1
ATOM 3991 C C . GLN B 1 61 ? 3.566 -48.809 9.817 1.00 14.78 68 GLN B C 1
ATOM 3992 O O . GLN B 1 61 ? 3.014 -49.253 10.830 1.00 15.23 68 GLN B O 1
ATOM 4006 N N . ILE B 1 62 ? 3.915 -47.538 9.693 1.00 16.25 69 ILE B N 1
ATOM 4007 C CA . ILE B 1 62 ? 3.564 -46.563 10.722 1.00 16.57 69 ILE B CA 1
ATOM 4008 C C . ILE B 1 62 ? 2.053 -46.400 10.788 1.00 15.08 69 ILE B C 1
ATOM 4009 O O . ILE B 1 62 ? 1.440 -46.478 11.861 1.00 17.09 69 ILE B O 1
ATOM 4025 N N . LEU B 1 63 ? 1.429 -46.177 9.642 1.00 16.55 70 LEU B N 1
ATOM 4026 C CA . LEU B 1 63 ? -0.003 -45.876 9.626 1.00 17.41 70 LEU B CA 1
ATOM 4027 C C . LEU B 1 63 ? -0.809 -47.005 10.234 1.00 17.31 70 LEU B C 1
ATOM 4028 O O . LEU B 1 63 ? -1.745 -46.769 11.017 1.00 17.76 70 LEU B O 1
ATOM 4044 N N . GLN B 1 64 ? -0.509 -48.242 9.870 1.00 17.31 71 GLN B N 1
ATOM 4045 C CA . GLN B 1 64 ? -1.348 -49.331 10.349 1.00 17.05 71 GLN B CA 1
ATOM 4046 C C . GLN B 1 64 ? -1.258 -49.489 11.862 1.00 16.80 71 GLN B C 1
ATOM 4047 O O . GLN B 1 64 ? -2.250 -49.820 12.516 1.00 16.61 71 GLN B O 1
ATOM 4061 N N . GLU B 1 65 ? -0.068 -49.269 12.443 1.00 16.15 72 GLU B N 1
ATOM 4062 C CA . GLU B 1 65 ? 0.043 -49.403 13.889 1.00 16.23 72 GLU B CA 1
ATOM 4063 C C . GLU B 1 65 ? -0.590 -48.212 14.591 1.00 15.30 72 GLU B C 1
ATOM 4064 O O . GLU B 1 65 ? -1.193 -48.373 15.660 1.00 16.84 72 GLU B O 1
ATOM 4076 N N . ALA B 1 66 ? -0.512 -47.022 14.004 1.00 15.73 73 ALA B N 1
ATOM 4077 C CA . ALA B 1 66 ? -1.201 -45.861 14.577 1.00 16.53 73 ALA B CA 1
ATOM 4078 C C . ALA B 1 66 ? -2.710 -46.057 14.552 1.00 16.65 73 ALA B C 1
ATOM 4079 O O . ALA B 1 66 ? -3.404 -45.691 15.512 1.00 16.72 73 ALA B O 1
ATOM 4086 N N . LEU B 1 67 ? -3.245 -46.628 13.466 1.00 17.03 74 LEU B N 1
ATOM 4087 C CA . LEU B 1 67 ? -4.680 -46.919 13.394 1.00 15.80 74 LEU B CA 1
ATOM 4088 C C . LEU B 1 67 ? -5.075 -47.935 14.443 1.00 16.12 74 LEU B C 1
ATOM 4089 O O . LEU B 1 67 ? -6.138 -47.807 15.055 1.00 16.10 74 LEU B O 1
ATOM 4105 N N A TRP B 1 68 ? -4.240 -48.954 14.667 0.59 14.53 75 TRP B N 1
ATOM 4106 N N B TRP B 1 68 ? -4.254 -48.968 14.642 0.41 15.40 75 TRP B N 1
ATOM 4107 C CA A TRP B 1 68 ? -4.505 -49.951 15.693 0.59 15.91 75 TRP B CA 1
ATOM 4108 C CA B TRP B 1 68 ? -4.518 -49.938 15.693 0.41 15.88 75 TRP B CA 1
ATOM 4109 C C A TRP B 1 68 ? -4.540 -49.305 17.071 0.59 16.48 75 TRP B C 1
ATOM 4110 C C B TRP B 1 68 ? -4.581 -49.249 17.047 0.41 14.71 75 TRP B C 1
ATOM 4111 O O A TRP B 1 68 ? -5.432 -49.584 17.877 0.59 16.44 75 TRP B O 1
ATOM 4112 O O B TRP B 1 68 ? -5.546 -49.422 17.800 0.41 18.67 75 TRP B O 1
ATOM 4153 N N . ALA B 1 69 ? -3.559 -48.452 17.372 1.00 16.75 76 ALA B N 1
ATOM 4154 C CA . ALA B 1 69 ? -3.526 -47.780 18.665 1.00 17.08 76 ALA B CA 1
ATOM 4155 C C . ALA B 1 69 ? -4.756 -46.902 18.848 1.00 16.91 76 ALA B C 1
ATOM 4156 O O . ALA B 1 69 ? -5.376 -46.914 19.910 1.00 18.12 76 ALA B O 1
ATOM 4164 N N A LEU B 1 70 ? -5.124 -46.126 17.822 0.60 17.42 77 LEU B N 1
ATOM 4165 N N B LEU B 1 70 ? -5.100 -46.112 17.832 0.40 16.77 77 LEU B N 1
ATOM 4166 C CA A LEU B 1 70 ? -6.315 -45.274 17.929 0.60 17.05 77 LEU B CA 1
ATOM 4167 C CA B LEU B 1 70 ? -6.233 -45.202 17.965 0.40 17.30 77 LEU B CA 1
ATOM 4168 C C A LEU B 1 70 ? -7.590 -46.097 18.084 0.60 15.08 77 LEU B C 1
ATOM 4169 C C B LEU B 1 70 ? -7.532 -45.965 18.172 0.40 17.37 77 LEU B C 1
ATOM 4170 O O A LEU B 1 70 ? -8.502 -45.711 18.831 0.60 17.20 77 LEU B O 1
ATOM 4171 O O B LEU B 1 70 ? -8.371 -45.571 18.993 0.40 17.11 77 LEU B O 1
ATOM 4202 N N A SER B 1 71 ? -7.692 -47.212 17.361 0.60 16.06 78 SER B N 1
ATOM 4203 N N B SER B 1 71 ? -7.718 -47.059 17.436 0.40 15.67 78 SER B N 1
ATOM 4204 C CA A SER B 1 71 ? -8.862 -48.069 17.493 0.60 14.73 78 SER B CA 1
ATOM 4205 C CA B SER B 1 71 ? -8.922 -47.861 17.590 0.40 16.61 78 SER B CA 1
ATOM 4206 C C A SER B 1 71 ? -8.975 -48.607 18.914 0.60 16.18 78 SER B C 1
ATOM 4207 C C B SER B 1 71 ? -8.972 -48.508 18.972 0.40 16.82 78 SER B C 1
ATOM 4208 O O A SER B 1 71 ? -10.078 -48.726 19.460 0.60 18.90 78 SER B O 1
ATOM 4209 O O B SER B 1 71 ? -10.044 -48.608 19.583 0.40 15.64 78 SER B O 1
ATOM 4224 N N A ASN B 1 72 ? -7.844 -48.955 19.531 0.60 16.26 79 ASN B N 1
ATOM 4225 N N B ASN B 1 72 ? -7.824 -48.950 19.491 0.40 16.77 79 ASN B N 1
ATOM 4226 C CA A ASN B 1 72 ? -7.877 -49.455 20.902 0.60 16.83 79 ASN B CA 1
ATOM 4227 C CA B ASN B 1 72 ? -7.772 -49.422 20.872 0.40 14.58 79 ASN B CA 1
ATOM 4228 C C A ASN B 1 72 ? -8.218 -48.353 21.903 0.60 16.10 79 ASN B C 1
ATOM 4229 C C B ASN B 1 72 ? -8.241 -48.345 21.840 0.40 16.73 79 ASN B C 1
ATOM 4230 O O A ASN B 1 72 ? -8.960 -48.593 22.856 0.60 17.44 79 ASN B O 1
ATOM 4231 O O B ASN B 1 72 ? -9.074 -48.597 22.712 0.40 15.47 79 ASN B O 1
ATOM 4252 N N . ILE B 1 73 ? -7.702 -47.135 21.711 1.00 18.06 80 ILE B N 1
ATOM 4253 C CA . ILE B 1 73 ? -8.121 -46.041 22.591 1.00 16.39 80 ILE B CA 1
ATOM 4254 C C . ILE B 1 73 ? -9.617 -45.793 22.462 1.00 15.79 80 ILE B C 1
ATOM 4255 O O . ILE B 1 73 ? -10.307 -45.563 23.455 1.00 18.33 80 ILE B O 1
ATOM 4272 N N . ALA B 1 74 ? -10.130 -45.833 21.232 1.00 17.19 81 ALA B N 1
ATOM 4273 C CA . ALA B 1 74 ? -11.543 -45.655 20.957 1.00 16.96 81 ALA B CA 1
ATOM 4274 C C . ALA B 1 74 ? -12.377 -46.849 21.363 1.00 16.72 81 ALA B C 1
ATOM 4275 O O . ALA B 1 74 ? -13.588 -46.807 21.175 1.00 16.40 81 ALA B O 1
ATOM 4282 N N . SER B 1 75 ? -11.765 -47.879 21.932 1.00 16.97 82 SER B N 1
ATOM 4283 C CA . SER B 1 75 ? -12.469 -48.993 22.540 1.00 16.34 82 SER B CA 1
ATOM 4284 C C . SER B 1 75 ? -12.552 -48.855 24.051 1.00 19.22 82 SER B C 1
ATOM 4285 O O . SER B 1 75 ? -12.964 -49.802 24.736 1.00 21.53 82 SER B O 1
ATOM 4293 N N . GLY B 1 76 ? -12.181 -47.698 24.594 1.00 18.67 83 GLY B N 1
ATOM 4294 C CA . GLY B 1 76 ? -12.357 -47.405 25.999 1.00 19.10 83 GLY B CA 1
ATOM 4295 C C . GLY B 1 76 ? -13.747 -46.887 26.317 1.00 20.37 83 GLY B C 1
ATOM 4296 O O . GLY B 1 76 ? -14.713 -47.102 25.577 1.00 20.45 83 GLY B O 1
ATOM 4300 N N . GLY B 1 77 ? -13.842 -46.190 27.448 1.00 20.14 84 GLY B N 1
ATOM 4301 C CA . GLY B 1 77 ? -15.095 -45.596 27.859 1.00 21.89 84 GLY B CA 1
ATOM 4302 C C . GLY B 1 77 ? -15.485 -44.422 26.974 1.00 20.95 84 GLY B C 1
ATOM 4303 O O . GLY B 1 77 ? -14.715 -43.935 26.164 1.00 21.93 84 GLY B O 1
ATOM 4307 N N . ASN B 1 78 ? -16.710 -43.923 27.152 1.00 23.26 85 ASN B N 1
ATOM 4308 C CA . ASN B 1 78 ? -17.186 -42.867 26.253 1.00 22.89 85 ASN B CA 1
ATOM 4309 C C . ASN B 1 78 ? -16.333 -41.603 26.365 1.00 25.32 85 ASN B C 1
ATOM 4310 O O . ASN B 1 78 ? -16.188 -40.878 25.381 1.00 26.26 85 ASN B O 1
ATOM 4321 N N . GLU B 1 79 ? -15.776 -41.323 27.534 1.00 26.47 86 GLU B N 1
ATOM 4322 C CA . GLU B 1 79 ? -14.905 -40.158 27.676 1.00 29.58 86 GLU B CA 1
ATOM 4323 C C . GLU B 1 79 ? -13.597 -40.350 26.917 1.00 27.30 86 GLU B C 1
ATOM 4324 O O . GLU B 1 79 ? -13.014 -39.376 26.429 1.00 26.42 86 GLU B O 1
ATOM 4336 N N A GLN B 1 80 ? -13.138 -41.593 26.786 0.58 22.81 87 GLN B N 1
ATOM 4337 N N B GLN B 1 80 ? -13.105 -41.592 26.833 0.42 23.47 87 GLN B N 1
ATOM 4338 C CA A GLN B 1 80 ? -11.930 -41.871 26.028 0.58 23.18 87 GLN B CA 1
ATOM 4339 C CA B GLN B 1 80 ? -11.927 -41.867 26.019 0.42 22.96 87 GLN B CA 1
ATOM 4340 C C A GLN B 1 80 ? -12.209 -41.827 24.532 0.58 19.92 87 GLN B C 1
ATOM 4341 C C B GLN B 1 80 ? -12.251 -41.727 24.543 0.42 20.19 87 GLN B C 1
ATOM 4342 O O A GLN B 1 80 ? -11.371 -41.342 23.765 0.58 22.36 87 GLN B O 1
ATOM 4343 O O B GLN B 1 80 ? -11.475 -41.126 23.790 0.42 18.84 87 GLN B O 1
ATOM 4370 N N . ILE B 1 81 ? -13.395 -42.269 24.112 1.00 19.87 88 ILE B N 1
ATOM 4371 C CA . ILE B 1 81 ? -13.840 -42.032 22.747 1.00 18.19 88 ILE B CA 1
ATOM 4372 C C . ILE B 1 81 ? -13.910 -40.532 22.479 1.00 19.49 88 ILE B C 1
ATOM 4373 O O . ILE B 1 81 ? -13.476 -40.055 21.420 1.00 20.17 88 ILE B O 1
ATOM 4390 N N . GLN B 1 82 ? -14.465 -39.770 23.419 1.00 21.69 89 GLN B N 1
ATOM 4391 C CA . GLN B 1 82 ? -14.574 -38.331 23.209 1.00 23.35 89 GLN B CA 1
ATOM 4392 C C . GLN B 1 82 ? -13.204 -37.687 23.046 1.00 22.60 89 GLN B C 1
ATOM 4393 O O . GLN B 1 82 ? -13.041 -36.770 22.227 1.00 23.29 89 GLN B O 1
ATOM 4407 N N . ALA B 1 83 ? -12.195 -38.176 23.781 1.00 21.55 90 ALA B N 1
ATOM 4408 C CA . ALA B 1 83 ? -10.846 -37.631 23.627 1.00 23.12 90 ALA B CA 1
ATOM 4409 C C . ALA B 1 83 ? -10.324 -37.854 22.216 1.00 23.36 90 ALA B C 1
ATOM 4410 O O . ALA B 1 83 ? -9.625 -36.990 21.668 1.00 23.41 90 ALA B O 1
ATOM 4417 N N . VAL B 1 84 ? -10.625 -39.011 21.620 1.00 20.47 91 VAL B N 1
ATOM 4418 C CA . VAL B 1 84 ? -10.204 -39.275 20.242 1.00 20.33 91 VAL B CA 1
ATOM 4419 C C . VAL B 1 84 ? -10.852 -38.274 19.300 1.00 21.50 91 VAL B C 1
ATOM 4420 O O . VAL B 1 84 ? -10.197 -37.704 18.421 1.00 22.00 91 VAL B O 1
ATOM 4433 N N . ILE B 1 85 ? -12.154 -38.043 19.479 1.00 22.46 92 ILE B N 1
ATOM 4434 C CA . ILE B 1 85 ? -12.858 -37.061 18.661 1.00 23.50 92 ILE B CA 1
ATOM 4435 C C . ILE B 1 85 ? -12.250 -35.682 18.857 1.00 22.52 92 ILE B C 1
ATOM 4436 O O . ILE B 1 85 ? -11.965 -34.966 17.890 1.00 25.02 92 ILE B O 1
ATOM 4452 N N . ASP B 1 86 ? -12.039 -35.296 20.118 1.00 23.70 93 ASP B N 1
ATOM 4453 C CA . ASP B 1 86 ? -11.563 -33.946 20.415 1.00 25.74 93 ASP B CA 1
ATOM 4454 C C . ASP B 1 86 ? -10.152 -33.713 19.877 1.00 24.03 93 ASP B C 1
ATOM 4455 O O . ASP B 1 86 ? -9.783 -32.567 19.608 1.00 29.57 93 ASP B O 1
ATOM 4464 N N . ALA B 1 87 ? -9.339 -34.762 19.717 1.00 23.98 94 ALA B N 1
ATOM 4465 C CA . ALA B 1 87 ? -8.010 -34.626 19.140 1.00 22.38 94 ALA B CA 1
ATOM 4466 C C . ALA B 1 87 ? -8.031 -34.518 17.619 1.00 26.17 94 ALA B C 1
ATOM 4467 O O . ALA B 1 87 ? -6.960 -34.384 17.008 1.00 29.74 94 ALA B O 1
ATOM 4474 N N . GLY B 1 88 ? -9.207 -34.559 16.991 1.00 26.54 95 GLY B N 1
ATOM 4475 C CA . GLY B 1 88 ? -9.293 -34.375 15.557 1.00 25.57 95 GLY B CA 1
ATOM 4476 C C . GLY B 1 88 ? -9.059 -35.599 14.715 1.00 25.12 95 GLY B C 1
ATOM 4477 O O . GLY B 1 88 ? -8.700 -35.467 13.549 1.00 27.92 95 GLY B O 1
ATOM 4481 N N . ALA B 1 89 ? -9.298 -36.796 15.251 1.00 23.28 96 ALA B N 1
ATOM 4482 C CA . ALA B 1 89 ? -9.039 -38.000 14.479 1.00 23.21 96 ALA B CA 1
ATOM 4483 C C . ALA B 1 89 ? -10.029 -38.189 13.341 1.00 22.45 96 ALA B C 1
ATOM 4484 O O . ALA B 1 89 ? -9.697 -38.845 12.352 1.00 21.24 96 ALA B O 1
ATOM 4491 N N . LEU B 1 90 ? -11.239 -37.665 13.458 1.00 22.13 97 LEU B N 1
ATOM 4492 C CA . LEU B 1 90 ? -12.272 -38.087 12.516 1.00 21.24 97 LEU B CA 1
ATOM 4493 C C . LEU B 1 90 ? -12.021 -37.669 11.075 1.00 21.99 97 LEU B C 1
ATOM 4494 O O . LEU B 1 90 ? -12.222 -38.500 10.179 1.00 21.13 97 LEU B O 1
ATOM 4510 N N . PRO B 1 91 ? -11.594 -36.441 10.790 1.00 22.64 98 PRO B N 1
ATOM 4511 C CA . PRO B 1 91 ? -11.352 -36.096 9.380 1.00 25.44 98 PRO B CA 1
ATOM 4512 C C . PRO B 1 91 ? -10.366 -37.026 8.701 1.00 23.88 98 PRO B C 1
ATOM 4513 O O . PRO B 1 91 ? -10.597 -37.437 7.563 1.00 22.96 98 PRO B O 1
ATOM 4524 N N . ALA B 1 92 ? -9.268 -37.367 9.372 1.00 22.96 99 ALA B N 1
ATOM 4525 C CA . ALA B 1 92 ? -8.288 -38.271 8.775 1.00 24.07 99 ALA B CA 1
ATOM 4526 C C . ALA B 1 92 ? -8.857 -39.666 8.579 1.00 20.84 99 ALA B C 1
ATOM 4527 O O . ALA B 1 92 ? -8.596 -40.308 7.567 1.00 21.45 99 ALA B O 1
ATOM 4534 N N . LEU B 1 93 ? -9.652 -40.149 9.531 1.00 19.85 100 LEU B N 1
ATOM 4535 C CA . LEU B 1 93 ? -10.247 -41.464 9.370 1.00 18.17 100 LEU B CA 1
ATOM 4536 C C . LEU B 1 93 ? -11.224 -41.487 8.200 1.00 20.16 100 LEU B C 1
ATOM 4537 O O . LEU B 1 93 ? -11.252 -42.446 7.428 1.00 20.17 100 LEU B O 1
ATOM 4553 N N . VAL B 1 94 ? -12.034 -40.440 8.050 1.00 18.68 101 VAL B N 1
ATOM 4554 C CA . VAL B 1 94 ? -12.973 -40.374 6.931 1.00 21.19 101 VAL B CA 1
ATOM 4555 C C . VAL B 1 94 ? -12.229 -40.341 5.606 1.00 21.36 101 VAL B C 1
ATOM 4556 O O . VAL B 1 94 ? -12.625 -41.005 4.643 1.00 21.41 101 VAL B O 1
ATOM 4569 N N . GLN B 1 95 ? -11.133 -39.571 5.534 1.00 20.15 102 GLN B N 1
ATOM 4570 C CA . GLN B 1 95 ? -10.332 -39.532 4.323 1.00 21.03 102 GLN B CA 1
ATOM 4571 C C . GLN B 1 95 ? -9.816 -40.929 3.964 1.00 20.29 102 GLN B C 1
ATOM 4572 O O . GLN B 1 95 ? -9.768 -41.294 2.783 1.00 22.58 102 GLN B O 1
ATOM 4586 N N . LEU B 1 96 ? -9.433 -41.728 4.963 1.00 19.58 103 LEU B N 1
ATOM 4587 C CA . LEU B 1 96 ? -8.919 -43.057 4.671 1.00 18.89 103 LEU B CA 1
ATOM 4588 C C . LEU B 1 96 ? -9.981 -43.998 4.107 1.00 20.86 103 LEU B C 1
ATOM 4589 O O . LEU B 1 96 ? -9.597 -45.029 3.546 1.00 21.05 103 LEU B O 1
ATOM 4605 N N . LEU B 1 97 ? -11.282 -43.666 4.195 1.00 22.10 104 LEU B N 1
ATOM 4606 C CA . LEU B 1 97 ? -12.300 -44.522 3.595 1.00 20.99 104 LEU B CA 1
ATOM 4607 C C . LEU B 1 97 ? -12.214 -44.560 2.075 1.00 21.06 104 LEU B C 1
ATOM 4608 O O . LEU B 1 97 ? -12.851 -45.422 1.461 1.00 22.22 104 LEU B O 1
ATOM 4624 N N A SER B 1 98 ? -11.454 -43.666 1.442 0.52 20.69 105 SER B N 1
ATOM 4625 N N B SER B 1 98 ? -11.453 -43.660 1.452 0.48 20.85 105 SER B N 1
ATOM 4626 C CA A SER B 1 98 ? -11.241 -43.738 0.002 0.52 21.04 105 SER B CA 1
ATOM 4627 C CA B SER B 1 98 ? -11.230 -43.710 0.014 0.48 21.29 105 SER B CA 1
ATOM 4628 C C A SER B 1 98 ? -9.985 -44.515 -0.370 0.52 21.89 105 SER B C 1
ATOM 4629 C C B SER B 1 98 ? -9.984 -44.502 -0.365 0.48 21.90 105 SER B C 1
ATOM 4630 O O A SER B 1 98 ? -9.638 -44.581 -1.555 0.52 24.03 105 SER B O 1
ATOM 4631 O O B SER B 1 98 ? -9.646 -44.569 -1.552 0.48 24.14 105 SER B O 1
ATOM 4646 N N . SER B 1 99 ? -9.307 -45.113 0.603 1.00 20.91 106 SER B N 1
ATOM 4647 C CA . SER B 1 99 ? -8.037 -45.769 0.321 1.00 20.95 106 SER B CA 1
ATOM 4648 C C . SER B 1 99 ? -8.222 -46.961 -0.622 1.00 20.90 106 SER B C 1
ATOM 4649 O O . SER B 1 99 ? -9.157 -47.753 -0.455 1.00 20.93 106 SER B O 1
ATOM 4658 N N . PRO B 1 100 ? -7.316 -47.146 -1.578 1.00 20.53 107 PRO B N 1
ATOM 4659 C CA . PRO B 1 100 ? -7.302 -48.377 -2.376 1.00 20.47 107 PRO B CA 1
ATOM 4660 C C . PRO B 1 100 ? -6.679 -49.553 -1.638 1.00 21.55 107 PRO B C 1
ATOM 4661 O O . PRO B 1 100 ? -6.639 -50.662 -2.191 1.00 23.20 107 PRO B O 1
ATOM 4672 N N . ASN B 1 101 ? -6.148 -49.324 -0.439 1.00 16.52 108 ASN B N 1
ATOM 4673 C CA . ASN B 1 101 ? -5.479 -50.345 0.340 1.00 16.09 108 ASN B CA 1
ATOM 4674 C C . ASN B 1 101 ? -6.504 -50.944 1.298 1.00 15.27 108 ASN B C 1
ATOM 4675 O O . ASN B 1 101 ? -6.962 -50.288 2.235 1.00 16.50 108 ASN B O 1
ATOM 4686 N N . GLU B 1 102 ? -6.891 -52.203 1.021 1.00 15.17 109 GLU B N 1
ATOM 4687 C CA . GLU B 1 102 ? -7.955 -52.851 1.773 1.00 15.09 109 GLU B CA 1
ATOM 4688 C C . GLU B 1 102 ? -7.592 -53.063 3.229 1.00 14.11 109 GLU B C 1
ATOM 4689 O O . GLU B 1 102 ? -8.500 -53.121 4.080 1.00 15.61 109 GLU B O 1
ATOM 4701 N N . GLN B 1 103 ? -6.307 -53.158 3.543 1.00 15.12 110 GLN B N 1
ATOM 4702 C CA . GLN B 1 103 ? -5.924 -53.307 4.938 1.00 15.54 110 GLN B CA 1
ATOM 4703 C C . GLN B 1 103 ? -6.101 -51.999 5.706 1.00 17.20 110 GLN B C 1
ATOM 4704 O O . GLN B 1 103 ? -6.675 -51.981 6.805 1.00 19.11 110 GLN B O 1
ATOM 4718 N N . ILE B 1 104 ? -5.624 -50.885 5.133 1.00 15.98 111 ILE B N 1
ATOM 4719 C CA . ILE B 1 104 ? -5.859 -49.579 5.740 1.00 15.14 111 ILE B CA 1
ATOM 4720 C C . ILE B 1 104 ? -7.345 -49.335 5.878 1.00 15.67 111 ILE B C 1
ATOM 4721 O O . ILE B 1 104 ? -7.814 -48.845 6.917 1.00 16.47 111 ILE B O 1
ATOM 4737 N N . LEU B 1 105 ? -8.117 -49.669 4.835 1.00 14.57 112 LEU B N 1
ATOM 4738 C CA . LEU B 1 105 ? -9.563 -49.470 4.874 1.00 15.89 112 LEU B CA 1
ATOM 4739 C C . LEU B 1 105 ? -10.209 -50.238 6.028 1.00 14.37 112 LEU B C 1
ATOM 4740 O O . LEU B 1 105 ? -11.067 -49.704 6.745 1.00 15.87 112 LEU B O 1
ATOM 4756 N N . GLN B 1 106 ? -9.856 -51.510 6.200 1.00 15.03 113 GLN B N 1
ATOM 4757 C CA . GLN B 1 106 ? -10.405 -52.274 7.309 1.00 15.06 113 GLN B CA 1
ATOM 4758 C C . GLN B 1 106 ? -10.157 -51.560 8.627 1.00 14.09 113 GLN B C 1
ATOM 4759 O O . GLN B 1 106 ? -11.040 -51.487 9.487 1.00 14.33 113 GLN B O 1
ATOM 4773 N N . GLU B 1 107 ? -8.936 -51.090 8.840 1.00 15.40 114 GLU B N 1
ATOM 4774 C CA . GLU B 1 107 ? -8.610 -50.506 10.132 1.00 13.68 114 GLU B CA 1
ATOM 4775 C C . GLU B 1 107 ? -9.295 -49.170 10.345 1.00 14.07 114 GLU B C 1
ATOM 4776 O O . GLU B 1 107 ? -9.720 -48.875 11.469 1.00 16.29 114 GLU B O 1
ATOM 4788 N N . ALA B 1 108 ? -9.434 -48.356 9.292 1.00 13.98 115 ALA B N 1
ATOM 4789 C CA . ALA B 1 108 ? -10.156 -47.102 9.421 1.00 14.81 115 ALA B CA 1
ATOM 4790 C C . ALA B 1 108 ? -11.636 -47.349 9.719 1.00 16.19 115 ALA B C 1
ATOM 4791 O O . ALA B 1 108 ? -12.239 -46.651 10.547 1.00 16.04 115 ALA B O 1
ATOM 4798 N N . LEU B 1 109 ? -12.237 -48.346 9.057 1.00 15.72 116 LEU B N 1
ATOM 4799 C CA . LEU B 1 109 ? -13.629 -48.701 9.333 1.00 14.67 116 LEU B CA 1
ATOM 4800 C C . LEU B 1 109 ? -13.787 -49.213 10.752 1.00 15.29 116 LEU B C 1
ATOM 4801 O O . LEU B 1 109 ? -14.767 -48.895 11.426 1.00 16.08 116 LEU B O 1
ATOM 4817 N N A TRP B 1 110 ? -12.825 -50.017 11.220 0.49 14.51 117 TRP B N 1
ATOM 4818 N N B TRP B 1 110 ? -12.833 -50.023 11.225 0.51 14.01 117 TRP B N 1
ATOM 4819 C CA A TRP B 1 110 ? -12.839 -50.539 12.584 0.49 13.12 117 TRP B CA 1
ATOM 4820 C CA B TRP B 1 110 ? -12.877 -50.524 12.595 0.51 13.63 117 TRP B CA 1
ATOM 4821 C C A TRP B 1 110 ? -12.784 -49.408 13.611 0.49 14.35 117 TRP B C 1
ATOM 4822 C C B TRP B 1 110 ? -12.832 -49.367 13.593 0.51 13.53 117 TRP B C 1
ATOM 4823 O O A TRP B 1 110 ? -13.532 -49.418 14.600 0.49 17.37 117 TRP B O 1
ATOM 4824 O O B TRP B 1 110 ? -13.637 -49.309 14.537 0.51 13.01 117 TRP B O 1
ATOM 4865 N N . ALA B 1 111 ? -11.910 -48.422 13.388 1.00 14.82 118 ALA B N 1
ATOM 4866 C CA . ALA B 1 111 ? -11.822 -47.273 14.289 1.00 14.53 118 ALA B CA 1
ATOM 4867 C C . ALA B 1 111 ? -13.124 -46.480 14.301 1.00 14.84 118 ALA B C 1
ATOM 4868 O O . ALA B 1 111 ? -13.622 -46.109 15.373 1.00 15.17 118 ALA B O 1
ATOM 4876 N N . LEU B 1 112 ? -13.694 -46.205 13.118 1.00 14.92 119 LEU B N 1
ATOM 4877 C CA . LEU B 1 112 ? -14.940 -45.442 13.062 1.00 15.06 119 LEU B CA 1
ATOM 4878 C C . LEU B 1 112 ? -16.091 -46.194 13.707 1.00 15.23 119 LEU B C 1
ATOM 4879 O O . LEU B 1 112 ? -16.930 -45.597 14.394 1.00 16.14 119 LEU B O 1
ATOM 4895 N N A SER B 1 113 ? -16.163 -47.498 13.477 0.93 13.87 120 SER B N 1
ATOM 4896 N N B SER B 1 113 ? -16.165 -47.508 13.484 0.07 14.31 120 SER B N 1
ATOM 4897 C CA A SER B 1 113 ? -17.208 -48.309 14.088 0.93 13.98 120 SER B CA 1
ATOM 4898 C CA B SER B 1 113 ? -17.230 -48.304 14.089 0.07 14.57 120 SER B CA 1
ATOM 4899 C C A SER B 1 113 ? -17.109 -48.250 15.597 0.93 14.62 120 SER B C 1
ATOM 4900 C C B SER B 1 113 ? -17.112 -48.309 15.607 0.07 14.77 120 SER B C 1
ATOM 4901 O O A SER B 1 113 ? -18.120 -48.134 16.296 0.93 15.61 120 SER B O 1
ATOM 4902 O O B SER B 1 113 ? -18.123 -48.321 16.320 0.07 15.14 120 SER B O 1
ATOM 4917 N N . ASN B 1 114 ? -15.880 -48.314 16.116 1.00 14.72 121 ASN B N 1
ATOM 4918 C CA . ASN B 1 114 ? -15.655 -48.205 17.562 1.00 14.11 121 ASN B CA 1
ATOM 4919 C C . ASN B 1 114 ? -16.067 -46.839 18.095 1.00 14.34 121 ASN B C 1
ATOM 4920 O O . ASN B 1 114 ? -16.760 -46.759 19.110 1.00 15.17 121 ASN B O 1
ATOM 4932 N N . ILE B 1 115 ? -15.728 -45.757 17.388 1.00 15.44 122 ILE B N 1
ATOM 4933 C CA . ILE B 1 115 ? -16.157 -44.446 17.870 1.00 15.59 122 ILE B CA 1
ATOM 4934 C C . ILE B 1 115 ? -17.681 -44.363 17.900 1.00 14.97 122 ILE B C 1
ATOM 4935 O O . ILE B 1 115 ? -18.290 -43.816 18.842 1.00 17.56 122 ILE B O 1
ATOM 4951 N N . ALA B 1 116 ? -18.317 -44.925 16.876 1.00 15.71 123 ALA B N 1
ATOM 4952 C CA . ALA B 1 116 ? -19.775 -44.981 16.777 1.00 15.08 123 ALA B CA 1
ATOM 4953 C C . ALA B 1 116 ? -20.418 -46.008 17.691 1.00 15.96 123 ALA B C 1
ATOM 4954 O O . ALA B 1 116 ? -21.643 -46.203 17.603 1.00 16.82 123 ALA B O 1
ATOM 4961 N N . SER B 1 117 ? -19.655 -46.636 18.589 1.00 15.69 124 SER B N 1
ATOM 4962 C CA . SER B 1 117 ? -20.202 -47.523 19.597 1.00 15.63 124 SER B CA 1
ATOM 4963 C C . SER B 1 117 ? -20.349 -46.832 20.941 1.00 16.91 124 SER B C 1
ATOM 4964 O O . SER B 1 117 ? -20.751 -47.468 21.925 1.00 16.20 124 SER B O 1
ATOM 4972 N N . GLY B 1 118 ? -20.038 -45.534 21.001 1.00 16.23 125 GLY B N 1
ATOM 4973 C CA . GLY B 1 118 ? -20.275 -44.712 22.168 1.00 17.99 125 GLY B CA 1
ATOM 4974 C C . GLY B 1 118 ? -21.678 -44.153 22.211 1.00 19.56 125 GLY B C 1
ATOM 4975 O O . GLY B 1 118 ? -22.643 -44.769 21.738 1.00 19.79 125 GLY B O 1
ATOM 4979 N N . GLY B 1 119 ? -21.789 -42.974 22.810 1.00 19.01 126 GLY B N 1
ATOM 4980 C CA . GLY B 1 119 ? -23.067 -42.308 22.952 1.00 20.40 126 GLY B CA 1
ATOM 4981 C C . GLY B 1 119 ? -23.512 -41.659 21.652 1.00 18.86 126 GLY B C 1
ATOM 4982 O O . GLY B 1 119 ? -22.773 -41.579 20.678 1.00 18.75 126 GLY B O 1
ATOM 4986 N N . ASN B 1 120 ? -24.768 -41.207 21.647 1.00 19.76 127 ASN B N 1
ATOM 4987 C CA . ASN B 1 120 ? -25.333 -40.687 20.411 1.00 20.08 127 ASN B CA 1
ATOM 4988 C C . ASN B 1 120 ? -24.632 -39.423 19.944 1.00 21.21 127 ASN B C 1
ATOM 4989 O O . ASN B 1 120 ? -24.551 -39.196 18.732 1.00 22.75 127 ASN B O 1
ATOM 5000 N N . GLU B 1 121 ? -24.058 -38.632 20.862 1.00 24.26 128 GLU B N 1
ATOM 5001 C CA . GLU B 1 121 ? -23.308 -37.457 20.432 1.00 26.34 128 GLU B CA 1
ATOM 5002 C C . GLU B 1 121 ? -21.988 -37.849 19.790 1.00 24.10 128 GLU B C 1
ATOM 5003 O O . GLU B 1 121 ? -21.466 -37.121 18.941 1.00 24.07 128 GLU B O 1
ATOM 5015 N N A GLN B 1 122 ? -21.462 -39.012 20.132 0.52 20.05 129 GLN B N 1
ATOM 5016 N N B GLN B 1 122 ? -21.413 -38.983 20.202 0.48 21.82 129 GLN B N 1
ATOM 5017 C CA A GLN B 1 122 ? -20.224 -39.469 19.516 0.52 21.47 129 GLN B CA 1
ATOM 5018 C CA B GLN B 1 122 ? -20.217 -39.497 19.537 0.48 21.37 129 GLN B CA 1
ATOM 5019 C C A GLN B 1 122 ? -20.490 -40.083 18.148 0.52 19.15 129 GLN B C 1
ATOM 5020 C C B GLN B 1 122 ? -20.556 -39.971 18.130 0.48 19.41 129 GLN B C 1
ATOM 5021 O O A GLN B 1 122 ? -19.676 -39.942 17.230 0.52 21.40 129 GLN B O 1
ATOM 5022 O O B GLN B 1 122 ? -19.854 -39.651 17.168 0.48 18.66 129 GLN B O 1
ATOM 5049 N N . ILE B 1 123 ? -21.647 -40.730 17.993 1.00 20.15 130 ILE B N 1
ATOM 5050 C CA . ILE B 1 123 ? -22.121 -41.118 16.670 1.00 19.28 130 ILE B CA 1
ATOM 5051 C C . ILE B 1 123 ? -22.338 -39.877 15.809 1.00 19.45 130 ILE B C 1
ATOM 5052 O O . ILE B 1 123 ? -21.989 -39.866 14.622 1.00 19.89 130 ILE B O 1
ATOM 5069 N N . GLN B 1 124 ? -22.946 -38.826 16.384 1.00 19.25 131 GLN B N 1
ATOM 5070 C CA . GLN B 1 124 ? -23.219 -37.634 15.596 1.00 22.24 131 GLN B CA 1
ATOM 5071 C C . GLN B 1 124 ? -21.926 -36.994 15.128 1.00 23.09 131 GLN B C 1
ATOM 5072 O O . GLN B 1 124 ? -21.862 -36.461 14.015 1.00 22.07 131 GLN B O 1
ATOM 5086 N N . ALA B 1 125 ? -20.858 -37.096 15.925 1.00 20.09 132 ALA B N 1
ATOM 5087 C CA . ALA B 1 125 ? -19.575 -36.552 15.493 1.00 20.42 132 ALA B CA 1
ATOM 5088 C C . ALA B 1 125 ? -19.050 -37.268 14.249 1.00 20.59 132 ALA B C 1
ATOM 5089 O O . ALA B 1 125 ? -18.479 -36.631 13.351 1.00 21.53 132 ALA B O 1
ATOM 5096 N N . VAL B 1 126 ? -19.222 -38.590 14.186 1.00 18.14 133 VAL B N 1
ATOM 5097 C CA . VAL B 1 126 ? -18.844 -39.348 13.000 1.00 17.62 133 VAL B CA 1
ATOM 5098 C C . VAL B 1 126 ? -19.643 -38.892 11.786 1.00 20.29 133 VAL B C 1
ATOM 5099 O O . VAL B 1 126 ? -19.105 -38.771 10.678 1.00 20.10 133 VAL B O 1
ATOM 5112 N N . ILE B 1 127 ? -20.949 -38.669 11.966 1.00 19.35 134 ILE B N 1
ATOM 5113 C CA . ILE B 1 127 ? -21.793 -38.180 10.873 1.00 20.57 134 ILE B CA 1
ATOM 5114 C C . ILE B 1 127 ? -21.321 -36.804 10.411 1.00 24.05 134 ILE B C 1
ATOM 5115 O O . ILE B 1 127 ? -21.207 -36.533 9.204 1.00 24.70 134 ILE B O 1
ATOM 5131 N N . ASP B 1 128 ? -21.051 -35.912 11.371 1.00 22.86 135 ASP B N 1
ATOM 5132 C CA . ASP B 1 128 ? -20.661 -34.544 11.049 1.00 22.90 135 ASP B CA 1
ATOM 5133 C C . ASP B 1 128 ? -19.336 -34.504 10.307 1.00 23.97 135 ASP B C 1
ATOM 5134 O O . ASP B 1 128 ? -19.084 -33.567 9.541 1.00 27.24 135 ASP B O 1
ATOM 5143 N N . ALA B 1 129 ? -18.471 -35.482 10.518 1.00 24.21 136 ALA B N 1
ATOM 5144 C CA . ALA B 1 129 ? -17.206 -35.579 9.800 1.00 25.68 136 ALA B CA 1
ATOM 5145 C C . ALA B 1 129 ? -17.346 -36.151 8.393 1.00 25.28 136 ALA B C 1
ATOM 5146 O O . ALA B 1 129 ? -16.338 -36.229 7.671 1.00 26.98 136 ALA B O 1
ATOM 5153 N N . GLY B 1 130 ? -18.554 -36.490 7.959 1.00 26.85 137 GLY B N 1
ATOM 5154 C CA . GLY B 1 130 ? -18.768 -36.900 6.586 1.00 28.32 137 GLY B CA 1
ATOM 5155 C C . GLY B 1 130 ? -18.643 -38.375 6.310 1.00 25.45 137 GLY B C 1
ATOM 5156 O O . GLY B 1 130 ? -18.471 -38.766 5.153 1.00 26.80 137 GLY B O 1
ATOM 5160 N N . ALA B 1 131 ? -18.749 -39.230 7.322 1.00 22.26 138 ALA B N 1
ATOM 5161 C CA . ALA B 1 131 ? -18.544 -40.648 7.072 1.00 21.45 138 ALA B CA 1
ATOM 5162 C C . ALA B 1 131 ? -19.643 -41.259 6.209 1.00 21.23 138 ALA B C 1
ATOM 5163 O O . ALA B 1 131 ? -19.397 -42.256 5.517 1.00 20.94 138 ALA B O 1
ATOM 5170 N N . LEU B 1 132 ? -20.866 -40.748 6.289 1.00 19.89 139 LEU B N 1
ATOM 5171 C CA . LEU B 1 132 ? -21.988 -41.473 5.699 1.00 21.49 139 LEU B CA 1
ATOM 5172 C C . LEU B 1 132 ? -21.908 -41.621 4.189 1.00 20.79 139 LEU B C 1
ATOM 5173 O O . LEU B 1 132 ? -22.158 -42.737 3.696 1.00 20.45 139 LEU B O 1
ATOM 5189 N N . PRO B 1 133 ? -21.625 -40.577 3.405 1.00 22.75 140 PRO B N 1
ATOM 5190 C CA . PRO B 1 133 ? -21.526 -40.788 1.954 1.00 23.97 140 PRO B CA 1
ATOM 5191 C C . PRO B 1 133 ? -20.513 -41.837 1.586 1.00 20.86 140 PRO B C 1
ATOM 5192 O O . PRO B 1 133 ? -20.760 -42.673 0.713 1.00 21.81 140 PRO B O 1
ATOM 5203 N N . ALA B 1 134 ? -19.379 -41.840 2.281 1.00 22.30 141 ALA B N 1
ATOM 5204 C CA . ALA B 1 134 ? -18.340 -42.837 2.021 1.00 21.01 141 ALA B CA 1
ATOM 5205 C C . ALA B 1 134 ? -18.830 -44.240 2.357 1.00 22.14 141 ALA B C 1
ATOM 5206 O O . ALA B 1 134 ? -18.626 -45.182 1.585 1.00 21.67 141 ALA B O 1
ATOM 5213 N N . LEU B 1 135 ? -19.477 -44.414 3.518 1.00 20.13 142 LEU B N 1
ATOM 5214 C CA . LEU B 1 135 ? -19.988 -45.736 3.884 1.00 18.38 142 LEU B CA 1
ATOM 5215 C C . LEU B 1 135 ? -21.057 -46.226 2.925 1.00 20.40 142 LEU B C 1
ATOM 5216 O O . LEU B 1 135 ? -21.076 -47.408 2.564 1.00 20.19 142 LEU B O 1
ATOM 5232 N N . VAL B 1 136 ? -21.983 -45.348 2.521 1.00 19.01 143 VAL B N 1
ATOM 5233 C CA . VAL B 1 136 ? -23.026 -45.800 1.608 1.00 21.53 143 VAL B CA 1
ATOM 5234 C C . VAL B 1 136 ? -22.404 -46.248 0.289 1.00 21.90 143 VAL B C 1
ATOM 5235 O O . VAL B 1 136 ? -22.809 -47.254 -0.304 1.00 23.95 143 VAL B O 1
ATOM 5248 N N . GLN B 1 137 ? -21.414 -45.504 -0.185 1.00 20.83 144 GLN B N 1
ATOM 5249 C CA . GLN B 1 137 ? -20.736 -45.889 -1.414 1.00 24.45 144 GLN B CA 1
ATOM 5250 C C . GLN B 1 137 ? -20.075 -47.251 -1.276 1.00 23.55 144 GLN B C 1
ATOM 5251 O O . GLN B 1 137 ? -20.167 -48.079 -2.183 1.00 23.91 144 GLN B O 1
ATOM 5265 N N . LEU B 1 138 ? -19.450 -47.522 -0.126 1.00 20.42 145 LEU B N 1
ATOM 5266 C CA . LEU B 1 138 ? -18.806 -48.808 0.077 1.00 21.06 145 LEU B CA 1
ATOM 5267 C C . LEU B 1 138 ? -19.790 -49.958 0.084 1.00 19.14 145 LEU B C 1
ATOM 5268 O O . LEU B 1 138 ? -19.386 -51.100 -0.140 1.00 19.94 145 LEU B O 1
ATOM 5284 N N . LEU B 1 139 ? -21.084 -49.696 0.299 1.00 19.63 146 LEU B N 1
ATOM 5285 C CA . LEU B 1 139 ? -22.084 -50.745 0.189 1.00 21.39 146 LEU B CA 1
ATOM 5286 C C . LEU B 1 139 ? -22.280 -51.204 -1.241 1.00 23.30 146 LEU B C 1
ATOM 5287 O O . LEU B 1 139 ? -22.930 -52.223 -1.437 1.00 25.26 146 LEU B O 1
ATOM 5303 N N . SER B 1 140 ? -21.697 -50.504 -2.214 1.00 21.68 147 SER B N 1
ATOM 5304 C CA . SER B 1 140 ? -21.668 -50.953 -3.600 1.00 23.73 147 SER B CA 1
ATOM 5305 C C . SER B 1 140 ? -20.331 -51.577 -3.977 1.00 23.07 147 SER B C 1
ATOM 5306 O O . SER B 1 140 ? -20.089 -51.833 -5.166 1.00 23.68 147 SER B O 1
ATOM 5314 N N . SER B 1 141 ? -19.460 -51.839 -3.010 1.00 22.73 148 SER B N 1
ATOM 5315 C CA . SER B 1 141 ? -18.187 -52.460 -3.329 1.00 20.41 148 SER B CA 1
ATOM 5316 C C . SER B 1 141 ? -18.419 -53.859 -3.896 1.00 20.00 148 SER B C 1
ATOM 5317 O O . SER B 1 141 ? -19.308 -54.586 -3.434 1.00 23.78 148 SER B O 1
ATOM 5325 N N . PRO B 1 142 ? -17.613 -54.300 -4.853 1.00 22.20 149 PRO B N 1
ATOM 5326 C CA . PRO B 1 142 ? -17.701 -55.701 -5.283 1.00 22.69 149 PRO B CA 1
ATOM 5327 C C . PRO B 1 142 ? -17.017 -56.677 -4.315 1.00 22.16 149 PRO B C 1
ATOM 5328 O O . PRO B 1 142 ? -17.062 -57.893 -4.550 1.00 22.59 149 PRO B O 1
ATOM 5339 N N . ASN B 1 143 ? -16.404 -56.192 -3.251 1.00 19.10 150 ASN B N 1
ATOM 5340 C CA . ASN B 1 143 ? -15.649 -57.036 -2.321 1.00 16.72 150 ASN B CA 1
ATOM 5341 C C . ASN B 1 143 ? -16.504 -57.211 -1.078 1.00 16.21 150 ASN B C 1
ATOM 5342 O O . ASN B 1 143 ? -16.762 -56.243 -0.360 1.00 16.53 150 ASN B O 1
ATOM 5353 N N . GLU B 1 144 ? -16.947 -58.446 -0.817 1.00 16.40 151 GLU B N 1
ATOM 5354 C CA . GLU B 1 144 ? -17.865 -58.681 0.294 1.00 15.99 151 GLU B CA 1
ATOM 5355 C C . GLU B 1 144 ? -17.221 -58.459 1.650 1.00 14.98 151 GLU B C 1
ATOM 5356 O O . GLU B 1 144 ? -17.925 -58.196 2.638 1.00 14.60 151 GLU B O 1
ATOM 5368 N N . GLN B 1 145 ? -15.894 -58.596 1.754 1.00 14.73 152 GLN B N 1
ATOM 5369 C CA . GLN B 1 145 ? -15.215 -58.284 3.012 1.00 13.89 152 GLN B CA 1
ATOM 5370 C C . GLN B 1 145 ? -15.300 -56.792 3.316 1.00 14.54 152 GLN B C 1
ATOM 5371 O O . GLN B 1 145 ? -15.538 -56.392 4.464 1.00 14.25 152 GLN B O 1
ATOM 5385 N N . ILE B 1 146 ? -15.080 -55.952 2.306 1.00 16.02 153 ILE B N 1
ATOM 5386 C CA . ILE B 1 146 ? -15.281 -54.515 2.470 1.00 16.19 153 ILE B CA 1
ATOM 5387 C C . ILE B 1 146 ? -16.729 -54.227 2.827 1.00 16.86 153 ILE B C 1
ATOM 5388 O O . ILE B 1 146 ? -17.026 -53.436 3.741 1.00 16.80 153 ILE B O 1
ATOM 5404 N N . LEU B 1 147 ? -17.663 -54.861 2.122 1.00 16.46 154 LEU B N 1
ATOM 5405 C CA . LEU B 1 147 ? -19.069 -54.678 2.431 1.00 18.78 154 LEU B CA 1
ATOM 5406 C C . LEU B 1 147 ? -19.353 -54.954 3.895 1.00 17.34 154 LEU B C 1
ATOM 5407 O O . LEU B 1 147 ? -20.016 -54.157 4.585 1.00 19.53 154 LEU B O 1
ATOM 5423 N N . GLN B 1 148 ? -18.870 -56.090 4.411 1.00 16.46 155 GLN B N 1
ATOM 5424 C CA . GLN B 1 148 ? -19.157 -56.449 5.801 1.00 17.95 155 GLN B CA 1
ATOM 5425 C C . GLN B 1 148 ? -18.616 -55.385 6.741 1.00 15.90 155 GLN B C 1
ATOM 5426 O O . GLN B 1 148 ? -19.283 -55.006 7.715 1.00 16.29 155 GLN B O 1
ATOM 5440 N N . GLU B 1 149 ? -17.404 -54.903 6.479 1.00 14.19 156 GLU B N 1
ATOM 5441 C CA . GLU B 1 149 ? -16.780 -53.921 7.363 1.00 15.01 156 GLU B CA 1
ATOM 5442 C C . GLU B 1 149 ? -17.552 -52.620 7.345 1.00 15.46 156 GLU B C 1
ATOM 5443 O O . GLU B 1 149 ? -17.768 -51.996 8.390 1.00 15.76 156 GLU B O 1
ATOM 5455 N N . ALA B 1 150 ? -17.975 -52.199 6.175 1.00 14.29 157 ALA B N 1
ATOM 5456 C CA . ALA B 1 150 ? -18.741 -50.960 6.058 1.00 14.21 157 ALA B CA 1
ATOM 5457 C C . ALA B 1 150 ? -20.105 -51.114 6.712 1.00 15.94 157 ALA B C 1
ATOM 5458 O O . ALA B 1 150 ? -20.605 -50.170 7.352 1.00 16.21 157 ALA B O 1
ATOM 5465 N N A LEU B 1 151 ? -20.700 -52.296 6.589 0.36 17.06 158 LEU B N 1
ATOM 5466 N N B LEU B 1 151 ? -20.752 -52.277 6.545 0.64 15.36 158 LEU B N 1
ATOM 5467 C CA A LEU B 1 151 ? -22.007 -52.555 7.169 0.36 15.16 158 LEU B CA 1
ATOM 5468 C CA B LEU B 1 151 ? -22.037 -52.528 7.199 0.64 14.33 158 LEU B CA 1
ATOM 5469 C C A LEU B 1 151 ? -21.950 -52.538 8.691 0.36 16.28 158 LEU B C 1
ATOM 5470 C C B LEU B 1 151 ? -21.911 -52.444 8.707 0.64 16.35 158 LEU B C 1
ATOM 5471 O O A LEU B 1 151 ? -22.899 -52.091 9.346 0.36 16.69 158 LEU B O 1
ATOM 5472 O O B LEU B 1 151 ? -22.793 -51.895 9.376 0.64 17.36 158 LEU B O 1
ATOM 5503 N N . TRP B 1 152 ? -20.853 -53.023 9.281 1.00 15.59 159 TRP B N 1
ATOM 5504 C CA . TRP B 1 152 ? -20.717 -52.980 10.734 1.00 15.97 159 TRP B CA 1
ATOM 5505 C C . TRP B 1 152 ? -20.682 -51.538 11.208 1.00 14.53 159 TRP B C 1
ATOM 5506 O O . TRP B 1 152 ? -21.329 -51.170 12.202 1.00 16.30 159 TRP B O 1
ATOM 5528 N N . ALA B 1 153 ? -19.922 -50.700 10.518 1.00 14.07 160 ALA B N 1
ATOM 5529 C CA . ALA B 1 153 ? -19.804 -49.309 10.916 1.00 14.10 160 ALA B CA 1
ATOM 5530 C C . ALA B 1 153 ? -21.124 -48.587 10.718 1.00 15.67 160 ALA B C 1
ATOM 5531 O O . ALA B 1 153 ? -21.585 -47.866 11.618 1.00 15.26 160 ALA B O 1
ATOM 5538 N N . LEU B 1 154 ? -21.763 -48.763 9.549 1.00 15.45 161 LEU B N 1
ATOM 5539 C CA . LEU B 1 154 ? -23.014 -48.075 9.263 1.00 15.64 161 LEU B CA 1
ATOM 5540 C C . LEU B 1 154 ? -24.100 -48.524 10.226 1.00 16.25 161 LEU B C 1
ATOM 5541 O O . LEU B 1 154 ? -24.929 -47.711 10.674 1.00 16.58 161 LEU B O 1
ATOM 5557 N N . SER B 1 155 ? -24.133 -49.803 10.546 1.00 15.77 162 SER B N 1
ATOM 5558 C CA A SER B 1 155 ? -25.153 -50.313 11.454 0.16 16.83 162 SER B CA 1
ATOM 5559 C CA B SER B 1 155 ? -25.162 -50.292 11.439 0.84 15.63 162 SER B CA 1
ATOM 5560 C C . SER B 1 155 ? -25.014 -49.686 12.833 1.00 16.10 162 SER B C 1
ATOM 5561 O O . SER B 1 155 ? -26.012 -49.352 13.479 1.00 17.04 162 SER B O 1
ATOM 5576 N N . ASN B 1 156 ? -23.780 -49.520 13.315 1.00 15.22 163 ASN B N 1
ATOM 5577 C CA . ASN B 1 156 ? -23.563 -48.823 14.584 1.00 15.96 163 ASN B CA 1
ATOM 5578 C C . ASN B 1 156 ? -24.049 -47.384 14.515 1.00 15.32 163 ASN B C 1
ATOM 5579 O O . ASN B 1 156 ? -24.665 -46.884 15.463 1.00 17.21 163 ASN B O 1
ATOM 5590 N N . ILE B 1 157 ? -23.811 -46.688 13.401 1.00 14.70 164 ILE B N 1
ATOM 5591 C CA . ILE B 1 157 ? -24.328 -45.323 13.279 1.00 16.22 164 ILE B CA 1
ATOM 5592 C C . ILE B 1 157 ? -25.852 -45.315 13.307 1.00 15.22 164 ILE B C 1
ATOM 5593 O O . ILE B 1 157 ? -26.483 -44.444 13.922 1.00 16.54 164 ILE B O 1
ATOM 5609 N N . ALA B 1 158 ? -26.469 -46.275 12.622 1.00 16.31 165 ALA B N 1
ATOM 5610 C CA . ALA B 1 158 ? -27.917 -46.360 12.554 1.00 15.19 165 ALA B CA 1
ATOM 5611 C C . ALA B 1 158 ? -28.549 -46.689 13.899 1.00 15.29 165 ALA B C 1
ATOM 5612 O O . ALA B 1 158 ? -29.745 -46.484 14.055 1.00 16.47 165 ALA B O 1
ATOM 5619 N N . SER B 1 159 ? -27.778 -47.156 14.863 1.00 14.65 166 SER B N 1
ATOM 5620 C CA . SER B 1 159 ? -28.227 -47.403 16.217 1.00 15.56 166 SER B CA 1
ATOM 5621 C C . SER B 1 159 ? -28.271 -46.144 17.063 1.00 16.70 166 SER B C 1
ATOM 5622 O O . SER B 1 159 ? -28.634 -46.235 18.243 1.00 16.74 166 SER B O 1
ATOM 5630 N N . GLY B 1 160 ? -27.958 -44.987 16.499 1.00 17.31 167 GLY B N 1
ATOM 5631 C CA . GLY B 1 160 ? -28.178 -43.724 17.175 1.00 18.59 167 GLY B CA 1
ATOM 5632 C C . GLY B 1 160 ? -29.644 -43.407 17.259 1.00 18.91 167 GLY B C 1
ATOM 5633 O O . GLY B 1 160 ? -30.519 -44.235 17.008 1.00 20.98 167 GLY B O 1
ATOM 5637 N N . GLY B 1 161 ? -29.913 -42.175 17.695 1.00 21.21 168 GLY B N 1
ATOM 5638 C CA . GLY B 1 161 ? -31.265 -41.702 17.882 1.00 25.28 168 GLY B CA 1
ATOM 5639 C C . GLY B 1 161 ? -31.839 -41.121 16.606 1.00 24.25 168 GLY B C 1
ATOM 5640 O O . GLY B 1 161 ? -31.304 -41.277 15.515 1.00 24.31 168 GLY B O 1
ATOM 5644 N N . ASN B 1 162 ? -32.951 -40.412 16.763 1.00 28.21 169 ASN B N 1
ATOM 5645 C CA . ASN B 1 162 ? -33.709 -39.947 15.605 1.00 27.47 169 ASN B CA 1
ATOM 5646 C C . ASN B 1 162 ? -32.841 -39.142 14.649 1.00 28.23 169 ASN B C 1
ATOM 5647 O O . ASN B 1 162 ? -32.890 -39.348 13.432 1.00 27.85 169 ASN B O 1
ATOM 5658 N N . GLU B 1 163 ? -32.052 -38.206 15.181 1.00 27.80 170 GLU B N 1
ATOM 5659 C CA . GLU B 1 163 ? -31.251 -37.346 14.314 1.00 30.30 170 GLU B CA 1
ATOM 5660 C C . GLU B 1 163 ? -30.251 -38.173 13.522 1.00 30.00 170 GLU B C 1
ATOM 5661 O O . GLU B 1 163 ? -30.009 -37.920 12.334 1.00 28.83 170 GLU B O 1
ATOM 5673 N N . GLN B 1 164 ? -29.676 -39.183 14.169 1.00 24.37 171 GLN B N 1
ATOM 5674 C CA . GLN B 1 164 ? -28.686 -40.020 13.513 1.00 25.46 171 GLN B CA 1
ATOM 5675 C C . GLN B 1 164 ? -29.340 -40.906 12.457 1.00 21.89 171 GLN B C 1
ATOM 5676 O O . GLN B 1 164 ? -28.815 -41.042 11.344 1.00 22.68 171 GLN B O 1
ATOM 5690 N N . LYS B 1 165 ? -30.495 -41.482 12.766 1.00 23.06 172 LYS B N 1
ATOM 5691 C CA . LYS B 1 165 ? -31.203 -42.289 11.781 1.00 25.23 172 LYS B CA 1
ATOM 5692 C C . LYS B 1 165 ? -31.616 -41.449 10.582 1.00 27.64 172 LYS B C 1
ATOM 5693 O O . LYS B 1 165 ? -31.528 -41.911 9.445 1.00 25.13 172 LYS B O 1
ATOM 5712 N N . GLN B 1 166 ? -32.072 -40.216 10.814 1.00 25.60 173 GLN B N 1
ATOM 5713 C CA . GLN B 1 166 ? -32.466 -39.365 9.698 1.00 26.19 173 GLN B CA 1
ATOM 5714 C C . GLN B 1 166 ? -31.293 -39.115 8.763 1.00 27.40 173 GLN B C 1
ATOM 5715 O O . GLN B 1 166 ? -31.449 -39.113 7.533 1.00 27.44 173 GLN B O 1
ATOM 5729 N N . ALA B 1 167 ? -30.108 -38.879 9.328 1.00 24.89 174 ALA B N 1
ATOM 5730 C CA . ALA B 1 167 ? -28.931 -38.672 8.496 1.00 26.59 174 ALA B CA 1
ATOM 5731 C C . ALA B 1 167 ? -28.616 -39.910 7.667 1.00 27.00 174 ALA B C 1
ATOM 5732 O O . ALA B 1 167 ? -28.241 -39.796 6.486 1.00 27.38 174 ALA B O 1
ATOM 5739 N N . VAL B 1 168 ? -28.748 -41.099 8.260 1.00 24.06 175 VAL B N 1
ATOM 5740 C CA . VAL B 1 168 ? -28.464 -42.326 7.515 1.00 21.54 175 VAL B CA 1
ATOM 5741 C C . VAL B 1 168 ? -29.407 -42.439 6.319 1.00 22.65 175 VAL B C 1
ATOM 5742 O O . VAL B 1 168 ? -28.994 -42.787 5.202 1.00 24.31 175 VAL B O 1
ATOM 5755 N N . LYS B 1 169 ? -30.687 -42.133 6.531 1.00 23.43 176 LYS B N 1
ATOM 5756 C CA . LYS B 1 169 ? -31.652 -42.180 5.446 1.00 24.87 176 LYS B CA 1
ATOM 5757 C C . LYS B 1 169 ? -31.357 -41.108 4.408 1.00 29.91 176 LYS B C 1
ATOM 5758 O O . LYS B 1 169 ? -31.460 -41.362 3.205 1.00 29.24 176 LYS B O 1
ATOM 5777 N N . GLU B 1 170 ? -30.980 -39.908 4.851 1.00 27.49 177 GLU B N 1
ATOM 5778 C CA . GLU B 1 170 ? -30.723 -38.827 3.900 1.00 30.80 177 GLU B CA 1
ATOM 5779 C C . GLU B 1 170 ? -29.515 -39.141 3.023 1.00 34.08 177 GLU B C 1
ATOM 5780 O O . GLU B 1 170 ? -29.417 -38.649 1.895 1.00 33.28 177 GLU B O 1
ATOM 5792 N N . ALA B 1 171 ? -28.582 -39.947 3.521 1.00 27.39 178 ALA B N 1
ATOM 5793 C CA . ALA B 1 171 ? -27.409 -40.352 2.760 1.00 23.54 178 ALA B CA 1
ATOM 5794 C C . ALA B 1 171 ? -27.700 -41.465 1.769 1.00 26.91 178 ALA B C 1
ATOM 5795 O O . ALA B 1 171 ? -26.796 -41.892 1.056 1.00 29.09 178 ALA B O 1
ATOM 5802 N N . GLY B 1 172 ? -28.949 -41.926 1.678 1.00 29.85 179 GLY B N 1
ATOM 5803 C CA . GLY B 1 172 ? -29.301 -42.926 0.690 1.00 31.14 179 GLY B CA 1
ATOM 5804 C C . GLY B 1 172 ? -29.023 -44.350 1.103 1.00 26.94 179 GLY B C 1
ATOM 5805 O O . GLY B 1 172 ? -28.908 -45.224 0.239 1.00 29.47 179 GLY B O 1
ATOM 5809 N N . ALA B 1 173 ? -28.907 -44.619 2.407 1.00 25.17 180 ALA B N 1
ATOM 5810 C CA . ALA B 1 173 ? -28.588 -45.957 2.858 1.00 26.54 180 ALA B CA 1
ATOM 5811 C C . ALA B 1 173 ? -29.717 -46.939 2.611 1.00 24.42 180 ALA B C 1
ATOM 5812 O O . ALA B 1 173 ? -29.448 -48.139 2.461 1.00 26.46 180 ALA B O 1
ATOM 5819 N N . GLU B 1 174 ? -30.974 -46.494 2.643 1.00 27.47 181 GLU B N 1
ATOM 5820 C CA . GLU B 1 174 ? -32.062 -47.466 2.603 1.00 30.00 181 GLU B CA 1
ATOM 5821 C C . GLU B 1 174 ? -32.082 -48.264 1.306 1.00 28.57 181 GLU B C 1
ATOM 5822 O O . GLU B 1 174 ? -32.139 -49.503 1.371 1.00 28.72 181 GLU B O 1
ATOM 5834 N N . PRO B 1 175 ? -32.052 -47.649 0.114 1.00 29.41 182 PRO B N 1
ATOM 5835 C CA . PRO B 1 175 ? -31.996 -48.476 -1.103 1.00 32.89 182 PRO B CA 1
ATOM 5836 C C . PRO B 1 175 ? -30.763 -49.356 -1.159 1.00 31.93 182 PRO B C 1
ATOM 5837 O O . PRO B 1 175 ? -30.861 -50.512 -1.595 1.00 33.28 182 PRO B O 1
ATOM 5848 N N . ALA B 1 176 ? -29.621 -48.858 -0.676 1.00 32.22 183 ALA B N 1
ATOM 5849 C CA . ALA B 1 176 ? -28.400 -49.664 -0.659 1.00 31.84 183 ALA B CA 1
ATOM 5850 C C . ALA B 1 176 ? -28.572 -50.924 0.191 1.00 30.60 183 ALA B C 1
ATOM 5851 O O . ALA B 1 176 ? -28.153 -52.013 -0.214 1.00 36.85 183 ALA B O 1
ATOM 5858 N N . LEU B 1 177 ? -29.208 -50.800 1.364 1.00 26.61 184 LEU B N 1
ATOM 5859 C CA . LEU B 1 177 ? -29.431 -51.959 2.222 1.00 25.47 184 LEU B CA 1
ATOM 5860 C C . LEU B 1 177 ? -30.504 -52.889 1.665 1.00 36.49 184 LEU B C 1
ATOM 5861 O O . LEU B 1 177 ? -30.426 -54.115 1.834 1.00 34.33 184 LEU B O 1
ATOM 5877 N N . GLU B 1 178 ? -31.529 -52.339 1.015 1.00 29.76 185 GLU B N 1
ATOM 5878 C CA . GLU B 1 178 ? -32.520 -53.201 0.392 1.00 34.63 185 GLU B CA 1
ATOM 5879 C C . GLU B 1 178 ? -31.886 -54.065 -0.691 1.00 32.55 185 GLU B C 1
ATOM 5880 O O . GLU B 1 178 ? -32.254 -55.234 -0.848 1.00 39.09 185 GLU B O 1
ATOM 5892 N N A GLN B 1 179 ? -30.889 -53.560 -1.407 0.51 35.04 186 GLN B N 1
ATOM 5893 N N B GLN B 1 179 ? -30.968 -53.467 -1.465 0.49 34.32 186 GLN B N 1
ATOM 5894 C CA A GLN B 1 179 ? -30.220 -54.432 -2.368 0.51 40.79 186 GLN B CA 1
ATOM 5895 C CA B GLN B 1 179 ? -30.341 -54.111 -2.616 0.49 40.92 186 GLN B CA 1
ATOM 5896 C C A GLN B 1 179 ? -29.581 -55.654 -1.700 0.51 45.02 186 GLN B C 1
ATOM 5897 C C B GLN B 1 179 ? -29.342 -55.168 -2.186 0.49 44.46 186 GLN B C 1
ATOM 5898 O O A GLN B 1 179 ? -29.414 -56.687 -2.358 0.51 47.79 186 GLN B O 1
ATOM 5899 O O B GLN B 1 179 ? -29.172 -56.178 -2.878 0.49 49.58 186 GLN B O 1
ATOM 5926 N N A LEU B 1 180 ? -29.242 -55.574 -0.408 0.51 31.29 187 LEU B N 1
ATOM 5927 N N B LEU B 1 180 ? -28.655 -54.947 -1.066 0.49 35.34 187 LEU B N 1
ATOM 5928 C CA A LEU B 1 180 ? -28.436 -56.596 0.249 0.51 29.22 187 LEU B CA 1
ATOM 5929 C CA B LEU B 1 180 ? -27.799 -55.993 -0.540 0.49 32.02 187 LEU B CA 1
ATOM 5930 C C A LEU B 1 180 ? -29.251 -57.638 1.010 0.51 27.06 187 LEU B C 1
ATOM 5931 C C B LEU B 1 180 ? -28.573 -57.255 -0.203 0.49 28.88 187 LEU B C 1
ATOM 5932 O O A LEU B 1 180 ? -28.676 -58.621 1.498 0.51 26.28 187 LEU B O 1
ATOM 5933 O O B LEU B 1 180 ? -27.945 -58.280 0.069 0.49 30.67 187 LEU B O 1
ATOM 5964 N N A GLN B 1 181 ? -30.563 -57.445 1.137 0.51 29.95 188 GLN B N 1
ATOM 5965 N N B GLN B 1 181 ? -29.910 -57.220 -0.233 0.49 33.42 188 GLN B N 1
ATOM 5966 C CA A GLN B 1 181 ? -31.416 -58.474 1.715 0.51 33.28 188 GLN B CA 1
ATOM 5967 C CA B GLN B 1 181 ? -30.667 -58.463 -0.169 0.49 32.71 188 GLN B CA 1
ATOM 5968 C C A GLN B 1 181 ? -31.304 -59.796 0.968 0.51 35.35 188 GLN B C 1
ATOM 5969 C C B GLN B 1 181 ? -30.372 -59.343 -1.376 0.49 35.29 188 GLN B C 1
ATOM 5970 O O A GLN B 1 181 ? -31.606 -60.847 1.545 0.51 38.53 188 GLN B O 1
ATOM 5971 O O B GLN B 1 181 ? -30.583 -60.558 -1.312 0.49 39.14 188 GLN B O 1
ATOM 5998 N N A SER B 1 182 ? -30.901 -59.765 -0.303 0.51 35.42 189 SER B N 1
ATOM 5999 N N B SER B 1 182 ? -29.877 -58.753 -2.468 0.49 35.22 189 SER B N 1
ATOM 6000 C CA A SER B 1 182 ? -30.838 -60.948 -1.147 0.51 39.19 189 SER B CA 1
ATOM 6001 C CA B SER B 1 182 ? -29.493 -59.494 -3.664 0.49 34.96 189 SER B CA 1
ATOM 6002 C C A SER B 1 182 ? -29.420 -61.470 -1.323 0.51 33.26 189 SER B C 1
ATOM 6003 C C B SER B 1 182 ? -28.090 -60.076 -3.575 0.49 33.84 189 SER B C 1
ATOM 6004 O O A SER B 1 182 ? -29.171 -62.265 -2.233 0.51 33.51 189 SER B O 1
ATOM 6005 O O B SER B 1 182 ? -27.682 -60.806 -4.483 0.49 38.35 189 SER B O 1
ATOM 6020 N N A SER B 1 183 ? -28.482 -61.033 -0.491 0.51 29.82 190 SER B N 1
ATOM 6021 N N B SER B 1 183 ? -27.336 -59.770 -2.526 0.49 31.46 190 SER B N 1
ATOM 6022 C CA A SER B 1 183 ? -27.113 -61.479 -0.669 0.51 29.20 190 SER B CA 1
ATOM 6023 C CA B SER B 1 183 ? -26.016 -60.357 -2.394 0.49 30.73 190 SER B CA 1
ATOM 6024 C C A SER B 1 183 ? -27.030 -62.990 -0.474 0.51 32.38 190 SER B C 1
ATOM 6025 C C B SER B 1 183 ? -26.149 -61.869 -2.223 0.49 31.12 190 SER B C 1
ATOM 6026 O O A SER B 1 183 ? -27.652 -63.532 0.451 0.51 29.93 190 SER B O 1
ATOM 6027 O O B SER B 1 183 ? -27.086 -62.339 -1.571 0.49 33.44 190 SER B O 1
ATOM 6042 N N A PRO B 1 184 ? -26.288 -63.701 -1.330 0.51 31.72 191 PRO B N 1
ATOM 6043 N N B PRO B 1 184 ? -25.227 -62.659 -2.772 0.49 36.48 191 PRO B N 1
ATOM 6044 C CA A PRO B 1 184 ? -26.042 -65.128 -1.073 0.51 37.09 191 PRO B CA 1
ATOM 6045 C CA B PRO B 1 184 ? -25.246 -64.105 -2.526 0.49 38.53 191 PRO B CA 1
ATOM 6046 C C A PRO B 1 184 ? -25.069 -65.372 0.062 0.51 34.36 191 PRO B C 1
ATOM 6047 C C B PRO B 1 184 ? -24.631 -64.535 -1.202 0.49 32.37 191 PRO B C 1
ATOM 6048 O O A PRO B 1 184 ? -25.050 -66.479 0.620 0.51 35.85 191 PRO B O 1
ATOM 6049 O O B PRO B 1 184 ? -24.499 -65.739 -0.973 0.49 35.45 191 PRO B O 1
ATOM 6070 N N A ASN B 1 185 ? -24.239 -64.390 0.399 0.51 34.95 192 ASN B N 1
ATOM 6071 N N B ASN B 1 185 ? -24.262 -63.605 -0.316 0.49 33.24 192 ASN B N 1
ATOM 6072 C CA A ASN B 1 185 ? -23.445 -64.449 1.619 0.51 30.57 192 ASN B CA 1
ATOM 6073 C CA B ASN B 1 185 ? -23.611 -63.932 0.948 0.49 30.12 192 ASN B CA 1
ATOM 6074 C C A ASN B 1 185 ? -24.418 -64.273 2.777 0.51 32.57 192 ASN B C 1
ATOM 6075 C C B ASN B 1 185 ? -24.608 -63.814 2.093 0.49 31.94 192 ASN B C 1
ATOM 6076 O O A ASN B 1 185 ? -24.882 -63.164 3.063 0.51 31.05 192 ASN B O 1
ATOM 6077 O O B ASN B 1 185 ? -25.262 -62.777 2.233 0.49 28.47 192 ASN B O 1
ATOM 6098 N N A GLU B 1 186 ? -24.781 -65.386 3.416 0.51 49.82 193 GLU B N 1
ATOM 6099 N N B GLU B 1 186 ? -2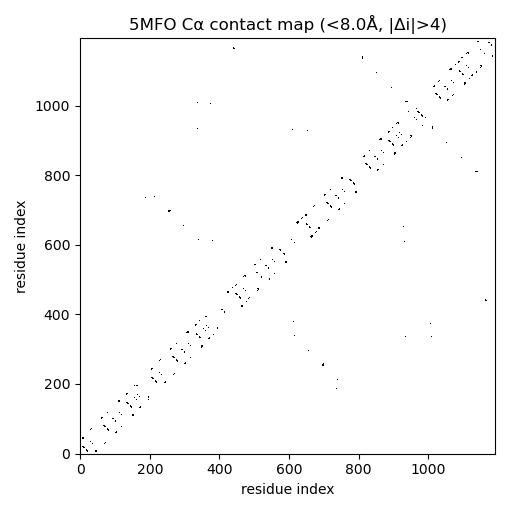4.640 -64.834 2.964 0.49 47.93 193 GLU B N 1
ATOM 6100 C CA A GLU B 1 186 ? -25.776 -65.337 4.481 0.51 51.83 193 GLU B CA 1
ATOM 6101 C CA B GLU B 1 186 ? -25.656 -64.944 4.015 0.49 49.75 193 GLU B CA 1
ATOM 6102 C C A GLU B 1 186 ? -25.428 -64.284 5.518 0.51 45.68 193 GLU B C 1
ATOM 6103 C C B GLU B 1 186 ? -25.379 -64.001 5.186 0.49 43.63 193 GLU B C 1
ATOM 6104 O O A GLU B 1 186 ? -26.321 -63.727 6.166 0.51 44.11 193 GLU B O 1
ATOM 6105 O O B GLU B 1 186 ? -26.289 -63.318 5.668 0.49 44.97 193 GLU B O 1
ATOM 6128 N N . LYS B 1 187 ? -24.141 -63.993 5.687 1.00 43.15 194 LYS B N 1
ATOM 6129 C CA . LYS B 1 187 ? -23.742 -63.063 6.735 1.00 44.24 194 LYS B CA 1
ATOM 6130 C C . LYS B 1 187 ? -24.066 -61.624 6.337 1.00 37.03 194 LYS B C 1
ATOM 6131 O O . LYS B 1 187 ? -24.669 -60.872 7.114 1.00 36.14 194 LYS B O 1
ATOM 6151 N N . ILE B 1 188 ? -23.693 -61.229 5.116 1.00 34.13 195 ILE B N 1
ATOM 6152 C CA . ILE B 1 188 ? -24.027 -59.890 4.641 1.00 32.65 195 ILE B CA 1
ATOM 6153 C C . ILE B 1 188 ? -25.542 -59.713 4.586 1.00 31.97 195 ILE B C 1
ATOM 6154 O O . ILE B 1 188 ? -26.073 -58.654 4.951 1.00 30.92 195 ILE B O 1
ATOM 6170 N N . GLN B 1 189 ? -26.272 -60.746 4.149 1.00 34.76 196 GLN B N 1
ATOM 6171 C CA . GLN B 1 189 ? -27.728 -60.669 4.147 1.00 35.97 196 GLN B CA 1
ATOM 6172 C C . GLN B 1 189 ? -28.259 -60.309 5.531 1.00 34.88 196 GLN B C 1
ATOM 6173 O O . GLN B 1 189 ? -29.056 -59.376 5.677 1.00 34.54 196 GLN B O 1
ATOM 6187 N N . LYS B 1 190 ? -27.854 -61.058 6.560 1.00 37.99 197 LYS B N 1
ATOM 6188 C CA . LYS B 1 190 ? -28.393 -60.821 7.897 1.00 41.06 197 LYS B CA 1
ATOM 6189 C C . LYS B 1 190 ? -27.994 -59.449 8.427 1.00 32.01 197 LYS B C 1
ATOM 6190 O O . LYS B 1 190 ? -28.822 -58.747 9.024 1.00 34.01 197 LYS B O 1
ATOM 6209 N N . GLU B 1 191 ? -26.736 -59.054 8.226 1.00 31.05 198 GLU B N 1
ATOM 6210 C CA . GLU B 1 191 ? -26.264 -57.755 8.707 1.00 27.64 198 GLU B CA 1
ATOM 6211 C C . GLU B 1 191 ? -26.999 -56.624 8.014 1.00 28.21 198 GLU B C 1
ATOM 6212 O O . GLU B 1 191 ? -27.388 -55.635 8.652 1.00 26.81 198 GLU B O 1
ATOM 6224 N N . ALA B 1 192 ? -27.237 -56.773 6.711 1.00 27.07 199 ALA B N 1
ATOM 6225 C CA . ALA B 1 192 ? -27.989 -55.768 5.971 1.00 28.23 199 ALA B CA 1
ATOM 6226 C C . ALA B 1 192 ? -29.422 -55.672 6.471 1.00 27.83 199 ALA B C 1
ATOM 6227 O O . ALA B 1 192 ? -29.936 -54.568 6.650 1.00 28.97 199 ALA B O 1
ATOM 6234 N N . GLN B 1 193 ? -30.084 -56.817 6.683 1.00 30.18 200 GLN B N 1
ATOM 6235 C CA . GLN B 1 193 ? -31.461 -56.808 7.172 1.00 31.83 200 GLN B CA 1
ATOM 6236 C C . GLN B 1 193 ? -31.540 -56.164 8.545 1.00 32.23 200 GLN B C 1
ATOM 6237 O O . GLN B 1 193 ? -32.484 -55.422 8.841 1.00 33.27 200 GLN B O 1
ATOM 6251 N N . GLU B 1 194 ? -30.563 -56.450 9.404 1.00 31.79 201 GLU B N 1
ATOM 6252 C CA . GLU B 1 194 ? -30.543 -55.869 10.743 1.00 34.75 201 GLU B CA 1
ATOM 6253 C C . GLU B 1 194 ? -30.411 -54.351 10.688 1.00 25.74 201 GLU B C 1
ATOM 6254 O O . GLU B 1 194 ? -31.110 -53.634 11.419 1.00 27.31 201 GLU B O 1
ATOM 6266 N N . ALA B 1 195 ? -29.522 -53.840 9.828 1.00 24.33 202 ALA B N 1
ATOM 6267 C CA . ALA B 1 195 ? -29.361 -52.398 9.677 1.00 23.93 202 ALA B CA 1
ATOM 6268 C C . ALA B 1 195 ? -30.621 -51.790 9.084 1.00 24.20 202 ALA B C 1
ATOM 6269 O O . ALA B 1 195 ? -31.070 -50.723 9.512 1.00 24.43 202 ALA B O 1
ATOM 6276 N N . LEU B 1 196 ? -31.217 -52.477 8.109 1.00 25.91 203 LEU B N 1
ATOM 6277 C CA . LEU B 1 196 ? -32.409 -51.968 7.453 1.00 28.86 203 LEU B CA 1
ATOM 6278 C C . LEU B 1 196 ? -33.566 -51.855 8.448 1.00 29.07 203 LEU B C 1
ATOM 6279 O O . LEU B 1 196 ? -34.312 -50.862 8.447 1.00 30.64 203 LEU B O 1
ATOM 6295 N N . GLU B 1 197 ? -33.716 -52.850 9.330 1.00 29.50 204 GLU B N 1
ATOM 6296 C CA . GLU B 1 197 ? -34.802 -52.815 10.311 1.00 31.12 204 GLU B CA 1
ATOM 6297 C C . GLU B 1 197 ? -34.665 -51.611 11.234 1.00 29.34 204 GLU B C 1
ATOM 6298 O O . GLU B 1 197 ? -35.670 -51.108 11.744 1.00 30.83 204 GLU B O 1
ATOM 6310 N N . LYS B 1 198 ? -33.440 -51.127 11.452 1.00 26.98 205 LYS B N 1
ATOM 6311 C CA . LYS B 1 198 ? -33.251 -49.962 12.309 1.00 25.53 205 LYS B CA 1
ATOM 6312 C C . LYS B 1 198 ? -33.851 -48.700 11.706 1.00 26.23 205 LYS B C 1
ATOM 6313 O O . LYS B 1 198 ? -34.395 -47.871 12.430 1.00 28.58 205 LYS B O 1
ATOM 6332 N N . ILE B 1 199 ? -33.773 -48.530 10.388 1.00 26.81 206 ILE B N 1
ATOM 6333 C CA . ILE B 1 199 ? -34.170 -47.278 9.761 1.00 28.16 206 ILE B CA 1
ATOM 6334 C C . ILE B 1 199 ? -35.504 -47.360 9.027 1.00 31.51 206 ILE B C 1
ATOM 6335 O O . ILE B 1 199 ? -36.069 -46.309 8.702 1.00 33.56 206 ILE B O 1
ATOM 6351 N N . GLN B 1 200 ? -36.003 -48.558 8.727 1.00 32.82 207 GLN B N 1
ATOM 6352 C CA . GLN B 1 200 ? -37.306 -48.713 8.085 1.00 36.89 207 GLN B CA 1
ATOM 6353 C C . GLN B 1 200 ? -38.425 -48.181 8.982 1.00 38.76 207 GLN B C 1
ATOM 6354 O O . GLN B 1 200 ? -38.352 -48.227 10.216 1.00 40.26 207 GLN B O 1
ATOM 6368 N N . SER B 1 201 ? -39.486 -47.696 8.354 1.00 42.82 208 SER B N 1
ATOM 6369 C CA . SER B 1 201 ? -40.674 -47.282 9.098 1.00 45.58 208 SER B CA 1
ATOM 6370 C C . SER B 1 201 ? -41.932 -47.491 8.271 1.00 51.31 208 SER B C 1
ATOM 6371 O O . SER B 1 201 ? -43.046 -47.311 8.777 1.00 59.17 208 SER B O 1
ATOM 6379 N N . GLY C 1 3 ? -16.150 4.300 -12.860 1.00 64.87 10 GLY C N 1
ATOM 6380 C CA . GLY C 1 3 ? -16.934 3.211 -13.407 1.00 53.72 10 GLY C CA 1
ATOM 6381 C C . GLY C 1 3 ? -16.209 2.451 -14.502 1.00 54.10 10 GLY C C 1
ATOM 6382 O O . GLY C 1 3 ? -16.123 1.227 -14.465 1.00 51.99 10 GLY C O 1
ATOM 6385 N N . SER C 1 4 ? -15.687 3.182 -15.490 1.00 51.18 11 SER C N 1
ATOM 6386 C CA . SER C 1 4 ? -15.017 2.529 -16.610 1.00 46.20 11 SER C CA 1
ATOM 6387 C C . SER C 1 4 ? -13.739 1.827 -16.169 1.00 36.09 11 SER C C 1
ATOM 6388 O O . SER C 1 4 ? -13.313 0.859 -16.807 1.00 40.28 11 SER C O 1
ATOM 6396 N N . GLU C 1 5 ? -13.108 2.294 -15.098 1.00 39.48 12 GLU C N 1
ATOM 6397 C CA . GLU C 1 5 ? -11.852 1.699 -14.664 1.00 37.82 12 GLU C CA 1
ATOM 6398 C C . GLU C 1 5 ? -12.044 0.505 -13.739 1.00 31.53 12 GLU C C 1
ATOM 6399 O O . GLU C 1 5 ? -11.051 -0.129 -13.375 1.00 29.37 12 GLU C O 1
ATOM 6411 N N . LEU C 1 6 ? -13.288 0.179 -13.367 1.00 28.82 13 LEU C N 1
ATOM 6412 C CA . LEU C 1 6 ? -13.532 -0.910 -12.420 1.00 30.18 13 LEU C CA 1
ATOM 6413 C C . LEU C 1 6 ? -13.082 -2.266 -12.941 1.00 25.05 13 LEU C C 1
ATOM 6414 O O . LEU C 1 6 ? -12.407 -2.994 -12.191 1.00 24.18 13 LEU C O 1
ATOM 6430 N N . PRO C 1 7 ? -13.412 -2.673 -14.169 1.00 24.85 14 PRO C N 1
ATOM 6431 C CA . PRO C 1 7 ? -12.935 -3.986 -14.639 1.00 23.54 14 PRO C CA 1
ATOM 6432 C C . PRO C 1 7 ? -11.428 -4.108 -14.608 1.00 23.79 14 PRO C C 1
ATOM 6433 O O . PRO C 1 7 ? -10.918 -5.121 -14.122 1.00 22.75 14 PRO C O 1
ATOM 6444 N N . GLN C 1 8 ? -10.689 -3.078 -15.033 1.00 25.56 15 GLN C N 1
ATOM 6445 C CA . GLN C 1 8 ? -9.231 -3.166 -14.968 1.00 26.40 15 GLN C CA 1
ATOM 6446 C C . GLN C 1 8 ? -8.756 -3.298 -13.526 1.00 25.82 15 GLN C C 1
ATOM 6447 O O . GLN C 1 8 ? -7.836 -4.061 -13.232 1.00 25.38 15 GLN C O 1
ATOM 6461 N N A MET C 1 9 ? -9.364 -2.543 -12.617 0.57 26.19 16 MET C N 1
ATOM 6462 N N B MET C 1 9 ? -9.366 -2.544 -12.604 0.43 26.19 16 MET C N 1
ATOM 6463 C CA A MET C 1 9 ? -9.021 -2.656 -11.209 0.57 26.06 16 MET C CA 1
ATOM 6464 C CA B MET C 1 9 ? -8.998 -2.669 -11.197 0.43 26.05 16 MET C CA 1
ATOM 6465 C C A MET C 1 9 ? -9.195 -4.086 -10.724 0.57 23.87 16 MET C C 1
ATOM 6466 C C B MET C 1 9 ? -9.192 -4.096 -10.715 0.43 23.86 16 MET C C 1
ATOM 6467 O O A MET C 1 9 ? -8.309 -4.646 -10.072 0.57 23.65 16 MET C O 1
ATOM 6468 O O B MET C 1 9 ? -8.312 -4.668 -10.065 0.43 23.62 16 MET C O 1
ATOM 6495 N N . VAL C 1 10 ? -10.348 -4.686 -11.013 1.00 22.67 17 VAL C N 1
ATOM 6496 C CA . VAL C 1 10 ? -10.605 -6.052 -10.560 1.00 21.31 17 VAL C CA 1
ATOM 6497 C C . VAL C 1 10 ? -9.615 -7.018 -11.191 1.00 20.78 17 VAL C C 1
ATOM 6498 O O . VAL C 1 10 ? -9.093 -7.906 -10.516 1.00 20.28 17 VAL C O 1
ATOM 6512 N N . GLN C 1 11 ? -9.322 -6.840 -12.476 1.00 21.28 18 GLN C N 1
ATOM 6513 C CA . GLN C 1 11 ? -8.362 -7.721 -13.154 1.00 21.39 18 GLN C CA 1
ATOM 6514 C C . GLN C 1 11 ? -7.008 -7.726 -12.461 1.00 21.84 18 GLN C C 1
ATOM 6515 O O . GLN C 1 11 ? -6.304 -8.754 -12.463 1.00 21.65 18 GLN C O 1
ATOM 6529 N N . GLN C 1 12 ? -6.623 -6.591 -11.866 1.00 22.85 19 GLN C N 1
ATOM 6530 C CA . GLN C 1 12 ? -5.334 -6.423 -11.216 1.00 23.93 19 GLN C CA 1
ATOM 6531 C C . GLN C 1 12 ? -5.309 -6.869 -9.760 1.00 23.15 19 GLN C C 1
ATOM 6532 O O . GLN C 1 12 ? -4.236 -6.848 -9.152 1.00 24.12 19 GLN C O 1
ATOM 6546 N N . LEU C 1 13 ? -6.438 -7.328 -9.205 1.00 21.83 20 LEU C N 1
ATOM 6547 C CA . LEU C 1 13 ? -6.450 -7.795 -7.820 1.00 23.71 20 LEU C CA 1
ATOM 6548 C C . LEU C 1 13 ? -5.656 -9.076 -7.616 1.00 24.14 20 LEU C C 1
ATOM 6549 O O . LEU C 1 13 ? -5.397 -9.446 -6.462 1.00 24.18 20 LEU C O 1
ATOM 6565 N N . ASN C 1 14 ? -5.251 -9.752 -8.690 1.00 21.93 21 ASN C N 1
ATOM 6566 C CA . ASN C 1 14 ? -4.336 -10.885 -8.590 1.00 22.28 21 ASN C CA 1
ATOM 6567 C C . ASN C 1 14 ? -3.122 -10.677 -9.482 1.00 22.07 21 ASN C C 1
ATOM 6568 O O . ASN C 1 14 ? -2.528 -11.638 -9.939 1.00 23.53 21 ASN C O 1
ATOM 6579 N N . SER C 1 15 ? -2.740 -9.423 -9.715 1.00 23.22 22 SER C N 1
ATOM 6580 C CA . SER C 1 15 ? -1.611 -9.144 -10.587 1.00 25.13 22 SER C CA 1
ATOM 6581 C C . SER C 1 15 ? -0.330 -9.736 -10.004 1.00 26.08 22 SER C C 1
ATOM 6582 O O . SER C 1 15 ? -0.125 -9.673 -8.779 1.00 27.71 22 SER C O 1
ATOM 6590 N N . PRO C 1 16 ? 0.582 -10.243 -10.846 1.00 27.48 23 PRO C N 1
ATOM 6591 C CA . PRO C 1 16 ? 1.904 -10.662 -10.351 1.00 30.13 23 PRO C CA 1
ATOM 6592 C C . PRO C 1 16 ? 2.817 -9.507 -10.005 1.00 36.18 23 PRO C C 1
ATOM 6593 O O . PRO C 1 16 ? 3.912 -9.746 -9.487 1.00 49.11 23 PRO C O 1
ATOM 6604 N N . ASP C 1 17 ? 2.424 -8.278 -10.303 1.00 32.60 24 ASP C N 1
ATOM 6605 C CA . ASP C 1 17 ? 3.173 -7.099 -9.888 1.00 35.71 24 ASP C CA 1
ATOM 6606 C C . ASP C 1 17 ? 2.531 -6.544 -8.627 1.00 34.76 24 ASP C C 1
ATOM 6607 O O . ASP C 1 17 ? 1.390 -6.067 -8.674 1.00 33.36 24 ASP C O 1
ATOM 6616 N N . GLN C 1 18 ? 3.281 -6.583 -7.514 1.00 44.50 25 GLN C N 1
ATOM 6617 C CA . GLN C 1 18 ? 2.738 -6.203 -6.206 1.00 49.30 25 GLN C CA 1
ATOM 6618 C C . GLN C 1 18 ? 2.262 -4.754 -6.184 1.00 41.80 25 GLN C C 1
ATOM 6619 O O . GLN C 1 18 ? 1.226 -4.443 -5.582 1.00 38.08 25 GLN C O 1
ATOM 6633 N N . GLN C 1 19 ? 3.015 -3.847 -6.803 1.00 43.84 26 GLN C N 1
ATOM 6634 C CA . GLN C 1 19 ? 2.599 -2.447 -6.814 1.00 46.41 26 GLN C CA 1
ATOM 6635 C C . GLN C 1 19 ? 1.284 -2.279 -7.559 1.00 43.47 26 GLN C C 1
ATOM 6636 O O . GLN C 1 19 ? 0.407 -1.522 -7.128 1.00 41.16 26 GLN C O 1
ATOM 6650 N N . GLU C 1 20 ? 1.117 -2.997 -8.669 1.00 40.77 27 GLU C N 1
ATOM 6651 C CA . GLU C 1 20 ? -0.118 -2.893 -9.434 1.00 38.62 27 GLU C CA 1
ATOM 6652 C C . GLU C 1 20 ? -1.289 -3.463 -8.642 1.00 36.63 27 GLU C C 1
ATOM 6653 O O . GLU C 1 20 ? -2.381 -2.881 -8.621 1.00 33.84 27 GLU C O 1
ATOM 6665 N N . LEU C 1 21 ? -1.066 -4.588 -7.962 1.00 33.14 28 LEU C N 1
ATOM 6666 C CA . LEU C 1 21 ? -2.105 -5.175 -7.123 1.00 30.25 28 LEU C CA 1
ATOM 6667 C C . LEU C 1 21 ? -2.530 -4.207 -6.024 1.00 30.46 28 LEU C C 1
ATOM 6668 O O . LEU C 1 21 ? -3.723 -4.001 -5.784 1.00 30.03 28 LEU C O 1
ATOM 6684 N N . GLN C 1 22 ? -1.561 -3.624 -5.324 1.00 32.90 29 GLN C N 1
ATOM 6685 C CA . GLN C 1 22 ? -1.893 -2.765 -4.198 1.00 33.35 29 GLN C CA 1
ATOM 6686 C C . GLN C 1 22 ? -2.637 -1.521 -4.661 1.00 33.76 29 GLN C C 1
ATOM 6687 O O . GLN C 1 22 ? -3.574 -1.067 -3.995 1.00 32.58 29 GLN C O 1
ATOM 6701 N N . SER C 1 23 ? -2.234 -0.954 -5.798 1.00 35.84 30 SER C N 1
ATOM 6702 C CA . SER C 1 23 ? -2.904 0.238 -6.309 1.00 38.10 30 SER C CA 1
ATOM 6703 C C . SER C 1 23 ? -4.365 -0.050 -6.627 1.00 34.24 30 SER C C 1
ATOM 6704 O O . SER C 1 23 ? -5.257 0.732 -6.280 1.00 36.35 30 SER C O 1
ATOM 6712 N N . ALA C 1 24 ? -4.630 -1.180 -7.292 1.00 32.38 31 ALA C N 1
ATOM 6713 C CA . ALA C 1 24 ? -6.004 -1.556 -7.604 1.00 32.05 31 ALA C CA 1
ATOM 6714 C C . ALA C 1 24 ? -6.807 -1.800 -6.338 1.00 28.82 31 ALA C C 1
ATOM 6715 O O . ALA C 1 24 ? -7.971 -1.398 -6.231 1.00 33.49 31 ALA C O 1
ATOM 6722 N N . LEU C 1 25 ? -6.199 -2.459 -5.360 1.00 28.08 32 LEU C N 1
ATOM 6723 C CA . LEU C 1 25 ? -6.916 -2.769 -4.137 1.00 26.80 32 LEU C CA 1
ATOM 6724 C C . LEU C 1 25 ? -7.282 -1.492 -3.383 1.00 28.22 32 LEU C C 1
ATOM 6725 O O . LEU C 1 25 ? -8.388 -1.358 -2.841 1.00 27.48 32 LEU C O 1
ATOM 6741 N N . ARG C 1 26 ? -6.373 -0.519 -3.338 1.00 29.01 33 ARG C N 1
ATOM 6742 C CA . ARG C 1 26 ? -6.719 0.687 -2.601 1.00 30.07 33 ARG C CA 1
ATOM 6743 C C . ARG C 1 26 ? -7.766 1.501 -3.348 1.00 32.70 33 ARG C C 1
ATOM 6744 O O . ARG C 1 26 ? -8.659 2.065 -2.716 1.00 33.52 33 ARG C O 1
ATOM 6765 N N . LYS C 1 27 ? -7.722 1.522 -4.683 1.00 31.44 34 LYS C N 1
ATOM 6766 C CA . LYS C 1 27 ? -8.759 2.227 -5.423 1.00 36.29 34 LYS C CA 1
ATOM 6767 C C . LYS C 1 27 ? -10.106 1.538 -5.280 1.00 32.34 34 LYS C C 1
ATOM 6768 O O . LYS C 1 27 ? -11.148 2.203 -5.247 1.00 35.37 34 LYS C O 1
ATOM 6787 N N . LEU C 1 28 ? -10.099 0.211 -5.168 1.00 31.74 35 LEU C N 1
ATOM 6788 C CA . LEU C 1 28 ? -11.331 -0.540 -5.006 1.00 26.98 35 LEU C CA 1
ATOM 6789 C C . LEU C 1 28 ? -12.067 -0.204 -3.709 1.00 27.71 35 LEU C C 1
ATOM 6790 O O . LEU C 1 28 ? -13.300 -0.101 -3.695 1.00 31.02 35 LEU C O 1
ATOM 6806 N N . SER C 1 29 ? -11.347 -0.085 -2.586 1.00 29.34 36 SER C N 1
ATOM 6807 C CA A SER C 1 29 ? -12.011 0.238 -1.330 0.50 32.12 36 SER C CA 1
ATOM 6808 C CA B SER C 1 29 ? -12.003 0.244 -1.323 0.50 32.29 36 SER C CA 1
ATOM 6809 C C . SER C 1 29 ? -12.620 1.636 -1.356 1.00 28.43 36 SER C C 1
ATOM 6810 O O . SER C 1 29 ? -13.648 1.875 -0.717 1.00 30.67 36 SER C O 1
ATOM 6825 N N . GLN C 1 30 ? -12.024 2.561 -2.106 1.00 28.61 37 GLN C N 1
ATOM 6826 C CA . GLN C 1 30 ? -12.625 3.884 -2.254 1.00 30.61 37 GLN C CA 1
ATOM 6827 C C . GLN C 1 30 ? -13.994 3.807 -2.929 1.00 31.18 37 GLN C C 1
ATOM 6828 O O . GLN C 1 30 ? -14.961 4.422 -2.473 1.00 35.09 37 GLN C O 1
ATOM 6842 N N . ILE C 1 31 ? -14.109 3.040 -4.011 1.00 31.27 38 ILE C N 1
ATOM 6843 C CA . ILE C 1 31 ? -15.405 2.887 -4.668 1.00 33.34 38 ILE C CA 1
ATOM 6844 C C . ILE C 1 31 ? -16.421 2.241 -3.727 1.00 31.28 38 ILE C C 1
ATOM 6845 O O . ILE C 1 31 ? -17.584 2.670 -3.654 1.00 35.01 38 ILE C O 1
ATOM 6861 N N . ALA C 1 32 ? -16.013 1.191 -3.013 1.00 29.45 39 ALA C N 1
ATOM 6862 C CA . ALA C 1 32 ? -16.929 0.481 -2.124 1.00 34.64 39 ALA C CA 1
ATOM 6863 C C . ALA C 1 32 ? -17.364 1.313 -0.910 1.00 34.64 39 ALA C C 1
ATOM 6864 O O . ALA C 1 32 ? -18.185 0.838 -0.124 1.00 31.01 39 ALA C O 1
ATOM 6871 N N . SER C 1 33 ? -16.854 2.530 -0.742 1.00 30.02 40 SER C N 1
ATOM 6872 C CA . SER C 1 33 ? -17.256 3.434 0.338 1.00 29.29 40 SER C CA 1
ATOM 6873 C C . SER C 1 33 ? -18.386 4.377 -0.066 1.00 33.46 40 SER C C 1
ATOM 6874 O O . SER C 1 33 ? -18.826 5.185 0.760 1.00 33.34 40 SER C O 1
ATOM 6882 N N . GLY C 1 34 ? -18.869 4.295 -1.300 1.00 33.05 41 GLY C N 1
ATOM 6883 C CA . GLY C 1 34 ? -19.773 5.288 -1.846 1.00 38.04 41 GLY C CA 1
ATOM 6884 C C . GLY C 1 34 ? -21.222 4.863 -1.917 1.00 38.32 41 GLY C C 1
ATOM 6885 O O . GLY C 1 34 ? -21.987 5.379 -2.739 1.00 48.27 41 GLY C O 1
ATOM 6889 N N . GLY C 1 35 ? -21.622 3.933 -1.064 1.00 27.62 42 GLY C N 1
ATOM 6890 C CA . GLY C 1 35 ? -23.015 3.565 -0.961 1.00 30.21 42 GLY C CA 1
ATOM 6891 C C . GLY C 1 35 ? -23.315 2.244 -1.639 1.00 26.17 42 GLY C C 1
ATOM 6892 O O . GLY C 1 35 ? -22.485 1.650 -2.326 1.00 26.82 42 GLY C O 1
ATOM 6896 N N . ASN C 1 36 ? -24.558 1.800 -1.457 1.00 28.01 43 ASN C N 1
ATOM 6897 C CA . ASN C 1 36 ? -24.932 0.451 -1.864 1.00 25.62 43 ASN C CA 1
ATOM 6898 C C . ASN C 1 36 ? -24.821 0.254 -3.373 1.00 25.71 43 ASN C C 1
ATOM 6899 O O . ASN C 1 36 ? -24.422 -0.817 -3.817 1.00 25.16 43 ASN C O 1
ATOM 6910 N N . GLU C 1 37 ? -25.142 1.272 -4.170 1.00 28.83 44 GLU C N 1
ATOM 6911 C CA . GLU C 1 37 ? -25.044 1.130 -5.626 1.00 30.90 44 GLU C CA 1
ATOM 6912 C C . GLU C 1 37 ? -23.606 0.867 -6.065 1.00 27.24 44 GLU C C 1
ATOM 6913 O O . GLU C 1 37 ? -23.348 -0.012 -6.905 1.00 26.80 44 GLU C O 1
ATOM 6925 N N . GLN C 1 38 ? -22.656 1.614 -5.502 1.00 28.44 45 GLN C N 1
ATOM 6926 C CA . GLN C 1 38 ? -21.247 1.422 -5.826 1.00 26.66 45 GLN C CA 1
ATOM 6927 C C . GLN C 1 38 ? -20.713 0.097 -5.292 1.00 24.71 45 GLN C C 1
ATOM 6928 O O . GLN C 1 38 ? -19.879 -0.544 -5.946 1.00 22.46 45 GLN C O 1
ATOM 6942 N N . ILE C 1 39 ? -21.137 -0.308 -4.089 1.00 22.55 46 ILE C N 1
ATOM 6943 C CA . ILE C 1 39 ? -20.776 -1.636 -3.598 1.00 20.37 46 ILE C CA 1
ATOM 6944 C C . ILE C 1 39 ? -21.234 -2.686 -4.592 1.00 19.95 46 ILE C C 1
ATOM 6945 O O . ILE C 1 39 ? -20.501 -3.624 -4.909 1.00 18.19 46 ILE C O 1
ATOM 6961 N N . GLN C 1 40 ? -22.453 -2.548 -5.107 1.00 20.98 47 GLN C N 1
ATOM 6962 C CA . GLN C 1 40 ? -22.967 -3.562 -6.016 1.00 21.49 47 GLN C CA 1
ATOM 6963 C C . GLN C 1 40 ? -22.176 -3.574 -7.309 1.00 21.78 47 GLN C C 1
ATOM 6964 O O . GLN C 1 40 ? -21.978 -4.633 -7.907 1.00 19.88 47 GLN C O 1
ATOM 6978 N N . ALA C 1 41 ? -21.726 -2.412 -7.778 1.00 20.32 48 ALA C N 1
ATOM 6979 C CA . ALA C 1 41 ? -20.858 -2.368 -8.959 1.00 21.72 48 ALA C CA 1
ATOM 6980 C C . ALA C 1 41 ? -19.570 -3.150 -8.727 1.00 20.55 48 ALA C C 1
ATOM 6981 O O . ALA C 1 41 ? -19.090 -3.858 -9.626 1.00 20.69 48 ALA C O 1
ATOM 6988 N N . VAL C 1 42 ? -19.000 -3.042 -7.532 1.00 19.98 49 VAL C N 1
ATOM 6989 C CA . VAL C 1 42 ? -17.793 -3.796 -7.199 1.00 18.56 49 VAL C CA 1
ATOM 6990 C C . VAL C 1 42 ? -18.079 -5.297 -7.224 1.00 15.79 49 VAL C C 1
ATOM 6991 O O . VAL C 1 42 ? -17.315 -6.088 -7.800 1.00 17.57 49 VAL C O 1
ATOM 7004 N N . ILE C 1 43 ? -19.194 -5.712 -6.626 1.00 17.15 50 ILE C N 1
ATOM 7005 C CA . ILE C 1 43 ? -19.575 -7.113 -6.627 1.00 17.81 50 ILE C CA 1
ATOM 7006 C C . ILE C 1 43 ? -19.790 -7.597 -8.052 1.00 16.51 50 ILE C C 1
ATOM 7007 O O . ILE C 1 43 ? -19.306 -8.667 -8.439 1.00 17.50 50 ILE C O 1
ATOM 7023 N N . ASP C 1 44 ? -20.519 -6.814 -8.865 1.00 18.09 51 ASP C N 1
ATOM 7024 C CA . ASP C 1 44 ? -20.878 -7.256 -10.208 1.00 17.00 51 ASP C CA 1
ATOM 7025 C C . ASP C 1 44 ? -19.681 -7.239 -11.139 1.00 18.74 51 ASP C C 1
ATOM 7026 O O . ASP C 1 44 ? -19.747 -7.845 -12.205 1.00 19.96 51 ASP C O 1
ATOM 7035 N N . ALA C 1 45 ? -18.591 -6.566 -10.776 1.00 17.28 52 ALA C N 1
ATOM 7036 C CA . ALA C 1 45 ? -17.361 -6.586 -11.552 1.00 17.81 52 ALA C CA 1
ATOM 7037 C C . ALA C 1 45 ? -16.502 -7.794 -11.199 1.00 18.57 52 ALA C C 1
ATOM 7038 O O . ALA C 1 45 ? -15.440 -7.974 -11.788 1.00 19.61 52 ALA C O 1
ATOM 7045 N N . GLY C 1 46 ? -16.951 -8.637 -10.277 1.00 17.41 53 GLY C N 1
ATOM 7046 C CA . GLY C 1 46 ? -16.257 -9.882 -10.016 1.00 17.51 53 GLY C CA 1
ATOM 7047 C C . GLY C 1 46 ? -15.150 -9.798 -8.989 1.00 17.91 53 GLY C C 1
ATOM 7048 O O . GLY C 1 46 ? -14.277 -10.680 -8.965 1.00 18.69 53 GLY C O 1
ATOM 7052 N N . ALA C 1 47 ? -15.162 -8.778 -8.137 1.00 17.30 54 ALA C N 1
ATOM 7053 C CA . ALA C 1 47 ? -14.065 -8.537 -7.206 1.00 17.29 54 ALA C CA 1
ATOM 7054 C C . ALA C 1 47 ? -14.008 -9.556 -6.080 1.00 17.10 54 ALA C C 1
ATOM 7055 O O . ALA C 1 47 ? -12.935 -9.789 -5.523 1.00 18.53 54 ALA C O 1
ATOM 7062 N N . LEU C 1 48 ? -15.125 -10.158 -5.687 1.00 16.80 55 LEU C N 1
ATOM 7063 C CA . LEU C 1 48 ? -15.108 -10.901 -4.422 1.00 17.10 55 LEU C CA 1
ATOM 7064 C C . LEU C 1 48 ? -14.165 -12.081 -4.401 1.00 16.43 55 LEU C C 1
ATOM 7065 O O . LEU C 1 48 ? -13.470 -12.262 -3.390 1.00 18.06 55 LEU C O 1
ATOM 7081 N N . PRO C 1 49 ? -14.111 -12.939 -5.413 1.00 16.60 56 PRO C N 1
ATOM 7082 C CA . PRO C 1 49 ? -13.207 -14.091 -5.291 1.00 17.31 56 PRO C CA 1
ATOM 7083 C C . PRO C 1 49 ? -11.762 -13.664 -5.089 1.00 18.89 56 PRO C C 1
ATOM 7084 O O . PRO C 1 49 ? -11.037 -14.265 -4.293 1.00 20.17 56 PRO C O 1
ATOM 7095 N N . ALA C 1 50 ? -11.320 -12.644 -5.814 1.00 18.70 57 ALA C N 1
ATOM 7096 C CA . ALA C 1 50 ? -9.943 -12.185 -5.674 1.00 20.36 57 ALA C CA 1
ATOM 7097 C C . ALA C 1 50 ? -9.693 -11.621 -4.283 1.00 17.72 57 ALA C C 1
ATOM 7098 O O . ALA C 1 50 ? -8.616 -11.823 -3.712 1.00 19.40 57 ALA C O 1
ATOM 7105 N N . LEU C 1 51 ? -10.658 -10.881 -3.734 1.00 17.58 58 LEU C N 1
ATOM 7106 C CA . LEU C 1 51 ? -10.498 -10.330 -2.389 1.00 17.70 58 LEU C CA 1
ATOM 7107 C C . LEU C 1 51 ? -10.410 -11.428 -1.350 1.00 19.46 58 LEU C C 1
ATOM 7108 O O . LEU C 1 51 ? -9.577 -11.374 -0.448 1.00 19.61 58 LEU C O 1
ATOM 7124 N N . VAL C 1 52 ? -11.247 -12.457 -1.469 1.00 18.47 59 VAL C N 1
ATOM 7125 C CA . VAL C 1 52 ? -11.160 -13.571 -0.528 1.00 18.79 59 VAL C CA 1
ATOM 7126 C C . VAL C 1 52 ? -9.795 -14.258 -0.634 1.00 19.34 59 VAL C C 1
ATOM 7127 O O . VAL C 1 52 ? -9.175 -14.613 0.377 1.00 22.14 59 VAL C O 1
ATOM 7140 N N . GLN C 1 53 ? -9.280 -14.435 -1.858 1.00 20.12 60 GLN C N 1
ATOM 7141 C CA . GLN C 1 53 ? -7.965 -15.048 -2.001 1.00 22.52 60 GLN C CA 1
ATOM 7142 C C . GLN C 1 53 ? -6.900 -14.246 -1.279 1.00 21.73 60 GLN C C 1
ATOM 7143 O O . GLN C 1 53 ? -5.959 -14.817 -0.732 1.00 24.73 60 GLN C O 1
ATOM 7157 N N . LEU C 1 54 ? -7.031 -12.921 -1.266 1.00 21.97 61 LEU C N 1
ATOM 7158 C CA . LEU C 1 54 ? -6.035 -12.089 -0.611 1.00 22.70 61 LEU C CA 1
ATOM 7159 C C . LEU C 1 54 ? -6.039 -12.243 0.904 1.00 22.09 61 LEU C C 1
ATOM 7160 O O . LEU C 1 54 ? -5.052 -11.853 1.545 1.00 23.54 61 LEU C O 1
ATOM 7176 N N . LEU C 1 55 ? -7.104 -12.791 1.501 1.00 23.61 62 LEU C N 1
ATOM 7177 C CA . LEU C 1 55 ? -7.067 -13.074 2.941 1.00 21.72 62 LEU C CA 1
ATOM 7178 C C . LEU C 1 55 ? -6.008 -14.103 3.309 1.00 26.70 62 LEU C C 1
ATOM 7179 O O . LEU C 1 55 ? -5.663 -14.219 4.493 1.00 30.94 62 LEU C O 1
ATOM 7195 N N . SER C 1 56 ? -5.468 -14.835 2.332 1.00 30.95 63 SER C N 1
ATOM 7196 C CA A SER C 1 56 ? -4.392 -15.789 2.564 0.04 33.54 63 SER C CA 1
ATOM 7197 C CA B SER C 1 56 ? -4.390 -15.791 2.555 0.96 30.96 63 SER C CA 1
ATOM 7198 C C . SER C 1 56 ? -3.018 -15.220 2.219 1.00 30.88 63 SER C C 1
ATOM 7199 O O . SER C 1 56 ? -2.024 -15.945 2.282 1.00 36.50 63 SER C O 1
ATOM 7214 N N . SER C 1 57 ? -2.939 -13.945 1.873 1.00 29.88 64 SER C N 1
ATOM 7215 C CA . SER C 1 57 ? -1.658 -13.362 1.534 1.00 36.71 64 SER C CA 1
ATOM 7216 C C . SER C 1 57 ? -0.749 -13.344 2.762 1.00 39.30 64 SER C C 1
ATOM 7217 O O . SER C 1 57 ? -1.203 -13.022 3.868 1.00 36.20 64 SER C O 1
ATOM 7225 N N . PRO C 1 58 ? 0.536 -13.687 2.605 1.00 40.22 65 PRO C N 1
ATOM 7226 C CA . PRO C 1 58 ? 1.482 -13.525 3.716 1.00 42.50 65 PRO C CA 1
ATOM 7227 C C . PRO C 1 58 ? 1.888 -12.080 3.948 1.00 44.74 65 PRO C C 1
ATOM 7228 O O . PRO C 1 58 ? 2.556 -11.793 4.948 1.00 44.35 65 PRO C O 1
ATOM 7239 N N . ASN C 1 59 ? 1.512 -11.170 3.055 1.00 37.72 66 ASN C N 1
ATOM 7240 C CA . ASN C 1 59 ? 1.888 -9.766 3.158 1.00 35.60 66 ASN C CA 1
ATOM 7241 C C . ASN C 1 59 ? 0.836 -9.061 4.007 1.00 33.61 66 ASN C C 1
ATOM 7242 O O . ASN C 1 59 ? -0.299 -8.885 3.569 1.00 32.35 66 ASN C O 1
ATOM 7253 N N . GLU C 1 60 ? 1.208 -8.650 5.221 1.00 33.46 67 GLU C N 1
ATOM 7254 C CA . GLU C 1 60 ? 0.211 -8.115 6.154 1.00 34.17 67 GLU C CA 1
ATOM 7255 C C . GLU C 1 60 ? -0.374 -6.786 5.675 1.00 29.48 67 GLU C C 1
ATOM 7256 O O . GLU C 1 60 ? -1.473 -6.398 6.086 1.00 27.85 67 GLU C O 1
ATOM 7268 N N . GLN C 1 61 ? 0.365 -6.063 4.841 1.00 32.40 68 GLN C N 1
ATOM 7269 C CA . GLN C 1 61 ? -0.147 -4.832 4.261 1.00 29.57 68 GLN C CA 1
ATOM 7270 C C . GLN C 1 61 ? -1.295 -5.132 3.303 1.00 24.97 68 GLN C C 1
ATOM 7271 O O . GLN C 1 61 ? -2.356 -4.507 3.369 1.00 24.34 68 GLN C O 1
ATOM 7285 N N . ILE C 1 62 ? -1.075 -6.074 2.381 1.00 25.88 69 ILE C N 1
ATOM 7286 C CA . ILE C 1 62 ? -2.144 -6.492 1.478 1.00 23.57 69 ILE C CA 1
ATOM 7287 C C . ILE C 1 62 ? -3.324 -7.041 2.267 1.00 21.65 69 ILE C C 1
ATOM 7288 O O . ILE C 1 62 ? -4.484 -6.755 1.970 1.00 21.37 69 ILE C O 1
ATOM 7304 N N . LEU C 1 63 ? -3.043 -7.847 3.279 1.00 25.84 70 LEU C N 1
ATOM 7305 C CA . LEU C 1 63 ? -4.099 -8.434 4.080 1.00 24.76 70 LEU C CA 1
ATOM 7306 C C . LEU C 1 63 ? -4.968 -7.344 4.699 1.00 21.41 70 LEU C C 1
ATOM 7307 O O . LEU C 1 63 ? -6.200 -7.395 4.611 1.00 20.52 70 LEU C O 1
ATOM 7323 N N . GLN C 1 64 ? -4.337 -6.322 5.286 1.00 22.61 71 GLN C N 1
ATOM 7324 C CA . GLN C 1 64 ? -5.087 -5.223 5.890 1.00 22.13 71 GLN C CA 1
ATOM 7325 C C . GLN C 1 64 ? -5.965 -4.516 4.857 1.00 19.20 71 GLN C C 1
ATOM 7326 O O . GLN C 1 64 ? -7.139 -4.231 5.114 1.00 18.98 71 GLN C O 1
ATOM 7340 N N . GLU C 1 65 ? -5.394 -4.221 3.681 1.00 20.03 72 GLU C N 1
ATOM 7341 C CA . GLU C 1 65 ? -6.161 -3.544 2.635 1.00 18.89 72 GLU C CA 1
ATOM 7342 C C . GLU C 1 65 ? -7.306 -4.406 2.115 1.00 17.28 72 GLU C C 1
ATOM 7343 O O . GLU C 1 65 ? -8.404 -3.899 1.838 1.00 18.58 72 GLU C O 1
ATOM 7355 N N . ALA C 1 66 ? -7.106 -5.729 2.035 1.00 17.86 73 ALA C N 1
ATOM 7356 C CA . ALA C 1 66 ? -8.193 -6.617 1.607 1.00 16.52 73 ALA C CA 1
ATOM 7357 C C . ALA C 1 66 ? -9.305 -6.659 2.643 1.00 16.75 73 ALA C C 1
ATOM 7358 O O . ALA C 1 66 ? -10.488 -6.693 2.301 1.00 16.93 73 ALA C O 1
ATOM 7365 N N . LEU C 1 67 ? -8.939 -6.649 3.921 1.00 17.29 74 LEU C N 1
ATOM 7366 C CA . LEU C 1 67 ? -9.945 -6.627 4.979 1.00 16.76 74 LEU C CA 1
ATOM 7367 C C . LEU C 1 67 ? -10.758 -5.349 4.921 1.00 15.96 74 LEU C C 1
ATOM 7368 O O . LEU C 1 67 ? -11.984 -5.378 5.065 1.00 16.61 74 LEU C O 1
ATOM 7384 N N . TRP C 1 68 ? -10.103 -4.211 4.694 1.00 16.72 75 TRP C N 1
ATOM 7385 C CA . TRP C 1 68 ? -10.847 -2.964 4.534 1.00 17.10 75 TRP C CA 1
ATOM 7386 C C . TRP C 1 68 ? -11.835 -3.055 3.387 1.00 16.01 75 TRP C C 1
ATOM 7387 O O . TRP C 1 68 ? -12.972 -2.567 3.507 1.00 16.54 75 TRP C O 1
ATOM 7408 N N . ALA C 1 69 ? -11.426 -3.654 2.266 1.00 16.38 76 ALA C N 1
ATOM 7409 C CA . ALA C 1 69 ? -12.331 -3.739 1.127 1.00 16.71 76 ALA C CA 1
ATOM 7410 C C . ALA C 1 69 ? -13.527 -4.601 1.471 1.00 15.52 76 ALA C C 1
ATOM 7411 O O . ALA C 1 69 ? -14.671 -4.222 1.186 1.00 16.46 76 ALA C O 1
ATOM 7418 N N . LEU C 1 70 ? -13.293 -5.728 2.128 1.00 14.72 77 LEU C N 1
ATOM 7419 C CA . LEU C 1 70 ? -14.403 -6.604 2.500 1.00 15.65 77 LEU C CA 1
ATOM 7420 C C . LEU C 1 70 ? -15.296 -5.954 3.545 1.00 16.89 77 LEU C C 1
ATOM 7421 O O . LEU C 1 70 ? -16.518 -6.109 3.485 1.00 16.85 77 LEU C O 1
ATOM 7437 N N A SER C 1 71 ? -14.717 -5.209 4.491 0.08 16.32 78 SER C N 1
ATOM 7438 N N B SER C 1 71 ? -14.722 -5.220 4.511 0.92 15.77 78 SER C N 1
ATOM 7439 C CA A SER C 1 71 ? -15.534 -4.522 5.487 0.08 16.68 78 SER C CA 1
ATOM 7440 C CA B SER C 1 71 ? -15.546 -4.492 5.473 0.92 16.40 78 SER C CA 1
ATOM 7441 C C A SER C 1 71 ? -16.408 -3.449 4.852 0.08 17.11 78 SER C C 1
ATOM 7442 C C B SER C 1 71 ? -16.449 -3.511 4.777 0.92 15.96 78 SER C C 1
ATOM 7443 O O A SER C 1 71 ? -17.533 -3.215 5.308 0.08 16.75 78 SER C O 1
ATOM 7444 O O B SER C 1 71 ? -17.613 -3.336 5.164 0.92 16.97 78 SER C O 1
ATOM 7459 N N . ASN C 1 72 ? -15.908 -2.780 3.812 1.00 15.79 79 ASN C N 1
ATOM 7460 C CA . ASN C 1 72 ? -16.717 -1.805 3.101 1.00 18.24 79 ASN C CA 1
ATOM 7461 C C . ASN C 1 72 ? -17.833 -2.463 2.291 1.00 16.32 79 ASN C C 1
ATOM 7462 O O . ASN C 1 72 ? -18.962 -1.970 2.301 1.00 18.21 79 ASN C O 1
ATOM 7474 N N . ILE C 1 73 ? -17.549 -3.568 1.606 1.00 16.11 80 ILE C N 1
ATOM 7475 C CA . ILE C 1 73 ? -18.612 -4.288 0.910 1.00 15.48 80 ILE C CA 1
ATOM 7476 C C . ILE C 1 73 ? -19.674 -4.768 1.895 1.00 16.54 80 ILE C C 1
ATOM 7477 O O . ILE C 1 73 ? -20.879 -4.626 1.640 1.00 17.47 80 ILE C O 1
ATOM 7493 N N . ALA C 1 74 ? -19.246 -5.294 3.048 1.00 15.64 81 ALA C N 1
ATOM 7494 C CA . ALA C 1 74 ? -20.154 -5.789 4.071 1.00 18.06 81 ALA C CA 1
ATOM 7495 C C . ALA C 1 74 ? -20.813 -4.682 4.864 1.00 17.57 81 ALA C C 1
ATOM 7496 O O . ALA C 1 74 ? -21.604 -4.995 5.775 1.00 18.94 81 ALA C O 1
ATOM 7503 N N . SER C 1 75 ? -20.547 -3.420 4.547 1.00 17.38 82 SER C N 1
ATOM 7504 C CA . SER C 1 75 ? -21.271 -2.318 5.131 1.00 18.26 82 SER C CA 1
ATOM 7505 C C . SER C 1 75 ? -22.519 -2.000 4.332 1.00 18.89 82 SER C C 1
ATOM 7506 O O . SER C 1 75 ? -23.259 -1.106 4.725 1.00 20.53 82 SER C O 1
ATOM 7514 N N . GLY C 1 76 ? -22.793 -2.745 3.258 1.00 19.28 83 GLY C N 1
ATOM 7515 C CA . GLY C 1 76 ? -23.965 -2.536 2.434 1.00 19.75 83 GLY C CA 1
ATOM 7516 C C . GLY C 1 76 ? -25.202 -3.232 2.961 1.00 19.10 83 GLY C C 1
ATOM 7517 O O . GLY C 1 76 ? -25.315 -3.560 4.147 1.00 21.15 83 GLY C O 1
ATOM 7521 N N . GLY C 1 77 ? -26.127 -3.480 2.036 1.00 21.01 84 GLY C N 1
ATOM 7522 C CA . GLY C 1 77 ? -27.386 -4.114 2.367 1.00 22.35 84 GLY C CA 1
ATOM 7523 C C . GLY C 1 77 ? -27.196 -5.594 2.619 1.00 19.22 84 GLY C C 1
ATOM 7524 O O . GLY C 1 77 ? -26.123 -6.158 2.420 1.00 18.85 84 GLY C O 1
ATOM 7528 N N . ASN C 1 78 ? -28.275 -6.233 3.069 1.00 22.05 85 ASN C N 1
ATOM 7529 C CA . ASN C 1 78 ? -28.172 -7.625 3.482 1.00 21.24 85 ASN C CA 1
ATOM 7530 C C . ASN C 1 78 ? -27.756 -8.538 2.333 1.00 20.75 85 ASN C C 1
ATOM 7531 O O . ASN C 1 78 ? -27.019 -9.505 2.562 1.00 22.24 85 ASN C O 1
ATOM 7542 N N . GLU C 1 79 ? -28.172 -8.236 1.110 1.00 22.15 86 GLU C N 1
ATOM 7543 C CA . GLU C 1 79 ? -27.770 -9.071 -0.020 1.00 22.09 86 GLU C CA 1
ATOM 7544 C C . GLU C 1 79 ? -26.306 -8.864 -0.388 1.00 21.95 86 GLU C C 1
ATOM 7545 O O . GLU C 1 79 ? -25.669 -9.776 -0.940 1.00 22.28 86 GLU C O 1
ATOM 7557 N N . GLN C 1 80 ? -25.757 -7.677 -0.132 1.00 18.94 87 GLN C N 1
ATOM 7558 C CA . GLN C 1 80 ? -24.338 -7.455 -0.355 1.00 20.00 87 GLN C CA 1
ATOM 7559 C C . GLN C 1 80 ? -23.506 -8.168 0.688 1.00 18.07 87 GLN C C 1
ATOM 7560 O O . GLN C 1 80 ? -22.477 -8.769 0.358 1.00 19.06 87 GLN C O 1
ATOM 7574 N N . ILE C 1 81 ? -23.945 -8.149 1.950 1.00 16.90 88 ILE C N 1
ATOM 7575 C CA . ILE C 1 81 ? -23.309 -8.994 2.951 1.00 16.15 88 ILE C CA 1
ATOM 7576 C C . ILE C 1 81 ? -23.377 -10.446 2.512 1.00 18.01 88 ILE C C 1
ATOM 7577 O O . ILE C 1 81 ? -22.408 -11.199 2.651 1.00 16.52 88 ILE C O 1
ATOM 7593 N N . GLN C 1 82 ? -24.540 -10.882 2.024 1.00 18.29 89 GLN C N 1
ATOM 7594 C CA . GLN C 1 82 ? -24.660 -12.285 1.625 1.00 18.76 89 GLN C CA 1
ATOM 7595 C C . GLN C 1 82 ? -23.674 -12.644 0.505 1.00 19.09 89 GLN C C 1
ATOM 7596 O O . GLN C 1 82 ? -23.177 -13.780 0.462 1.00 19.17 89 GLN C O 1
ATOM 7610 N N . ALA C 1 83 ? -23.380 -11.700 -0.394 1.00 18.38 90 ALA C N 1
ATOM 7611 C CA . ALA C 1 83 ? -22.394 -11.967 -1.442 1.00 18.42 90 ALA C CA 1
ATOM 7612 C C . ALA C 1 83 ? -21.019 -12.241 -0.846 1.00 17.31 90 ALA C C 1
ATOM 7613 O O . ALA C 1 83 ? -20.298 -13.144 -1.309 1.00 17.12 90 ALA C O 1
ATOM 7620 N N . VAL C 1 84 ? -20.638 -11.483 0.182 1.00 16.10 91 VAL C N 1
ATOM 7621 C CA . VAL C 1 84 ? -19.374 -11.720 0.874 1.00 15.69 91 VAL C CA 1
ATOM 7622 C C . VAL C 1 84 ? -19.364 -13.107 1.485 1.00 16.96 91 VAL C C 1
ATOM 7623 O O . VAL C 1 84 ? -18.369 -13.842 1.386 1.00 18.43 91 VAL C O 1
ATOM 7636 N N . ILE C 1 85 ? -20.476 -13.490 2.118 1.00 16.96 92 ILE C N 1
ATOM 7637 C CA . ILE C 1 85 ? -20.586 -14.820 2.709 1.00 18.28 92 ILE C CA 1
ATOM 7638 C C . ILE C 1 85 ? -20.484 -15.868 1.616 1.00 19.14 92 ILE C C 1
ATOM 7639 O O . ILE C 1 85 ? -19.764 -16.865 1.739 1.00 20.08 92 ILE C O 1
ATOM 7655 N N . ASP C 1 86 ? -21.246 -15.681 0.535 1.00 17.53 93 ASP C N 1
ATOM 7656 C CA . ASP C 1 86 ? -21.265 -16.668 -0.542 1.00 19.93 93 ASP C CA 1
ATOM 7657 C C . ASP C 1 86 ? -19.901 -16.845 -1.208 1.00 20.19 93 ASP C C 1
ATOM 7658 O O . ASP C 1 86 ? -19.626 -17.915 -1.776 1.00 23.04 93 ASP C O 1
ATOM 7667 N N . ALA C 1 87 ? -19.056 -15.823 -1.178 1.00 18.24 94 ALA C N 1
ATOM 7668 C CA . ALA C 1 87 ? -17.712 -15.888 -1.741 1.00 20.37 94 ALA C CA 1
ATOM 7669 C C . ALA C 1 87 ? -16.760 -16.654 -0.841 1.00 20.75 94 ALA C C 1
ATOM 7670 O O . ALA C 1 87 ? -15.612 -16.869 -1.226 1.00 21.44 94 ALA C O 1
ATOM 7677 N N . GLY C 1 88 ? -17.215 -17.072 0.337 1.00 21.73 95 GLY C N 1
ATOM 7678 C CA . GLY C 1 88 ? -16.383 -17.873 1.212 1.00 22.09 95 GLY C CA 1
ATOM 7679 C C . GLY C 1 88 ? -15.502 -17.094 2.157 1.00 23.05 95 GLY C C 1
ATOM 7680 O O . GLY C 1 88 ? -14.456 -17.618 2.570 1.00 25.21 95 GLY C O 1
ATOM 7684 N N . ALA C 1 89 ? -15.870 -15.861 2.504 1.00 19.66 96 ALA C N 1
ATOM 7685 C CA . ALA C 1 89 ? -14.995 -15.046 3.340 1.00 20.30 96 ALA C CA 1
ATOM 7686 C C . ALA C 1 89 ? -14.945 -15.536 4.787 1.00 21.01 96 ALA C C 1
ATOM 7687 O O . ALA C 1 89 ? -13.941 -15.300 5.472 1.00 21.44 96 ALA C O 1
ATOM 7694 N N . LEU C 1 90 ? -16.006 -16.167 5.287 1.00 20.13 97 LEU C N 1
ATOM 7695 C CA . LEU C 1 90 ? -16.105 -16.350 6.734 1.00 20.75 97 LEU C CA 1
ATOM 7696 C C . LEU C 1 90 ? -15.059 -17.288 7.329 1.00 20.22 97 LEU C C 1
ATOM 7697 O O . LEU C 1 90 ? -14.523 -16.963 8.392 1.00 23.48 97 LEU C O 1
ATOM 7713 N N . PRO C 1 91 ? -14.728 -18.439 6.725 1.00 22.43 98 PRO C N 1
ATOM 7714 C CA . PRO C 1 91 ? -13.691 -19.286 7.356 1.00 25.75 98 PRO C CA 1
ATOM 7715 C C . PRO C 1 91 ? -12.373 -18.551 7.554 1.00 22.86 98 PRO C C 1
ATOM 7716 O O . PRO C 1 91 ? -11.748 -18.674 8.623 1.00 25.91 98 PRO C O 1
ATOM 7727 N N . ALA C 1 92 ? -11.941 -17.754 6.565 1.00 24.33 99 ALA C N 1
ATOM 7728 C CA . ALA C 1 92 ? -10.683 -17.031 6.717 1.00 23.75 99 ALA C CA 1
ATOM 7729 C C . ALA C 1 92 ? -10.807 -15.963 7.788 1.00 21.31 99 ALA C C 1
ATOM 7730 O O . ALA C 1 92 ? -9.885 -15.765 8.591 1.00 24.42 99 ALA C O 1
ATOM 7737 N N . LEU C 1 93 ? -11.953 -15.277 7.834 1.00 20.96 100 LEU C N 1
ATOM 7738 C CA . LEU C 1 93 ? -12.138 -14.250 8.862 1.00 19.38 100 LEU C CA 1
ATOM 7739 C C . LEU C 1 93 ? -12.101 -14.854 10.251 1.00 21.05 100 LEU C C 1
ATOM 7740 O O . LEU C 1 93 ? -11.478 -14.290 11.161 1.00 21.52 100 LEU C O 1
ATOM 7756 N N . VAL C 1 94 ? -12.747 -16.006 10.437 1.00 21.08 101 VAL C N 1
ATOM 7757 C CA . VAL C 1 94 ? -12.777 -16.619 11.760 1.00 24.12 101 VAL C CA 1
ATOM 7758 C C . VAL C 1 94 ? -11.372 -17.045 12.178 1.00 26.12 101 VAL C C 1
ATOM 7759 O O . VAL C 1 94 ? -10.977 -16.868 13.337 1.00 26.24 101 VAL C O 1
ATOM 7772 N N . GLN C 1 95 ? -10.584 -17.577 11.241 1.00 25.49 102 GLN C N 1
ATOM 7773 C CA . GLN C 1 95 ? -9.214 -17.976 11.566 1.00 28.60 102 GLN C CA 1
ATOM 7774 C C . GLN C 1 95 ? -8.370 -16.768 11.940 1.00 24.77 102 GLN C C 1
ATOM 7775 O O . GLN C 1 95 ? -7.474 -16.866 12.791 1.00 26.85 102 GLN C O 1
ATOM 7789 N N . LEU C 1 96 ? -8.622 -15.622 11.305 1.00 24.29 103 LEU C N 1
ATOM 7790 C CA . LEU C 1 96 ? -7.863 -14.426 11.643 1.00 27.03 103 LEU C CA 1
ATOM 7791 C C . LEU C 1 96 ? -8.177 -13.886 13.034 1.00 28.10 103 LEU C C 1
ATOM 7792 O O . LEU C 1 96 ? -7.413 -13.051 13.529 1.00 29.32 103 LEU C O 1
ATOM 7808 N N . LEU C 1 97 ? -9.256 -14.340 13.679 1.00 25.78 104 LEU C N 1
ATOM 7809 C CA . LEU C 1 97 ? -9.523 -13.982 15.069 1.00 26.35 104 LEU C CA 1
ATOM 7810 C C . LEU C 1 97 ? -8.482 -14.540 16.026 1.00 35.88 104 LEU C C 1
ATOM 7811 O O . LEU C 1 97 ? -8.429 -14.109 17.186 1.00 33.75 104 LEU C O 1
ATOM 7827 N N A SER C 1 98 ? -7.661 -15.487 15.583 0.43 32.76 105 SER C N 1
ATOM 7828 N N B SER C 1 98 ? -7.661 -15.484 15.573 0.57 32.35 105 SER C N 1
ATOM 7829 C CA A SER C 1 98 ? -6.551 -15.979 16.385 0.43 34.67 105 SER C CA 1
ATOM 7830 C CA B SER C 1 98 ? -6.551 -16.005 16.356 0.57 34.31 105 SER C CA 1
ATOM 7831 C C A SER C 1 98 ? -5.218 -15.366 15.972 0.43 38.61 105 SER C C 1
ATOM 7832 C C B SER C 1 98 ? -5.221 -15.349 15.995 0.57 38.98 105 SER C C 1
ATOM 7833 O O A SER C 1 98 ? -4.164 -15.870 16.374 0.43 40.73 105 SER C O 1
ATOM 7834 O O B SER C 1 98 ? -4.171 -15.807 16.459 0.57 40.23 105 SER C O 1
ATOM 7849 N N . SER C 1 99 ? -5.239 -14.290 15.189 1.00 35.92 106 SER C N 1
ATOM 7850 C CA . SER C 1 99 ? -3.994 -13.680 14.738 1.00 35.50 106 SER C CA 1
ATOM 7851 C C . SER C 1 99 ? -3.272 -13.013 15.905 1.00 34.05 106 SER C C 1
ATOM 7852 O O . SER C 1 99 ? -3.901 -12.319 16.710 1.00 37.57 106 SER C O 1
ATOM 7861 N N . PRO C 1 100 ? -1.948 -13.171 16.009 1.00 44.64 107 PRO C N 1
ATOM 7862 C CA . PRO C 1 100 ? -1.205 -12.418 17.027 1.00 44.87 107 PRO C CA 1
ATOM 7863 C C . PRO C 1 100 ? -1.014 -10.950 16.682 1.00 49.62 107 PRO C C 1
ATOM 7864 O O . PRO C 1 100 ? -0.601 -10.176 17.559 1.00 54.46 107 PRO C O 1
ATOM 7875 N N . ASN C 1 101 ? -1.323 -10.535 15.452 1.00 38.69 108 ASN C N 1
ATOM 7876 C CA . ASN C 1 101 ? -1.158 -9.148 15.036 1.00 36.79 108 ASN C CA 1
ATOM 7877 C C . ASN C 1 101 ? -2.435 -8.398 15.402 1.00 30.39 108 ASN C C 1
ATOM 7878 O O . ASN C 1 101 ? -3.510 -8.661 14.848 1.00 29.43 108 ASN C O 1
ATOM 7889 N N . GLU C 1 102 ? -2.330 -7.451 16.335 1.00 35.68 109 GLU C N 1
ATOM 7890 C CA . GLU C 1 102 ? -3.531 -6.782 16.831 1.00 33.52 109 GLU C CA 1
ATOM 7891 C C . GLU C 1 102 ? -4.224 -5.980 15.741 1.00 30.23 109 GLU C C 1
ATOM 7892 O O . GLU C 1 102 ? -5.463 -5.877 15.740 1.00 28.11 109 GLU C O 1
ATOM 7904 N N . GLN C 1 103 ? -3.463 -5.408 14.805 1.00 31.67 110 GLN C N 1
ATOM 7905 C CA . GLN C 1 103 ? -4.071 -4.698 13.689 1.00 29.72 110 GLN C CA 1
ATOM 7906 C C . GLN C 1 103 ? -4.886 -5.654 12.834 1.00 26.76 110 GLN C C 1
ATOM 7907 O O . GLN C 1 103 ? -6.034 -5.369 12.476 1.00 25.39 110 GLN C O 1
ATOM 7921 N N . ILE C 1 104 ? -4.322 -6.811 12.496 1.00 25.53 111 ILE C N 1
ATOM 7922 C CA . ILE C 1 104 ? -5.072 -7.747 11.667 1.00 23.18 111 ILE C CA 1
ATOM 7923 C C . ILE C 1 104 ? -6.302 -8.249 12.409 1.00 22.06 111 ILE C C 1
ATOM 7924 O O . ILE C 1 104 ? -7.400 -8.328 11.841 1.00 21.85 111 ILE C O 1
ATOM 7940 N N . LEU C 1 105 ? -6.137 -8.587 13.689 1.00 24.58 112 LEU C N 1
ATOM 7941 C CA . LEU C 1 105 ? -7.278 -9.028 14.488 1.00 24.49 112 LEU C CA 1
ATOM 7942 C C . LEU C 1 105 ? -8.397 -7.995 14.491 1.00 23.56 112 LEU C C 1
ATOM 7943 O O . LEU C 1 105 ? -9.564 -8.337 14.271 1.00 23.44 112 LEU C O 1
ATOM 7959 N N A GLN C 1 106 ? -8.066 -6.734 14.768 0.56 23.52 113 GLN C N 1
ATOM 7960 N N B GLN C 1 106 ? -8.060 -6.715 14.721 0.44 22.61 113 GLN C N 1
ATOM 7961 C CA A GLN C 1 106 ? -9.099 -5.708 14.812 0.56 22.23 113 GLN C CA 1
ATOM 7962 C CA B GLN C 1 106 ? -9.070 -5.653 14.807 0.44 21.18 113 GLN C CA 1
ATOM 7963 C C A GLN C 1 106 ? -9.838 -5.640 13.484 0.56 18.70 113 GLN C C 1
ATOM 7964 C C B GLN C 1 106 ? -9.767 -5.419 13.472 0.44 21.46 113 GLN C C 1
ATOM 7965 O O A GLN C 1 106 ? -11.063 -5.505 13.455 0.56 18.79 113 GLN C O 1
ATOM 7966 O O B GLN C 1 106 ? -10.896 -4.913 13.437 0.44 19.11 113 GLN C O 1
ATOM 7993 N N . GLU C 1 107 ? -9.109 -5.761 12.371 1.00 20.06 114 GLU C N 1
ATOM 7994 C CA . GLU C 1 107 ? -9.736 -5.617 11.067 1.00 18.57 114 GLU C CA 1
ATOM 7995 C C . GLU C 1 107 ? -10.590 -6.827 10.720 1.00 17.54 114 GLU C C 1
ATOM 7996 O O . GLU C 1 107 ? -11.638 -6.671 10.078 1.00 17.36 114 GLU C O 1
ATOM 8009 N N . ALA C 1 108 ? -10.173 -8.037 11.132 1.00 18.27 115 ALA C N 1
ATOM 8010 C CA . ALA C 1 108 ? -10.998 -9.219 10.895 1.00 17.85 115 ALA C CA 1
ATOM 8011 C C . ALA C 1 108 ? -12.271 -9.147 11.723 1.00 19.10 115 ALA C C 1
ATOM 8012 O O . ALA C 1 108 ? -13.370 -9.442 11.227 1.00 19.23 115 ALA C O 1
ATOM 8019 N N . LEU C 1 109 ? -12.152 -8.677 12.964 1.00 20.36 116 LEU C N 1
ATOM 8020 C CA . LEU C 1 109 ? -13.323 -8.501 13.811 1.00 20.61 116 LEU C CA 1
ATOM 8021 C C . LEU C 1 109 ? -14.268 -7.463 13.229 1.00 17.65 116 LEU C C 1
ATOM 8022 O O . LEU C 1 109 ? -15.488 -7.618 13.314 1.00 19.49 116 LEU C O 1
ATOM 8038 N N . TRP C 1 110 ? -13.722 -6.405 12.622 1.00 19.12 117 TRP C N 1
ATOM 8039 C CA . TRP C 1 110 ? -14.556 -5.359 12.030 1.00 18.27 117 TRP C CA 1
ATOM 8040 C C . TRP C 1 110 ? -15.368 -5.929 10.873 1.00 17.10 117 TRP C C 1
ATOM 8041 O O . TRP C 1 110 ? -16.574 -5.699 10.760 1.00 16.47 117 TRP C O 1
ATOM 8062 N N . ALA C 1 111 ? -14.721 -6.685 9.997 1.00 16.74 118 ALA C N 1
ATOM 8063 C CA . ALA C 1 111 ? -15.435 -7.269 8.879 1.00 15.62 118 ALA C CA 1
ATOM 8064 C C . ALA C 1 111 ? -16.523 -8.224 9.358 1.00 15.63 118 ALA C C 1
ATOM 8065 O O . ALA C 1 111 ? -17.653 -8.186 8.852 1.00 16.40 118 ALA C O 1
ATOM 8072 N N . LEU C 1 112 ? -16.191 -9.097 10.328 1.00 16.90 119 LEU C N 1
ATOM 8073 C CA . LEU C 1 112 ? -17.171 -10.029 10.880 1.00 15.84 119 LEU C CA 1
ATOM 8074 C C . LEU C 1 112 ? -18.338 -9.297 11.506 1.00 17.02 119 LEU C C 1
ATOM 8075 O O . LEU C 1 112 ? -19.489 -9.715 11.354 1.00 17.82 119 LEU C O 1
ATOM 8091 N N . SER C 1 113 ? -18.066 -8.210 12.230 1.00 16.27 120 SER C N 1
ATOM 8092 C CA . SER C 1 113 ? -19.142 -7.475 12.886 1.00 16.29 120 SER C CA 1
ATOM 8093 C C . SER C 1 113 ? -20.046 -6.808 11.865 1.00 14.98 120 SER C C 1
ATOM 8094 O O . SER C 1 113 ? -21.263 -6.743 12.045 1.00 16.56 120 SER C O 1
ATOM 8102 N N . ASN C 1 114 ? -19.471 -6.307 10.772 1.00 15.69 121 ASN C N 1
ATOM 8103 C CA . ASN C 1 114 ? -20.312 -5.753 9.715 1.00 15.78 121 ASN C CA 1
ATOM 8104 C C . ASN C 1 114 ? -21.205 -6.830 9.113 1.00 17.15 121 ASN C C 1
ATOM 8105 O O . ASN C 1 114 ? -22.390 -6.596 8.862 1.00 16.70 121 ASN C O 1
ATOM 8116 N N . ILE C 1 115 ? -20.661 -8.031 8.897 1.00 16.29 122 ILE C N 1
ATOM 8117 C CA . ILE C 1 115 ? -21.463 -9.129 8.358 1.00 15.22 122 ILE C CA 1
ATOM 8118 C C . ILE C 1 115 ? -22.589 -9.463 9.324 1.00 17.49 122 ILE C C 1
ATOM 8119 O O . ILE C 1 115 ? -23.743 -9.685 8.916 1.00 18.25 122 ILE C O 1
ATOM 8135 N N . ALA C 1 116 ? -22.282 -9.479 10.623 1.00 16.65 123 ALA C N 1
ATOM 8136 C CA . ALA C 1 116 ? -23.281 -9.789 11.633 1.00 17.03 123 ALA C CA 1
ATOM 8137 C C . ALA C 1 116 ? -24.275 -8.661 11.851 1.00 18.37 123 ALA C C 1
ATOM 8138 O O . ALA C 1 116 ? -25.244 -8.862 12.582 1.00 20.47 123 ALA C O 1
ATOM 8145 N N . SER C 1 117 ? -24.091 -7.511 11.217 1.00 17.63 124 SER C N 1
ATOM 8146 C CA . SER C 1 117 ? -25.073 -6.439 11.250 1.00 18.87 124 SER C CA 1
ATOM 8147 C C . SER C 1 117 ? -26.186 -6.628 10.228 1.00 20.60 124 SER C C 1
ATOM 8148 O O . SER C 1 117 ? -27.095 -5.790 10.164 1.00 20.63 124 SER C O 1
ATOM 8156 N N . GLY C 1 118 ? -26.129 -7.688 9.438 1.00 19.90 125 GLY C N 1
ATOM 8157 C CA . GLY C 1 118 ? -27.206 -8.043 8.532 1.00 19.73 125 GLY C CA 1
ATOM 8158 C C . GLY C 1 118 ? -28.410 -8.679 9.200 1.00 21.92 125 GLY C C 1
ATOM 8159 O O . GLY C 1 118 ? -28.623 -8.584 10.413 1.00 24.09 125 GLY C O 1
ATOM 8163 N N . GLY C 1 119 ? -29.233 -9.320 8.365 1.00 21.42 126 GLY C N 1
ATOM 8164 C CA . GLY C 1 119 ? -30.420 -10.003 8.834 1.00 24.16 126 GLY C CA 1
ATOM 8165 C C . GLY C 1 119 ? -30.087 -11.344 9.454 1.00 22.93 126 GLY C C 1
ATOM 8166 O O . GLY C 1 119 ? -28.930 -11.754 9.540 1.00 22.02 126 GLY C O 1
ATOM 8170 N N . ASN C 1 120 ? -31.135 -12.036 9.910 1.00 27.46 127 ASN C N 1
ATOM 8171 C CA . ASN C 1 120 ? -30.926 -13.283 10.637 1.00 29.47 127 ASN C CA 1
ATOM 8172 C C . ASN C 1 120 ? -30.159 -14.310 9.811 1.00 29.43 127 ASN C C 1
ATOM 8173 O O . ASN C 1 120 ? -29.370 -15.078 10.365 1.00 29.09 127 ASN C O 1
ATOM 8184 N N . GLU C 1 121 ? -30.362 -14.347 8.493 1.00 26.61 128 GLU C N 1
ATOM 8185 C CA . GLU C 1 121 ? -29.612 -15.299 7.676 1.00 27.28 128 GLU C CA 1
ATOM 8186 C C . GLU C 1 121 ? -28.123 -14.997 7.703 1.00 26.17 128 GLU C C 1
ATOM 8187 O O . GLU C 1 121 ? -27.291 -15.911 7.712 1.00 26.24 128 GLU C O 1
ATOM 8199 N N . GLN C 1 122 ? -27.764 -13.717 7.667 1.00 23.42 129 GLN C N 1
ATOM 8200 C CA . GLN C 1 122 ? -26.352 -13.357 7.689 1.00 20.91 129 GLN C CA 1
ATOM 8201 C C . GLN C 1 122 ? -25.753 -13.616 9.064 1.00 21.46 129 GLN C C 1
ATOM 8202 O O . GLN C 1 122 ? -24.621 -14.107 9.178 1.00 21.96 129 GLN C O 1
ATOM 8216 N N . ILE C 1 123 ? -26.517 -13.315 10.122 1.00 22.03 130 ILE C N 1
ATOM 8217 C CA . ILE C 1 123 ? -26.059 -13.621 11.478 1.00 21.02 130 ILE C CA 1
ATOM 8218 C C . ILE C 1 123 ? -25.840 -15.115 11.637 1.00 23.30 130 ILE C C 1
ATOM 8219 O O . ILE C 1 123 ? -24.849 -15.549 12.221 1.00 25.47 130 ILE C O 1
ATOM 8235 N N . GLN C 1 124 ? -26.773 -15.928 11.143 1.00 23.88 131 GLN C N 1
ATOM 8236 C CA . GLN C 1 124 ? -26.644 -17.368 11.329 1.00 26.80 131 GLN C CA 1
ATOM 8237 C C . GLN C 1 124 ? -25.413 -17.919 10.620 1.00 26.03 131 GLN C C 1
ATOM 8238 O O . GLN C 1 124 ? -24.789 -18.868 11.104 1.00 27.70 131 GLN C O 1
ATOM 8252 N N . ALA C 1 125 ? -25.039 -17.335 9.484 1.00 25.14 132 ALA C N 1
ATOM 8253 C CA . ALA C 1 125 ? -23.837 -17.779 8.788 1.00 21.82 132 ALA C CA 1
ATOM 8254 C C . ALA C 1 125 ? -22.594 -17.529 9.635 1.00 22.50 132 ALA C C 1
ATOM 8255 O O . ALA C 1 125 ? -21.666 -18.339 9.634 1.00 23.30 132 ALA C O 1
ATOM 8262 N N . VAL C 1 126 ? -22.560 -16.406 10.355 1.00 21.25 133 VAL C N 1
ATOM 8263 C CA . VAL C 1 126 ? -21.443 -16.111 11.256 1.00 21.24 133 VAL C CA 1
ATOM 8264 C C . VAL C 1 126 ? -21.363 -17.148 12.365 1.00 25.89 133 VAL C C 1
ATOM 8265 O O . VAL C 1 126 ? -20.280 -17.640 12.710 1.00 21.77 133 VAL C O 1
ATOM 8278 N N . ILE C 1 127 ? -22.509 -17.460 12.969 1.00 24.68 134 ILE C N 1
ATOM 8279 C CA . ILE C 1 127 ? -22.571 -18.506 13.988 1.00 24.88 134 ILE C CA 1
ATOM 8280 C C . ILE C 1 127 ? -22.120 -19.841 13.402 1.00 26.71 134 ILE C C 1
ATOM 8281 O O . ILE C 1 127 ? -21.295 -20.554 13.992 1.00 28.49 134 ILE C O 1
ATOM 8297 N N . ASP C 1 128 ? -22.670 -20.207 12.237 1.00 27.87 135 ASP C N 1
ATOM 8298 C CA . ASP C 1 128 ? -22.350 -21.503 11.640 1.00 28.47 135 ASP C CA 1
ATOM 8299 C C . ASP C 1 128 ? -20.873 -21.615 11.278 1.00 27.68 135 ASP C C 1
ATOM 8300 O O . ASP C 1 128 ? -20.335 -22.723 11.225 1.00 30.95 135 ASP C O 1
ATOM 8309 N N . ALA C 1 129 ? -20.208 -20.499 11.005 1.00 25.56 136 ALA C N 1
ATOM 8310 C CA . ALA C 1 129 ? -18.775 -20.476 10.737 1.00 26.86 136 ALA C CA 1
ATOM 8311 C C . ALA C 1 129 ? -17.926 -20.651 11.995 1.00 30.97 136 ALA C C 1
ATOM 8312 O O . ALA C 1 129 ? -16.694 -20.711 11.894 1.00 29.55 136 ALA C O 1
ATOM 8319 N N . GLY C 1 130 ? -18.543 -20.744 13.167 1.00 29.19 137 GLY C N 1
ATOM 8320 C CA . GLY C 1 130 ? -17.803 -21.016 14.383 1.00 30.20 137 GLY C CA 1
ATOM 8321 C C . GLY C 1 130 ? -17.196 -19.808 15.061 1.00 30.04 137 GLY C C 1
ATOM 8322 O O . GLY C 1 130 ? -16.224 -19.951 15.812 1.00 31.50 137 GLY C O 1
ATOM 8326 N N . ALA C 1 131 ? -17.752 -18.621 14.855 1.00 27.11 138 ALA C N 1
ATOM 8327 C CA . ALA C 1 131 ? -17.140 -17.416 15.398 1.00 24.46 138 ALA C CA 1
ATOM 8328 C C . ALA C 1 131 ? -17.382 -17.230 16.893 1.00 26.04 138 ALA C C 1
ATOM 8329 O O . ALA C 1 131 ? -16.574 -16.566 17.550 1.00 26.29 138 ALA C O 1
ATOM 8336 N N . LEU C 1 132 ? -18.460 -17.793 17.446 1.00 28.17 139 LEU C N 1
ATOM 8337 C CA . LEU C 1 132 ? -18.847 -17.437 18.809 1.00 26.51 139 LEU C CA 1
ATOM 8338 C C . LEU C 1 132 ? -17.794 -17.770 19.853 1.00 29.07 139 LEU C C 1
ATOM 8339 O O . LEU C 1 132 ? -17.562 -16.926 20.739 1.00 27.79 139 LEU C O 1
ATOM 8355 N N . PRO C 1 133 ? -17.143 -18.941 19.838 1.00 28.21 140 PRO C N 1
ATOM 8356 C CA . PRO C 1 133 ? -16.135 -19.198 20.887 1.00 30.91 140 PRO C CA 1
ATOM 8357 C C . PRO C 1 133 ? -15.028 -18.153 20.922 1.00 30.72 140 PRO C C 1
ATOM 8358 O O . PRO C 1 133 ? -14.654 -17.676 22.005 1.00 30.18 140 PRO C O 1
ATOM 8369 N N . ALA C 1 134 ? -14.493 -17.776 19.758 1.00 29.99 141 ALA C N 1
ATOM 8370 C CA . ALA C 1 134 ? -13.441 -16.764 19.719 1.00 29.12 141 ALA C CA 1
ATOM 8371 C C . ALA C 1 134 ? -13.947 -15.414 20.220 1.00 24.22 141 ALA C C 1
ATOM 8372 O O . ALA C 1 134 ? -13.257 -14.732 20.986 1.00 26.93 141 ALA C O 1
ATOM 8379 N N . LEU C 1 135 ? -15.149 -15.017 19.795 1.00 25.32 142 LEU C N 1
ATOM 8380 C CA . LEU C 1 135 ? -15.714 -13.743 20.221 1.00 22.71 142 LEU C CA 1
ATOM 8381 C C . LEU C 1 135 ? -15.890 -13.698 21.729 1.00 25.20 142 LEU C C 1
ATOM 8382 O O . LEU C 1 135 ? -15.535 -12.707 22.371 1.00 25.20 142 LEU C O 1
ATOM 8398 N N . VAL C 1 136 ? -16.393 -14.783 22.322 1.00 26.00 143 VAL C N 1
ATOM 8399 C CA . VAL C 1 136 ? -16.556 -14.820 23.774 1.00 28.48 143 VAL C CA 1
ATOM 8400 C C . VAL C 1 136 ? -15.205 -14.712 24.465 1.00 28.54 143 VAL C C 1
ATOM 8401 O O . VAL C 1 136 ? -15.060 -13.993 25.457 1.00 31.64 143 VAL C O 1
ATOM 8414 N N . GLN C 1 137 ? -14.196 -15.430 23.957 1.00 27.87 144 GLN C N 1
ATOM 8415 C CA . GLN C 1 137 ? -12.866 -15.366 24.557 1.00 29.68 144 GLN C CA 1
ATOM 8416 C C . GLN C 1 137 ? -12.285 -13.955 24.477 1.00 27.06 144 GLN C C 1
ATOM 8417 O O . GLN C 1 137 ? -11.575 -13.523 25.392 1.00 29.88 144 GLN C O 1
ATOM 8431 N N . LEU C 1 138 ? -12.587 -13.220 23.408 1.00 28.74 145 LEU C N 1
ATOM 8432 C CA . LEU C 1 138 ? -12.055 -11.872 23.244 1.00 28.09 145 LEU C CA 1
ATOM 8433 C C . LEU C 1 138 ? -12.655 -10.874 24.227 1.00 30.56 145 LEU C C 1
ATOM 8434 O O . LEU C 1 138 ? -12.086 -9.792 24.420 1.00 30.11 145 LEU C O 1
ATOM 8450 N N . LEU C 1 139 ? -13.770 -11.216 24.868 1.00 29.82 146 LEU C N 1
ATOM 8451 C CA . LEU C 1 139 ? -14.280 -10.391 25.955 1.00 31.01 146 LEU C CA 1
ATOM 8452 C C . LEU C 1 139 ? -13.330 -10.351 27.140 1.00 31.92 146 LEU C C 1
ATOM 8453 O O . LEU C 1 139 ? -13.521 -9.519 28.032 1.00 35.28 146 LEU C O 1
ATOM 8469 N N . SER C 1 140 ? -12.335 -11.241 27.188 1.00 32.48 147 SER C N 1
ATOM 8470 C CA . SER C 1 140 ? -11.284 -11.212 28.199 1.00 36.91 147 SER C CA 1
ATOM 8471 C C . SER C 1 140 ? -10.047 -10.446 27.743 1.00 33.33 147 SER C C 1
ATOM 8472 O O . SER C 1 140 ? -9.057 -10.405 28.474 1.00 37.21 147 SER C O 1
ATOM 8480 N N . SER C 1 141 ? -10.091 -9.808 26.585 1.00 33.43 148 SER C N 1
ATOM 8481 C CA . SER C 1 141 ? -8.908 -9.136 26.067 1.00 33.53 148 SER C CA 1
ATOM 8482 C C . SER C 1 141 ? -8.581 -7.912 26.921 1.00 32.34 148 SER C C 1
ATOM 8483 O O . SER C 1 141 ? -9.491 -7.172 27.307 1.00 38.04 148 SER C O 1
ATOM 8491 N N . PRO C 1 142 ? -7.298 -7.648 27.200 1.00 37.47 149 PRO C N 1
ATOM 8492 C CA . PRO C 1 142 ? -6.932 -6.392 27.875 1.00 39.21 149 PRO C CA 1
ATOM 8493 C C . PRO C 1 142 ? -6.889 -5.195 26.934 1.00 37.96 149 PRO C C 1
ATOM 8494 O O . PRO C 1 142 ? -6.776 -4.052 27.402 1.00 44.71 149 PRO C O 1
ATOM 8505 N N . ASN C 1 143 ? -6.967 -5.429 25.633 1.00 34.50 150 ASN C N 1
ATOM 8506 C CA . ASN C 1 143 ? -6.906 -4.370 24.635 1.00 30.46 150 ASN C CA 1
ATOM 8507 C C . ASN C 1 143 ? -8.303 -3.773 24.472 1.00 27.63 150 ASN C C 1
ATOM 8508 O O . ASN C 1 143 ? -9.231 -4.439 24.013 1.00 27.55 150 ASN C O 1
ATOM 8519 N N . GLU C 1 144 ? -8.458 -2.509 24.855 1.00 30.92 151 GLU C N 1
ATOM 8520 C CA . GLU C 1 144 ? -9.773 -1.870 24.813 1.00 26.62 151 GLU C CA 1
ATOM 8521 C C . GLU C 1 144 ? -10.392 -1.909 23.420 1.00 24.15 151 GLU C C 1
ATOM 8522 O O . GLU C 1 144 ? -11.597 -2.146 23.274 1.00 23.25 151 GLU C O 1
ATOM 8534 N N . GLN C 1 145 ? -9.591 -1.709 22.366 1.00 26.36 152 GLN C N 1
ATOM 8535 C CA . GLN C 1 145 ? -10.156 -1.681 21.025 1.00 23.07 152 GLN C CA 1
ATOM 8536 C C . GLN C 1 145 ? -10.687 -3.052 20.620 1.00 21.98 152 GLN C C 1
ATOM 8537 O O . GLN C 1 145 ? -11.746 -3.155 19.999 1.00 23.30 152 GLN C O 1
ATOM 8551 N N . ILE C 1 146 ? -9.956 -4.126 20.952 1.00 24.76 153 ILE C N 1
ATOM 8552 C CA . ILE C 1 146 ? -10.413 -5.477 20.633 1.00 23.74 153 ILE C CA 1
ATOM 8553 C C . ILE C 1 146 ? -11.645 -5.833 21.462 1.00 23.56 153 ILE C C 1
ATOM 8554 O O . ILE C 1 146 ? -12.615 -6.405 20.947 1.00 22.00 153 ILE C O 1
ATOM 8570 N N . LEU C 1 147 ? -11.618 -5.513 22.760 1.00 24.52 154 LEU C N 1
ATOM 8571 C CA . LEU C 1 147 ? -12.780 -5.731 23.617 1.00 26.14 154 LEU C CA 1
ATOM 8572 C C . LEU C 1 147 ? -14.006 -4.999 23.072 1.00 23.06 154 LEU C C 1
ATOM 8573 O O . LEU C 1 147 ? -15.097 -5.578 22.966 1.00 24.01 154 LEU C O 1
ATOM 8589 N N . GLN C 1 148 ? -13.836 -3.734 22.677 1.00 23.31 155 GLN C N 1
ATOM 8590 C CA . GLN C 1 148 ? -14.946 -2.977 22.112 1.00 23.30 155 GLN C CA 1
ATOM 8591 C C . GLN C 1 148 ? -15.526 -3.679 20.893 1.00 21.79 155 GLN C C 1
ATOM 8592 O O . GLN C 1 148 ? -16.751 -3.777 20.729 1.00 20.96 155 GLN C O 1
ATOM 8606 N N . GLU C 1 149 ? -14.664 -4.179 20.011 1.00 21.38 156 GLU C N 1
ATOM 8607 C CA . GLU C 1 149 ? -15.167 -4.778 18.785 1.00 19.86 156 GLU C CA 1
ATOM 8608 C C . GLU C 1 149 ? -15.789 -6.149 19.023 1.00 19.56 156 GLU C C 1
ATOM 8609 O O . GLU C 1 149 ? -16.738 -6.524 18.324 1.00 19.96 156 GLU C O 1
ATOM 8621 N N . ALA C 1 150 ? -15.265 -6.916 19.976 1.00 21.82 157 ALA C N 1
ATOM 8622 C CA . ALA C 1 150 ? -15.890 -8.192 20.312 1.00 22.85 157 ALA C CA 1
ATOM 8623 C C . ALA C 1 150 ? -17.273 -7.969 20.899 1.00 20.90 157 ALA C C 1
ATOM 8624 O O . ALA C 1 150 ? -18.209 -8.710 20.586 1.00 22.49 157 ALA C O 1
ATOM 8631 N N . LEU C 1 151 ? -17.415 -6.964 21.766 1.00 21.07 158 LEU C N 1
ATOM 8632 C CA . LEU C 1 151 ? -18.731 -6.614 22.286 1.00 21.16 158 LEU C CA 1
ATOM 8633 C C . LEU C 1 151 ? -19.678 -6.255 21.150 1.00 21.64 158 LEU C C 1
ATOM 8634 O O . LEU C 1 151 ? -20.839 -6.678 21.131 1.00 22.63 158 LEU C O 1
ATOM 8650 N N . TRP C 1 152 ? -19.196 -5.444 20.201 1.00 18.67 159 TRP C N 1
ATOM 8651 C CA . TRP C 1 152 ? -19.995 -5.023 19.065 1.00 18.78 159 TRP C CA 1
ATOM 8652 C C . TRP C 1 152 ? -20.457 -6.222 18.246 1.00 20.76 159 TRP C C 1
ATOM 8653 O O . TRP C 1 152 ? -21.638 -6.334 17.894 1.00 19.80 159 TRP C O 1
ATOM 8674 N N . ALA C 1 153 ? -19.543 -7.150 17.946 1.00 18.28 160 ALA C N 1
ATOM 8675 C CA . ALA C 1 153 ? -19.909 -8.339 17.186 1.00 19.42 160 ALA C CA 1
ATOM 8676 C C . ALA C 1 153 ? -20.981 -9.147 17.912 1.00 20.50 160 ALA C C 1
ATOM 8677 O O . ALA C 1 153 ? -21.982 -9.567 17.314 1.00 20.59 160 ALA C O 1
ATOM 8684 N N . LEU C 1 154 ? -20.782 -9.389 19.207 1.00 20.19 161 LEU C N 1
ATOM 8685 C CA . LEU C 1 154 ? -21.763 -10.183 19.948 1.00 23.22 161 LEU C CA 1
ATOM 8686 C C . LEU C 1 154 ? -23.092 -9.449 20.084 1.00 27.12 161 LEU C C 1
ATOM 8687 O O . LEU C 1 154 ? -24.160 -10.064 19.997 1.00 24.82 161 LEU C O 1
ATOM 8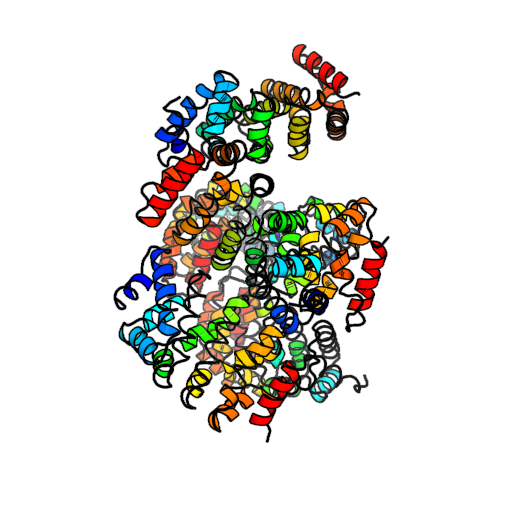703 N N . SER C 1 155 ? -23.053 -8.134 20.286 1.00 21.36 162 SER C N 1
ATOM 8704 C CA A SER C 1 155 ? -24.291 -7.365 20.346 0.91 21.10 162 SER C CA 1
ATOM 8705 C CA B SER C 1 155 ? -24.288 -7.358 20.344 0.09 23.89 162 SER C CA 1
ATOM 8706 C C . SER C 1 155 ? -25.045 -7.441 19.026 1.00 21.31 162 SER C C 1
ATOM 8707 O O . SER C 1 155 ? -26.281 -7.559 19.014 1.00 22.97 162 SER C O 1
ATOM 8722 N N . ASN C 1 156 ? -24.322 -7.364 17.905 1.00 20.25 163 ASN C N 1
ATOM 8723 C CA . ASN C 1 156 ? -24.962 -7.490 16.600 1.00 19.51 163 ASN C CA 1
ATOM 8724 C C . ASN C 1 156 ? -25.617 -8.861 16.441 1.00 23.56 163 ASN C C 1
ATOM 8725 O O . ASN C 1 156 ? -26.749 -8.960 15.959 1.00 22.76 163 ASN C O 1
ATOM 8736 N N . ILE C 1 157 ? -24.911 -9.934 16.819 1.00 20.42 164 ILE C N 1
ATOM 8737 C CA . ILE C 1 157 ? -25.473 -11.280 16.734 1.00 23.00 164 ILE C CA 1
ATOM 8738 C C . ILE C 1 157 ? -26.707 -11.403 17.616 1.00 25.55 164 ILE C C 1
ATOM 8739 O O . ILE C 1 157 ? -27.699 -12.029 17.232 1.00 26.42 164 ILE C O 1
ATOM 8755 N N . ALA C 1 158 ? -26.662 -10.813 18.818 1.00 24.21 165 ALA C N 1
ATOM 8756 C CA . ALA C 1 158 ? -27.775 -10.864 19.745 1.00 25.12 165 ALA C CA 1
ATOM 8757 C C . ALA C 1 158 ? -28.962 -10.014 19.308 1.00 26.81 165 ALA C C 1
ATOM 8758 O O . ALA C 1 158 ? -30.003 -10.069 19.965 1.00 28.93 165 ALA C O 1
ATOM 8765 N N . SER C 1 159 ? -28.834 -9.228 18.245 1.00 25.98 166 SER C N 1
ATOM 8766 C CA . SER C 1 159 ? -29.963 -8.500 17.673 1.00 29.88 166 SER C CA 1
ATOM 8767 C C . SER C 1 159 ? -30.782 -9.353 16.726 1.00 26.69 166 SER C C 1
ATOM 8768 O O . SER C 1 159 ? -31.784 -8.870 16.192 1.00 32.31 166 SER C O 1
ATOM 8776 N N . GLY C 1 160 ? -30.381 -10.598 16.496 1.00 30.66 167 GLY C N 1
ATOM 8777 C CA . GLY C 1 160 ? -31.137 -11.508 15.666 1.00 28.48 167 GLY C CA 1
ATOM 8778 C C . GLY C 1 160 ? -32.329 -12.135 16.367 1.00 30.23 167 GLY C C 1
ATOM 8779 O O . GLY C 1 160 ? -32.887 -11.600 17.330 1.00 34.25 167 GLY C O 1
ATOM 8783 N N . GLY C 1 161 ? -32.718 -13.300 15.857 1.00 33.78 168 GLY C N 1
ATOM 8784 C CA . GLY C 1 161 ? -33.854 -14.025 16.387 1.00 35.02 168 GLY C CA 1
ATOM 8785 C C . GLY C 1 161 ? -33.512 -14.849 17.619 1.00 34.47 168 GLY C C 1
ATOM 8786 O O . GLY C 1 161 ? -32.381 -14.860 18.106 1.00 34.57 168 GLY C O 1
ATOM 8790 N N . ASN C 1 162 ? -34.524 -15.570 18.124 1.00 40.19 169 ASN C N 1
ATOM 8791 C CA . ASN C 1 162 ? -34.325 -16.345 19.345 1.00 42.03 169 ASN C CA 1
ATOM 8792 C C . ASN C 1 162 ? -33.303 -17.459 19.153 1.00 42.48 169 ASN C C 1
ATOM 8793 O O . ASN C 1 162 ? -32.543 -17.767 20.080 1.00 47.27 169 ASN C O 1
ATOM 8804 N N . GLU C 1 163 ? -33.254 -18.057 17.963 1.00 44.30 170 GLU C N 1
ATOM 8805 C CA . GLU C 1 163 ? -32.219 -19.044 17.668 1.00 49.45 170 GLU C CA 1
ATOM 8806 C C . GLU C 1 163 ? -30.830 -18.439 17.807 1.00 40.62 170 GLU C C 1
ATOM 8807 O O . GLU C 1 163 ? -29.905 -19.096 18.301 1.00 45.36 170 GLU C O 1
ATOM 8819 N N . GLN C 1 164 ? -30.659 -17.190 17.358 1.00 39.02 171 GLN C N 1
ATOM 8820 C CA . GLN C 1 164 ? -29.350 -16.547 17.421 1.00 35.77 171 GLN C CA 1
ATOM 8821 C C . GLN C 1 164 ? -28.990 -16.168 18.853 1.00 31.03 171 GLN C C 1
ATOM 8822 O O . GLN C 1 164 ? -27.851 -16.376 19.287 1.00 33.04 171 GLN C O 1
ATOM 8836 N N . LYS C 1 165 ? -29.939 -15.598 19.600 1.00 32.02 172 LYS C N 1
ATOM 8837 C CA . LYS C 1 165 ? -29.674 -15.258 20.996 1.00 31.44 172 LYS C CA 1
ATOM 8838 C C . LYS C 1 165 ? -29.306 -16.504 21.795 1.00 35.40 172 LYS C C 1
ATOM 8839 O O . LYS C 1 165 ? -28.386 -16.476 22.621 1.00 36.70 172 LYS C O 1
ATOM 8858 N N . GLN C 1 166 ? -30.018 -17.611 21.565 1.00 37.38 173 GLN C N 1
ATOM 8859 C CA . GLN C 1 166 ? -29.736 -18.842 22.296 1.00 42.38 173 GLN C CA 1
ATOM 8860 C C . GLN C 1 166 ? -28.337 -19.357 21.981 1.00 40.60 173 GLN C C 1
ATOM 8861 O O . GLN C 1 166 ? -27.648 -19.887 22.860 1.00 41.60 173 GLN C O 1
ATOM 8875 N N . ALA C 1 167 ? -27.906 -19.233 20.724 1.00 35.81 174 ALA C N 1
ATOM 8876 C CA . ALA C 1 167 ? -26.543 -19.625 20.380 1.00 37.00 174 ALA C CA 1
ATOM 8877 C C . ALA C 1 167 ? -25.519 -18.809 21.160 1.00 32.27 174 ALA C C 1
ATOM 8878 O O . ALA C 1 167 ? -24.491 -19.342 21.591 1.00 34.75 174 ALA C O 1
ATOM 8885 N N . VAL C 1 168 ? -25.770 -17.505 21.329 1.00 30.49 175 VAL C N 1
ATOM 8886 C CA . VAL C 1 168 ? -24.862 -16.660 22.098 1.00 30.07 175 VAL C CA 1
ATOM 8887 C C . VAL C 1 168 ? -24.816 -17.115 23.556 1.00 30.81 175 VAL C C 1
ATOM 8888 O O . VAL C 1 168 ? -23.749 -17.127 24.182 1.00 35.14 175 VAL C O 1
ATOM 8901 N N . LYS C 1 169 ? -25.970 -17.510 24.113 1.00 32.08 176 LYS C N 1
ATOM 8902 C CA . LYS C 1 169 ? -26.020 -18.006 25.484 1.00 36.85 176 LYS C CA 1
ATOM 8903 C C . LYS C 1 169 ? -25.210 -19.287 25.624 1.00 36.11 176 LYS C C 1
ATOM 8904 O O . LYS C 1 169 ? -24.442 -19.456 26.577 1.00 37.13 176 LYS C O 1
ATOM 8923 N N . GLU C 1 170 ? -25.401 -20.223 24.695 1.00 40.21 177 GLU C N 1
ATOM 8924 C CA . GLU C 1 170 ? -24.707 -21.499 24.776 1.00 43.21 177 GLU C CA 1
ATOM 8925 C C . GLU C 1 170 ? -23.202 -21.344 24.630 1.00 39.35 177 GLU C C 1
ATOM 8926 O O . GLU C 1 170 ? -22.456 -22.201 25.119 1.00 39.94 177 GLU C O 1
ATOM 8938 N N . ALA C 1 171 ? -22.733 -20.275 23.982 1.00 35.28 178 ALA C N 1
ATOM 8939 C CA . ALA C 1 171 ? -21.300 -20.053 23.881 1.00 37.17 178 ALA C CA 1
ATOM 8940 C C . ALA C 1 171 ? -20.700 -19.473 25.156 1.00 37.60 178 ALA C C 1
ATOM 8941 O O . ALA C 1 171 ? -19.480 -19.281 25.210 1.00 37.18 178 ALA C O 1
ATOM 8948 N N . GLY C 1 172 ? -21.511 -19.205 26.181 1.00 39.04 179 GLY C N 1
ATOM 8949 C CA . GLY C 1 172 ? -20.992 -18.720 27.445 1.00 35.92 179 GLY C CA 1
ATOM 8950 C C . GLY C 1 172 ? -20.804 -17.226 27.529 1.00 35.93 179 GLY C C 1
ATOM 8951 O O . GLY C 1 172 ? -19.987 -16.759 28.332 1.00 40.64 179 GLY C O 1
ATOM 8955 N N . ALA C 1 173 ? -21.538 -16.452 26.731 1.00 34.08 180 ALA C N 1
ATOM 8956 C CA . ALA C 1 173 ? -21.350 -15.007 26.743 1.00 35.24 180 ALA C CA 1
ATOM 8957 C C . ALA C 1 173 ? -21.882 -14.363 28.020 1.00 33.10 180 ALA C C 1
ATOM 8958 O O . ALA C 1 173 ? -21.383 -13.310 28.428 1.00 33.75 180 ALA C O 1
ATOM 8965 N N . GLU C 1 174 ? -22.899 -14.951 28.650 1.00 36.09 181 GLU C N 1
ATOM 8966 C CA . GLU C 1 174 ? -23.544 -14.268 29.770 1.00 38.52 181 GLU C CA 1
ATOM 8967 C C . GLU C 1 174 ? -22.582 -13.970 30.911 1.00 39.29 181 GLU C C 1
ATOM 8968 O O . GLU C 1 174 ? -22.523 -12.806 31.350 1.00 40.36 181 GLU C O 1
ATOM 8980 N N . PRO C 1 175 ? -21.824 -14.935 31.446 1.00 40.94 182 PRO C N 1
ATOM 8981 C CA . PRO C 1 175 ? -20.927 -14.603 32.566 1.00 42.52 182 PRO C CA 1
ATOM 8982 C C . PRO C 1 175 ? -19.832 -13.623 32.175 1.00 46.90 182 PRO C C 1
ATOM 8983 O O . PRO C 1 175 ? -19.439 -12.783 32.995 1.00 42.01 182 PRO C O 1
ATOM 8994 N N . ALA C 1 176 ? -19.350 -13.680 30.931 1.00 45.99 183 ALA C N 1
ATOM 8995 C CA . ALA C 1 176 ? -18.341 -12.722 30.495 1.00 37.71 183 ALA C CA 1
ATOM 8996 C C . ALA C 1 176 ? -18.898 -11.304 30.479 1.00 31.83 183 ALA C C 1
ATOM 8997 O O . ALA C 1 176 ? -18.207 -10.353 30.863 1.00 34.29 183 ALA C O 1
ATOM 9004 N N . LEU C 1 177 ? -20.147 -11.148 30.040 1.00 32.51 184 LEU C N 1
ATOM 9005 C CA . LEU C 1 177 ? -20.772 -9.832 30.012 1.00 28.95 184 LEU C CA 1
ATOM 9006 C C . LEU C 1 177 ? -21.110 -9.350 31.415 1.00 33.68 184 LEU C C 1
ATOM 9007 O O . LEU C 1 177 ? -21.042 -8.151 31.691 1.00 34.00 184 LEU C O 1
ATOM 9023 N N . GLU C 1 178 ? -21.479 -10.268 32.307 1.00 33.01 185 GLU C N 1
ATOM 9024 C CA . GLU C 1 178 ? -21.736 -9.895 33.694 1.00 34.26 185 GLU C CA 1
ATOM 9025 C C . GLU C 1 178 ? -20.458 -9.423 34.375 1.00 36.77 185 GLU C C 1
ATOM 9026 O O . GLU C 1 178 ? -20.490 -8.494 35.188 1.00 37.86 185 GLU C O 1
ATOM 9038 N N . GLN C 1 179 ? -19.319 -10.034 34.040 1.00 36.23 186 GLN C N 1
ATOM 9039 C CA . GLN C 1 179 ? -18.052 -9.606 34.626 1.00 39.43 186 GLN C CA 1
ATOM 9040 C C . GLN C 1 179 ? -17.685 -8.187 34.205 1.00 41.01 186 GLN C C 1
ATOM 9041 O O . GLN C 1 179 ? -17.046 -7.460 34.972 1.00 37.14 186 GLN C O 1
ATOM 9055 N N . LEU C 1 180 ? -18.069 -7.774 32.993 1.00 31.43 187 LEU C N 1
ATOM 9056 C CA . LEU C 1 180 ? -17.791 -6.413 32.539 1.00 30.26 187 LEU C CA 1
ATOM 9057 C C . LEU C 1 180 ? -18.621 -5.361 33.269 1.00 31.71 187 LEU C C 1
ATOM 9058 O O . LEU C 1 180 ? -18.324 -4.168 33.140 1.00 30.83 187 LEU C O 1
ATOM 9074 N N . GLN C 1 181 ? -19.626 -5.760 34.054 1.00 34.58 188 GLN C N 1
ATOM 9075 C CA . GLN C 1 181 ? -20.412 -4.769 34.785 1.00 33.90 188 GLN C CA 1
ATOM 9076 C C . GLN C 1 181 ? -19.608 -4.068 35.861 1.00 35.52 188 GLN C C 1
ATOM 9077 O O . GLN C 1 181 ? -20.005 -2.985 36.302 1.00 37.58 188 GLN C O 1
ATOM 9091 N N . SER C 1 182 ? -18.503 -4.653 36.298 1.00 35.31 189 SER C N 1
ATOM 9092 C CA . SER C 1 182 ? -17.601 -3.992 37.225 1.00 37.10 189 SER C CA 1
ATOM 9093 C C . SER C 1 182 ? -16.476 -3.252 36.512 1.00 33.70 189 SER C C 1
ATOM 9094 O O . SER C 1 182 ? -15.522 -2.824 37.167 1.00 38.08 189 SER C O 1
ATOM 9102 N N . SER C 1 183 ? -16.563 -3.094 35.192 1.00 31.62 190 SER C N 1
ATOM 9103 C CA . SER C 1 183 ? -15.498 -2.424 34.466 1.00 29.76 190 SER C CA 1
ATOM 9104 C C . SER C 1 183 ? -15.409 -0.952 34.880 1.00 26.90 190 SER C C 1
ATOM 9105 O O . SER C 1 183 ? -16.438 -0.280 35.035 1.00 30.48 190 SER C O 1
ATOM 9113 N N . PRO C 1 184 ? -14.196 -0.415 35.057 1.00 25.20 191 PRO C N 1
ATOM 9114 C CA . PRO C 1 184 ? -14.065 1.033 35.283 1.00 25.00 191 PRO C CA 1
ATOM 9115 C C . PRO C 1 184 ? -14.468 1.860 34.088 1.00 21.97 191 PRO C C 1
ATOM 9116 O O . PRO C 1 184 ? -14.628 3.079 34.230 1.00 25.30 191 PRO C O 1
ATOM 9127 N N . ASN C 1 185 ? -14.647 1.238 32.923 1.00 20.55 192 ASN C N 1
ATOM 9128 C CA . ASN C 1 185 ? -14.975 1.943 31.692 1.00 20.66 192 ASN C CA 1
ATOM 9129 C C . ASN C 1 185 ? -16.489 1.938 31.517 1.00 21.35 192 ASN C C 1
ATOM 9130 O O . ASN C 1 185 ? -17.089 0.892 31.240 1.00 21.02 192 ASN C O 1
ATOM 9141 N N . GLU C 1 186 ? -17.097 3.116 31.634 1.00 21.75 193 GLU C N 1
ATOM 9142 C CA . GLU C 1 186 ? -18.551 3.215 31.608 1.00 20.63 193 GLU C CA 1
ATOM 9143 C C . GLU C 1 186 ? -19.116 2.803 30.259 1.00 21.26 193 GLU C C 1
ATOM 9144 O O . GLU C 1 186 ? -20.174 2.167 30.194 1.00 20.82 193 GLU C O 1
ATOM 9156 N N . LYS C 1 187 ? -18.446 3.187 29.165 1.00 19.46 194 LYS C N 1
ATOM 9157 C CA . LYS C 1 187 ? -18.906 2.823 27.834 1.00 18.49 194 LYS C CA 1
ATOM 9158 C C . LYS C 1 187 ? -18.950 1.308 27.665 1.00 18.60 194 LYS C C 1
ATOM 9159 O O . LYS C 1 187 ? -19.946 0.761 27.167 1.00 18.41 194 LYS C O 1
ATOM 9178 N N . ILE C 1 188 ? -17.902 0.614 28.108 1.00 18.54 195 ILE C N 1
ATOM 9179 C CA . ILE C 1 188 ? -17.890 -0.843 28.045 1.00 18.48 195 ILE C CA 1
ATOM 9180 C C . ILE C 1 188 ? -18.982 -1.428 28.939 1.00 19.62 195 ILE C C 1
ATOM 9181 O O . ILE C 1 188 ? -19.711 -2.333 28.524 1.00 20.27 195 ILE C O 1
ATOM 9197 N N . GLN C 1 189 ? -19.107 -0.940 30.178 1.00 20.58 196 GLN C N 1
ATOM 9198 C CA . GLN C 1 189 ? -20.121 -1.475 31.072 1.00 22.72 196 GLN C CA 1
ATOM 9199 C C . GLN C 1 189 ? -21.499 -1.379 30.425 1.00 23.34 196 GLN C C 1
ATOM 9200 O O . GLN C 1 189 ? -22.249 -2.366 30.389 1.00 24.75 196 GLN C O 1
ATOM 9214 N N . LYS C 1 190 ? -21.855 -0.191 29.917 1.00 22.72 197 LYS C N 1
ATOM 9215 C CA . LYS C 1 190 ? -23.186 0.016 29.345 1.00 23.90 197 LYS C CA 1
ATOM 9216 C C . LYS C 1 190 ? -23.403 -0.826 28.096 1.00 23.24 197 LYS C C 1
ATOM 9217 O O . LYS C 1 190 ? -24.504 -1.338 27.876 1.00 24.90 197 LYS C O 1
ATOM 9236 N N . GLU C 1 191 ? -22.377 -0.957 27.253 1.00 21.27 198 GLU C N 1
ATOM 9237 C CA . GLU C 1 191 ? -22.493 -1.809 26.073 1.00 21.04 198 GLU C CA 1
ATOM 9238 C C . GLU C 1 191 ? -22.698 -3.263 26.473 1.00 22.13 198 GLU C C 1
ATOM 9239 O O . GLU C 1 191 ? -23.545 -3.959 25.899 1.00 23.21 198 GLU C O 1
ATOM 9251 N N . ALA C 1 192 ? -21.932 -3.740 27.461 1.00 22.23 199 ALA C N 1
ATOM 9252 C CA . ALA C 1 192 ? -22.063 -5.118 27.929 1.00 23.75 199 ALA C CA 1
ATOM 9253 C C . ALA C 1 192 ? -23.448 -5.382 28.502 1.00 26.17 199 ALA C C 1
ATOM 9254 O O . ALA C 1 192 ? -24.020 -6.459 28.291 1.00 27.65 199 ALA C O 1
ATOM 9261 N N . GLN C 1 193 ? -24.007 -4.413 29.228 1.00 27.08 200 GLN C N 1
ATOM 9262 C CA . GLN C 1 193 ? -25.332 -4.591 29.816 1.00 30.20 200 GLN C CA 1
ATOM 9263 C C . GLN C 1 193 ? -26.413 -4.622 28.738 1.00 30.82 200 GLN C C 1
ATOM 9264 O O . GLN C 1 193 ? -27.352 -5.425 28.818 1.00 33.39 200 GLN C O 1
ATOM 9278 N N . GLU C 1 194 ? -26.293 -3.768 27.715 1.00 28.92 201 GLU C N 1
ATOM 9279 C CA . GLU C 1 194 ? -27.255 -3.793 26.618 1.00 29.79 201 GLU C CA 1
ATOM 9280 C C . GLU C 1 194 ? -27.217 -5.133 25.904 1.00 29.80 201 GLU C C 1
ATOM 9281 O O . GLU C 1 194 ? -28.265 -5.701 25.579 1.00 32.02 201 GLU C O 1
ATOM 9293 N N . ALA C 1 195 ? -26.019 -5.664 25.673 1.00 27.77 202 ALA C N 1
ATOM 9294 C CA . ALA C 1 195 ? -25.895 -6.971 25.034 1.00 28.10 202 ALA C CA 1
ATOM 9295 C C . ALA C 1 195 ? -26.548 -8.052 25.877 1.00 30.73 202 ALA C C 1
ATOM 9296 O O . ALA C 1 195 ? -27.266 -8.906 25.345 1.00 32.38 202 ALA C O 1
ATOM 9303 N N . LEU C 1 196 ? -26.303 -8.035 27.193 1.00 31.54 203 LEU C N 1
ATOM 9304 C CA . LEU C 1 196 ? -26.958 -8.984 28.087 1.00 36.42 203 LEU C CA 1
ATOM 9305 C C . LEU C 1 196 ? -28.469 -8.901 27.952 1.00 40.83 203 LEU C C 1
ATOM 9306 O O . LEU C 1 196 ? -29.153 -9.924 27.859 1.00 41.55 203 LEU C O 1
ATOM 9322 N N . GLU C 1 197 ? -29.016 -7.684 27.950 1.00 37.71 204 GLU C N 1
ATOM 9323 C CA . GLU C 1 197 ? -30.464 -7.543 27.833 1.00 42.53 204 GLU C CA 1
ATOM 9324 C C . GLU C 1 197 ? -30.977 -8.126 26.520 1.00 43.19 204 GLU C C 1
ATOM 9325 O O . GLU C 1 197 ? -32.037 -8.763 26.490 1.00 44.55 204 GLU C O 1
ATOM 9337 N N . LYS C 1 198 ? -30.243 -7.919 25.422 1.00 37.93 205 LYS C N 1
ATOM 9338 C CA . LYS C 1 198 ? -30.644 -8.500 24.139 1.00 39.67 205 LYS C CA 1
ATOM 9339 C C . LYS C 1 198 ? -30.666 -10.022 24.206 1.00 45.97 205 LYS C C 1
ATOM 9340 O O . LYS C 1 198 ? -31.620 -10.667 23.751 1.00 48.96 205 LYS C O 1
ATOM 9359 N N . ILE C 1 199 ? -29.601 -10.614 24.744 1.00 38.93 206 ILE C N 1
ATOM 9360 C CA . ILE C 1 199 ? -29.451 -12.065 24.729 1.00 40.34 206 ILE C CA 1
ATOM 9361 C C . ILE C 1 199 ? -30.600 -12.728 25.471 1.00 48.04 206 ILE C C 1
ATOM 9362 O O . ILE C 1 199 ? -31.093 -13.786 25.066 1.00 49.95 206 ILE C O 1
ATOM 9378 N N . GLN C 1 200 ? -31.051 -12.117 26.558 1.00 54.78 207 GLN C N 1
ATOM 9379 C CA . GLN C 1 200 ? -32.114 -12.699 27.372 1.00 67.34 207 GLN C CA 1
ATOM 9380 C C . GLN C 1 200 ? -33.445 -12.438 26.677 1.00 76.43 207 GLN C C 1
ATOM 9381 O O . GLN C 1 200 ? -34.007 -11.346 26.769 1.00 74.65 207 GLN C O 1
ATOM 9395 N N . SER C 1 201 ? -33.940 -13.450 25.964 1.00 90.56 208 SER C N 1
ATOM 9396 C CA . SER C 1 201 ? -35.179 -13.351 25.193 1.00 90.06 208 SER C CA 1
ATOM 9397 C C . SER C 1 201 ? -35.195 -12.107 24.318 1.00 79.77 208 SER C C 1
ATOM 9398 O O . SER C 1 201 ? -36.228 -11.458 24.175 1.00 78.24 208 SER C O 1
ATOM 9406 N N . GLY D 1 1 ? -6.334 -80.685 15.075 1.00 36.16 8 GLY D N 1
ATOM 9407 C CA . GLY D 1 1 ? -7.513 -81.529 15.226 1.00 31.45 8 GLY D CA 1
ATOM 9408 C C . GLY D 1 1 ? -7.879 -82.191 13.913 1.00 31.93 8 GLY D C 1
ATOM 9409 O O . GLY D 1 1 ? -7.159 -82.041 12.931 1.00 29.99 8 GLY D O 1
ATOM 9412 N N . PRO D 1 2 ? -8.991 -82.921 13.894 1.00 29.10 9 PRO D N 1
ATOM 9413 C CA . PRO D 1 2 ? -9.431 -83.571 12.650 1.00 28.90 9 PRO D CA 1
ATOM 9414 C C . PRO D 1 2 ? -9.527 -82.569 11.509 1.00 25.02 9 PRO D C 1
ATOM 9415 O O . PRO D 1 2 ? -9.915 -81.413 11.698 1.00 26.83 9 PRO D O 1
ATOM 9426 N N . GLY D 1 3 ? -9.210 -83.036 10.306 1.00 22.38 10 GLY D N 1
ATOM 9427 C CA . GLY D 1 3 ? -8.986 -82.127 9.201 1.00 20.83 10 GLY D CA 1
ATOM 9428 C C . GLY D 1 3 ? -9.945 -82.198 8.033 1.00 21.73 10 GLY D C 1
ATOM 9429 O O . GLY D 1 3 ? -9.652 -81.630 6.979 1.00 20.73 10 GLY D O 1
ATOM 9433 N N A SER D 1 4 ? -11.087 -82.878 8.190 0.46 24.12 11 SER D N 1
ATOM 9434 N N B SER D 1 4 ? -11.089 -82.878 8.186 0.54 24.12 11 SER D N 1
ATOM 9435 C CA A SER D 1 4 ? -11.983 -83.086 7.058 0.46 25.69 11 SER D CA 1
ATOM 9436 C CA B SER D 1 4 ? -11.975 -83.089 7.047 0.54 25.68 11 SER D CA 1
ATOM 9437 C C A SER D 1 4 ? -12.525 -81.789 6.475 0.46 24.41 11 SER D C 1
ATOM 9438 C C B SER D 1 4 ? -12.548 -81.796 6.482 0.54 24.45 11 SER D C 1
ATOM 9439 O O A SER D 1 4 ? -12.966 -81.788 5.326 0.46 25.07 11 SER D O 1
ATOM 9440 O O B SER D 1 4 ? -13.035 -81.802 5.351 0.54 25.19 11 SER D O 1
ATOM 9455 N N . GLU D 1 5 ? -12.494 -80.690 7.229 1.00 23.04 12 GLU D N 1
ATOM 9456 C CA . GLU D 1 5 ? -12.953 -79.398 6.717 1.00 22.11 12 GLU D CA 1
ATOM 9457 C C . GLU D 1 5 ? -11.817 -78.570 6.139 1.00 19.78 12 GLU D C 1
ATOM 9458 O O . GLU D 1 5 ? -12.063 -77.475 5.621 1.00 19.13 12 GLU D O 1
ATOM 9471 N N . LEU D 1 6 ? -10.580 -79.079 6.194 1.00 19.03 13 LEU D N 1
ATOM 9472 C CA . LEU D 1 6 ? -9.474 -78.337 5.612 1.00 17.79 13 LEU D CA 1
ATOM 9473 C C . LEU D 1 6 ? -9.574 -78.254 4.099 1.00 17.96 13 LEU D C 1
ATOM 9474 O O . LEU D 1 6 ? -9.290 -77.195 3.550 1.00 17.40 13 LEU D O 1
ATOM 9490 N N . PRO D 1 7 ? -9.968 -79.312 3.382 1.00 19.31 14 PRO D N 1
ATOM 9491 C CA . PRO D 1 7 ? -10.166 -79.151 1.928 1.00 20.06 14 PRO D CA 1
ATOM 9492 C C . PRO D 1 7 ? -11.138 -78.031 1.568 1.00 19.41 14 PRO D C 1
ATOM 9493 O O . PRO D 1 7 ? -10.876 -77.244 0.653 1.00 19.69 14 PRO D O 1
ATOM 9504 N N . GLN D 1 8 ? -12.228 -77.899 2.320 1.00 20.44 15 GLN D N 1
ATOM 9505 C CA . GLN D 1 8 ? -13.162 -76.807 2.066 1.00 19.29 15 GLN D CA 1
ATOM 9506 C C . GLN D 1 8 ? -12.524 -75.449 2.337 1.00 17.86 15 GLN D C 1
ATOM 9507 O O . GLN D 1 8 ? -12.738 -74.493 1.584 1.00 18.88 15 GLN D O 1
ATOM 9521 N N A MET D 1 9 ? -11.727 -75.343 3.405 0.88 17.43 16 MET D N 1
ATOM 9522 N N B MET D 1 9 ? -11.713 -75.354 3.392 0.12 17.42 16 MET D N 1
ATOM 9523 C CA A MET D 1 9 ? -10.994 -74.109 3.661 0.88 17.04 16 MET D CA 1
ATOM 9524 C CA B MET D 1 9 ? -11.003 -74.112 3.666 0.12 17.04 16 MET D CA 1
ATOM 9525 C C A MET D 1 9 ? -10.104 -73.747 2.479 0.88 16.89 16 MET D C 1
ATOM 9526 C C B MET D 1 9 ? -10.081 -73.740 2.510 0.12 16.89 16 MET D C 1
ATOM 9527 O O A MET D 1 9 ? -10.065 -72.598 2.043 0.88 17.13 16 MET D O 1
ATOM 9528 O O B MET D 1 9 ? -10.002 -72.570 2.122 0.12 17.16 16 MET D O 1
ATOM 9555 N N . VAL D 1 10 ? -9.374 -74.723 1.947 1.00 17.10 17 VAL D N 1
ATOM 9556 C CA . VAL D 1 10 ? -8.505 -74.452 0.804 1.00 18.90 17 VAL D CA 1
ATOM 9557 C C . VAL D 1 10 ? -9.319 -74.017 -0.404 1.00 18.17 17 VAL D C 1
ATOM 9558 O O . VAL D 1 10 ? -8.941 -73.089 -1.121 1.00 20.49 17 VAL D O 1
ATOM 9572 N N A GLN D 1 11 ? -10.433 -74.706 -0.668 0.51 18.75 18 GLN D N 1
ATOM 9573 N N B GLN D 1 11 ? -10.449 -74.682 -0.657 0.49 19.14 18 GLN D N 1
ATOM 9574 C CA A GLN D 1 11 ? -11.335 -74.293 -1.740 0.51 21.46 18 GLN D CA 1
ATOM 9575 C CA B GLN D 1 11 ? -11.314 -74.282 -1.765 0.49 21.66 18 GLN D CA 1
ATOM 9576 C C A GLN D 1 11 ? -11.705 -72.823 -1.600 0.51 20.13 18 GLN D C 1
ATOM 9577 C C B GLN D 1 11 ? -11.780 -72.835 -1.613 0.49 19.52 18 GLN D C 1
ATOM 9578 O O A GLN D 1 11 ? -11.659 -72.058 -2.578 0.51 21.17 18 GLN D O 1
ATOM 9579 O O B GLN D 1 11 ? -11.893 -72.099 -2.606 0.49 22.40 18 GLN D O 1
ATOM 9606 N N . GLN D 1 12 ? -12.034 -72.392 -0.372 1.00 17.75 19 GLN D N 1
ATOM 9607 C CA . GLN D 1 12 ? -12.491 -71.038 -0.129 1.00 17.35 19 GLN D CA 1
ATOM 9608 C C . GLN D 1 12 ? -11.411 -69.998 -0.384 1.00 19.10 19 GLN D C 1
ATOM 9609 O O . GLN D 1 12 ? -11.755 -68.829 -0.605 1.00 22.00 19 GLN D O 1
ATOM 9624 N N . LEU D 1 13 ? -10.120 -70.366 -0.360 1.00 18.35 20 LEU D N 1
ATOM 9625 C CA . LEU D 1 13 ? -9.056 -69.425 -0.719 1.00 21.63 20 LEU D CA 1
ATOM 9626 C C . LEU D 1 13 ? -9.206 -68.937 -2.154 1.00 22.87 20 LEU D C 1
ATOM 9627 O O . LEU D 1 13 ? -8.740 -67.837 -2.485 1.00 31.50 20 LEU D O 1
ATOM 9643 N N . ASN D 1 14 ? -9.892 -69.693 -2.989 1.00 26.10 21 ASN D N 1
ATOM 9644 C CA . ASN D 1 14 ? -10.202 -69.257 -4.341 1.00 42.91 21 ASN D CA 1
ATOM 9645 C C . ASN D 1 14 ? -11.674 -68.872 -4.496 1.00 32.21 21 ASN D C 1
ATOM 9646 O O . ASN D 1 14 ? -12.172 -68.769 -5.623 1.00 44.61 21 ASN D O 1
ATOM 9657 N N A SER D 1 15 ? -12.376 -68.644 -3.386 0.76 31.43 22 SER D N 1
ATOM 9658 N N B SER D 1 15 ? -12.385 -68.656 -3.396 0.24 32.09 22 SER D N 1
ATOM 9659 C CA A SER D 1 15 ? -13.781 -68.288 -3.468 0.76 30.37 22 SER D CA 1
ATOM 9660 C CA B SER D 1 15 ? -13.800 -68.351 -3.516 0.24 29.62 22 SER D CA 1
ATOM 9661 C C A SER D 1 15 ? -13.894 -66.957 -4.198 0.76 27.06 22 SER D C 1
ATOM 9662 C C B SER D 1 15 ? -13.971 -66.955 -4.109 0.24 27.61 22 SER D C 1
ATOM 9663 O O A SER D 1 15 ? -13.034 -66.081 -4.016 0.76 28.14 22 SER D O 1
ATOM 9664 O O B SER D 1 15 ? -13.229 -66.033 -3.751 0.24 28.48 22 SER D O 1
ATOM 9679 N N . PRO D 1 16 ? -14.914 -66.767 -5.032 1.00 22.72 23 PRO D N 1
ATOM 9680 C CA . PRO D 1 16 ? -15.155 -65.417 -5.523 1.00 28.23 23 PRO D CA 1
ATOM 9681 C C . PRO D 1 16 ? -15.535 -64.502 -4.383 1.00 29.97 23 PRO D C 1
ATOM 9682 O O . PRO D 1 16 ? -15.236 -63.304 -4.439 1.00 32.35 23 PRO D O 1
ATOM 9693 N N . ASP D 1 17 ? -16.125 -65.061 -3.319 1.00 22.92 24 ASP D N 1
ATOM 9694 C CA . ASP D 1 17 ? -16.619 -64.291 -2.182 1.00 23.00 24 ASP D CA 1
ATOM 9695 C C . ASP D 1 17 ? -15.440 -63.917 -1.293 1.00 22.67 24 ASP D C 1
ATOM 9696 O O . ASP D 1 17 ? -14.801 -64.786 -0.692 1.00 21.95 24 ASP D O 1
ATOM 9705 N N . GLN D 1 18 ? -15.147 -62.627 -1.223 1.00 17.44 25 GLN D N 1
ATOM 9706 C CA . GLN D 1 18 ? -13.955 -62.154 -0.538 1.00 15.39 25 GLN D CA 1
ATOM 9707 C C . GLN D 1 18 ? -14.070 -62.235 0.974 1.00 15.31 25 GLN D C 1
ATOM 9708 O O . GLN D 1 18 ? -13.040 -62.232 1.663 1.00 15.16 25 GLN D O 1
ATOM 9722 N N . GLN D 1 19 ? -15.284 -62.238 1.509 1.00 15.53 26 GLN D N 1
ATOM 9723 C CA . GLN D 1 19 ? -15.461 -62.424 2.954 1.00 17.48 26 GLN D CA 1
ATOM 9724 C C . GLN D 1 19 ? -15.217 -63.882 3.348 1.00 15.56 26 GLN D C 1
ATOM 9725 O O . GLN D 1 19 ? -14.519 -64.171 4.335 1.00 14.69 26 GLN D O 1
ATOM 9739 N N A GLU D 1 20 ? -15.792 -64.821 2.591 0.55 15.93 27 GLU D N 1
ATOM 9740 N N B GLU D 1 20 ? -15.747 -64.821 2.566 0.45 16.41 27 GLU D N 1
ATOM 9741 C CA A GLU D 1 20 ? -15.484 -66.234 2.795 0.55 15.91 27 GLU D CA 1
ATOM 9742 C CA B GLU D 1 20 ? -15.471 -66.224 2.842 0.45 16.92 27 GLU D CA 1
ATOM 9743 C C A GLU D 1 20 ? -13.977 -66.462 2.672 0.55 14.49 27 GLU D C 1
ATOM 9744 C C B GLU D 1 20 ? -14.011 -66.558 2.591 0.45 15.65 27 GLU D C 1
ATOM 9745 O O A GLU D 1 20 ? -13.349 -67.149 3.498 0.55 12.52 27 GLU D O 1
ATOM 9746 O O B GLU D 1 20 ? -13.467 -67.462 3.231 0.45 16.93 27 GLU D O 1
ATOM 9769 N N . LEU D 1 21 ? -13.373 -65.847 1.662 1.00 14.73 28 LEU D N 1
ATOM 9770 C CA . LEU D 1 21 ? -11.945 -66.011 1.416 1.00 15.18 28 LEU D CA 1
ATOM 9771 C C . LEU D 1 21 ? -11.148 -65.544 2.609 1.00 14.37 28 LEU D C 1
ATOM 9772 O O . LEU D 1 21 ? -10.280 -66.253 3.121 1.00 14.26 28 LEU D O 1
ATOM 9789 N N . GLN D 1 22 ? -11.427 -64.341 3.090 1.00 13.22 29 GLN D N 1
ATOM 9790 C CA . GLN D 1 22 ? -10.671 -63.817 4.226 1.00 13.08 29 GLN D CA 1
ATOM 9791 C C . GLN D 1 22 ? -10.843 -64.696 5.461 1.00 12.65 29 GLN D C 1
ATOM 9792 O O . GLN D 1 22 ? -9.896 -64.900 6.217 1.00 13.65 29 GLN D O 1
ATOM 9806 N N . SER D 1 23 ? -12.056 -65.194 5.703 1.00 13.78 30 SER D N 1
ATOM 9807 C CA . SER D 1 23 ? -12.278 -66.039 6.877 1.00 13.50 30 SER D CA 1
ATOM 9808 C C . SER D 1 23 ? -11.488 -67.343 6.773 1.00 13.56 30 SER D C 1
ATOM 9809 O O . SER D 1 23 ? -10.963 -67.844 7.772 1.00 14.61 30 SER D O 1
ATOM 9817 N N . ALA D 1 24 ? -11.399 -67.906 5.566 1.00 13.67 31 ALA D N 1
ATOM 9818 C CA . ALA D 1 24 ? -10.625 -69.116 5.340 1.00 14.11 31 ALA D CA 1
ATOM 9819 C C . ALA D 1 24 ? -9.150 -68.837 5.501 1.00 14.82 31 ALA D C 1
ATOM 9820 O O . ALA D 1 24 ? -8.416 -69.671 6.053 1.00 14.46 31 ALA D O 1
ATOM 9827 N N A LEU D 1 25 ? -8.711 -67.696 5.002 0.48 16.50 32 LEU D N 1
ATOM 9828 N N B LEU D 1 25 ? -8.668 -67.644 5.093 0.52 12.18 32 LEU D N 1
ATOM 9829 C CA A LEU D 1 25 ? -7.317 -67.347 5.090 0.48 16.26 32 LEU D CA 1
ATOM 9830 C CA B LEU D 1 25 ? -7.262 -67.274 5.305 0.52 12.26 32 LEU D CA 1
ATOM 9831 C C A LEU D 1 25 ? -6.907 -67.140 6.541 0.48 11.96 32 LEU D C 1
ATOM 9832 C C B LEU D 1 25 ? -6.933 -67.134 6.784 0.52 17.09 32 LEU D C 1
ATOM 9833 O O A LEU D 1 25 ? -5.837 -67.593 6.954 0.48 16.58 32 LEU D O 1
ATOM 9834 O O B LEU D 1 25 ? -5.894 -67.606 7.256 0.52 13.51 32 LEU D O 1
ATOM 9865 N N A ARG D 1 26 ? -7.760 -66.488 7.344 0.48 15.58 33 ARG D N 1
ATOM 9866 N N B ARG D 1 26 ? -7.762 -66.402 7.520 0.52 12.80 33 ARG D N 1
ATOM 9867 C CA A ARG D 1 26 ? -7.476 -66.357 8.774 0.48 14.43 33 ARG D CA 1
ATOM 9868 C CA B ARG D 1 26 ? -7.549 -66.299 8.957 0.52 17.26 33 ARG D CA 1
ATOM 9869 C C A ARG D 1 26 ? -7.449 -67.724 9.455 0.48 15.61 33 ARG D C 1
ATOM 9870 C C B ARG D 1 26 ? -7.563 -67.675 9.616 0.52 12.54 33 ARG D C 1
ATOM 9871 O O A ARG D 1 26 ? -6.551 -68.011 10.255 0.48 15.32 33 ARG D O 1
ATOM 9872 O O B ARG D 1 26 ? -6.793 -67.927 10.545 0.52 15.29 33 ARG D O 1
ATOM 9913 N N . LYS D 1 27 ? -8.420 -68.579 9.145 1.00 13.62 34 LYS D N 1
ATOM 9914 C CA . LYS D 1 27 ? -8.438 -69.928 9.701 1.00 14.44 34 LYS D CA 1
ATOM 9915 C C . LYS D 1 27 ? -7.128 -70.655 9.404 1.00 15.66 34 LYS D C 1
ATOM 9916 O O . LYS D 1 27 ? -6.555 -71.310 10.287 1.00 15.63 34 LYS D O 1
ATOM 9936 N N . LEU D 1 28 ? -6.636 -70.550 8.164 1.00 13.97 35 LEU D N 1
ATOM 9937 C CA . LEU D 1 28 ? -5.391 -71.187 7.779 1.00 13.90 35 LEU D CA 1
ATOM 9938 C C . LEU D 1 28 ? -4.244 -70.693 8.633 1.00 15.18 35 LEU D C 1
ATOM 9939 O O . LEU D 1 28 ? -3.444 -71.481 9.130 1.00 15.59 35 LEU D O 1
ATOM 9955 N N . SER D 1 29 ? -4.152 -69.377 8.844 1.00 14.69 36 SER D N 1
ATOM 9956 C CA A SER D 1 29 ? -3.065 -68.858 9.658 0.18 16.77 36 SER D CA 1
ATOM 9957 C CA B SER D 1 29 ? -3.087 -68.835 9.682 0.82 16.22 36 SER D CA 1
ATOM 9958 C C . SER D 1 29 ? -3.165 -69.389 11.076 1.00 16.30 36 SER D C 1
ATOM 9959 O O . SER D 1 29 ? -2.138 -69.712 11.694 1.00 18.43 36 SER D O 1
ATOM 9974 N N A GLN D 1 30 ? -4.381 -69.446 11.622 0.73 16.67 37 GLN D N 1
ATOM 9975 N N B GLN D 1 30 ? -4.379 -69.467 11.626 0.27 16.74 37 GLN D N 1
ATOM 9976 C CA A GLN D 1 30 ? -4.578 -69.936 12.984 0.73 17.75 37 GLN D CA 1
ATOM 9977 C CA B GLN D 1 30 ? -4.544 -69.928 13.001 0.27 18.64 37 GLN D CA 1
ATOM 9978 C C A GLN D 1 30 ? -4.181 -71.404 13.100 0.73 17.08 37 GLN D C 1
ATOM 9979 C C B GLN D 1 30 ? -4.221 -71.412 13.133 0.27 17.55 37 GLN D C 1
ATOM 9980 O O A GLN D 1 30 ? -3.464 -71.806 14.026 0.73 18.21 37 GLN D O 1
ATOM 9981 O O B GLN D 1 30 ? -3.590 -71.831 14.113 0.27 18.75 37 GLN D O 1
ATOM 10008 N N . ILE D 1 31 ? -4.630 -72.229 12.158 1.00 15.25 38 ILE D N 1
ATOM 10009 C CA . ILE D 1 31 ? -4.269 -73.641 12.209 1.00 16.53 38 ILE D CA 1
ATOM 10010 C C . ILE D 1 31 ? -2.766 -73.808 12.103 1.00 17.08 38 ILE D C 1
ATOM 10011 O O . ILE D 1 31 ? -2.165 -74.641 12.796 1.00 18.45 38 ILE D O 1
ATOM 10028 N N . ALA D 1 32 ? -2.133 -73.049 11.208 1.00 16.50 39 ALA D N 1
ATOM 10029 C CA . ALA D 1 32 ? -0.699 -73.182 11.000 1.00 15.79 39 ALA D CA 1
ATOM 10030 C C . ALA D 1 32 ? 0.127 -72.682 12.174 1.00 17.52 39 ALA D C 1
ATOM 10031 O O . ALA D 1 32 ? 1.335 -72.928 12.201 1.00 19.83 39 ALA D O 1
ATOM 10038 N N A SER D 1 33 ? -0.476 -71.991 13.132 0.56 18.89 40 SER D N 1
ATOM 10039 N N B SER D 1 33 ? -0.492 -71.995 13.130 0.44 18.76 40 SER D N 1
ATOM 10040 C CA A SER D 1 33 ? 0.238 -71.611 14.342 0.56 20.44 40 SER D CA 1
ATOM 10041 C CA B SER D 1 33 ? 0.180 -71.590 14.356 0.44 21.02 40 SER D CA 1
ATOM 10042 C C A SER D 1 33 ? 0.164 -72.685 15.418 0.56 24.03 40 SER D C 1
ATOM 10043 C C B SER D 1 33 ? 0.138 -72.673 15.425 0.44 23.70 40 SER D C 1
ATOM 10044 O O A SER D 1 33 ? 0.714 -72.491 16.502 0.56 23.89 40 SER D O 1
ATOM 10045 O O B SER D 1 33 ? 0.681 -72.468 16.512 0.44 24.50 40 SER D O 1
ATOM 10060 N N . GLY D 1 34 ? -0.455 -73.829 15.131 1.00 22.31 41 GLY D N 1
ATOM 10061 C CA . GLY D 1 34 ? -0.679 -74.870 16.128 1.00 23.66 41 GLY D CA 1
ATOM 10062 C C . GLY D 1 34 ? 0.245 -76.074 16.088 1.00 22.59 41 GLY D C 1
ATOM 10063 O O . GLY D 1 34 ? -0.081 -77.136 16.629 1.00 25.66 41 GLY D O 1
ATOM 10068 N N . GLY D 1 35 ? 1.401 -75.939 15.467 1.00 20.40 42 GLY D N 1
ATOM 10069 C CA . GLY D 1 35 ? 2.427 -76.955 15.570 1.00 21.44 42 GLY D CA 1
ATOM 10070 C C . GLY D 1 35 ? 2.514 -77.840 14.343 1.00 21.60 42 GLY D C 1
ATOM 10071 O O . GLY D 1 35 ? 1.788 -77.693 13.353 1.00 20.70 42 GLY D O 1
ATOM 10075 N N . ASN D 1 36 ? 3.401 -78.822 14.451 1.00 22.78 43 ASN D N 1
ATOM 10076 C CA . ASN D 1 36 ? 3.906 -79.527 13.278 1.00 22.65 43 ASN D CA 1
ATOM 10077 C C . ASN D 1 36 ? 2.815 -80.327 12.580 1.00 21.60 43 ASN D C 1
ATOM 10078 O O . ASN D 1 36 ? 2.759 -80.345 11.341 1.00 20.48 43 ASN D O 1
ATOM 10089 N N . GLU D 1 37 ? 1.975 -81.026 13.344 1.00 21.20 44 GLU D N 1
ATOM 10090 C CA . GLU D 1 37 ? 0.934 -81.846 12.732 1.00 23.62 44 GLU D CA 1
ATOM 10091 C C . GLU D 1 37 ? -0.126 -80.979 12.085 1.00 19.62 44 GLU D C 1
ATOM 10092 O O . GLU D 1 37 ? -0.651 -81.338 11.026 1.00 21.16 44 GLU D O 1
ATOM 10104 N N . GLN D 1 38 ? -0.433 -79.828 12.682 1.00 19.15 45 GLN D N 1
ATOM 10105 C CA . GLN D 1 38 ? -1.418 -78.929 12.080 1.00 18.55 45 GLN D CA 1
ATOM 10106 C C . GLN D 1 38 ? -0.879 -78.288 10.812 1.00 17.23 45 GLN D C 1
ATOM 10107 O O . GLN D 1 38 ? -1.600 -78.179 9.816 1.00 17.41 45 GLN D O 1
ATOM 10121 N N . ILE D 1 39 ? 0.399 -77.891 10.800 1.00 16.28 46 ILE D N 1
ATOM 10122 C CA . ILE D 1 39 ? 1.005 -77.390 9.570 1.00 15.32 46 ILE D CA 1
ATOM 10123 C C . ILE D 1 39 ? 0.934 -78.469 8.509 1.00 15.28 46 ILE D C 1
ATOM 10124 O O . ILE D 1 39 ? 0.589 -78.211 7.340 1.00 15.84 46 ILE D O 1
ATOM 10140 N N . GLN D 1 40 ? 1.284 -79.699 8.883 1.00 16.63 47 GLN D N 1
ATOM 10141 C CA . GLN D 1 40 ? 1.317 -80.752 7.880 1.00 16.45 47 GLN D CA 1
ATOM 10142 C C . GLN D 1 40 ? -0.082 -80.974 7.322 1.00 18.64 47 GLN D C 1
ATOM 10143 O O . GLN D 1 40 ? -0.244 -81.221 6.124 1.00 18.11 47 GLN D O 1
ATOM 10157 N N . ALA D 1 41 ? -1.106 -80.843 8.162 1.00 17.53 48 ALA D N 1
ATOM 10158 C CA . ALA D 1 41 ? -2.471 -81.029 7.684 1.00 18.22 48 ALA D CA 1
ATOM 10159 C C . ALA D 1 41 ? -2.850 -79.979 6.653 1.00 18.15 48 ALA D C 1
ATOM 10160 O O . ALA D 1 41 ? -3.498 -80.298 5.653 1.00 18.57 48 ALA D O 1
ATOM 10167 N N . VAL D 1 42 ? -2.497 -78.707 6.872 1.00 16.20 49 VAL D N 1
ATOM 10168 C CA . VAL D 1 42 ? -2.875 -77.697 5.882 1.00 15.46 49 VAL D CA 1
ATOM 10169 C C . VAL D 1 42 ? -2.109 -77.902 4.590 1.00 15.78 49 VAL D C 1
ATOM 10170 O O . VAL D 1 42 ? -2.648 -77.647 3.500 1.00 17.46 49 VAL D O 1
ATOM 10183 N N . ILE D 1 43 ? -0.857 -78.363 4.671 1.00 14.94 50 ILE D N 1
ATOM 10184 C CA . ILE D 1 43 ? -0.126 -78.740 3.462 1.00 17.34 50 ILE D CA 1
ATOM 10185 C C . ILE D 1 43 ? -0.840 -79.885 2.756 1.00 18.54 50 ILE D C 1
ATOM 10186 O O . ILE D 1 43 ? -1.081 -79.843 1.536 1.00 18.28 50 ILE D O 1
ATOM 10202 N N . ASP D 1 44 ? -1.225 -80.916 3.517 1.00 18.05 51 ASP D N 1
ATOM 10203 C CA . ASP D 1 44 ? -1.883 -82.089 2.938 1.00 19.48 51 ASP D CA 1
ATOM 10204 C C . ASP D 1 44 ? -3.233 -81.735 2.323 1.00 23.45 51 ASP D C 1
ATOM 10205 O O . ASP D 1 44 ? -3.738 -82.467 1.457 1.00 24.47 51 ASP D O 1
ATOM 10214 N N . ALA D 1 45 ? -3.878 -80.676 2.796 1.00 19.92 52 ALA D N 1
ATOM 10215 C CA . ALA D 1 45 ? -5.146 -80.253 2.205 1.00 18.72 52 ALA D CA 1
ATOM 10216 C C . ALA D 1 45 ? -4.956 -79.461 0.924 1.00 20.44 52 ALA D C 1
ATOM 10217 O O . ALA D 1 45 ? -5.947 -79.163 0.255 1.00 23.47 52 ALA D O 1
ATOM 10224 N N . GLY D 1 46 ? -3.725 -79.119 0.567 1.00 19.54 53 GLY D N 1
ATOM 10225 C CA . GLY D 1 46 ? -3.461 -78.375 -0.654 1.00 23.46 53 GLY D CA 1
ATOM 10226 C C . GLY D 1 46 ? -3.354 -76.888 -0.489 1.00 20.19 53 GLY D C 1
ATOM 10227 O O . GLY D 1 46 ? -3.485 -76.152 -1.472 1.00 23.64 53 GLY D O 1
ATOM 10231 N N . ALA D 1 47 ? -3.098 -76.407 0.716 1.00 17.43 54 ALA D N 1
ATOM 10232 C CA . ALA D 1 47 ? -3.085 -74.972 0.926 1.00 17.78 54 ALA D CA 1
ATOM 10233 C C . ALA D 1 47 ? -1.980 -74.254 0.174 1.00 19.26 54 ALA D C 1
ATOM 10234 O O . ALA D 1 47 ? -2.136 -73.067 -0.155 1.00 20.09 54 ALA D O 1
ATOM 10241 N N . LEU D 1 48 ? -0.833 -74.897 -0.073 1.00 17.97 55 LEU D N 1
ATOM 10242 C CA . LEU D 1 48 ? 0.314 -74.126 -0.547 1.00 18.02 55 LEU D CA 1
ATOM 10243 C C . LEU D 1 48 ? 0.114 -73.539 -1.938 1.00 18.93 55 LEU D C 1
ATOM 10244 O O . LEU D 1 48 ? 0.457 -72.360 -2.135 1.00 17.98 55 LEU D O 1
ATOM 10260 N N . PRO D 1 49 ? -0.343 -74.288 -2.946 1.00 19.14 56 PRO D N 1
ATOM 10261 C CA . PRO D 1 49 ? -0.538 -73.651 -4.258 1.00 20.12 56 PRO D CA 1
ATOM 10262 C C . PRO D 1 49 ? -1.479 -72.451 -4.199 1.00 20.22 56 PRO D C 1
ATOM 10263 O O . PRO D 1 49 ? -1.219 -71.411 -4.827 1.00 20.45 56 PRO D O 1
ATOM 10274 N N . ALA D 1 50 ? -2.566 -72.563 -3.435 1.00 20.36 57 ALA D N 1
ATOM 10275 C CA . ALA D 1 50 ? -3.503 -71.457 -3.322 1.00 20.43 57 ALA D CA 1
ATOM 10276 C C . ALA D 1 50 ? -2.866 -70.266 -2.620 1.00 17.80 57 ALA D C 1
ATOM 10277 O O . ALA D 1 50 ? -3.034 -69.109 -3.042 1.00 18.12 57 ALA D O 1
ATOM 10284 N N A LEU D 1 51 ? -2.119 -70.510 -1.535 0.48 16.09 58 LEU D N 1
ATOM 10285 N N B LEU D 1 51 ? -2.103 -70.538 -1.573 0.52 16.45 58 LEU D N 1
ATOM 10286 C CA A LEU D 1 51 ? -1.442 -69.413 -0.849 0.48 15.83 58 LEU D CA 1
ATOM 10287 C CA B LEU D 1 51 ? -1.464 -69.480 -0.823 0.52 16.09 58 LEU D CA 1
ATOM 10288 C C A LEU D 1 51 ? -0.469 -68.722 -1.777 0.48 18.45 58 LEU D C 1
ATOM 10289 C C B LEU D 1 51 ? -0.416 -68.763 -1.670 0.52 14.94 58 LEU D C 1
ATOM 10290 O O A LEU D 1 51 ? -0.396 -67.487 -1.825 0.48 16.97 58 LEU D O 1
ATOM 10291 O O B LEU D 1 51 ? -0.283 -67.536 -1.604 0.52 18.91 58 LEU D O 1
ATOM 10322 N N . VAL D 1 52 ? 0.321 -69.508 -2.509 1.00 17.09 59 VAL D N 1
ATOM 10323 C CA . VAL D 1 52 ? 1.305 -68.899 -3.395 1.00 18.57 59 VAL D CA 1
ATOM 10324 C C . VAL D 1 52 ? 0.641 -67.954 -4.395 1.00 18.41 59 VAL D C 1
ATOM 10325 O O . VAL D 1 52 ? 1.162 -66.874 -4.678 1.00 20.84 59 VAL D O 1
ATOM 10339 N N . GLN D 1 53 ? -0.510 -68.334 -4.958 1.00 18.35 60 GLN D N 1
ATOM 10340 C CA . GLN D 1 53 ? -1.210 -67.418 -5.863 1.00 20.12 60 GLN D CA 1
ATOM 10341 C C . GLN D 1 53 ? -1.624 -66.120 -5.163 1.00 18.38 60 GLN D C 1
ATOM 10342 O O . GLN D 1 53 ? -1.564 -65.040 -5.767 1.00 19.60 60 GLN D O 1
ATOM 10356 N N . LEU D 1 54 ? -2.018 -66.193 -3.891 1.00 17.65 61 LEU D N 1
ATOM 10357 C CA . LEU D 1 54 ? -2.394 -64.988 -3.163 1.00 16.28 61 LEU D CA 1
ATOM 10358 C C . LEU D 1 54 ? -1.221 -64.044 -2.932 1.00 18.23 61 LEU D C 1
ATOM 10359 O O . LEU D 1 54 ? -1.449 -62.857 -2.695 1.00 17.67 61 LEU D O 1
ATOM 10375 N N . LEU D 1 55 ? 0.022 -64.526 -2.998 1.00 18.93 62 LEU D N 1
ATOM 10376 C CA . LEU D 1 55 ? 1.158 -63.622 -2.815 1.00 18.77 62 LEU D CA 1
ATOM 10377 C C . LEU D 1 55 ? 1.279 -62.611 -3.939 1.00 21.15 62 LEU D C 1
ATOM 10378 O O . LEU D 1 55 ? 1.989 -61.606 -3.797 1.00 21.96 62 LEU D O 1
ATOM 10394 N N . SER D 1 56 ? 0.561 -62.805 -5.044 1.00 17.98 63 SER D N 1
ATOM 10395 C CA . SER D 1 56 ? 0.514 -61.844 -6.131 1.00 21.21 63 SER D CA 1
ATOM 10396 C C . SER D 1 56 ? -0.679 -60.891 -6.045 1.00 19.91 63 SER D C 1
ATOM 10397 O O . SER D 1 56 ? -0.877 -60.082 -6.950 1.00 22.04 63 SER D O 1
ATOM 10405 N N . SER D 1 57 ? -1.471 -60.973 -4.982 1.00 18.93 64 SER D N 1
ATOM 10406 C CA . SER D 1 57 ? -2.687 -60.178 -4.917 1.00 17.87 64 SER D CA 1
ATOM 10407 C C . SER D 1 57 ? -2.369 -58.697 -4.761 1.00 18.82 64 SER D C 1
ATOM 10408 O O . SER D 1 57 ? -1.491 -58.333 -3.965 1.00 18.39 64 SER D O 1
ATOM 10416 N N . PRO D 1 58 ? -3.106 -57.821 -5.437 1.00 17.08 65 PRO D N 1
ATOM 10417 C CA . PRO D 1 58 ? -3.035 -56.377 -5.160 1.00 17.32 65 PRO D CA 1
ATOM 10418 C C . PRO D 1 58 ? -3.825 -55.954 -3.931 1.00 17.03 65 PRO D C 1
ATOM 10419 O O . PRO D 1 58 ? -3.814 -54.769 -3.567 1.00 19.93 65 PRO D O 1
ATOM 10430 N N . ASN D 1 59 ? -4.532 -56.881 -3.309 1.00 15.16 66 ASN D N 1
ATOM 10431 C CA . ASN D 1 59 ? -5.351 -56.618 -2.132 1.00 14.41 66 ASN D CA 1
ATOM 10432 C C . ASN D 1 59 ? -4.456 -56.842 -0.914 1.00 13.88 66 ASN D C 1
ATOM 10433 O O . ASN D 1 59 ? -4.085 -57.981 -0.596 1.00 14.08 66 ASN D O 1
ATOM 10444 N N . GLU D 1 60 ? -4.115 -55.749 -0.223 1.00 14.16 67 GLU D N 1
ATOM 10445 C CA . GLU D 1 60 ? -3.169 -55.796 0.888 1.00 14.64 67 GLU D CA 1
ATOM 10446 C C . GLU D 1 60 ? -3.751 -56.548 2.075 1.00 13.73 67 GLU D C 1
ATOM 10447 O O . GLU D 1 60 ? -2.982 -57.062 2.894 1.00 14.14 67 GLU D O 1
ATOM 10459 N N . GLN D 1 61 ? -5.071 -56.571 2.229 1.00 14.30 68 GLN D N 1
ATOM 10460 C CA . GLN D 1 61 ? -5.685 -57.340 3.311 1.00 14.50 68 GLN D CA 1
ATOM 10461 C C . GLN D 1 61 ? -5.522 -58.853 3.091 1.00 13.26 68 GLN D C 1
ATOM 10462 O O . GLN D 1 61 ? -5.203 -59.607 4.030 1.00 13.49 68 GLN D O 1
ATOM 10476 N N . ILE D 1 62 ? -5.760 -59.318 1.875 1.00 13.47 69 ILE D N 1
ATOM 10477 C CA . ILE D 1 62 ? -5.470 -60.701 1.505 1.00 13.16 69 ILE D CA 1
ATOM 10478 C C . ILE D 1 62 ? -3.986 -60.976 1.653 1.00 13.97 69 ILE D C 1
ATOM 10479 O O . ILE D 1 62 ? -3.575 -61.961 2.278 1.00 13.92 69 ILE D O 1
ATOM 10495 N N . LEU D 1 63 ? -3.158 -60.089 1.117 1.00 13.81 70 LEU D N 1
ATOM 10496 C CA . LEU D 1 63 ? -1.721 -60.362 1.084 1.00 13.64 70 LEU D CA 1
ATOM 10497 C C . LEU D 1 63 ? -1.151 -60.451 2.483 1.00 14.87 70 LEU D C 1
ATOM 10498 O O . LEU D 1 63 ? -0.333 -61.338 2.772 1.00 14.65 70 LEU D O 1
ATOM 10514 N N A GLN D 1 64 ? -1.571 -59.559 3.378 0.66 14.57 71 GLN D N 1
ATOM 10515 N N B GLN D 1 64 ? -1.532 -59.524 3.358 0.34 14.80 71 GLN D N 1
ATOM 10516 C CA A GLN D 1 64 ? -1.003 -59.549 4.722 0.66 16.00 71 GLN D CA 1
ATOM 10517 C CA B GLN D 1 64 ? -1.025 -59.550 4.723 0.34 15.16 71 GLN D CA 1
ATOM 10518 C C A GLN D 1 64 ? -1.342 -60.815 5.500 0.66 15.97 71 GLN D C 1
ATOM 10519 C C B GLN D 1 64 ? -1.306 -60.897 5.384 0.34 13.93 71 GLN D C 1
ATOM 10520 O O A GLN D 1 64 ? -0.518 -61.312 6.279 0.66 17.63 71 GLN D O 1
ATOM 10521 O O B GLN D 1 64 ? -0.409 -61.546 5.930 0.34 12.19 71 GLN D O 1
ATOM 10548 N N . GLU D 1 65 ? -2.546 -61.357 5.317 1.00 14.38 72 GLU D N 1
ATOM 10549 C CA . GLU D 1 65 ? -2.889 -62.594 6.002 1.00 13.86 72 GLU D CA 1
ATOM 10550 C C . GLU D 1 65 ? -2.246 -63.796 5.313 1.00 14.16 72 GLU D C 1
ATOM 10551 O O . GLU D 1 65 ? -1.814 -64.731 5.992 1.00 14.79 72 GLU D O 1
ATOM 10564 N N . ALA D 1 66 ? -2.115 -63.770 3.982 1.00 14.00 73 ALA D N 1
ATOM 10565 C CA . ALA D 1 66 ? -1.411 -64.835 3.267 1.00 14.11 73 ALA D CA 1
ATOM 10566 C C . ALA D 1 66 ? 0.054 -64.908 3.700 1.00 14.04 73 ALA D C 1
ATOM 10567 O O . ALA D 1 66 ? 0.605 -66.003 3.902 1.00 14.37 73 ALA D O 1
ATOM 10574 N N . LEU D 1 67 ? 0.701 -63.747 3.866 1.00 13.40 74 LEU D N 1
ATOM 10575 C CA . LEU D 1 67 ? 2.101 -63.740 4.282 1.00 13.15 74 LEU D CA 1
ATOM 10576 C C . LEU D 1 67 ? 2.238 -64.256 5.703 1.00 14.35 74 LEU D C 1
ATOM 10577 O O . LEU D 1 67 ? 3.238 -64.931 6.017 1.00 15.78 74 LEU D O 1
ATOM 10593 N N A TRP D 1 68 ? 1.284 -63.936 6.580 0.63 14.09 75 TRP D N 1
ATOM 10594 N N B TRP D 1 68 ? 1.285 -63.929 6.586 0.37 14.21 75 TRP D N 1
ATOM 10595 C CA A TRP D 1 68 ? 1.312 -64.470 7.938 0.63 14.73 75 TRP D CA 1
ATOM 10596 C CA B TRP D 1 68 ? 1.308 -64.469 7.945 0.37 14.52 75 TRP D CA 1
ATOM 10597 C C A TRP D 1 68 ? 1.122 -65.979 7.936 0.63 14.01 75 TRP D C 1
ATOM 10598 C C B TRP D 1 68 ? 1.135 -65.983 7.928 0.37 14.21 75 TRP D C 1
ATOM 10599 O O A TRP D 1 68 ? 1.851 -66.705 8.624 0.63 15.27 75 TRP D O 1
ATOM 10600 O O B TRP D 1 68 ? 1.870 -66.714 8.604 0.37 14.68 75 TRP D O 1
ATOM 10641 N N . ALA D 1 69 ? 0.173 -66.477 7.151 1.00 14.09 76 ALA D N 1
ATOM 10642 C CA . ALA D 1 69 ? -0.026 -67.919 7.061 1.00 14.22 76 ALA D CA 1
ATOM 10643 C C . ALA D 1 69 ? 1.238 -68.601 6.576 1.00 14.79 76 ALA D C 1
ATOM 10644 O O . ALA D 1 69 ? 1.656 -69.631 7.133 1.00 14.97 76 ALA D O 1
ATOM 10652 N N . LEU D 1 70 ? 1.882 -68.030 5.547 1.00 15.67 77 LEU D N 1
ATOM 10653 C CA . LEU D 1 70 ? 3.102 -68.623 5.003 1.00 15.27 77 LEU D CA 1
ATOM 10654 C C . LEU D 1 70 ? 4.203 -68.607 6.035 1.00 14.82 77 LEU D C 1
ATOM 10655 O O . LEU D 1 70 ? 4.936 -69.599 6.177 1.00 15.73 77 LEU D O 1
ATOM 10671 N N . SER D 1 71 ? 4.356 -67.500 6.755 1.00 14.59 78 SER D N 1
ATOM 10672 C CA . SER D 1 71 ? 5.356 -67.428 7.810 1.00 14.35 78 SER D CA 1
ATOM 10673 C C . SER D 1 71 ? 5.129 -68.516 8.857 1.00 16.37 78 SER D C 1
ATOM 10674 O O . SER D 1 71 ? 6.083 -69.161 9.316 1.00 17.28 78 SER D O 1
ATOM 10682 N N . ASN D 1 72 ? 3.869 -68.730 9.260 1.00 15.03 79 ASN D N 1
ATOM 10683 C CA . ASN D 1 72 ? 3.557 -69.780 10.233 1.00 15.22 79 ASN D CA 1
ATOM 10684 C C . ASN D 1 72 ? 3.895 -71.164 9.662 1.00 14.66 79 ASN D C 1
ATOM 10685 O O . ASN D 1 72 ? 4.484 -72.001 10.363 1.00 15.50 79 ASN D O 1
ATOM 10696 N N . ILE D 1 73 ? 3.520 -71.441 8.419 1.00 14.02 80 ILE D N 1
ATOM 10697 C CA . ILE D 1 73 ? 3.851 -72.722 7.799 1.00 15.33 80 ILE D CA 1
ATOM 10698 C C . ILE D 1 73 ? 5.359 -72.949 7.768 1.00 16.93 80 ILE D C 1
ATOM 10699 O O . ILE D 1 73 ? 5.835 -74.066 7.975 1.00 20.49 80 ILE D O 1
ATOM 10715 N N . ALA D 1 74 ? 6.130 -71.895 7.555 1.00 15.53 81 ALA D N 1
ATOM 10716 C CA . ALA D 1 74 ? 7.573 -71.965 7.457 1.00 15.28 81 ALA D CA 1
ATOM 10717 C C . ALA D 1 74 ? 8.255 -71.881 8.791 1.00 17.08 81 ALA D C 1
ATOM 10718 O O . ALA D 1 74 ? 9.489 -71.768 8.824 1.00 20.17 81 ALA D O 1
ATOM 10725 N N . SER D 1 75 ? 7.522 -71.950 9.885 1.00 17.36 82 SER D N 1
ATOM 10726 C CA . SER D 1 75 ? 8.077 -71.849 11.221 1.00 18.72 82 SER D CA 1
ATOM 10727 C C . SER D 1 75 ? 8.337 -73.199 11.857 1.00 19.83 82 SER D C 1
ATOM 10728 O O . SER D 1 75 ? 8.862 -73.234 12.973 1.00 25.50 82 SER D O 1
ATOM 10736 N N . GLY D 1 76 ? 7.951 -74.299 11.222 1.00 26.57 83 GLY D N 1
ATOM 10737 C CA . GLY D 1 76 ? 8.005 -75.576 11.923 1.00 34.80 83 GLY D CA 1
ATOM 10738 C C . GLY D 1 76 ? 9.236 -76.430 11.689 1.00 28.34 83 GLY D C 1
ATOM 10739 O O . GLY D 1 76 ? 9.899 -76.898 12.638 1.00 29.37 83 GLY D O 1
ATOM 10743 N N . GLY D 1 77 ? 9.546 -76.667 10.423 1.00 20.19 84 GLY D N 1
ATOM 10744 C CA . GLY D 1 77 ? 10.553 -77.673 10.104 1.00 21.83 84 GLY D CA 1
ATOM 10745 C C . GLY D 1 77 ? 11.076 -77.538 8.694 1.00 17.47 84 GLY D C 1
ATOM 10746 O O . GLY D 1 77 ? 10.419 -76.963 7.822 1.00 17.24 84 GLY D O 1
ATOM 10750 N N . ASN D 1 78 ? 12.291 -78.040 8.489 1.00 15.63 85 ASN D N 1
ATOM 10751 C CA . ASN D 1 78 ? 12.959 -77.874 7.209 1.00 15.51 85 ASN D CA 1
ATOM 10752 C C . ASN D 1 78 ? 12.147 -78.445 6.069 1.00 17.04 85 ASN D C 1
ATOM 10753 O O . ASN D 1 78 ? 12.093 -77.856 4.989 1.00 15.69 85 ASN D O 1
ATOM 10764 N N . GLU D 1 79 ? 11.531 -79.600 6.258 1.00 17.59 86 GLU D N 1
ATOM 10765 C CA . GLU D 1 79 ? 10.850 -80.202 5.115 1.00 17.34 86 GLU D CA 1
ATOM 10766 C C . GLU D 1 79 ? 9.534 -79.490 4.818 1.00 19.39 86 GLU D C 1
ATOM 10767 O O . GLU D 1 79 ? 9.086 -79.489 3.667 1.00 19.64 86 GLU D O 1
ATOM 10779 N N . GLN D 1 80 ? 8.908 -78.882 5.817 1.00 16.47 87 GLN D N 1
ATOM 10780 C CA . GLN D 1 80 ? 7.753 -78.020 5.579 1.00 15.53 87 GLN D CA 1
ATOM 10781 C C . GLN D 1 80 ? 8.162 -76.741 4.857 1.00 15.56 87 GLN D C 1
ATOM 10782 O O . GLN D 1 80 ? 7.462 -76.302 3.928 1.00 16.79 87 GLN D O 1
ATOM 10796 N N . ILE D 1 81 ? 9.297 -76.147 5.244 1.00 15.37 88 ILE D N 1
ATOM 10797 C CA . ILE D 1 81 ? 9.844 -75.025 4.486 1.00 13.98 88 ILE D CA 1
ATOM 10798 C C . ILE D 1 81 ? 10.088 -75.455 3.051 1.00 15.70 88 ILE D C 1
ATOM 10799 O O . ILE D 1 81 ? 9.788 -74.714 2.102 1.00 15.31 88 ILE D O 1
ATOM 10815 N N . GLN D 1 82 ? 10.643 -76.649 2.865 1.00 14.51 89 GLN D N 1
ATOM 10816 C CA . GLN D 1 82 ? 10.922 -77.112 1.516 1.00 15.84 89 GLN D CA 1
ATOM 10817 C C . GLN D 1 82 ? 9.635 -77.251 0.707 1.00 16.93 89 GLN D C 1
ATOM 10818 O O . GLN D 1 82 ? 9.624 -77.010 -0.502 1.00 16.27 89 GLN D O 1
ATOM 10832 N N . ALA D 1 83 ? 8.544 -77.672 1.345 1.00 15.96 90 ALA D N 1
ATOM 10833 C CA . ALA D 1 83 ? 7.261 -77.721 0.647 1.00 16.01 90 ALA D CA 1
ATOM 10834 C C . ALA D 1 83 ? 6.814 -76.331 0.194 1.00 15.28 90 ALA D C 1
ATOM 10835 O O . ALA D 1 83 ? 6.293 -76.179 -0.913 1.00 16.65 90 ALA D O 1
ATOM 10842 N N . VAL D 1 84 ? 7.014 -75.302 1.030 1.00 15.75 91 VAL D N 1
ATOM 10843 C CA . VAL D 1 84 ? 6.744 -73.911 0.631 1.00 16.03 91 VAL D CA 1
ATOM 10844 C C . VAL D 1 84 ? 7.576 -73.539 -0.588 1.00 14.74 91 VAL D C 1
ATOM 10845 O O . VAL D 1 84 ? 7.082 -72.917 -1.536 1.00 15.77 91 VAL D O 1
ATOM 10858 N N . ILE D 1 85 ? 8.862 -73.887 -0.569 1.00 14.80 92 ILE D N 1
ATOM 10859 C CA . ILE D 1 85 ? 9.739 -73.582 -1.693 1.00 15.76 92 ILE D CA 1
ATOM 10860 C C . ILE D 1 85 ? 9.266 -74.314 -2.936 1.00 17.21 92 ILE D C 1
ATOM 10861 O O . ILE D 1 85 ? 9.172 -73.736 -4.026 1.00 18.80 92 ILE D O 1
ATOM 10877 N N . ASP D 1 86 ? 8.976 -75.606 -2.790 1.00 16.83 93 ASP D N 1
ATOM 10878 C CA . ASP D 1 86 ? 8.582 -76.407 -3.950 1.00 17.68 93 ASP D CA 1
ATOM 10879 C C . ASP D 1 86 ? 7.277 -75.920 -4.571 1.00 18.45 93 ASP D C 1
ATOM 10880 O O . ASP D 1 86 ? 7.080 -76.090 -5.781 1.00 21.67 93 ASP D O 1
ATOM 10889 N N . ALA D 1 87 ? 6.397 -75.312 -3.785 1.00 16.26 94 ALA D N 1
ATOM 10890 C CA . ALA D 1 87 ? 5.156 -74.753 -4.297 1.00 15.45 94 ALA D CA 1
ATOM 10891 C C . ALA D 1 87 ? 5.357 -73.441 -5.023 1.00 18.21 94 ALA D C 1
ATOM 10892 O O . ALA D 1 87 ? 4.399 -72.915 -5.599 1.00 21.77 94 ALA D O 1
ATOM 10899 N N . GLY D 1 88 ? 6.562 -72.888 -5.002 1.00 16.97 95 GLY D N 1
ATOM 10900 C CA . GLY D 1 88 ? 6.865 -71.713 -5.791 1.00 20.74 95 GLY D CA 1
ATOM 10901 C C . GLY D 1 88 ? 6.730 -70.406 -5.058 1.00 18.68 95 GLY D C 1
ATOM 10902 O O . GLY D 1 88 ? 6.594 -69.360 -5.696 1.00 23.14 95 GLY D O 1
ATOM 10906 N N . ALA D 1 89 ? 6.835 -70.404 -3.730 1.00 16.96 96 ALA D N 1
ATOM 10907 C CA . ALA D 1 89 ? 6.656 -69.162 -2.986 1.00 18.49 96 ALA D CA 1
ATOM 10908 C C . ALA D 1 89 ? 7.785 -68.161 -3.190 1.00 17.17 96 ALA D C 1
ATOM 10909 O O . ALA D 1 89 ? 7.563 -66.950 -3.052 1.00 17.89 96 ALA D O 1
ATOM 10916 N N . LEU D 1 90 ? 8.994 -68.619 -3.499 1.00 17.17 97 LEU D N 1
ATOM 10917 C CA . LEU D 1 90 ? 10.105 -67.693 -3.400 1.00 15.72 97 LEU D CA 1
ATOM 10918 C C . LEU D 1 90 ? 10.101 -66.573 -4.433 1.00 18.12 97 LEU D C 1
ATOM 10919 O O . LEU D 1 90 ? 10.401 -65.426 -4.069 1.00 18.57 97 LEU D O 1
ATOM 10935 N N . PRO D 1 91 ? 9.796 -66.819 -5.706 1.00 18.08 98 PRO D N 1
ATOM 10936 C CA . PRO D 1 91 ? 9.819 -65.685 -6.648 1.00 17.83 98 PRO D CA 1
ATOM 10937 C C . PRO D 1 91 ? 8.910 -64.556 -6.232 1.00 19.75 98 PRO D C 1
ATOM 10938 O O . PRO D 1 91 ? 9.276 -63.376 -6.341 1.00 19.56 98 PRO D O 1
ATOM 10949 N N . ALA D 1 92 ? 7.722 -64.888 -5.734 1.00 17.46 99 ALA D N 1
ATOM 10950 C CA . ALA D 1 92 ? 6.802 -63.844 -5.306 1.00 17.67 99 ALA D CA 1
ATOM 10951 C C . ALA D 1 92 ? 7.328 -63.095 -4.086 1.00 17.92 99 ALA D C 1
ATOM 10952 O O . ALA D 1 92 ? 7.189 -61.866 -3.987 1.00 18.52 99 ALA D O 1
ATOM 10959 N N A LEU D 1 93 ? 7.912 -63.801 -3.114 0.68 14.57 100 LEU D N 1
ATOM 10960 N N B LEU D 1 93 ? 7.945 -63.815 -3.158 0.32 16.53 100 LEU D N 1
ATOM 10961 C CA A LEU D 1 93 ? 8.477 -63.098 -1.964 0.68 15.40 100 LEU D CA 1
ATOM 10962 C CA B LEU D 1 93 ? 8.483 -63.178 -1.968 0.32 16.29 100 LEU D CA 1
ATOM 10963 C C A LEU D 1 93 ? 9.612 -62.183 -2.371 0.68 18.10 100 LEU D C 1
ATOM 10964 C C B LEU D 1 93 ? 9.634 -62.245 -2.317 0.32 15.39 100 LEU D C 1
ATOM 10965 O O A LEU D 1 93 ? 9.722 -61.053 -1.877 0.68 18.25 100 LEU D O 1
ATOM 10966 O O B LEU D 1 93 ? 9.745 -61.143 -1.765 0.32 16.64 100 LEU D O 1
ATOM 10997 N N . VAL D 1 94 ? 10.501 -62.665 -3.239 1.00 15.85 101 VAL D N 1
ATOM 10998 C CA . VAL D 1 94 ? 11.604 -61.827 -3.676 1.00 16.16 101 VAL D CA 1
ATOM 10999 C C . VAL D 1 94 ? 11.093 -60.560 -4.349 1.00 18.82 101 VAL D C 1
ATOM 11000 O O . VAL D 1 94 ? 11.625 -59.469 -4.123 1.00 18.82 101 VAL D O 1
ATOM 11014 N N A GLN D 1 95 ? 10.026 -60.668 -5.146 0.49 16.26 102 GLN D N 1
ATOM 11015 N N B GLN D 1 95 ? 10.041 -60.676 -5.166 0.51 16.86 102 GLN D N 1
ATOM 11016 C CA A GLN D 1 95 ? 9.492 -59.482 -5.807 0.49 18.54 102 GLN D CA 1
ATOM 11017 C CA B GLN D 1 95 ? 9.471 -59.493 -5.802 0.51 18.18 102 GLN D CA 1
ATOM 11018 C C A GLN D 1 95 ? 8.937 -58.484 -4.802 0.49 18.13 102 GLN D C 1
ATOM 11019 C C B GLN D 1 95 ? 9.011 -58.489 -4.758 0.51 17.88 102 GLN D C 1
ATOM 11020 O O A GLN D 1 95 ? 9.003 -57.272 -5.024 0.49 19.63 102 GLN D O 1
ATOM 11021 O O B GLN D 1 95 ? 9.229 -57.282 -4.894 0.51 16.91 102 GLN D O 1
ATOM 11048 N N . LEU D 1 96 ? 8.385 -58.969 -3.696 1.00 15.19 103 LEU D N 1
ATOM 11049 C CA . LEU D 1 96 ? 7.880 -58.081 -2.664 1.00 14.94 103 LEU D CA 1
ATOM 11050 C C . LEU D 1 96 ? 8.964 -57.324 -1.927 1.00 16.94 103 LEU D C 1
ATOM 11051 O O . LEU D 1 96 ? 8.656 -56.316 -1.291 1.00 17.81 103 LEU D O 1
ATOM 11068 N N . LEU D 1 97 ? 10.223 -57.738 -2.032 1.00 17.11 104 LEU D N 1
ATOM 11069 C CA . LEU D 1 97 ? 11.302 -56.987 -1.414 1.00 17.65 104 LEU D CA 1
ATOM 11070 C C . LEU D 1 97 ? 11.513 -55.647 -2.075 1.00 20.20 104 LEU D C 1
ATOM 11071 O O . LEU D 1 97 ? 12.182 -54.797 -1.484 1.00 19.94 1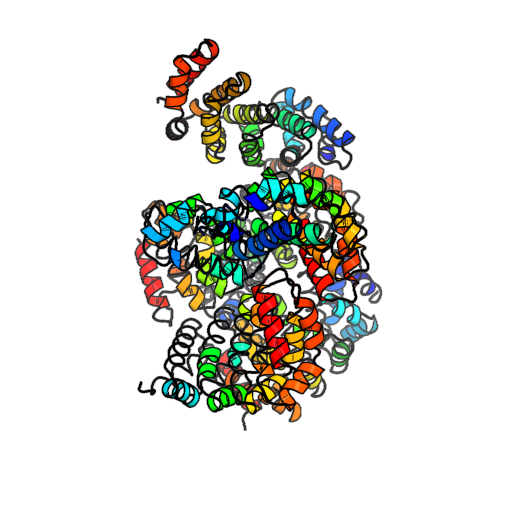04 LEU D O 1
ATOM 11087 N N A SER D 1 98 ? 10.929 -55.415 -3.249 0.48 17.70 105 SER D N 1
ATOM 11088 N N B SER D 1 98 ? 10.930 -55.410 -3.248 0.52 17.68 105 SER D N 1
ATOM 11089 C CA A SER D 1 98 ? 10.962 -54.108 -3.895 0.48 19.54 105 SER D CA 1
ATOM 11090 C CA B SER D 1 98 ? 10.964 -54.097 -3.884 0.52 19.63 105 SER D CA 1
ATOM 11091 C C A SER D 1 98 ? 9.717 -53.277 -3.590 0.48 19.92 105 SER D C 1
ATOM 11092 C C B SER D 1 98 ? 9.720 -53.268 -3.578 0.52 19.95 105 SER D C 1
ATOM 11093 O O A SER D 1 98 ? 9.552 -52.201 -4.162 0.48 21.05 105 SER D O 1
ATOM 11094 O O B SER D 1 98 ? 9.558 -52.186 -4.139 0.52 21.23 105 SER D O 1
ATOM 11109 N N . SER D 1 99 ? 8.833 -53.747 -2.712 1.00 17.41 106 SER D N 1
ATOM 11110 C CA . SER D 1 99 ? 7.595 -53.028 -2.465 1.00 18.58 106 SER D CA 1
ATOM 11111 C C . SER D 1 99 ? 7.871 -51.651 -1.862 1.00 17.19 106 SER D C 1
ATOM 11112 O O . SER D 1 99 ? 8.681 -51.526 -0.931 1.00 19.06 106 SER D O 1
ATOM 11121 N N . PRO D 1 100 ? 7.107 -50.631 -2.248 1.00 18.27 107 PRO D N 1
ATOM 11122 C CA . PRO D 1 100 ? 7.171 -49.353 -1.546 1.00 19.64 107 PRO D CA 1
ATOM 11123 C C . PRO D 1 100 ? 6.314 -49.328 -0.294 1.00 18.89 107 PRO D C 1
ATOM 11124 O O . PRO D 1 100 ? 6.319 -48.338 0.447 1.00 22.08 107 PRO D O 1
ATOM 11135 N N . ASN D 1 101 ? 5.579 -50.397 -0.013 1.00 16.85 108 ASN D N 1
ATOM 11136 C CA . ASN D 1 101 ? 4.712 -50.481 1.156 1.00 16.67 108 ASN D CA 1
ATOM 11137 C C . ASN D 1 101 ? 5.526 -51.133 2.266 1.00 15.39 108 ASN D C 1
ATOM 11138 O O . ASN D 1 101 ? 5.878 -52.316 2.170 1.00 16.16 108 ASN D O 1
ATOM 11149 N N . GLU D 1 102 ? 5.863 -50.344 3.315 1.00 15.00 109 GLU D N 1
ATOM 11150 C CA . GLU D 1 102 ? 6.751 -50.795 4.383 1.00 15.15 109 GLU D CA 1
ATOM 11151 C C . GLU D 1 102 ? 6.142 -51.942 5.191 1.00 15.35 109 GLU D C 1
ATOM 11152 O O . GLU D 1 102 ? 6.869 -52.728 5.801 1.00 15.45 109 GLU D O 1
ATOM 11164 N N . GLN D 1 103 ? 4.807 -52.044 5.225 1.00 15.95 110 GLN D N 1
ATOM 11165 C CA . GLN D 1 103 ? 4.162 -53.116 5.968 1.00 15.84 110 GLN D CA 1
ATOM 11166 C C . GLN D 1 103 ? 4.271 -54.432 5.221 1.00 14.06 110 GLN D C 1
ATOM 11167 O O . GLN D 1 103 ? 4.604 -55.459 5.796 1.00 15.32 110 GLN D O 1
ATOM 11181 N N . ILE D 1 104 ? 4.018 -54.391 3.914 1.00 16.58 111 ILE D N 1
ATOM 11182 C CA . ILE D 1 104 ? 4.221 -55.550 3.057 1.00 15.47 111 ILE D CA 1
ATOM 11183 C C . ILE D 1 104 ? 5.680 -55.971 3.108 1.00 15.08 111 ILE D C 1
ATOM 11184 O O . ILE D 1 104 ? 5.982 -57.161 3.212 1.00 15.22 111 ILE D O 1
ATOM 11200 N N . LEU D 1 105 ? 6.600 -55.008 3.063 1.00 15.34 112 LEU D N 1
ATOM 11201 C CA . LEU D 1 105 ? 8.021 -55.333 3.103 1.00 14.81 112 LEU D CA 1
ATOM 11202 C C . LEU D 1 105 ? 8.360 -56.052 4.408 1.00 15.58 112 LEU D C 1
ATOM 11203 O O . LEU D 1 105 ? 9.074 -57.063 4.397 1.00 15.31 112 LEU D O 1
ATOM 11219 N N . GLN D 1 106 ? 7.856 -55.564 5.549 1.00 14.32 113 GLN D N 1
ATOM 11220 C CA . GLN D 1 106 ? 8.102 -56.250 6.814 1.00 14.47 113 GLN D CA 1
ATOM 11221 C C . GLN D 1 106 ? 7.601 -57.691 6.769 1.00 14.53 113 GLN D C 1
ATOM 11222 O O . GLN D 1 106 ? 8.298 -58.621 7.186 1.00 15.76 113 GLN D O 1
ATOM 11236 N N A GLU D 1 107 ? 6.368 -57.868 6.275 0.52 14.39 114 GLU D N 1
ATOM 11237 N N B GLU D 1 107 ? 6.396 -57.909 6.271 0.48 14.88 114 GLU D N 1
ATOM 11238 C CA A GLU D 1 107 ? 5.721 -59.181 6.228 0.52 16.52 114 GLU D CA 1
ATOM 11239 C CA B GLU D 1 107 ? 5.866 -59.271 6.302 0.48 14.76 114 GLU D CA 1
ATOM 11240 C C A GLU D 1 107 ? 6.459 -60.144 5.309 0.52 13.63 114 GLU D C 1
ATOM 11241 C C B GLU D 1 107 ? 6.566 -60.184 5.313 0.48 18.24 114 GLU D C 1
ATOM 11242 O O A GLU D 1 107 ? 6.603 -61.323 5.641 0.52 15.20 114 GLU D O 1
ATOM 11243 O O B GLU D 1 107 ? 6.790 -61.366 5.600 0.48 20.37 114 GLU D O 1
ATOM 11266 N N . ALA D 1 108 ? 6.947 -59.658 4.154 1.00 15.05 115 ALA D N 1
ATOM 11267 C CA . ALA D 1 108 ? 7.704 -60.472 3.209 1.00 14.17 115 ALA D CA 1
ATOM 11268 C C . ALA D 1 108 ? 9.066 -60.820 3.770 1.00 14.13 115 ALA D C 1
ATOM 11269 O O . ALA D 1 108 ? 9.531 -61.949 3.610 1.00 16.01 115 ALA D O 1
ATOM 11277 N N . LEU D 1 109 ? 9.729 -59.855 4.402 1.00 14.79 116 LEU D N 1
ATOM 11278 C CA . LEU D 1 109 ? 11.018 -60.130 5.025 1.00 14.44 116 LEU D CA 1
ATOM 11279 C C . LEU D 1 109 ? 10.888 -61.160 6.128 1.00 16.13 116 LEU D C 1
ATOM 11280 O O . LEU D 1 109 ? 11.769 -62.020 6.283 1.00 17.64 116 LEU D O 1
ATOM 11296 N N . TRP D 1 110 ? 9.793 -61.115 6.882 1.00 15.94 117 TRP D N 1
ATOM 11297 C CA . TRP D 1 110 ? 9.618 -62.072 7.964 1.00 17.19 117 TRP D CA 1
ATOM 11298 C C . TRP D 1 110 ? 9.408 -63.482 7.411 1.00 16.70 117 TRP D C 1
ATOM 11299 O O . TRP D 1 110 ? 10.030 -64.444 7.878 1.00 16.67 117 TRP D O 1
ATOM 11320 N N . ALA D 1 111 ? 8.552 -63.620 6.390 1.00 16.11 118 ALA D N 1
ATOM 11321 C CA . ALA D 1 111 ? 8.377 -64.914 5.740 1.00 17.04 118 ALA D CA 1
ATOM 11322 C C . ALA D 1 111 ? 9.701 -65.433 5.192 1.00 15.44 118 ALA D C 1
ATOM 11323 O O . ALA D 1 111 ? 10.035 -66.613 5.364 1.00 16.63 118 ALA D O 1
ATOM 11330 N N A LEU D 1 112 ? 10.476 -64.578 4.511 0.40 15.31 119 LEU D N 1
ATOM 11331 N N B LEU D 1 112 ? 10.458 -64.564 4.523 0.60 15.59 119 LEU D N 1
ATOM 11332 C CA A LEU D 1 112 ? 11.768 -65.014 3.973 0.40 17.54 119 LEU D CA 1
ATOM 11333 C CA B LEU D 1 112 ? 11.754 -64.950 3.986 0.60 17.73 119 LEU D CA 1
ATOM 11334 C C A LEU D 1 112 ? 12.752 -65.364 5.082 0.40 17.39 119 LEU D C 1
ATOM 11335 C C B LEU D 1 112 ? 12.689 -65.392 5.100 0.60 16.05 119 LEU D C 1
ATOM 11336 O O A LEU D 1 112 ? 13.616 -66.234 4.903 0.40 14.99 119 LEU D O 1
ATOM 11337 O O B LEU D 1 112 ? 13.383 -66.407 4.972 0.60 17.90 119 LEU D O 1
ATOM 11368 N N A SER D 1 113 ? 12.662 -64.685 6.219 0.40 15.67 120 SER D N 1
ATOM 11369 N N B SER D 1 113 ? 12.737 -64.631 6.192 0.60 16.27 120 SER D N 1
ATOM 11370 C CA A SER D 1 113 ? 13.573 -64.970 7.314 0.40 16.44 120 SER D CA 1
ATOM 11371 C CA B SER D 1 113 ? 13.594 -64.985 7.315 0.60 16.60 120 SER D CA 1
ATOM 11372 C C A SER D 1 113 ? 13.242 -66.294 7.979 0.40 15.95 120 SER D C 1
ATOM 11373 C C B SER D 1 113 ? 13.254 -66.368 7.844 0.60 16.69 120 SER D C 1
ATOM 11374 O O A SER D 1 113 ? 14.134 -66.967 8.509 0.40 16.13 120 SER D O 1
ATOM 11375 O O B SER D 1 113 ? 14.146 -67.181 8.108 0.60 14.62 120 SER D O 1
ATOM 11390 N N . ASN D 1 114 ? 11.967 -66.671 7.988 1.00 15.19 121 ASN D N 1
ATOM 11391 C CA . ASN D 1 114 ? 11.594 -67.979 8.488 1.00 15.52 121 ASN D CA 1
ATOM 11392 C C . ASN D 1 114 ? 12.041 -69.066 7.532 1.00 15.65 121 ASN D C 1
ATOM 11393 O O . ASN D 1 114 ? 12.542 -70.107 7.964 1.00 15.90 121 ASN D O 1
ATOM 11405 N N . ILE D 1 115 ? 11.866 -68.855 6.224 1.00 15.66 122 ILE D N 1
ATOM 11406 C CA . ILE D 1 115 ? 12.337 -69.848 5.262 1.00 15.43 122 ILE D CA 1
ATOM 11407 C C . ILE D 1 115 ? 13.837 -70.038 5.413 1.00 16.88 122 ILE D C 1
ATOM 11408 O O . ILE D 1 115 ? 14.354 -71.162 5.423 1.00 16.50 122 ILE D O 1
ATOM 11424 N N . ALA D 1 116 ? 14.555 -68.941 5.539 1.00 15.87 123 ALA D N 1
ATOM 11425 C CA . ALA D 1 116 ? 16.012 -68.949 5.652 1.00 15.98 123 ALA D CA 1
ATOM 11426 C C . ALA D 1 116 ? 16.505 -69.421 7.020 1.00 16.17 123 ALA D C 1
ATOM 11427 O O . ALA D 1 116 ? 17.719 -69.531 7.209 1.00 17.67 123 ALA D O 1
ATOM 11434 N N A SER D 1 117 ? 15.611 -69.684 7.974 0.75 15.74 124 SER D N 1
ATOM 11435 N N B SER D 1 117 ? 15.610 -69.693 7.966 0.25 15.82 124 SER D N 1
ATOM 11436 C CA A SER D 1 117 ? 15.964 -70.303 9.246 0.75 15.04 124 SER D CA 1
ATOM 11437 C CA B SER D 1 117 ? 15.966 -70.310 9.236 0.25 15.98 124 SER D CA 1
ATOM 11438 C C A SER D 1 117 ? 16.090 -71.817 9.118 0.75 14.76 124 SER D C 1
ATOM 11439 C C B SER D 1 117 ? 15.951 -71.831 9.159 0.25 15.70 124 SER D C 1
ATOM 11440 O O A SER D 1 117 ? 16.541 -72.463 10.078 0.75 18.50 124 SER D O 1
ATOM 11441 O O B SER D 1 117 ? 16.135 -72.493 10.188 0.25 16.63 124 SER D O 1
ATOM 11456 N N . GLY D 1 118 ? 15.723 -72.391 7.973 1.00 15.30 125 GLY D N 1
ATOM 11457 C CA . GLY D 1 118 ? 15.791 -73.827 7.764 1.00 16.41 125 GLY D CA 1
ATOM 11458 C C . GLY D 1 118 ? 17.207 -74.329 7.605 1.00 14.62 125 GLY D C 1
ATOM 11459 O O . GLY D 1 118 ? 18.149 -73.773 8.182 1.00 16.44 125 GLY D O 1
ATOM 11464 N N . GLY D 1 119 ? 17.354 -75.423 6.871 1.00 15.63 126 GLY D N 1
ATOM 11465 C CA . GLY D 1 119 ? 18.635 -76.064 6.687 1.00 16.46 126 GLY D CA 1
ATOM 11466 C C . GLY D 1 119 ? 19.380 -75.438 5.529 1.00 14.60 126 GLY D C 1
ATOM 11467 O O . GLY D 1 119 ? 18.889 -74.560 4.830 1.00 16.03 126 GLY D O 1
ATOM 11471 N N . ASN D 1 120 ? 20.600 -75.931 5.303 1.00 14.50 127 ASN D N 1
ATOM 11472 C CA . ASN D 1 120 ? 21.427 -75.381 4.233 1.00 15.88 127 ASN D CA 1
ATOM 11473 C C . ASN D 1 120 ? 20.698 -75.402 2.894 1.00 15.54 127 ASN D C 1
ATOM 11474 O O . ASN D 1 120 ? 20.818 -74.455 2.104 1.00 15.76 127 ASN D O 1
ATOM 11485 N N . GLU D 1 121 ? 19.974 -76.478 2.615 1.00 16.36 128 GLU D N 1
ATOM 11486 C CA . GLU D 1 121 ? 19.311 -76.613 1.328 1.00 18.21 128 GLU D CA 1
ATOM 11487 C C . GLU D 1 121 ? 18.228 -75.558 1.151 1.00 15.77 128 GLU D C 1
ATOM 11488 O O . GLU D 1 121 ? 18.028 -75.034 0.053 1.00 16.63 128 GLU D O 1
ATOM 11500 N N . GLN D 1 122 ? 17.492 -75.253 2.223 1.00 15.10 129 GLN D N 1
ATOM 11501 C CA . GLN D 1 122 ? 16.443 -74.237 2.147 1.00 14.87 129 GLN D CA 1
ATOM 11502 C C . GLN D 1 122 ? 17.051 -72.851 1.985 1.00 14.58 129 GLN D C 1
ATOM 11503 O O . GLN D 1 122 ? 16.560 -72.040 1.191 1.00 15.64 129 GLN D O 1
ATOM 11517 N N . ILE D 1 123 ? 18.155 -72.589 2.670 1.00 13.92 130 ILE D N 1
ATOM 11518 C CA . ILE D 1 123 ? 18.846 -71.328 2.497 1.00 13.97 130 ILE D CA 1
ATOM 11519 C C . ILE D 1 123 ? 19.327 -71.198 1.056 1.00 15.27 130 ILE D C 1
ATOM 11520 O O . ILE D 1 123 ? 19.220 -70.129 0.442 1.00 15.10 130 ILE D O 1
ATOM 11536 N N . GLN D 1 124 ? 19.912 -72.260 0.511 1.00 15.16 131 GLN D N 1
ATOM 11537 C CA . GLN D 1 124 ? 20.409 -72.173 -0.852 1.00 15.38 131 GLN D CA 1
ATOM 11538 C C . GLN D 1 124 ? 19.284 -71.879 -1.833 1.00 15.78 131 GLN D C 1
ATOM 11539 O O . GLN D 1 124 ? 19.508 -71.165 -2.807 1.00 16.51 131 GLN D O 1
ATOM 11553 N N . ALA D 1 125 ? 18.070 -72.390 -1.590 1.00 16.02 132 ALA D N 1
ATOM 11554 C CA . ALA D 1 125 ? 16.957 -72.072 -2.475 1.00 15.48 132 ALA D CA 1
ATOM 11555 C C . ALA D 1 125 ? 16.616 -70.586 -2.429 1.00 14.86 132 ALA D C 1
ATOM 11556 O O . ALA D 1 125 ? 16.277 -69.984 -3.447 1.00 16.36 132 ALA D O 1
ATOM 11563 N N . VAL D 1 126 ? 16.701 -69.981 -1.243 1.00 13.96 133 VAL D N 1
ATOM 11564 C CA . VAL D 1 126 ? 16.492 -68.544 -1.090 1.00 14.93 133 VAL D CA 1
ATOM 11565 C C . VAL D 1 126 ? 17.500 -67.777 -1.938 1.00 14.35 133 VAL D C 1
ATOM 11566 O O . VAL D 1 126 ? 17.151 -66.826 -2.644 1.00 15.11 133 VAL D O 1
ATOM 11579 N N . ILE D 1 127 ? 18.766 -68.200 -1.881 1.00 15.18 134 ILE D N 1
ATOM 11580 C CA . ILE D 1 127 ? 19.827 -67.569 -2.658 1.00 16.04 134 ILE D CA 1
ATOM 11581 C C . ILE D 1 127 ? 19.575 -67.761 -4.144 1.00 16.85 134 ILE D C 1
ATOM 11582 O O . ILE D 1 127 ? 19.667 -66.814 -4.928 1.00 18.24 134 ILE D O 1
ATOM 11598 N N . ASP D 1 128 ? 19.243 -68.991 -4.550 1.00 17.13 135 ASP D N 1
ATOM 11599 C CA . ASP D 1 128 ? 19.006 -69.263 -5.971 1.00 18.32 135 ASP D CA 1
ATOM 11600 C C . ASP D 1 128 ? 17.835 -68.451 -6.526 1.00 19.35 135 ASP D C 1
ATOM 11601 O O . ASP D 1 128 ? 17.809 -68.164 -7.723 1.00 21.78 135 ASP D O 1
ATOM 11610 N N . ALA D 1 129 ? 16.861 -68.093 -5.705 1.00 17.44 136 ALA D N 1
ATOM 11611 C CA . ALA D 1 129 ? 15.722 -67.281 -6.119 1.00 18.91 136 ALA D CA 1
ATOM 11612 C C . ALA D 1 129 ? 16.067 -65.806 -6.251 1.00 17.98 136 ALA D C 1
ATOM 11613 O O . ALA D 1 129 ? 15.188 -65.017 -6.600 1.00 21.30 136 ALA D O 1
ATOM 11620 N N . GLY D 1 130 ? 17.297 -65.403 -5.957 1.00 18.32 137 GLY D N 1
ATOM 11621 C CA . GLY D 1 130 ? 17.706 -64.017 -6.134 1.00 19.76 137 GLY D CA 1
ATOM 11622 C C . GLY D 1 130 ? 17.454 -63.102 -4.963 1.00 18.50 137 GLY D C 1
ATOM 11623 O O . GLY D 1 130 ? 17.400 -61.868 -5.128 1.00 21.20 137 GLY D O 1
ATOM 11627 N N . ALA D 1 131 ? 17.277 -63.642 -3.761 1.00 17.34 138 ALA D N 1
ATOM 11628 C CA . ALA D 1 131 ? 17.003 -62.778 -2.636 1.00 17.29 138 ALA D CA 1
ATOM 11629 C C . ALA D 1 131 ? 18.166 -61.849 -2.294 1.00 17.13 138 ALA D C 1
ATOM 11630 O O . ALA D 1 131 ? 17.939 -60.757 -1.747 1.00 18.66 138 ALA D O 1
ATOM 11637 N N . LEU D 1 132 ? 19.404 -62.272 -2.508 1.00 16.97 139 LEU D N 1
ATOM 11638 C CA . LEU D 1 132 ? 20.508 -61.496 -1.943 1.00 17.65 139 LEU D CA 1
ATOM 11639 C C . LEU D 1 132 ? 20.623 -60.101 -2.531 1.00 15.99 139 LEU D C 1
ATOM 11640 O O . LEU D 1 132 ? 20.814 -59.150 -1.754 1.00 16.80 139 LEU D O 1
ATOM 11656 N N . PRO D 1 133 ? 20.572 -59.890 -3.838 1.00 16.38 140 PRO D N 1
ATOM 11657 C CA . PRO D 1 133 ? 20.742 -58.508 -4.310 1.00 16.46 140 PRO D CA 1
ATOM 11658 C C . PRO D 1 133 ? 19.675 -57.592 -3.742 1.00 16.05 140 PRO D C 1
ATOM 11659 O O . PRO D 1 133 ? 19.930 -56.428 -3.404 1.00 17.59 140 PRO D O 1
ATOM 11670 N N . ALA D 1 134 ? 18.454 -58.103 -3.631 1.00 17.12 141 ALA D N 1
ATOM 11671 C CA . ALA D 1 134 ? 17.372 -57.302 -3.077 1.00 17.28 141 ALA D CA 1
ATOM 11672 C C . ALA D 1 134 ? 17.616 -56.977 -1.614 1.00 19.11 141 ALA D C 1
ATOM 11673 O O . ALA D 1 134 ? 17.350 -55.850 -1.181 1.00 17.99 141 ALA D O 1
ATOM 11680 N N . LEU D 1 135 ? 18.091 -57.945 -0.831 1.00 16.59 142 LEU D N 1
ATOM 11681 C CA . LEU D 1 135 ? 18.370 -57.677 0.578 1.00 16.98 142 LEU D CA 1
ATOM 11682 C C . LEU D 1 135 ? 19.533 -56.720 0.739 1.00 16.22 142 LEU D C 1
ATOM 11683 O O . LEU D 1 135 ? 19.475 -55.813 1.583 1.00 17.77 142 LEU D O 1
ATOM 11699 N N . VAL D 1 136 ? 20.597 -56.881 -0.054 1.00 16.18 143 VAL D N 1
ATOM 11700 C CA . VAL D 1 136 ? 21.730 -55.980 0.054 1.00 16.74 143 VAL D CA 1
ATOM 11701 C C . VAL D 1 136 ? 21.310 -54.566 -0.315 1.00 18.33 143 VAL D C 1
ATOM 11702 O O . VAL D 1 136 ? 21.737 -53.594 0.311 1.00 19.47 143 VAL D O 1
ATOM 11715 N N . GLN D 1 137 ? 20.439 -54.421 -1.314 1.00 17.28 144 GLN D N 1
ATOM 11716 C CA . GLN D 1 137 ? 19.960 -53.083 -1.671 1.00 16.99 144 GLN D CA 1
ATOM 11717 C C . GLN D 1 137 ? 19.242 -52.422 -0.498 1.00 17.90 144 GLN D C 1
ATOM 11718 O O . GLN D 1 137 ? 19.373 -51.206 -0.285 1.00 18.88 144 GLN D O 1
ATOM 11732 N N . LEU D 1 138 ? 18.478 -53.199 0.287 1.00 15.70 145 LEU D N 1
ATOM 11733 C CA . LEU D 1 138 ? 17.766 -52.648 1.433 1.00 14.87 145 LEU D CA 1
ATOM 11734 C C . LEU D 1 138 ? 18.720 -52.106 2.489 1.00 15.53 145 LEU D C 1
ATOM 11735 O O . LEU D 1 138 ? 18.316 -51.238 3.261 1.00 16.20 145 LEU D O 1
ATOM 11751 N N . LEU D 1 139 ? 19.972 -52.550 2.505 1.00 14.56 146 LEU D N 1
ATOM 11752 C CA . LEU D 1 139 ? 20.928 -52.074 3.499 1.00 16.41 146 LEU D CA 1
ATOM 11753 C C . LEU D 1 139 ? 21.368 -50.639 3.255 1.00 17.25 146 LEU D C 1
ATOM 11754 O O . LEU D 1 139 ? 22.061 -50.070 4.109 1.00 17.80 146 LEU D O 1
ATOM 11770 N N A SER D 1 140 ? 20.981 -50.044 2.130 0.50 16.93 147 SER D N 1
ATOM 11771 N N B SER D 1 140 ? 20.994 -50.039 2.131 0.50 16.87 147 SER D N 1
ATOM 11772 C CA A SER D 1 140 ? 21.187 -48.623 1.899 0.50 19.02 147 SER D CA 1
ATOM 11773 C CA B SER D 1 140 ? 21.210 -48.613 1.937 0.50 19.68 147 SER D CA 1
ATOM 11774 C C A SER D 1 140 ? 19.988 -47.782 2.332 0.50 17.64 147 SER D C 1
ATOM 11775 C C B SER D 1 140 ? 19.986 -47.784 2.311 0.50 17.87 147 SER D C 1
ATOM 11776 O O A SER D 1 140 ? 20.005 -46.569 2.129 0.50 18.32 147 SER D O 1
ATOM 11777 O O B SER D 1 140 ? 19.976 -46.584 2.031 0.50 19.23 147 SER D O 1
ATOM 11792 N N . SER D 1 141 ? 18.964 -48.387 2.925 1.00 16.53 148 SER D N 1
ATOM 11793 C CA . SER D 1 141 ? 17.760 -47.635 3.269 1.00 16.31 148 SER D CA 1
ATOM 11794 C C . SER D 1 141 ? 18.046 -46.606 4.363 1.00 16.90 148 SER D C 1
ATOM 11795 O O . SER D 1 141 ? 18.762 -46.891 5.324 1.00 16.76 148 SER D O 1
ATOM 11804 N N . PRO D 1 142 ? 17.426 -45.425 4.306 1.00 16.07 149 PRO D N 1
ATOM 11805 C CA . PRO D 1 142 ? 17.485 -44.517 5.456 1.00 16.76 149 PRO D CA 1
ATOM 11806 C C . PRO D 1 142 ? 16.547 -44.905 6.591 1.00 16.95 149 PRO D C 1
ATOM 11807 O O . PRO D 1 142 ? 16.613 -44.304 7.677 1.00 18.14 149 PRO D O 1
ATOM 11818 N N . ASN D 1 143 ? 15.674 -45.880 6.369 1.00 15.51 150 ASN D N 1
ATOM 11819 C CA . ASN D 1 143 ? 14.674 -46.296 7.351 1.00 14.96 150 ASN D CA 1
ATOM 11820 C C . ASN D 1 143 ? 15.236 -47.417 8.221 1.00 15.77 150 ASN D C 1
ATOM 11821 O O . ASN D 1 143 ? 15.471 -48.534 7.758 1.00 15.51 150 ASN D O 1
ATOM 11832 N N . GLU D 1 144 ? 15.516 -47.098 9.478 1.00 16.26 151 GLU D N 1
ATOM 11833 C CA . GLU D 1 144 ? 16.160 -48.046 10.383 1.00 17.34 151 GLU D CA 1
ATOM 11834 C C . GLU D 1 144 ? 15.287 -49.250 10.680 1.00 15.04 151 GLU D C 1
ATOM 11835 O O . GLU D 1 144 ? 15.806 -50.320 11.023 1.00 16.27 151 GLU D O 1
ATOM 11847 N N . GLN D 1 145 ? 13.962 -49.104 10.608 1.00 15.53 152 GLN D N 1
ATOM 11848 C CA . GLN D 1 145 ? 13.095 -50.255 10.800 1.00 16.27 152 GLN D CA 1
ATOM 11849 C C . GLN D 1 145 ? 13.238 -51.252 9.648 1.00 15.65 152 GLN D C 1
ATOM 11850 O O . GLN D 1 145 ? 13.289 -52.473 9.876 1.00 15.23 152 GLN D O 1
ATOM 11864 N N . ILE D 1 146 ? 13.329 -50.760 8.411 1.00 14.49 153 ILE D N 1
ATOM 11865 C CA . ILE D 1 146 ? 13.655 -51.620 7.276 1.00 15.06 153 ILE D CA 1
ATOM 11866 C C . ILE D 1 146 ? 15.018 -52.276 7.471 1.00 14.50 153 ILE D C 1
ATOM 11867 O O . ILE D 1 146 ? 15.187 -53.472 7.224 1.00 14.58 153 ILE D O 1
ATOM 11883 N N . LEU D 1 147 ? 16.023 -51.503 7.905 1.00 15.59 154 LEU D N 1
ATOM 11884 C CA . LEU D 1 147 ? 17.348 -52.076 8.124 1.00 14.80 154 LEU D CA 1
ATOM 11885 C C . LEU D 1 147 ? 17.277 -53.240 9.098 1.00 14.34 154 LEU D C 1
ATOM 11886 O O . LEU D 1 147 ? 17.908 -54.274 8.869 1.00 15.05 154 LEU D O 1
ATOM 11902 N N . GLN D 1 148 ? 16.562 -53.077 10.215 1.00 14.32 155 GLN D N 1
ATOM 11903 C CA . GLN D 1 148 ? 16.498 -54.151 11.196 1.00 15.90 155 GLN D CA 1
ATOM 11904 C C . GLN D 1 148 ? 15.923 -55.394 10.566 1.00 14.55 155 GLN D C 1
ATOM 11905 O O . GLN D 1 148 ? 16.430 -56.503 10.770 1.00 15.62 155 GLN D O 1
ATOM 11919 N N . GLU D 1 149 ? 14.857 -55.232 9.794 1.00 15.10 156 GLU D N 1
ATOM 11920 C CA . GLU D 1 149 ? 14.187 -56.376 9.179 1.00 14.26 156 GLU D CA 1
ATOM 11921 C C . GLU D 1 149 ? 15.084 -57.066 8.167 1.00 13.85 156 GLU D C 1
ATOM 11922 O O . GLU D 1 149 ? 15.131 -58.308 8.111 1.00 15.59 156 GLU D O 1
ATOM 11934 N N . ALA D 1 150 ? 15.807 -56.283 7.367 1.00 13.84 157 ALA D N 1
ATOM 11935 C CA . ALA D 1 150 ? 16.680 -56.852 6.359 1.00 14.98 157 ALA D CA 1
ATOM 11936 C C . ALA D 1 150 ? 17.872 -57.548 7.002 1.00 14.73 157 ALA D C 1
ATOM 11937 O O . ALA D 1 150 ? 18.314 -58.602 6.521 1.00 14.96 157 ALA D O 1
ATOM 11944 N N . LEU D 1 151 ? 18.410 -56.971 8.079 1.00 14.21 158 LEU D N 1
ATOM 11945 C CA . LEU D 1 151 ? 19.520 -57.578 8.799 1.00 14.62 158 LEU D CA 1
ATOM 11946 C C . LEU D 1 151 ? 19.143 -58.925 9.387 1.00 15.95 158 LEU D C 1
ATOM 11947 O O . LEU D 1 151 ? 19.962 -59.843 9.379 1.00 16.56 158 LEU D O 1
ATOM 11963 N N A TRP D 1 152 ? 17.919 -59.071 9.895 0.45 15.18 159 TRP D N 1
ATOM 11964 N N B TRP D 1 152 ? 17.922 -59.062 9.907 0.55 15.65 159 TRP D N 1
ATOM 11965 C CA A TRP D 1 152 ? 17.510 -60.361 10.438 0.45 15.68 159 TRP D CA 1
ATOM 11966 C CA B TRP D 1 152 ? 17.484 -60.347 10.443 0.55 15.63 159 TRP D CA 1
ATOM 11967 C C A TRP D 1 152 ? 17.456 -61.414 9.344 0.45 15.58 159 TRP D C 1
ATOM 11968 C C B TRP D 1 152 ? 17.463 -61.403 9.346 0.55 15.53 159 TRP D C 1
ATOM 11969 O O A TRP D 1 152 ? 17.887 -62.550 9.545 0.45 17.18 159 TRP D O 1
ATOM 11970 O O B TRP D 1 152 ? 17.936 -62.523 9.535 0.55 17.53 159 TRP D O 1
ATOM 12011 N N . ALA D 1 153 ? 16.922 -61.058 8.175 1.00 15.05 160 ALA D N 1
ATOM 12012 C CA . ALA D 1 153 ? 16.864 -62.034 7.087 1.00 16.48 160 ALA D CA 1
ATOM 12013 C C . ALA D 1 153 ? 18.266 -62.407 6.627 1.00 16.27 160 ALA D C 1
ATOM 12014 O O . ALA D 1 153 ? 18.565 -63.578 6.396 1.00 16.85 160 ALA D O 1
ATOM 12022 N N . LEU D 1 154 ? 19.147 -61.418 6.479 1.00 14.98 161 LEU D N 1
ATOM 12023 C CA . LEU D 1 154 ? 20.495 -61.694 6.020 1.00 15.71 161 LEU D CA 1
ATOM 12024 C C . LEU D 1 154 ? 21.271 -62.529 7.023 1.00 16.75 161 LEU D C 1
ATOM 12025 O O . LEU D 1 154 ? 22.031 -63.431 6.633 1.00 17.41 161 LEU D O 1
ATOM 12041 N N . SER D 1 155 ? 21.108 -62.245 8.314 1.00 16.86 162 SER D N 1
ATOM 12042 C CA A SER D 1 155 ? 21.779 -63.027 9.345 0.69 18.08 162 SER D CA 1
ATOM 12043 C CA B SER D 1 155 ? 21.790 -63.030 9.334 0.31 17.84 162 SER D CA 1
ATOM 12044 C C . SER D 1 155 ? 21.383 -64.493 9.261 1.00 15.79 162 SER D C 1
ATOM 12045 O O . SER D 1 155 ? 22.227 -65.383 9.421 1.00 17.51 162 SER D O 1
ATOM 12060 N N . ASN D 1 156 ? 20.089 -64.764 9.007 1.00 16.03 163 ASN D N 1
ATOM 12061 C CA . ASN D 1 156 ? 19.638 -66.151 8.880 1.00 15.66 163 ASN D CA 1
ATOM 12062 C C . ASN D 1 156 ? 20.305 -66.821 7.686 1.00 15.49 163 ASN D C 1
ATOM 12063 O O . ASN D 1 156 ? 20.803 -67.941 7.783 1.00 16.43 163 ASN D O 1
ATOM 12074 N N . ILE D 1 157 ? 20.355 -66.145 6.540 1.00 15.19 164 ILE D N 1
ATOM 12075 C CA . ILE D 1 157 ? 21.019 -66.733 5.368 1.00 15.72 164 ILE D CA 1
ATOM 12076 C C . ILE D 1 157 ? 22.478 -67.020 5.662 1.00 17.67 164 ILE D C 1
ATOM 12077 O O . ILE D 1 157 ? 23.027 -68.079 5.304 1.00 17.10 164 ILE D O 1
ATOM 12093 N N . ALA D 1 158 ? 23.129 -66.092 6.348 1.00 17.53 165 ALA D N 1
ATOM 12094 C CA . ALA D 1 158 ? 24.544 -66.237 6.633 1.00 19.81 165 ALA D CA 1
ATOM 12095 C C . ALA D 1 158 ? 24.836 -67.345 7.631 1.00 19.25 165 ALA D C 1
ATOM 12096 O O . ALA D 1 158 ? 26.012 -67.678 7.822 1.00 22.92 165 ALA D O 1
ATOM 12103 N N . SER D 1 159 ? 23.829 -67.940 8.253 1.00 18.95 166 SER D N 1
ATOM 12104 C CA . SER D 1 159 ? 24.016 -69.098 9.111 1.00 18.60 166 SER D CA 1
ATOM 12105 C C . SER D 1 159 ? 24.078 -70.405 8.337 1.00 17.80 166 SER D C 1
ATOM 12106 O O . SER D 1 159 ? 24.298 -71.463 8.940 1.00 20.14 166 SER D O 1
ATOM 12114 N N . GLY D 1 160 ? 23.975 -70.340 7.023 1.00 17.58 167 GLY D N 1
ATOM 12115 C CA . GLY D 1 160 ? 24.144 -71.484 6.181 1.00 17.69 167 GLY D CA 1
ATOM 12116 C C . GLY D 1 160 ? 25.589 -71.962 6.168 1.00 18.89 167 GLY D C 1
ATOM 12117 O O . GLY D 1 160 ? 26.418 -71.605 7.004 1.00 22.06 167 GLY D O 1
ATOM 12121 N N . GLY D 1 161 ? 25.875 -72.827 5.200 1.00 18.63 168 GLY D N 1
ATOM 12122 C CA . GLY D 1 161 ? 27.189 -73.422 5.060 1.00 20.64 168 GLY D CA 1
ATOM 12123 C C . GLY D 1 161 ? 28.100 -72.577 4.191 1.00 19.13 168 GLY D C 1
ATOM 12124 O O . GLY D 1 161 ? 27.784 -71.443 3.831 1.00 17.57 168 GLY D O 1
ATOM 12128 N N . ASN D 1 162 ? 29.261 -73.152 3.850 1.00 20.95 169 ASN D N 1
ATOM 12129 C CA . ASN D 1 162 ? 30.296 -72.371 3.164 1.00 20.43 169 ASN D CA 1
ATOM 12130 C C . ASN D 1 162 ? 29.810 -71.802 1.842 1.00 18.60 169 ASN D C 1
ATOM 12131 O O . ASN D 1 162 ? 30.094 -70.638 1.535 1.00 18.32 169 ASN D O 1
ATOM 12142 N N . GLU D 1 163 ? 29.084 -72.599 1.044 1.00 19.03 170 GLU D N 1
ATOM 12143 C CA . GLU D 1 163 ? 28.560 -72.122 -0.239 1.00 19.36 170 GLU D CA 1
ATOM 12144 C C . GLU D 1 163 ? 27.571 -70.979 -0.044 1.00 19.08 170 GLU D C 1
ATOM 12145 O O . GLU D 1 163 ? 27.500 -70.049 -0.855 1.00 19.52 170 GLU D O 1
ATOM 12157 N N . GLN D 1 164 ? 26.759 -71.047 1.010 1.00 17.61 171 GLN D N 1
ATOM 12158 C CA . GLN D 1 164 ? 25.791 -69.979 1.256 1.00 15.98 171 GLN D CA 1
ATOM 12159 C C . GLN D 1 164 ? 26.487 -68.704 1.728 1.00 16.19 171 GLN D C 1
ATOM 12160 O O . GLN D 1 164 ? 26.178 -67.607 1.225 1.00 17.19 171 GLN D O 1
ATOM 12174 N N . LYS D 1 165 ? 27.460 -68.823 2.623 1.00 17.72 172 LYS D N 1
ATOM 12175 C CA . LYS D 1 165 ? 28.225 -67.653 3.043 1.00 17.49 172 LYS D CA 1
ATOM 12176 C C . LYS D 1 165 ? 28.976 -67.037 1.867 1.00 18.27 172 LYS D C 1
ATOM 12177 O O . LYS D 1 165 ? 29.031 -65.807 1.725 1.00 17.64 172 LYS D O 1
ATOM 12196 N N . GLN D 1 166 ? 29.562 -67.858 0.998 1.00 17.26 173 GLN D N 1
ATOM 12197 C CA . GLN D 1 166 ? 30.282 -67.285 -0.135 1.00 16.75 173 GLN D CA 1
ATOM 12198 C C . GLN D 1 166 ? 29.333 -66.481 -1.024 1.00 16.87 173 GLN D C 1
ATOM 12199 O O . GLN D 1 166 ? 29.712 -65.428 -1.561 1.00 16.60 173 GLN D O 1
ATOM 12213 N N . ALA D 1 167 ? 28.089 -66.951 -1.208 1.00 16.27 174 ALA D N 1
ATOM 12214 C CA . ALA D 1 167 ? 27.139 -66.214 -2.032 1.00 15.50 174 ALA D CA 1
ATOM 12215 C C . ALA D 1 167 ? 26.794 -64.878 -1.396 1.00 14.51 174 ALA D C 1
ATOM 12216 O O . ALA D 1 167 ? 26.636 -63.875 -2.101 1.00 15.21 174 ALA D O 1
ATOM 12223 N N . VAL D 1 168 ? 26.653 -64.855 -0.065 1.00 15.23 175 VAL D N 1
ATOM 12224 C CA . VAL D 1 168 ? 26.401 -63.605 0.640 1.00 15.02 175 VAL D CA 1
ATOM 12225 C C . VAL D 1 168 ? 27.533 -62.620 0.379 1.00 15.33 175 VAL D C 1
ATOM 12226 O O . VAL D 1 168 ? 27.309 -61.433 0.129 1.00 16.76 175 VAL D O 1
ATOM 12239 N N . LYS D 1 169 ? 28.784 -63.090 0.477 1.00 15.55 176 LYS D N 1
ATOM 12240 C CA . LYS D 1 169 ? 29.947 -62.245 0.211 1.00 15.78 176 LYS D CA 1
ATOM 12241 C C . LYS D 1 169 ? 29.965 -61.757 -1.228 1.00 15.92 176 LYS D C 1
ATOM 12242 O O . LYS D 1 169 ? 30.196 -60.577 -1.489 1.00 17.04 176 LYS D O 1
ATOM 12261 N N . GLU D 1 170 ? 29.722 -62.657 -2.179 1.00 15.25 177 GLU D N 1
ATOM 12262 C CA . GLU D 1 170 ? 29.758 -62.283 -3.596 1.00 16.97 177 GLU D CA 1
ATOM 12263 C C . GLU D 1 170 ? 28.701 -61.241 -3.937 1.00 17.14 177 GLU D C 1
ATOM 12264 O O . GLU D 1 170 ? 28.901 -60.407 -4.816 1.00 18.89 177 GLU D O 1
ATOM 12276 N N . ALA D 1 171 ? 27.571 -61.263 -3.214 1.00 18.56 178 ALA D N 1
ATOM 12277 C CA . ALA D 1 171 ? 26.509 -60.276 -3.378 1.00 18.75 178 ALA D CA 1
ATOM 12278 C C . ALA D 1 171 ? 26.847 -58.930 -2.784 1.00 18.61 178 ALA D C 1
ATOM 12279 O O . ALA D 1 171 ? 26.034 -58.006 -2.837 1.00 18.27 178 ALA D O 1
ATOM 12286 N N . GLY D 1 172 ? 27.995 -58.772 -2.151 1.00 17.45 179 GLY D N 1
ATOM 12287 C CA . GLY D 1 172 ? 28.380 -57.473 -1.673 1.00 16.99 179 GLY D CA 1
ATOM 12288 C C . GLY D 1 172 ? 27.868 -57.136 -0.304 1.00 17.44 179 GLY D C 1
ATOM 12289 O O . GLY D 1 172 ? 27.835 -55.958 0.072 1.00 17.12 179 GLY D O 1
ATOM 12293 N N . ALA D 1 173 ? 27.535 -58.139 0.491 1.00 15.42 180 ALA D N 1
ATOM 12294 C CA . ALA D 1 173 ? 27.003 -57.856 1.812 1.00 16.44 180 ALA D CA 1
ATOM 12295 C C . ALA D 1 173 ? 28.031 -57.188 2.714 1.00 15.36 180 ALA D C 1
ATOM 12296 O O . ALA D 1 173 ? 27.667 -56.333 3.529 1.00 16.95 180 ALA D O 1
ATOM 12303 N N . GLU D 1 174 ? 29.319 -57.552 2.633 1.00 17.22 181 GLU D N 1
ATOM 12304 C CA . GLU D 1 174 ? 30.250 -57.015 3.622 1.00 18.93 181 GLU D CA 1
ATOM 12305 C C . GLU D 1 174 ? 30.430 -55.510 3.474 1.00 18.45 181 GLU D C 1
ATOM 12306 O O . GLU D 1 174 ? 30.312 -54.790 4.484 1.00 18.91 181 GLU D O 1
ATOM 12318 N N . PRO D 1 175 ? 30.715 -54.969 2.292 1.00 17.84 182 PRO D N 1
ATOM 12319 C CA . PRO D 1 175 ? 30.823 -53.510 2.177 1.00 20.09 182 PRO D CA 1
ATOM 12320 C C . PRO D 1 175 ? 29.535 -52.809 2.523 1.00 19.70 182 PRO D C 1
ATOM 12321 O O . PRO D 1 175 ? 29.560 -51.690 3.047 1.00 19.93 182 PRO D O 1
ATOM 12332 N N . ALA D 1 176 ? 28.398 -53.448 2.267 1.00 17.55 183 ALA D N 1
ATOM 12333 C CA . ALA D 1 176 ? 27.133 -52.824 2.617 1.00 18.34 183 ALA D CA 1
ATOM 12334 C C . ALA D 1 176 ? 26.977 -52.751 4.128 1.00 18.53 183 ALA D C 1
ATOM 12335 O O . ALA D 1 176 ? 26.487 -51.742 4.665 1.00 19.02 183 ALA D O 1
ATOM 12342 N N . LEU D 1 177 ? 27.357 -53.820 4.827 1.00 16.88 184 LEU D N 1
ATOM 12343 C CA . LEU D 1 177 ? 27.289 -53.830 6.282 1.00 16.96 184 LEU D CA 1
ATOM 12344 C C . LEU D 1 177 ? 28.302 -52.883 6.893 1.00 18.39 184 LEU D C 1
ATOM 12345 O O . LEU D 1 177 ? 28.052 -52.317 7.971 1.00 19.17 184 LEU D O 1
ATOM 12361 N N . GLU D 1 178 ? 29.441 -52.686 6.250 1.00 17.29 185 GLU D N 1
ATOM 12362 C CA . GLU D 1 178 ? 30.430 -51.767 6.787 1.00 19.76 185 GLU D CA 1
ATOM 12363 C C . GLU D 1 178 ? 29.847 -50.368 6.912 1.00 20.88 185 GLU D C 1
ATOM 12364 O O . GLU D 1 178 ? 30.217 -49.623 7.830 1.00 21.98 185 GLU D O 1
ATOM 12376 N N . GLN D 1 179 ? 28.971 -49.984 5.983 1.00 19.76 186 GLN D N 1
ATOM 12377 C CA . GLN D 1 179 ? 28.398 -48.652 6.006 1.00 18.81 186 GLN D CA 1
ATOM 12378 C C . GLN D 1 179 ? 27.425 -48.472 7.166 1.00 18.65 186 GLN D C 1
ATOM 12379 O O . GLN D 1 179 ? 27.001 -47.332 7.414 1.00 21.61 186 GLN D O 1
ATOM 12393 N N . LEU D 1 180 ? 27.059 -49.549 7.871 1.00 17.54 187 LEU D N 1
ATOM 12394 C CA . LEU D 1 180 ? 26.170 -49.496 9.034 1.00 17.66 187 LEU D CA 1
ATOM 12395 C C . LEU D 1 180 ? 26.928 -49.597 10.347 1.00 19.44 187 LEU D C 1
ATOM 12396 O O . LEU D 1 180 ? 26.298 -49.513 11.400 1.00 19.81 187 LEU D O 1
ATOM 12412 N N . GLN D 1 181 ? 28.241 -49.742 10.328 1.00 19.30 188 GLN D N 1
ATOM 12413 C CA . GLN D 1 181 ? 28.983 -49.920 11.572 1.00 21.88 188 GLN D CA 1
ATOM 12414 C C . GLN D 1 181 ? 28.957 -48.678 12.435 1.00 24.05 188 GLN D C 1
ATOM 12415 O O . GLN D 1 181 ? 29.200 -48.769 13.640 1.00 26.19 188 GLN D O 1
ATOM 12429 N N A SER D 1 182 ? 28.707 -47.505 11.858 0.59 21.28 189 SER D N 1
ATOM 12430 N N B SER D 1 182 ? 28.662 -47.524 11.843 0.41 22.06 189 SER D N 1
ATOM 12431 C CA A SER D 1 182 ? 28.572 -46.286 12.640 0.59 20.38 189 SER D CA 1
ATOM 12432 C CA B SER D 1 182 ? 28.574 -46.266 12.565 0.41 20.68 189 SER D CA 1
ATOM 12433 C C A SER D 1 182 ? 27.146 -45.750 12.592 0.59 19.30 189 SER D C 1
ATOM 12434 C C B SER D 1 182 ? 27.144 -45.769 12.663 0.41 19.79 189 SER D C 1
ATOM 12435 O O A SER D 1 182 ? 26.923 -44.549 12.732 0.59 20.77 189 SER D O 1
ATOM 12436 O O B SER D 1 182 ? 26.929 -44.590 12.957 0.41 20.84 189 SER D O 1
ATOM 12451 N N . SER D 1 183 ? 26.167 -46.627 12.408 1.00 17.99 190 SER D N 1
ATOM 12452 C CA . SER D 1 183 ? 24.786 -46.191 12.476 1.00 17.60 190 SER D CA 1
ATOM 12453 C C . SER D 1 183 ? 24.499 -45.541 13.828 1.00 18.69 190 SER D C 1
ATOM 12454 O O . SER D 1 183 ? 24.867 -46.084 14.877 1.00 18.73 190 SER D O 1
ATOM 12463 N N . PRO D 1 184 ? 23.818 -44.401 13.850 1.00 17.64 191 PRO D N 1
ATOM 12464 C CA . PRO D 1 184 ? 23.438 -43.813 15.136 1.00 18.45 191 PRO D CA 1
ATOM 12465 C C . PRO D 1 184 ? 22.491 -44.662 15.958 1.00 18.06 191 PRO D C 1
ATOM 12466 O O . PRO D 1 184 ? 22.320 -44.391 17.153 1.00 20.35 191 PRO D O 1
ATOM 12477 N N . ASN D 1 185 ? 21.836 -45.652 15.350 1.00 17.44 192 ASN D N 1
ATOM 12478 C CA . ASN D 1 185 ? 20.941 -46.529 16.089 1.00 16.84 192 ASN D CA 1
ATOM 12479 C C . ASN D 1 185 ? 21.749 -47.715 16.612 1.00 16.84 192 ASN D C 1
ATOM 12480 O O . ASN D 1 185 ? 22.281 -48.514 15.842 1.00 17.02 192 ASN D O 1
ATOM 12491 N N . GLU D 1 186 ? 21.853 -47.810 17.937 1.00 21.34 193 GLU D N 1
ATOM 12492 C CA . GLU D 1 186 ? 22.753 -48.795 18.526 1.00 21.62 193 GLU D CA 1
ATOM 12493 C C . GLU D 1 186 ? 22.279 -50.217 18.241 1.00 20.32 193 GLU D C 1
ATOM 12494 O O . GLU D 1 186 ? 23.105 -51.136 18.172 1.00 22.02 193 GLU D O 1
ATOM 12506 N N . LYS D 1 187 ? 20.968 -50.418 18.064 1.00 20.95 194 LYS D N 1
ATOM 12507 C CA . LYS D 1 187 ? 20.471 -51.749 17.712 1.00 20.38 194 LYS D CA 1
ATOM 12508 C C . LYS D 1 187 ? 20.908 -52.140 16.320 1.00 18.90 194 LYS D C 1
ATOM 12509 O O . LYS D 1 187 ? 21.357 -53.287 16.084 1.00 19.82 194 LYS D O 1
ATOM 12528 N N . ILE D 1 188 ? 20.803 -51.212 15.361 1.00 17.50 195 ILE D N 1
ATOM 12529 C CA . ILE D 1 188 ? 21.279 -51.489 14.005 1.00 17.48 195 ILE D CA 1
ATOM 12530 C C . ILE D 1 188 ? 22.775 -51.763 14.017 1.00 17.98 195 ILE D C 1
ATOM 12531 O O . ILE D 1 188 ? 23.258 -52.665 13.324 1.00 18.02 195 ILE D O 1
ATOM 12547 N N . GLN D 1 189 ? 23.538 -50.946 14.733 1.00 18.44 196 GLN D N 1
ATOM 12548 C CA . GLN D 1 189 ? 24.978 -51.151 14.795 1.00 18.42 196 GLN D CA 1
ATOM 12549 C C . GLN D 1 189 ? 25.311 -52.554 15.299 1.00 20.14 196 GLN D C 1
ATOM 12550 O O . GLN D 1 189 ? 26.169 -53.238 14.719 1.00 19.96 196 GLN D O 1
ATOM 12564 N N . LYS D 1 190 ? 24.625 -53.013 16.347 1.00 20.71 197 LYS D N 1
ATOM 12565 C CA . LYS D 1 190 ? 24.916 -54.334 16.924 1.00 22.83 197 LYS D CA 1
ATOM 12566 C C . LYS D 1 190 ? 24.483 -55.437 15.964 1.00 22.52 197 LYS D C 1
ATOM 12567 O O . LYS D 1 190 ? 25.197 -56.422 15.775 1.00 23.25 197 LYS D O 1
ATOM 12586 N N . GLU D 1 191 ? 23.318 -55.286 15.338 1.00 19.32 198 GLU D N 1
ATOM 12587 C CA . GLU D 1 191 ? 22.860 -56.286 14.367 1.00 18.90 198 GLU D CA 1
ATOM 12588 C C . GLU D 1 191 ? 23.818 -56.384 13.186 1.00 20.88 198 GLU D C 1
ATOM 12589 O O . GLU D 1 191 ? 24.098 -57.484 12.690 1.00 21.55 198 GLU D O 1
ATOM 12601 N N . ALA D 1 192 ? 24.333 -55.252 12.712 1.00 19.07 199 ALA D N 1
ATOM 12602 C CA . ALA D 1 192 ? 25.288 -55.314 11.624 1.00 17.37 199 ALA D CA 1
ATOM 12603 C C . ALA D 1 192 ? 26.588 -55.988 12.055 1.00 19.29 199 ALA D C 1
ATOM 12604 O O . ALA D 1 192 ? 27.209 -56.718 11.264 1.00 20.03 199 ALA D O 1
ATOM 12611 N N . GLN D 1 193 ? 27.030 -55.744 13.292 1.00 20.98 200 GLN D N 1
ATOM 12612 C CA . GLN D 1 193 ? 28.234 -56.403 13.808 1.00 22.40 200 GLN D CA 1
ATOM 12613 C C . GLN D 1 193 ? 28.084 -57.906 13.763 1.00 26.06 200 GLN D C 1
ATOM 12614 O O . GLN D 1 193 ? 28.987 -58.623 13.325 1.00 25.71 200 GLN D O 1
ATOM 12628 N N . GLU D 1 194 ? 26.968 -58.406 14.267 1.00 23.18 201 GLU D N 1
ATOM 12629 C CA . GLU D 1 194 ? 26.818 -59.845 14.364 1.00 30.95 201 GLU D CA 1
ATOM 12630 C C . GLU D 1 194 ? 26.539 -60.487 13.009 1.00 23.82 201 GLU D C 1
ATOM 12631 O O . GLU D 1 194 ? 26.972 -61.625 12.795 1.00 25.50 201 GLU D O 1
ATOM 12643 N N . ALA D 1 195 ? 25.885 -59.781 12.075 1.00 21.63 202 ALA D N 1
ATOM 12644 C CA . ALA D 1 195 ? 25.743 -60.307 10.716 1.00 23.72 202 ALA D CA 1
ATOM 12645 C C . ALA D 1 195 ? 27.105 -60.467 10.063 1.00 20.97 202 ALA D C 1
ATOM 12646 O O . ALA D 1 195 ? 27.388 -61.494 9.433 1.00 21.80 202 ALA D O 1
ATOM 12653 N N . LEU D 1 196 ? 27.969 -59.464 10.227 1.00 20.71 203 LEU D N 1
ATOM 12654 C CA . LEU D 1 196 ? 29.319 -59.556 9.686 1.00 22.11 203 LEU D CA 1
ATOM 12655 C C . LEU D 1 196 ? 30.087 -60.732 10.290 1.00 23.52 203 LEU D C 1
ATOM 12656 O O . LEU D 1 196 ? 30.798 -61.450 9.577 1.00 28.04 203 LEU D O 1
ATOM 12672 N N . GLU D 1 197 ? 29.950 -60.957 11.591 1.00 24.53 204 GLU D N 1
ATOM 12673 C CA . GLU D 1 197 ? 30.618 -62.088 12.227 1.00 28.47 204 GLU D CA 1
ATOM 12674 C C . GLU D 1 197 ? 30.151 -63.419 11.651 1.00 30.44 204 GLU D C 1
ATOM 12675 O O . GLU D 1 197 ? 30.961 -64.337 11.466 1.00 35.25 204 GLU D O 1
ATOM 12687 N N . LYS D 1 198 ? 28.844 -63.564 11.395 1.00 30.18 205 LYS D N 1
ATOM 12688 C CA . LYS D 1 198 ? 28.343 -64.822 10.845 1.00 40.32 205 LYS D CA 1
ATOM 12689 C C . LYS D 1 198 ? 28.865 -65.036 9.436 1.00 37.62 205 LYS D C 1
ATOM 12690 O O . LYS D 1 198 ? 29.281 -66.146 9.072 1.00 37.03 205 LYS D O 1
ATOM 12709 N N . ILE D 1 199 ? 28.848 -63.982 8.624 1.00 33.30 206 ILE D N 1
ATOM 12710 C CA . ILE D 1 199 ? 29.335 -64.082 7.248 1.00 28.05 206 ILE D CA 1
ATOM 12711 C C . ILE D 1 199 ? 30.793 -64.510 7.222 1.00 30.33 206 ILE D C 1
ATOM 12712 O O . ILE D 1 199 ? 31.186 -65.381 6.435 1.00 35.57 206 ILE D O 1
ATOM 12728 N N . GLN D 1 200 ? 31.613 -63.881 8.060 1.00 37.84 207 GLN D N 1
ATOM 12729 C CA . GLN D 1 200 ? 33.050 -64.108 8.094 1.00 37.59 207 GLN D CA 1
ATOM 12730 C C . GLN D 1 200 ? 33.403 -65.393 8.846 1.00 55.37 207 GLN D C 1
ATOM 12731 O O . GLN D 1 200 ? 32.797 -65.721 9.868 1.00 51.45 207 GLN D O 1
ATOM 12745 N N . GLU E 1 5 ? -0.398 -34.078 -44.611 1.00 49.34 12 GLU E N 1
ATOM 12746 C CA . GLU E 1 5 ? -1.496 -33.972 -43.646 1.00 47.09 12 GLU E CA 1
ATOM 12747 C C . GLU E 1 5 ? -1.299 -34.869 -42.417 1.00 40.76 12 GLU E C 1
ATOM 12748 O O . GLU E 1 5 ? -1.310 -34.388 -41.272 1.00 37.40 12 GLU E O 1
ATOM 12759 N N . LEU E 1 6 ? -1.145 -36.180 -42.652 1.00 41.70 13 LEU E N 1
ATOM 12760 C CA . LEU E 1 6 ? -0.992 -37.113 -41.541 1.00 35.31 13 LEU E CA 1
ATOM 12761 C C . LEU E 1 6 ? 0.321 -36.849 -40.813 1.00 33.28 13 LEU E C 1
ATOM 12762 O O . LEU E 1 6 ? 0.353 -36.894 -39.582 1.00 29.85 13 LEU E O 1
ATOM 12778 N N . PRO E 1 7 ? 1.427 -36.592 -41.523 1.00 33.72 14 PRO E N 1
ATOM 12779 C CA . PRO E 1 7 ? 2.673 -36.291 -40.798 1.00 35.83 14 PRO E CA 1
ATOM 12780 C C . PRO E 1 7 ? 2.548 -35.117 -39.847 1.00 35.63 14 PRO E C 1
ATOM 12781 O O . PRO E 1 7 ? 3.147 -35.132 -38.767 1.00 32.53 14 PRO E O 1
ATOM 12792 N N . GLN E 1 8 ? 1.787 -34.089 -40.212 1.00 30.37 15 GLN E N 1
ATOM 12793 C CA . GLN E 1 8 ? 1.648 -32.954 -39.311 1.00 33.23 15 GLN E CA 1
ATOM 12794 C C . GLN E 1 8 ? 0.729 -33.282 -38.147 1.00 30.43 15 GLN E C 1
ATOM 12795 O O . GLN E 1 8 ? 0.932 -32.783 -37.047 1.00 28.30 15 GLN E O 1
ATOM 12809 N N A MET E 1 9 ? -0.298 -34.114 -38.359 0.70 28.78 16 MET E N 1
ATOM 12810 N N B MET E 1 9 ? -0.247 -34.152 -38.358 0.30 28.98 16 MET E N 1
ATOM 12811 C CA A MET E 1 9 ? -1.053 -34.641 -37.229 0.70 29.27 16 MET E CA 1
ATOM 12812 C CA B MET E 1 9 ? -1.061 -34.616 -37.250 0.30 28.31 16 MET E CA 1
ATOM 12813 C C A MET E 1 9 ? -0.121 -35.362 -36.272 0.70 24.84 16 MET E C 1
ATOM 12814 C C B MET E 1 9 ? -0.249 -35.494 -36.297 0.30 24.57 16 MET E C 1
ATOM 12815 O O A MET E 1 9 ? -0.180 -35.166 -35.058 0.70 23.50 16 MET E O 1
ATOM 12816 O O B MET E 1 9 ? -0.526 -35.519 -35.095 0.30 25.02 16 MET E O 1
ATOM 12843 N N . VAL E 1 10 ? 0.764 -36.199 -36.810 1.00 26.07 17 VAL E N 1
ATOM 12844 C CA . VAL E 1 10 ? 1.715 -36.897 -35.954 1.00 27.95 17 VAL E CA 1
ATOM 12845 C C . VAL E 1 10 ? 2.599 -35.911 -35.199 1.00 27.99 17 VAL E C 1
ATOM 12846 O O . VAL E 1 10 ? 2.853 -36.099 -34.001 1.00 25.60 17 VAL E O 1
ATOM 12860 N N . GLN E 1 11 ? 3.074 -34.843 -35.872 1.00 25.08 18 GLN E N 1
ATOM 12861 C CA . GLN E 1 11 ? 3.855 -33.825 -35.173 1.00 25.38 18 GLN E CA 1
ATOM 12862 C C . GLN E 1 11 ? 3.078 -33.267 -33.995 1.00 23.65 18 GLN E C 1
ATOM 12863 O O . GLN E 1 11 ? 3.653 -32.987 -32.934 1.00 24.21 18 GLN E O 1
ATOM 12877 N N . GLN E 1 12 ? 1.769 -33.097 -34.167 1.00 21.78 19 GLN E N 1
ATOM 12878 C CA . GLN E 1 12 ? 0.945 -32.486 -33.135 1.00 21.04 19 GLN E CA 1
ATOM 12879 C C . GLN E 1 12 ? 0.731 -33.394 -31.943 1.00 21.58 19 GLN E C 1
ATOM 12880 O O . GLN E 1 12 ? 0.289 -32.908 -30.895 1.00 22.95 19 GLN E O 1
ATOM 12894 N N . LEU E 1 13 ? 0.995 -34.697 -32.069 1.00 22.32 20 LEU E N 1
ATOM 12895 C CA . LEU E 1 13 ? 0.965 -35.544 -30.881 1.00 21.28 20 LEU E CA 1
ATOM 12896 C C . LEU E 1 13 ? 2.024 -35.108 -29.885 1.00 23.40 20 LEU E C 1
ATOM 12897 O O . LEU E 1 13 ? 1.936 -35.464 -28.702 1.00 25.69 20 LEU E O 1
ATOM 12913 N N . ASN E 1 14 ? 2.997 -34.322 -30.344 1.00 22.89 21 ASN E N 1
ATOM 12914 C CA . ASN E 1 14 ? 4.021 -33.710 -29.508 1.00 23.59 21 ASN E CA 1
ATOM 12915 C C . ASN E 1 14 ? 3.785 -32.228 -29.266 1.00 24.60 21 ASN E C 1
ATOM 12916 O O . ASN E 1 14 ? 4.700 -31.530 -28.818 1.00 28.31 21 ASN E O 1
ATOM 12927 N N . SER E 1 15 ? 2.584 -31.729 -29.553 1.00 23.36 22 SER E N 1
ATOM 12928 C CA . SER E 1 15 ? 2.333 -30.313 -29.326 1.00 22.60 22 SER E CA 1
ATOM 12929 C C . SER E 1 15 ? 2.390 -30.030 -27.834 1.00 21.13 22 SER E C 1
ATOM 12930 O O . SER E 1 15 ? 1.859 -30.806 -27.033 1.00 21.65 22 SER E O 1
ATOM 12938 N N . PRO E 1 16 ? 2.971 -28.906 -27.429 1.00 22.94 23 PRO E N 1
ATOM 12939 C CA . PRO E 1 16 ? 2.860 -28.497 -26.016 1.00 24.42 23 PRO E CA 1
ATOM 12940 C C . PRO E 1 16 ? 1.451 -28.077 -25.615 1.00 23.71 23 PRO E C 1
ATOM 12941 O O . PRO E 1 16 ? 1.140 -28.045 -24.414 1.00 25.61 23 PRO E O 1
ATOM 12952 N N . ASP E 1 17 ? 0.568 -27.817 -26.574 1.00 22.32 24 ASP E N 1
ATOM 12953 C CA . ASP E 1 17 ? -0.804 -27.384 -26.305 1.00 20.53 24 ASP E CA 1
ATOM 12954 C C . ASP E 1 17 ? -1.727 -28.613 -26.280 1.00 20.02 24 ASP E C 1
ATOM 12955 O O . ASP E 1 17 ? -1.811 -29.359 -27.265 1.00 19.08 24 ASP E O 1
ATOM 12964 N N A GLN E 1 18 ? -2.409 -28.843 -25.148 0.51 18.55 25 GLN E N 1
ATOM 12965 N N B GLN E 1 18 ? -2.406 -28.825 -25.150 0.49 18.82 25 GLN E N 1
ATOM 12966 C CA A GLN E 1 18 ? -3.160 -30.089 -24.966 0.51 17.61 25 GLN E CA 1
ATOM 12967 C CA B GLN E 1 18 ? -3.144 -30.065 -24.935 0.49 18.02 25 GLN E CA 1
ATOM 12968 C C A GLN E 1 18 ? -4.403 -30.173 -25.838 0.51 17.52 25 GLN E C 1
ATOM 12969 C C B GLN E 1 18 ? -4.416 -30.163 -25.773 0.49 17.38 25 GLN E C 1
ATOM 12970 O O A GLN E 1 18 ? -4.888 -31.279 -26.115 0.51 19.22 25 GLN E O 1
ATOM 12971 O O B GLN E 1 18 ? -4.906 -31.277 -25.994 0.49 17.71 25 GLN E O 1
ATOM 12998 N N . GLN E 1 19 ? -4.956 -29.034 -26.245 1.00 18.79 26 GLN E N 1
ATOM 12999 C CA . GLN E 1 19 ? -6.119 -29.057 -27.124 1.00 19.05 26 GLN E CA 1
ATOM 13000 C C . GLN E 1 19 ? -5.677 -29.422 -28.542 1.00 18.67 26 GLN E C 1
ATOM 13001 O O . GLN E 1 19 ? -6.317 -30.244 -29.205 1.00 18.00 26 GLN E O 1
ATOM 13016 N N . GLU E 1 20 ? -4.533 -28.893 -28.981 1.00 18.93 27 GLU E N 1
ATOM 13017 C CA . GLU E 1 20 ? -3.964 -29.298 -30.269 1.00 17.73 27 GLU E CA 1
ATOM 13018 C C . GLU E 1 20 ? -3.604 -30.772 -30.253 1.00 18.69 27 GLU E C 1
ATOM 13019 O O . GLU E 1 20 ? -3.902 -31.525 -31.200 1.00 19.26 27 GLU E O 1
ATOM 13031 N N . LEU E 1 21 ? -3.032 -31.224 -29.149 1.00 17.72 28 LEU E N 1
ATOM 13032 C CA . LEU E 1 21 ? -2.645 -32.623 -29.020 1.00 18.99 28 LEU E CA 1
ATOM 13033 C C . LEU E 1 21 ? -3.874 -33.514 -29.069 1.00 18.66 28 LEU E C 1
ATOM 13034 O O . LEU E 1 21 ? -3.909 -34.514 -29.805 1.00 17.74 28 LEU E O 1
ATOM 13050 N N . GLN E 1 22 ? -4.911 -33.172 -28.290 1.00 17.89 29 GLN E N 1
ATOM 13051 C CA . GLN E 1 22 ? -6.080 -34.050 -28.209 1.00 18.03 29 GLN E CA 1
ATOM 13052 C C . GLN E 1 22 ? -6.816 -34.089 -29.540 1.00 18.49 29 GLN E C 1
ATOM 13053 O O . GLN E 1 22 ? -7.304 -35.138 -29.963 1.00 18.41 29 GLN E O 1
ATOM 13067 N N . SER E 1 23 ? -6.866 -32.958 -30.240 1.00 18.88 30 SER E N 1
ATOM 13068 C CA . SER E 1 23 ? -7.513 -32.914 -31.550 1.00 20.30 30 SER E CA 1
ATOM 13069 C C . SER E 1 23 ? -6.809 -33.843 -32.530 1.00 21.36 30 SER E C 1
ATOM 13070 O O . SER E 1 23 ? -7.460 -34.599 -33.262 1.00 20.93 30 SER E O 1
ATOM 13078 N N . ALA E 1 24 ? -5.477 -33.806 -32.555 1.00 19.77 31 ALA E N 1
ATOM 13079 C CA . ALA E 1 24 ? -4.739 -34.658 -33.477 1.00 21.27 31 ALA E CA 1
ATOM 13080 C C . ALA E 1 24 ? -4.875 -36.124 -33.086 1.00 21.83 31 ALA E C 1
ATOM 13081 O O . ALA E 1 24 ? -4.956 -37.013 -33.942 1.00 21.54 31 ALA E O 1
ATOM 13088 N N . LEU E 1 25 ? -4.875 -36.402 -31.791 1.00 20.55 32 LEU E N 1
ATOM 13089 C CA . LEU E 1 25 ? -4.994 -37.770 -31.308 1.00 19.26 32 LEU E CA 1
ATOM 13090 C C . LEU E 1 25 ? -6.353 -38.354 -31.695 1.00 18.92 32 LEU E C 1
ATOM 13091 O O . LEU E 1 25 ? -6.441 -39.485 -32.178 1.00 19.98 32 LEU E O 1
ATOM 13107 N N . ARG E 1 26 ? -7.412 -37.571 -31.558 1.00 19.26 33 ARG E N 1
ATOM 13108 C CA . ARG E 1 26 ? -8.742 -38.019 -31.942 1.00 22.72 33 ARG E CA 1
ATOM 13109 C C . ARG E 1 26 ? -8.831 -38.240 -33.443 1.00 22.69 33 ARG E C 1
ATOM 13110 O O . ARG E 1 26 ? -9.461 -39.200 -33.893 1.00 23.95 33 ARG E O 1
ATOM 13131 N N . LYS E 1 27 ? -8.196 -37.361 -34.227 1.00 22.23 34 LYS E N 1
ATOM 13132 C CA . LYS E 1 27 ? -8.202 -37.527 -35.675 1.00 22.95 34 LYS E CA 1
ATOM 13133 C C . LYS E 1 27 ? -7.461 -38.788 -36.076 1.00 22.84 34 LYS E C 1
ATOM 13134 O O . LYS E 1 27 ? -7.930 -39.538 -36.940 1.00 24.81 34 LYS E O 1
ATOM 13153 N N . LEU E 1 28 ? -6.316 -39.058 -35.447 1.00 22.79 35 LEU E N 1
ATOM 13154 C CA . LEU E 1 28 ? -5.580 -40.276 -35.781 1.00 23.92 35 LEU E CA 1
ATOM 13155 C C . LEU E 1 28 ? -6.362 -41.517 -35.380 1.00 21.29 35 LEU E C 1
ATOM 13156 O O . LEU E 1 28 ? -6.388 -42.504 -36.115 1.00 23.05 35 LEU E O 1
ATOM 13172 N N A SER E 1 29 ? -7.005 -41.475 -34.214 0.50 21.32 36 SER E N 1
ATOM 13173 N N B SER E 1 29 ? -7.006 -41.491 -34.213 0.50 21.05 36 SER E N 1
ATOM 13174 C CA A SER E 1 29 ? -7.845 -42.585 -33.783 0.50 23.83 36 SER E CA 1
ATOM 13175 C CA B SER E 1 29 ? -7.836 -42.621 -33.811 0.50 23.03 36 SER E CA 1
ATOM 13176 C C A SER E 1 29 ? -8.937 -42.871 -34.800 0.50 24.47 36 SER E C 1
ATOM 13177 C C B SER E 1 29 ? -8.932 -42.882 -34.828 0.50 24.77 36 SER E C 1
ATOM 13178 O O A SER E 1 29 ? -9.215 -44.035 -35.117 0.50 24.76 36 SER E O 1
ATOM 13179 O O B SER E 1 29 ? -9.211 -44.039 -35.171 0.50 25.34 36 SER E O 1
ATOM 13194 N N . GLN E 1 30 ? -9.580 -41.820 -35.308 1.00 27.18 37 GLN E N 1
ATOM 13195 C CA . GLN E 1 30 ? -10.646 -41.998 -36.283 1.00 30.44 37 GLN E CA 1
ATOM 13196 C C . GLN E 1 30 ? -10.113 -42.624 -37.563 1.00 29.63 37 GLN E C 1
ATOM 13197 O O . GLN E 1 30 ? -10.716 -43.556 -38.110 1.00 28.42 37 GLN E O 1
ATOM 13212 N N . ILE E 1 31 ? -8.970 -42.142 -38.052 1.00 25.98 38 ILE E N 1
ATOM 13213 C CA . ILE E 1 31 ? -8.402 -42.715 -39.271 1.00 24.86 38 ILE E CA 1
ATOM 13214 C C . ILE E 1 31 ? -8.061 -44.194 -39.080 1.00 26.09 38 ILE E C 1
ATOM 13215 O O . ILE E 1 31 ? -8.328 -45.026 -39.957 1.00 28.28 38 ILE E O 1
ATOM 13231 N N . ALA E 1 32 ? -7.486 -44.540 -37.921 1.00 24.48 39 ALA E N 1
ATOM 13232 C CA . ALA E 1 32 ? -7.107 -45.927 -37.665 1.00 24.28 39 ALA E CA 1
ATOM 13233 C C . ALA E 1 32 ? -8.300 -46.855 -37.424 1.00 24.01 39 ALA E C 1
ATOM 13234 O O . ALA E 1 32 ? -8.093 -48.064 -37.322 1.00 27.89 39 ALA E O 1
ATOM 13241 N N . SER E 1 33 ? -9.504 -46.316 -37.266 1.00 26.46 40 SER E N 1
ATOM 13242 C CA . SER E 1 33 ? -10.705 -47.147 -37.172 1.00 27.12 40 SER E CA 1
ATOM 13243 C C . SER E 1 33 ? -11.138 -47.707 -38.515 1.00 32.64 40 SER E C 1
ATOM 13244 O O . SER E 1 33 ? -11.990 -48.607 -38.559 1.00 38.05 40 SER E O 1
ATOM 13252 N N . GLY E 1 34 ? -10.558 -47.233 -39.599 1.00 28.69 41 GLY E N 1
ATOM 13253 C CA . GLY E 1 34 ? -10.898 -47.713 -40.921 1.00 34.43 41 GLY E CA 1
ATOM 13254 C C . GLY E 1 34 ? -10.159 -48.982 -41.275 1.00 31.88 41 GLY E C 1
ATOM 13255 O O . GLY E 1 34 ? -9.682 -49.733 -40.415 1.00 31.61 41 GLY E O 1
ATOM 13259 N N . GLY E 1 35 ? -10.069 -49.220 -42.581 1.00 36.94 42 GLY E N 1
ATOM 13260 C CA . GLY E 1 35 ? -9.497 -50.440 -43.088 1.00 35.85 42 GLY E CA 1
ATOM 13261 C C . GLY E 1 35 ? -7.994 -50.448 -42.992 1.00 30.98 42 GLY E C 1
ATOM 13262 O O . GLY E 1 35 ? -7.357 -49.491 -42.546 1.00 29.56 42 GLY E O 1
ATOM 13266 N N . ASN E 1 36 ? -7.417 -51.560 -43.445 1.00 31.30 43 ASN E N 1
ATOM 13267 C CA . ASN E 1 36 ? -5.987 -51.750 -43.281 1.00 30.87 43 ASN E CA 1
ATOM 13268 C C . ASN E 1 36 ? -5.198 -50.696 -44.040 1.00 33.77 43 ASN E C 1
ATOM 13269 O O . ASN E 1 36 ? -4.098 -50.336 -43.614 1.00 31.35 43 ASN E O 1
ATOM 13280 N N . GLU E 1 37 ? -5.745 -50.184 -45.153 1.00 34.73 44 GLU E N 1
ATOM 13281 C CA . GLU E 1 37 ? -5.065 -49.138 -45.907 1.00 35.13 44 GLU E CA 1
ATOM 13282 C C . GLU E 1 37 ? -4.995 -47.854 -45.099 1.00 33.40 44 GLU E C 1
ATOM 13283 O O . GLU E 1 37 ? -3.990 -47.136 -45.147 1.00 35.26 44 GLU E O 1
ATOM 13295 N N . GLN E 1 38 ? -6.059 -47.539 -44.359 1.00 33.51 45 GLN E N 1
ATOM 13296 C CA . GLN E 1 38 ? -6.040 -46.339 -43.531 1.00 32.09 45 GLN E CA 1
ATOM 13297 C C . GLN E 1 38 ? -5.113 -46.520 -42.338 1.00 27.79 45 GLN E C 1
ATOM 13298 O O . GLN E 1 38 ? -4.368 -45.599 -41.986 1.00 28.47 45 GLN E O 1
ATOM 13312 N N . ILE E 1 39 ? -5.139 -47.701 -41.716 1.00 28.24 46 ILE E N 1
ATOM 13313 C CA . ILE E 1 39 ? -4.198 -47.987 -40.638 1.00 24.37 46 ILE E CA 1
ATOM 13314 C C . ILE E 1 39 ? -2.768 -47.841 -41.141 1.00 25.78 46 ILE E C 1
ATOM 13315 O O . ILE E 1 39 ? -1.914 -47.250 -40.475 1.00 26.11 46 ILE E O 1
ATOM 13331 N N . GLN E 1 40 ? -2.480 -48.370 -42.328 1.00 30.15 47 GLN E N 1
ATOM 13332 C CA . GLN E 1 40 ? -1.108 -48.299 -42.824 1.00 29.90 47 GLN E CA 1
ATOM 13333 C C . GLN E 1 40 ? -0.684 -46.868 -43.083 1.00 29.30 47 GLN E C 1
ATOM 13334 O O . GLN E 1 40 ? 0.491 -46.540 -42.919 1.00 30.95 47 GLN E O 1
ATOM 13348 N N . ALA E 1 41 ? -1.618 -46.006 -43.485 1.00 28.20 48 ALA E N 1
ATOM 13349 C CA . ALA E 1 41 ? -1.270 -44.602 -43.662 1.00 34.32 48 ALA E CA 1
ATOM 13350 C C . ALA E 1 41 ? -0.819 -43.991 -42.344 1.00 29.71 48 ALA E C 1
ATOM 13351 O O . ALA E 1 41 ? 0.172 -43.251 -42.304 1.00 33.12 48 ALA E O 1
ATOM 13358 N N . VAL E 1 42 ? -1.513 -44.321 -41.250 1.00 29.43 49 VAL E N 1
ATOM 13359 C CA . VAL E 1 42 ? -1.141 -43.808 -39.929 1.00 26.58 49 VAL E CA 1
ATOM 13360 C C . VAL E 1 42 ? 0.235 -44.336 -39.525 1.00 27.01 49 VAL E C 1
ATOM 13361 O O . VAL E 1 42 ? 1.087 -43.590 -39.026 1.00 27.41 49 VAL E O 1
ATOM 13374 N N . ILE E 1 43 ? 0.477 -45.632 -39.736 1.00 25.09 50 ILE E N 1
ATOM 13375 C CA . ILE E 1 43 ? 1.783 -46.206 -39.408 1.00 28.13 50 ILE E CA 1
ATOM 13376 C C . ILE E 1 43 ? 2.878 -45.536 -40.228 1.00 31.41 50 ILE E C 1
ATOM 13377 O O . ILE E 1 43 ? 3.945 -45.185 -39.711 1.00 31.74 50 ILE E O 1
ATOM 13393 N N . ASP E 1 44 ? 2.637 -45.379 -41.525 1.00 32.04 51 ASP E N 1
ATOM 13394 C CA . ASP E 1 44 ? 3.664 -44.827 -42.405 1.00 37.56 51 ASP E CA 1
ATOM 13395 C C . ASP E 1 44 ? 3.972 -43.372 -42.091 1.00 36.84 51 ASP E C 1
ATOM 13396 O O . ASP E 1 44 ? 5.072 -42.907 -42.405 1.00 38.19 51 ASP E O 1
ATOM 13405 N N . ALA E 1 45 ? 3.034 -42.640 -41.495 1.00 31.81 52 ALA E N 1
ATOM 13406 C CA . ALA E 1 45 ? 3.286 -41.261 -41.099 1.00 29.26 52 ALA E CA 1
ATOM 13407 C C . ALA E 1 45 ? 4.061 -41.137 -39.788 1.00 33.41 52 ALA E C 1
ATOM 13408 O O . ALA E 1 45 ? 4.349 -40.009 -39.360 1.00 34.76 52 ALA E O 1
ATOM 13415 N N . GLY E 1 46 ? 4.395 -42.249 -39.134 1.00 31.31 53 GLY E N 1
ATOM 13416 C CA . GLY E 1 46 ? 5.224 -42.205 -37.941 1.00 32.67 53 GLY E CA 1
ATOM 13417 C C . GLY E 1 46 ? 4.468 -42.148 -36.640 1.00 30.44 53 GLY E C 1
ATOM 13418 O O . GLY E 1 46 ? 5.055 -41.802 -35.609 1.00 32.05 53 GLY E O 1
ATOM 13422 N N . ALA E 1 47 ? 3.183 -42.484 -36.646 1.00 27.08 54 ALA E N 1
ATOM 13423 C CA . ALA E 1 47 ? 2.369 -42.291 -35.452 1.00 27.66 54 ALA E CA 1
ATOM 13424 C C . ALA E 1 47 ? 2.773 -43.207 -34.303 1.00 25.33 54 ALA E C 1
ATOM 13425 O O . ALA E 1 47 ? 2.616 -42.825 -33.141 1.00 26.37 54 ALA E O 1
ATOM 13432 N N . LEU E 1 48 ? 3.255 -44.427 -34.578 1.00 24.35 55 LEU E N 1
ATOM 13433 C CA . LEU E 1 48 ? 3.424 -45.397 -33.495 1.00 24.39 55 LEU E CA 1
ATOM 13434 C C . LEU E 1 48 ? 4.398 -44.953 -32.414 1.00 25.47 55 LEU E C 1
ATOM 13435 O O . LEU E 1 48 ? 4.066 -45.090 -31.228 1.00 24.85 55 LEU E O 1
ATOM 13451 N N . PRO E 1 49 ? 5.597 -44.466 -32.720 1.00 25.69 56 PRO E N 1
ATOM 13452 C CA . PRO E 1 49 ? 6.491 -44.060 -31.627 1.00 26.35 56 PRO E CA 1
ATOM 13453 C C . PRO E 1 49 ? 5.853 -43.019 -30.733 1.00 27.50 56 PRO E C 1
ATOM 13454 O O . PRO E 1 49 ? 6.003 -43.072 -29.504 1.00 26.23 56 PRO E O 1
ATOM 13465 N N . ALA E 1 50 ? 5.118 -42.075 -31.329 1.00 25.55 57 ALA E N 1
ATOM 13466 C CA . ALA E 1 50 ? 4.445 -41.044 -30.555 1.00 25.23 57 ALA E CA 1
ATOM 13467 C C . ALA E 1 50 ? 3.360 -41.638 -29.670 1.00 23.39 57 ALA E C 1
ATOM 13468 O O . ALA E 1 50 ? 3.261 -41.298 -28.481 1.00 23.45 57 ALA E O 1
ATOM 13475 N N . LEU E 1 51 ? 2.523 -42.519 -30.232 1.00 22.07 58 LEU E N 1
ATOM 13476 C CA . LEU E 1 51 ? 1.464 -43.132 -29.443 1.00 21.21 58 LEU E CA 1
ATOM 13477 C C . LEU E 1 51 ? 2.043 -43.939 -28.297 1.00 22.35 58 LEU E C 1
ATOM 13478 O O . LEU E 1 51 ? 1.521 -43.923 -27.183 1.00 22.22 58 LEU E O 1
ATOM 13494 N N . VAL E 1 52 ? 3.121 -44.677 -28.556 1.00 21.69 59 VAL E N 1
ATOM 13495 C CA . VAL E 1 52 ? 3.709 -45.496 -27.499 1.00 23.07 59 VAL E CA 1
ATOM 13496 C C . VAL E 1 52 ? 4.202 -44.622 -26.351 1.00 26.21 59 VAL E C 1
ATOM 13497 O O . VAL E 1 52 ? 4.017 -44.955 -25.178 1.00 23.72 59 VAL E O 1
ATOM 13510 N N . GLN E 1 53 ? 4.825 -43.486 -26.669 1.00 24.19 60 GLN E N 1
ATOM 13511 C CA . GLN E 1 53 ? 5.260 -42.554 -25.634 1.00 25.89 60 GLN E CA 1
ATOM 13512 C C . GLN E 1 53 ? 4.088 -42.083 -24.774 1.00 25.13 60 GLN E C 1
ATOM 13513 O O . GLN E 1 53 ? 4.231 -41.914 -23.558 1.00 30.20 60 GLN E O 1
ATOM 13527 N N . LEU E 1 54 ? 2.926 -41.869 -25.386 1.00 21.40 61 LEU E N 1
ATOM 13528 C CA . LEU E 1 54 ? 1.764 -41.390 -24.652 1.00 23.12 61 LEU E CA 1
ATOM 13529 C C . LEU E 1 54 ? 1.219 -42.433 -23.690 1.00 20.41 61 LEU E C 1
ATOM 13530 O O . LEU E 1 54 ? 0.426 -42.075 -22.814 1.00 22.35 61 LEU E O 1
ATOM 13546 N N . LEU E 1 55 ? 1.626 -43.706 -23.798 1.00 22.38 62 LEU E N 1
ATOM 13547 C CA . LEU E 1 55 ? 1.143 -44.716 -22.859 1.00 20.81 62 LEU E CA 1
ATOM 13548 C C . LEU E 1 55 ? 1.644 -44.502 -21.438 1.00 26.51 62 LEU E C 1
ATOM 13549 O O . LEU E 1 55 ? 1.104 -45.116 -20.510 1.00 28.43 62 LEU E O 1
ATOM 13565 N N . SER E 1 56 ? 2.652 -43.669 -21.238 1.00 25.17 63 SER E N 1
ATOM 13566 C CA A SER E 1 56 ? 3.131 -43.323 -19.910 0.55 28.00 63 SER E CA 1
ATOM 13567 C CA B SER E 1 56 ? 3.119 -43.328 -19.902 0.45 28.09 63 SER E CA 1
ATOM 13568 C C . SER E 1 56 ? 2.500 -42.037 -19.386 1.00 30.28 63 SER E C 1
ATOM 13569 O O . SER E 1 56 ? 2.897 -41.553 -18.327 1.00 31.33 63 SER E O 1
ATOM 13584 N N . SER E 1 57 ? 1.529 -41.473 -20.098 1.00 25.70 64 SER E N 1
ATOM 13585 C CA . SER E 1 57 ? 0.996 -40.186 -19.681 1.00 23.25 64 SER E CA 1
ATOM 13586 C C . SER E 1 57 ? 0.199 -40.325 -18.384 1.00 24.25 64 SER E C 1
ATOM 13587 O O . SER E 1 57 ? -0.597 -41.264 -18.241 1.00 24.75 64 SER E O 1
ATOM 13595 N N . PRO E 1 58 ? 0.355 -39.388 -17.442 1.00 21.98 65 PRO E N 1
ATOM 13596 C CA . PRO E 1 58 ? -0.535 -39.324 -16.274 1.00 26.12 65 PRO E CA 1
ATOM 13597 C C . PRO E 1 58 ? -1.872 -38.665 -16.581 1.00 25.94 65 PRO E C 1
ATOM 13598 O O . PRO E 1 58 ? -2.759 -38.622 -15.717 1.00 28.44 65 PRO E O 1
ATOM 13609 N N . ASN E 1 59 ? -2.051 -38.163 -17.797 1.00 20.21 66 ASN E N 1
ATOM 13610 C CA . ASN E 1 59 ? -3.278 -37.501 -18.205 1.00 20.02 66 ASN E CA 1
ATOM 13611 C C . ASN E 1 59 ? -4.173 -38.570 -18.814 1.00 17.44 66 ASN E C 1
ATOM 13612 O O . ASN E 1 59 ? -3.878 -39.117 -19.896 1.00 17.65 66 ASN E O 1
ATOM 13623 N N . GLU E 1 60 ? -5.239 -38.930 -18.104 1.00 19.08 67 GLU E N 1
ATOM 13624 C CA . GLU E 1 60 ? -6.078 -40.047 -18.527 1.00 16.52 67 GLU E CA 1
ATOM 13625 C C . GLU E 1 60 ? -6.829 -39.753 -19.807 1.00 15.75 67 GLU E C 1
ATOM 13626 O O . GLU E 1 60 ? -7.194 -40.678 -20.538 1.00 17.71 67 GLU E O 1
ATOM 13638 N N . GLN E 1 61 ? -7.106 -38.478 -20.093 1.00 15.09 68 GLN E N 1
ATOM 13639 C CA . GLN E 1 61 ? -7.774 -38.132 -21.344 1.00 15.61 68 GLN E CA 1
ATOM 13640 C C . GLN E 1 61 ? -6.862 -38.416 -22.534 1.00 15.92 68 GLN E C 1
ATOM 13641 O O . GLN E 1 61 ? -7.315 -38.964 -23.544 1.00 16.03 68 GLN E O 1
ATOM 13655 N N . ILE E 1 62 ? -5.589 -38.059 -22.418 1.00 16.42 69 ILE E N 1
ATOM 13656 C CA . ILE E 1 62 ? -4.611 -38.403 -23.445 1.00 16.93 69 ILE E CA 1
ATOM 13657 C C . ILE E 1 62 ? -4.439 -39.913 -23.507 1.00 15.95 69 ILE E C 1
ATOM 13658 O O . ILE E 1 62 ? -4.504 -40.528 -24.577 1.00 16.89 69 ILE E O 1
ATOM 13674 N N . LEU E 1 63 ? -4.212 -40.535 -22.360 1.00 16.43 70 LEU E N 1
ATOM 13675 C CA . LEU E 1 63 ? -3.900 -41.964 -22.346 1.00 16.63 70 LEU E CA 1
ATOM 13676 C C . LEU E 1 63 ? -5.030 -42.782 -22.938 1.00 17.09 70 LEU E C 1
ATOM 13677 O O . LEU E 1 63 ? -4.787 -43.719 -23.717 1.00 18.22 70 LEU E O 1
ATOM 13693 N N A GLN E 1 64 ? -6.277 -42.490 -22.575 0.64 16.24 71 GLN E N 1
ATOM 13694 N N B GLN E 1 64 ? -6.275 -42.445 -22.593 0.36 17.54 71 GLN E N 1
ATOM 13695 C CA A GLN E 1 64 ? -7.370 -43.313 -23.075 0.64 17.92 71 GLN E CA 1
ATOM 13696 C CA B GLN E 1 64 ? -7.420 -43.228 -23.043 0.36 16.58 71 GLN E CA 1
ATOM 13697 C C A GLN E 1 64 ? -7.497 -43.218 -24.592 0.64 16.25 71 GLN E C 1
ATOM 13698 C C B GLN E 1 64 ? -7.565 -43.182 -24.559 0.36 18.42 71 GLN E C 1
ATOM 13699 O O A GLN E 1 64 ? -7.778 -44.222 -25.257 0.64 16.91 71 GLN E O 1
ATOM 13700 O O B GLN E 1 64 ? -7.925 -44.184 -25.188 0.36 17.82 71 GLN E O 1
ATOM 13727 N N . GLU E 1 65 ? -7.322 -42.022 -25.164 1.00 16.96 72 GLU E N 1
ATOM 13728 C CA . GLU E 1 65 ? -7.447 -41.919 -26.613 1.00 15.93 72 GLU E CA 1
ATOM 13729 C C . GLU E 1 65 ? -6.251 -42.555 -27.314 1.00 16.00 72 GLU E C 1
ATOM 13730 O O . GLU E 1 65 ? -6.407 -43.156 -28.385 1.00 16.96 72 GLU E O 1
ATOM 13743 N N . ALA E 1 66 ? -5.062 -42.494 -26.720 1.00 16.00 73 ALA E N 1
ATOM 13744 C CA . ALA E 1 66 ? -3.895 -43.169 -27.301 1.00 16.47 73 ALA E CA 1
ATOM 13745 C C . ALA E 1 66 ? -4.074 -44.680 -27.270 1.00 17.12 73 ALA E C 1
ATOM 13746 O O . ALA E 1 66 ? -3.704 -45.380 -28.225 1.00 17.01 73 ALA E O 1
ATOM 13753 N N . LEU E 1 67 ? -4.650 -45.201 -26.186 1.00 17.08 74 LEU E N 1
ATOM 13754 C CA . LEU E 1 67 ? -4.937 -46.633 -26.107 1.00 16.63 74 LEU E CA 1
ATOM 13755 C C . LEU E 1 67 ? -5.958 -47.031 -27.152 1.00 16.08 74 LEU E C 1
ATOM 13756 O O . LEU E 1 67 ? -5.838 -48.096 -27.764 1.00 16.28 74 LEU E O 1
ATOM 13772 N N A TRP E 1 68 ? -6.972 -46.193 -27.379 0.50 14.98 75 TRP E N 1
ATOM 13773 N N B TRP E 1 68 ? -6.982 -46.207 -27.364 0.50 15.18 75 TRP E N 1
ATOM 13774 C CA A TRP E 1 68 ? -7.976 -46.467 -28.400 0.50 15.55 75 TRP E CA 1
ATOM 13775 C CA B TRP E 1 68 ? -7.964 -46.490 -28.401 0.50 15.60 75 TRP E CA 1
ATOM 13776 C C A TRP E 1 68 ? -7.331 -46.516 -29.778 0.50 17.06 75 TRP E C 1
ATOM 13777 C C B TRP E 1 68 ? -7.290 -46.546 -29.765 0.50 15.72 75 TRP E C 1
ATOM 13778 O O A TRP E 1 68 ? -7.612 -47.416 -30.580 0.50 17.26 75 TRP E O 1
ATOM 13779 O O B TRP E 1 68 ? -7.503 -47.487 -30.539 0.50 18.95 75 TRP E O 1
ATOM 13820 N N . ALA E 1 69 ? -6.474 -45.537 -30.082 1.00 16.24 76 ALA E N 1
ATOM 13821 C CA . ALA E 1 69 ? -5.813 -45.503 -31.376 1.00 18.28 76 ALA E CA 1
ATOM 13822 C C . ALA E 1 69 ? -4.927 -46.724 -31.554 1.00 17.32 76 ALA E C 1
ATOM 13823 O O . ALA E 1 69 ? -4.933 -47.348 -32.619 1.00 17.32 76 ALA E O 1
ATOM 13831 N N . LEU E 1 70 ? -4.146 -47.086 -30.529 1.00 16.62 77 LEU E N 1
ATOM 13832 C CA . LEU E 1 70 ? -3.277 -48.253 -30.648 1.00 18.14 77 LEU E CA 1
ATOM 13833 C C . LEU E 1 70 ? -4.080 -49.530 -30.829 1.00 17.13 77 LEU E C 1
ATOM 13834 O O . LEU E 1 70 ? -3.688 -50.411 -31.607 1.00 17.53 77 LEU E O 1
ATOM 13850 N N A SER E 1 71 ? -5.172 -49.678 -30.087 0.55 16.52 78 SER E N 1
ATOM 13851 N N B SER E 1 71 ? -5.193 -49.662 -30.102 0.45 16.53 78 SER E N 1
ATOM 13852 C CA A SER E 1 71 ? -5.993 -50.868 -30.239 0.55 15.85 78 SER E CA 1
ATOM 13853 C CA B SER E 1 71 ? -6.056 -50.828 -30.257 0.45 16.45 78 SER E CA 1
ATOM 13854 C C A SER E 1 71 ? -6.629 -50.931 -31.626 0.55 16.83 78 SER E C 1
ATOM 13855 C C B SER E 1 71 ? -6.578 -50.934 -31.688 0.45 16.61 78 SER E C 1
ATOM 13856 O O A SER E 1 71 ? -6.828 -52.019 -32.170 0.55 17.63 78 SER E O 1
ATOM 13857 O O B SER E 1 71 ? -6.601 -52.023 -32.271 0.45 16.55 78 SER E O 1
ATOM 13872 N N A ASN E 1 72 ? -6.967 -49.781 -32.206 0.55 17.46 79 ASN E N 1
ATOM 13873 N N B ASN E 1 72 ? -6.987 -49.810 -32.278 0.45 16.12 79 ASN E N 1
ATOM 13874 C CA A ASN E 1 72 ? -7.456 -49.753 -33.579 0.55 15.76 79 ASN E CA 1
ATOM 13875 C CA B ASN E 1 72 ? -7.502 -49.843 -33.642 0.45 17.57 79 ASN E CA 1
ATOM 13876 C C A ASN E 1 72 ? -6.378 -50.227 -34.546 0.55 15.73 79 ASN E C 1
ATOM 13877 C C B ASN E 1 72 ? -6.398 -50.148 -34.654 0.45 16.06 79 ASN E C 1
ATOM 13878 O O A ASN E 1 72 ? -6.620 -51.090 -35.396 0.55 14.98 79 ASN E O 1
ATOM 13879 O O B ASN E 1 72 ? -6.648 -50.835 -35.648 0.45 17.58 79 ASN E O 1
ATOM 13900 N N . ILE E 1 73 ? -5.170 -49.683 -34.423 1.00 17.46 80 ILE E N 1
ATOM 13901 C CA . ILE E 1 73 ? -4.074 -50.093 -35.305 1.00 16.99 80 ILE E CA 1
ATOM 13902 C C . ILE E 1 73 ? -3.816 -51.588 -35.188 1.00 16.20 80 ILE E C 1
ATOM 13903 O O . ILE E 1 73 ? -3.614 -52.282 -36.190 1.00 18.10 80 ILE E O 1
ATOM 13920 N N . ALA E 1 74 ? -3.852 -52.099 -33.964 1.00 17.10 81 ALA E N 1
ATOM 13921 C CA . ALA E 1 74 ? -3.696 -53.514 -33.686 1.00 15.91 81 ALA E CA 1
ATOM 13922 C C . ALA E 1 74 ? -4.891 -54.341 -34.087 1.00 16.39 81 ALA E C 1
ATOM 13923 O O . ALA E 1 74 ? -4.842 -55.548 -33.894 1.00 16.50 81 ALA E O 1
ATOM 13930 N N A SER E 1 75 ? -5.921 -53.721 -34.662 0.59 16.96 82 SER E N 1
ATOM 13931 N N B SER E 1 75 ? -5.933 -53.732 -34.641 0.41 16.98 82 SER E N 1
ATOM 13932 C CA A SER E 1 75 ? -7.044 -54.414 -35.283 0.59 16.40 82 SER E CA 1
ATOM 13933 C CA B SER E 1 75 ? -7.036 -54.469 -35.238 0.41 17.88 82 SER E CA 1
ATOM 13934 C C A SER E 1 75 ? -6.926 -54.451 -36.796 0.59 16.99 82 SER E C 1
ATOM 13935 C C B SER E 1 75 ? -6.866 -54.639 -36.743 0.41 18.53 82 SER E C 1
ATOM 13936 O O A SER E 1 75 ? -7.904 -54.735 -37.507 0.59 19.29 82 SER E O 1
ATOM 13937 O O B SER E 1 75 ? -7.752 -55.201 -37.396 0.41 19.64 82 SER E O 1
ATOM 13952 N N . GLY E 1 76 ? -5.744 -54.173 -37.307 1.00 18.56 83 GLY E N 1
ATOM 13953 C CA . GLY E 1 76 ? -5.449 -54.350 -38.707 1.00 18.78 83 GLY E CA 1
ATOM 13954 C C . GLY E 1 76 ? -4.924 -55.734 -39.027 1.00 21.37 83 GLY E C 1
ATOM 13955 O O . GLY E 1 76 ? -5.128 -56.697 -38.289 1.00 20.38 83 GLY E O 1
ATOM 13960 N N . GLY E 1 77 ? -4.230 -55.819 -40.160 1.00 20.05 84 GLY E N 1
ATOM 13961 C CA . GLY E 1 77 ? -3.624 -57.067 -40.577 1.00 22.41 84 GLY E CA 1
ATOM 13962 C C . GLY E 1 77 ? -2.455 -57.458 -39.684 1.00 21.06 84 GLY E C 1
ATOM 13963 O O . GLY E 1 77 ? -1.967 -56.699 -38.863 1.00 21.66 84 GLY E O 1
ATOM 13967 N N . ASN E 1 78 ? -1.950 -58.675 -39.870 1.00 23.14 85 ASN E N 1
ATOM 13968 C CA . ASN E 1 78 ? -0.901 -59.154 -38.971 1.00 23.80 85 ASN E CA 1
ATOM 13969 C C . ASN E 1 78 ? 0.358 -58.298 -39.076 1.00 25.66 85 ASN E C 1
ATOM 13970 O O . ASN E 1 78 ? 1.072 -58.143 -38.083 1.00 25.15 85 ASN E O 1
ATOM 13981 N N . GLU E 1 79 ? 0.644 -57.740 -40.252 1.00 26.35 86 GLU E N 1
ATOM 13982 C CA . GLU E 1 79 ? 1.805 -56.870 -40.399 1.00 29.04 86 GLU E CA 1
ATOM 13983 C C . GLU E 1 79 ? 1.615 -55.568 -39.631 1.00 26.59 86 GLU E C 1
ATOM 13984 O O . GLU E 1 79 ? 2.590 -54.981 -39.145 1.00 25.86 86 GLU E O 1
ATOM 13996 N N A GLN E 1 80 ? 0.374 -55.104 -39.503 0.61 23.43 87 GLN E N 1
ATOM 13997 N N B GLN E 1 80 ? 0.375 -55.074 -39.543 0.39 23.29 87 GLN E N 1
ATOM 13998 C CA A GLN E 1 80 ? 0.106 -53.892 -38.744 0.61 23.28 87 GLN E CA 1
ATOM 13999 C CA B GLN E 1 80 ? 0.108 -53.890 -38.734 0.39 23.01 87 GLN E CA 1
ATOM 14000 C C A GLN E 1 80 ? 0.161 -54.170 -37.243 0.61 19.62 87 GLN E C 1
ATOM 14001 C C B GLN E 1 80 ? 0.237 -54.205 -37.251 0.39 20.21 87 GLN E C 1
ATOM 14002 O O A GLN E 1 80 ? 0.665 -53.345 -36.475 0.61 21.31 87 GLN E O 1
ATOM 14003 O O B GLN E 1 80 ? 0.816 -53.418 -36.493 0.39 19.29 87 GLN E O 1
ATOM 14030 N N . ILE E 1 81 ? -0.295 -55.353 -36.822 1.00 19.77 88 ILE E N 1
ATOM 14031 C CA . ILE E 1 81 ? -0.063 -55.804 -35.460 1.00 17.15 88 ILE E CA 1
ATOM 14032 C C . ILE E 1 81 ? 1.433 -55.867 -35.188 1.00 18.85 88 ILE E C 1
ATOM 14033 O O . ILE E 1 81 ? 1.903 -55.434 -34.128 1.00 19.95 88 ILE E O 1
ATOM 14050 N N . GLN E 1 82 ? 2.202 -56.409 -36.135 1.00 21.65 89 GLN E N 1
ATOM 14051 C CA . GLN E 1 82 ? 3.641 -56.531 -35.928 1.00 24.06 89 GLN E CA 1
ATOM 14052 C C . GLN E 1 82 ? 4.291 -55.165 -35.770 1.00 22.65 89 GLN E C 1
ATOM 14053 O O . GLN E 1 82 ? 5.206 -55.003 -34.953 1.00 23.51 89 GLN E O 1
ATOM 14067 N N . ALA E 1 83 ? 3.786 -54.159 -36.490 1.00 21.77 90 ALA E N 1
ATOM 14068 C CA . ALA E 1 83 ? 4.315 -52.804 -36.343 1.00 24.23 90 ALA E CA 1
ATOM 14069 C C . ALA E 1 83 ? 4.105 -52.284 -34.925 1.00 23.14 90 ALA E C 1
ATOM 14070 O O . ALA E 1 83 ? 4.974 -51.600 -34.376 1.00 23.71 90 ALA E O 1
ATOM 14077 N N . VAL E 1 84 ? 2.963 -52.601 -34.315 1.00 20.73 91 VAL E N 1
ATOM 14078 C CA . VAL E 1 84 ? 2.703 -52.171 -32.939 1.00 20.33 91 VAL E CA 1
ATOM 14079 C C . VAL E 1 84 ? 3.702 -52.816 -31.995 1.00 20.68 91 VAL E C 1
ATOM 14080 O O . VAL E 1 84 ? 4.271 -52.162 -31.119 1.00 21.30 91 VAL E O 1
ATOM 14093 N N . ILE E 1 85 ? 3.915 -54.120 -32.161 1.00 21.27 92 ILE E N 1
ATOM 14094 C CA . ILE E 1 85 ? 4.900 -54.832 -31.361 1.00 23.08 92 ILE E CA 1
ATOM 14095 C C . ILE E 1 85 ? 6.277 -54.208 -31.556 1.00 22.30 92 ILE E C 1
ATOM 14096 O O . ILE E 1 85 ? 6.990 -53.913 -30.588 1.00 24.95 92 ILE E O 1
ATOM 14112 N N . ASP E 1 86 ? 6.672 -53.995 -32.821 1.00 23.53 93 ASP E N 1
ATOM 14113 C CA . ASP E 1 86 ? 8.028 -53.532 -33.114 1.00 24.99 93 ASP E CA 1
ATOM 14114 C C . ASP E 1 86 ? 8.266 -52.122 -32.585 1.00 24.34 93 ASP E C 1
ATOM 14115 O O . ASP E 1 86 ? 9.409 -51.769 -32.305 1.00 28.58 93 ASP E O 1
ATOM 14124 N N . ALA E 1 87 ? 7.215 -51.307 -32.433 1.00 24.82 94 ALA E N 1
ATOM 14125 C CA . ALA E 1 87 ? 7.324 -49.969 -31.862 1.00 22.24 94 ALA E CA 1
ATOM 14126 C C . ALA E 1 87 ? 7.474 -49.985 -30.348 1.00 26.26 94 ALA E C 1
ATOM 14127 O O . ALA E 1 87 ? 7.628 -48.920 -29.747 1.00 28.39 94 ALA E O 1
ATOM 14134 N N . GLY E 1 88 ? 7.390 -51.151 -29.711 1.00 27.20 95 GLY E N 1
ATOM 14135 C CA . GLY E 1 88 ? 7.597 -51.242 -28.285 1.00 24.82 95 GLY E CA 1
ATOM 14136 C C . GLY E 1 88 ? 6.377 -51.016 -27.428 1.00 24.41 95 GLY E C 1
ATOM 14137 O O . GLY E 1 88 ? 6.523 -50.655 -26.260 1.00 28.23 95 GLY E O 1
ATOM 14141 N N . ALA E 1 89 ? 5.170 -51.262 -27.947 1.00 21.65 96 ALA E N 1
ATOM 14142 C CA . ALA E 1 89 ? 3.967 -50.981 -27.174 1.00 22.39 96 ALA E CA 1
ATOM 14143 C C . ALA E 1 89 ? 3.770 -51.976 -26.037 1.00 22.42 96 ALA E C 1
ATOM 14144 O O . ALA E 1 89 ? 3.100 -51.654 -25.056 1.00 20.73 96 ALA E O 1
ATOM 14151 N N . LEU E 1 90 ? 4.300 -53.193 -26.150 1.00 20.81 97 LEU E N 1
ATOM 14152 C CA . LEU E 1 90 ? 3.869 -54.230 -25.212 1.00 20.74 97 LEU E CA 1
ATOM 14153 C C . LEU E 1 90 ? 4.290 -53.964 -23.780 1.00 20.61 97 LEU E C 1
ATOM 14154 O O . LEU E 1 90 ? 3.470 -54.192 -22.876 1.00 21.21 97 LEU E O 1
ATOM 14170 N N . PRO E 1 91 ? 5.523 -53.558 -23.486 1.00 21.53 98 PRO E N 1
ATOM 14171 C CA . PRO E 1 91 ? 5.867 -53.313 -22.078 1.00 24.16 98 PRO E CA 1
ATOM 14172 C C . PRO E 1 91 ? 4.929 -52.330 -21.397 1.00 23.14 98 PRO E C 1
ATOM 14173 O O . PRO E 1 91 ? 4.534 -52.550 -20.252 1.00 22.87 98 PRO E O 1
ATOM 14184 N N . ALA E 1 92 ? 4.570 -51.243 -22.070 1.00 22.26 99 ALA E N 1
ATOM 14185 C CA . ALA E 1 92 ? 3.687 -50.257 -21.461 1.00 23.20 99 ALA E CA 1
ATOM 14186 C C . ALA E 1 92 ? 2.286 -50.816 -21.271 1.00 19.79 99 ALA E C 1
ATOM 14187 O O . ALA E 1 92 ? 1.645 -50.546 -20.258 1.00 21.51 99 ALA E O 1
ATOM 14194 N N . LEU E 1 93 ? 1.790 -51.608 -22.230 1.00 19.04 100 LEU E N 1
ATOM 14195 C CA . LEU E 1 93 ? 0.477 -52.224 -22.067 1.00 16.52 100 LEU E CA 1
ATOM 14196 C C . LEU E 1 93 ? 0.457 -53.194 -20.894 1.00 19.61 100 LEU E C 1
ATOM 14197 O O . LEU E 1 93 ? -0.501 -53.210 -20.112 1.00 20.17 100 LEU E O 1
ATOM 14213 N N . VAL E 1 94 ? 1.499 -54.011 -20.753 1.00 19.96 101 VAL E N 1
ATOM 14214 C CA . VAL E 1 94 ? 1.557 -54.949 -19.638 1.00 22.60 101 VAL E CA 1
ATOM 14215 C C . VAL E 1 94 ? 1.616 -54.200 -18.314 1.00 22.95 101 VAL E C 1
ATOM 14216 O O . VAL E 1 94 ? 0.969 -54.591 -17.338 1.00 21.66 101 VAL E O 1
ATOM 14229 N N . GLN E 1 95 ? 2.377 -53.100 -18.258 1.00 21.60 102 GLN E N 1
ATOM 14230 C CA . GLN E 1 95 ? 2.424 -52.305 -17.042 1.00 20.66 102 GLN E CA 1
ATOM 14231 C C . GLN E 1 95 ? 1.036 -51.788 -16.666 1.00 21.74 102 GLN E C 1
ATOM 14232 O O . GLN E 1 95 ? 0.675 -51.774 -15.482 1.00 23.16 102 GLN E O 1
ATOM 14246 N N . LEU E 1 96 ? 0.233 -51.403 -17.658 1.00 20.88 103 LEU E N 1
ATOM 14247 C CA . LEU E 1 96 ? -1.104 -50.883 -17.380 1.00 18.86 103 LEU E CA 1
ATOM 14248 C C . LEU E 1 96 ? -2.055 -51.939 -16.816 1.00 21.31 103 LEU E C 1
ATOM 14249 O O . LEU E 1 96 ? -3.101 -51.567 -16.270 1.00 20.89 103 LEU E O 1
ATOM 14265 N N . LEU E 1 97 ? -1.706 -53.230 -16.886 1.00 21.34 104 LEU E N 1
ATOM 14266 C CA . LEU E 1 97 ? -2.563 -54.250 -16.294 1.00 20.94 104 LEU E CA 1
ATOM 14267 C C . LEU E 1 97 ? -2.599 -54.168 -14.774 1.00 21.71 104 LEU E C 1
ATOM 14268 O O . LEU E 1 97 ? -3.461 -54.807 -14.163 1.00 23.91 104 LEU E O 1
ATOM 14284 N N A SER E 1 98 ? -1.702 -53.413 -14.147 0.58 20.75 105 SER E N 1
ATOM 14285 N N B SER E 1 98 ? -1.704 -53.406 -14.151 0.42 21.09 105 SER E N 1
ATOM 14286 C CA A SER E 1 98 ? -1.778 -53.196 -12.707 0.58 20.62 105 SER E CA 1
ATOM 14287 C CA B SER E 1 98 ? -1.758 -53.182 -12.713 0.42 20.98 105 SER E CA 1
ATOM 14288 C C A SER E 1 98 ? -2.556 -51.938 -12.335 0.58 20.68 105 SER E C 1
ATOM 14289 C C B SER E 1 98 ? -2.535 -51.923 -12.338 0.42 21.12 105 SER E C 1
ATOM 14290 O O A SER E 1 98 ? -2.627 -51.593 -11.148 0.58 23.30 105 SER E O 1
ATOM 14291 O O B SER E 1 98 ? -2.591 -51.569 -11.154 0.42 23.70 105 SER E O 1
ATOM 14306 N N . SER E 1 99 ? -3.148 -51.253 -13.308 1.00 20.69 106 SER E N 1
ATOM 14307 C CA . SER E 1 99 ? -3.798 -49.981 -13.031 1.00 20.71 106 SER E CA 1
ATOM 14308 C C . SER E 1 99 ? -4.990 -50.160 -12.087 1.00 19.86 106 SER E C 1
ATOM 14309 O O . SER E 1 99 ? -5.810 -51.077 -12.272 1.00 20.43 106 SER E O 1
ATOM 14318 N N . PRO E 1 100 ? -5.180 -49.251 -11.139 1.00 20.07 107 PRO E N 1
ATOM 14319 C CA . PRO E 1 100 ? -6.410 -49.259 -10.334 1.00 20.72 107 PRO E CA 1
ATOM 14320 C C . PRO E 1 100 ? -7.593 -48.648 -11.064 1.00 22.35 107 PRO E C 1
ATOM 14321 O O . PRO E 1 100 ? -8.712 -48.631 -10.512 1.00 22.50 107 PRO E O 1
ATOM 14332 N N . ASN E 1 101 ? -7.368 -48.099 -12.255 1.00 17.30 108 ASN E N 1
ATOM 14333 C CA . ASN E 1 101 ? -8.396 -47.438 -13.040 1.00 15.35 108 ASN E CA 1
ATOM 14334 C C . ASN E 1 101 ? -8.986 -48.462 -14.007 1.00 16.91 108 ASN E C 1
ATOM 14335 O O . ASN E 1 101 ? -8.319 -48.917 -14.941 1.00 16.48 108 ASN E O 1
ATOM 14346 N N . GLU E 1 102 ? -10.239 -48.859 -13.746 1.00 14.65 109 GLU E N 1
ATOM 14347 C CA . GLU E 1 102 ? -10.879 -49.926 -14.501 1.00 14.98 109 GLU E CA 1
ATOM 14348 C C . GLU E 1 102 ? -11.091 -49.569 -15.954 1.00 15.12 109 GLU E C 1
ATOM 14349 O O . GLU E 1 102 ? -11.160 -50.473 -16.801 1.00 15.63 109 GLU E O 1
ATOM 14361 N N . GLN E 1 103 ? -11.208 -48.292 -16.266 1.00 14.52 110 GLN E N 1
ATOM 14362 C CA . GLN E 1 103 ? -11.341 -47.888 -17.657 1.00 15.51 110 GLN E CA 1
ATOM 14363 C C . GLN E 1 103 ? -10.036 -48.067 -18.427 1.00 17.38 110 GLN E C 1
ATOM 14364 O O . GLN E 1 103 ? -10.027 -48.637 -19.531 1.00 18.56 110 GLN E O 1
ATOM 14378 N N . ILE E 1 104 ? -8.917 -47.593 -17.865 1.00 16.75 111 ILE E N 1
ATOM 14379 C CA . ILE E 1 104 ? -7.609 -47.838 -18.472 1.00 15.76 111 ILE E CA 1
ATOM 14380 C C . ILE E 1 104 ? -7.366 -49.325 -18.602 1.00 16.60 111 ILE E C 1
ATOM 14381 O O . ILE E 1 104 ? -6.865 -49.799 -19.631 1.00 16.42 111 ILE E O 1
ATOM 14397 N N . LEU E 1 105 ? -7.699 -50.095 -17.560 1.00 14.97 112 LEU E N 1
ATOM 14398 C CA . LEU E 1 105 ? -7.498 -51.538 -17.599 1.00 17.07 112 LEU E CA 1
ATOM 14399 C C . LEU E 1 105 ? -8.270 -52.177 -18.751 1.00 15.48 112 LEU E C 1
ATOM 14400 O O . LEU E 1 105 ? -7.739 -53.027 -19.470 1.00 16.56 112 LEU E O 1
ATOM 14416 N N . GLN E 1 106 ? -9.535 -51.806 -18.926 1.00 15.61 113 GLN E N 1
ATOM 14417 C CA . GLN E 1 106 ? -10.310 -52.358 -20.027 1.00 15.10 113 GLN E CA 1
ATOM 14418 C C . GLN E 1 106 ? -9.621 -52.108 -21.358 1.00 15.35 113 GLN E C 1
ATOM 14419 O O . GLN E 1 106 ? -9.539 -53.001 -22.213 1.00 14.92 113 GLN E O 1
ATOM 14433 N N A GLU E 1 107 ? -9.127 -50.897 -21.561 0.61 14.58 114 GLU E N 1
ATOM 14434 N N B GLU E 1 107 ? -9.135 -50.888 -21.573 0.39 14.92 114 GLU E N 1
ATOM 14435 C CA A GLU E 1 107 ? -8.542 -50.565 -22.852 0.61 14.99 114 GLU E CA 1
ATOM 14436 C CA B GLU E 1 107 ? -8.538 -50.566 -22.865 0.39 15.29 114 GLU E CA 1
ATOM 14437 C C A GLU E 1 107 ? -7.204 -51.257 -23.067 0.61 14.71 114 GLU E C 1
ATOM 14438 C C B GLU E 1 107 ? -7.205 -51.272 -23.068 0.39 15.22 114 GLU E C 1
ATOM 14439 O O A GLU E 1 107 ? -6.906 -51.685 -24.188 0.61 16.00 114 GLU E O 1
ATOM 14440 O O B GLU E 1 107 ? -6.904 -51.715 -24.183 0.39 15.56 114 GLU E O 1
ATOM 14463 N N . ALA E 1 108 ? -6.391 -51.388 -22.018 1.00 14.03 115 ALA E N 1
ATOM 14464 C CA . ALA E 1 108 ? -5.140 -52.113 -22.143 1.00 15.07 115 ALA E CA 1
ATOM 14465 C C . ALA E 1 108 ? -5.386 -53.590 -22.454 1.00 15.89 115 ALA E C 1
ATOM 14466 O O . ALA E 1 108 ? -4.681 -54.189 -23.284 1.00 15.91 115 ALA E O 1
ATOM 14474 N N . LEU E 1 109 ? -6.376 -54.197 -21.790 1.00 15.18 116 LEU E N 1
ATOM 14475 C CA . LEU E 1 109 ? -6.732 -55.587 -22.065 1.00 14.44 116 LEU E CA 1
ATOM 14476 C C . LEU E 1 109 ? -7.247 -55.743 -23.486 1.00 15.74 116 LEU E C 1
ATOM 14477 O O . LEU E 1 109 ? -6.926 -56.721 -24.159 1.00 16.55 116 LEU E O 1
ATOM 14493 N N A TRP E 1 110 ? -8.061 -54.791 -23.955 0.52 14.30 117 TRP E N 1
ATOM 14494 N N B TRP E 1 110 ? -8.069 -54.798 -23.955 0.48 13.94 117 TRP E N 1
ATOM 14495 C CA A TRP E 1 110 ? -8.576 -54.803 -25.320 0.52 14.30 117 TRP E CA 1
ATOM 14496 C CA B TRP E 1 110 ? -8.564 -54.841 -25.325 0.48 14.22 117 TRP E CA 1
ATOM 14497 C C A TRP E 1 110 ? -7.442 -54.754 -26.342 0.52 15.00 117 TRP E C 1
ATOM 14498 C C B TRP E 1 110 ? -7.406 -54.797 -26.320 0.48 14.74 117 TRP E C 1
ATOM 14499 O O A TRP E 1 110 ? -7.444 -55.503 -27.328 0.52 17.70 117 TRP E O 1
ATOM 14500 O O B TRP E 1 110 ? -7.342 -55.610 -27.249 0.48 12.67 117 TRP E O 1
ATOM 14541 N N . ALA E 1 111 ? -6.464 -53.868 -26.120 1.00 14.78 118 ALA E N 1
ATOM 14542 C CA . ALA E 1 111 ? -5.311 -53.776 -27.010 1.00 14.17 118 ALA E CA 1
ATOM 14543 C C . ALA E 1 111 ? -4.523 -55.082 -27.016 1.00 15.42 118 ALA E C 1
ATOM 14544 O O . ALA E 1 111 ? -4.139 -55.588 -28.082 1.00 15.68 118 ALA E O 1
ATOM 14552 N N . LEU E 1 112 ? -4.264 -55.649 -25.834 1.00 14.94 119 LEU E N 1
ATOM 14553 C CA . LEU E 1 112 ? -3.495 -56.890 -25.775 1.00 15.45 119 LEU E CA 1
ATOM 14554 C C . LEU E 1 112 ? -4.240 -58.044 -26.422 1.00 14.77 119 LEU E C 1
ATOM 14555 O O . LEU E 1 112 ? -3.644 -58.879 -27.107 1.00 16.33 119 LEU E O 1
ATOM 14571 N N A SER E 1 113 ? -5.546 -58.138 -26.165 0.18 14.24 120 SER E N 1
ATOM 14572 N N B SER E 1 113 ? -5.542 -58.128 -26.194 0.82 13.59 120 SER E N 1
ATOM 14573 C CA A SER E 1 113 ? -6.358 -59.161 -26.812 0.18 14.11 120 SER E CA 1
ATOM 14574 C CA B SER E 1 113 ? -6.339 -59.176 -26.813 0.82 13.60 120 SER E CA 1
ATOM 14575 C C A SER E 1 113 ? -6.227 -59.059 -28.320 0.18 14.23 120 SER E C 1
ATOM 14576 C C B SER E 1 113 ? -6.307 -59.068 -28.326 0.82 13.37 120 SER E C 1
ATOM 14577 O O A SER E 1 113 ? -5.980 -60.061 -29.004 0.18 11.83 120 SER E O 1
ATOM 14578 O O B SER E 1 113 ? -6.251 -60.082 -29.026 0.82 16.16 120 SER E O 1
ATOM 14593 N N . ASN E 1 114 ? -6.367 -57.838 -28.850 1.00 14.54 121 ASN E N 1
ATOM 14594 C CA . ASN E 1 114 ? -6.246 -57.620 -30.287 1.00 14.73 121 ASN E CA 1
ATOM 14595 C C . ASN E 1 114 ? -4.880 -58.028 -30.820 1.00 15.12 121 ASN E C 1
ATOM 14596 O O . ASN E 1 114 ? -4.797 -58.703 -31.846 1.00 15.14 121 ASN E O 1
ATOM 14608 N N . ILE E 1 115 ? -3.805 -57.695 -30.107 1.00 15.32 122 ILE E N 1
ATOM 14609 C CA . ILE E 1 115 ? -2.497 -58.114 -30.592 1.00 16.13 122 ILE E CA 1
ATOM 14610 C C . ILE E 1 115 ? -2.425 -59.630 -30.619 1.00 15.66 122 ILE E C 1
ATOM 14611 O O . ILE E 1 115 ? -1.863 -60.232 -31.553 1.00 17.32 122 ILE E O 1
ATOM 14627 N N . ALA E 1 116 ? -2.999 -60.273 -29.595 1.00 14.57 123 ALA E N 1
ATOM 14628 C CA . ALA E 1 116 ? -3.022 -61.731 -29.493 1.00 15.02 123 ALA E CA 1
ATOM 14629 C C . ALA E 1 116 ? -4.047 -62.387 -30.402 1.00 16.46 123 ALA E C 1
ATOM 14630 O O . ALA E 1 116 ? -4.254 -63.606 -30.293 1.00 17.07 123 ALA E O 1
ATOM 14637 N N . SER E 1 117 ? -4.674 -61.637 -31.310 1.00 15.60 124 SER E N 1
ATOM 14638 C CA . SER E 1 117 ? -5.554 -62.175 -32.332 1.00 16.20 124 SER E CA 1
ATOM 14639 C C . SER E 1 117 ? -4.856 -62.318 -33.670 1.00 15.98 124 SER E C 1
ATOM 14640 O O . SER E 1 117 ? -5.481 -62.725 -34.650 1.00 16.48 124 SER E O 1
ATOM 14648 N N . GLY E 1 118 ? -3.554 -62.006 -33.715 1.00 15.84 125 GLY E N 1
ATOM 14649 C CA . GLY E 1 118 ? -2.732 -62.226 -34.886 1.00 17.85 125 GLY E CA 1
ATOM 14650 C C . GLY E 1 118 ? -2.183 -63.637 -34.942 1.00 18.18 125 GLY E C 1
ATOM 14651 O O . GLY E 1 118 ? -2.794 -64.608 -34.459 1.00 19.37 125 GLY E O 1
ATOM 14655 N N . GLY E 1 119 ? -0.989 -63.745 -35.540 1.00 19.49 126 GLY E N 1
ATOM 14656 C CA . GLY E 1 119 ? -0.333 -65.031 -35.691 1.00 19.83 126 GLY E CA 1
ATOM 14657 C C . GLY E 1 119 ? 0.321 -65.473 -34.399 1.00 18.84 126 GLY E C 1
ATOM 14658 O O . GLY E 1 119 ? 0.409 -64.743 -33.415 1.00 19.43 126 GLY E O 1
ATOM 14662 N N . ASN E 1 120 ? 0.754 -66.732 -34.389 1.00 20.18 127 ASN E N 1
ATOM 14663 C CA . ASN E 1 120 ? 1.271 -67.295 -33.147 1.00 20.45 127 ASN E CA 1
ATOM 14664 C C . ASN E 1 120 ? 2.530 -66.580 -32.676 1.00 21.94 127 ASN E C 1
ATOM 14665 O O . ASN E 1 120 ? 2.777 -66.511 -31.471 1.00 22.79 127 ASN E O 1
ATOM 14676 N N . GLU E 1 121 ? 3.322 -66.021 -33.603 1.00 23.41 128 GLU E N 1
ATOM 14677 C CA . GLU E 1 121 ? 4.491 -65.238 -33.203 1.00 26.14 128 GLU E CA 1
ATOM 14678 C C . GLU E 1 121 ? 4.099 -63.934 -32.523 1.00 24.44 128 GLU E C 1
ATOM 14679 O O . GLU E 1 121 ? 4.827 -63.441 -31.662 1.00 24.55 128 GLU E O 1
ATOM 14691 N N A GLN E 1 122 ? 2.939 -63.396 -32.855 0.57 20.60 129 GLN E N 1
ATOM 14692 N N B GLN E 1 122 ? 2.965 -63.346 -32.917 0.43 21.49 129 GLN E N 1
ATOM 14693 C CA A GLN E 1 122 ? 2.472 -62.174 -32.225 0.57 21.78 129 GLN E CA 1
ATOM 14694 C CA B GLN E 1 122 ? 2.454 -62.165 -32.228 0.43 21.85 129 GLN E CA 1
ATOM 14695 C C A GLN E 1 122 ? 1.850 -62.459 -30.863 0.57 18.43 129 GLN E C 1
ATOM 14696 C C B GLN E 1 122 ? 1.965 -62.529 -30.832 0.43 20.99 129 GLN E C 1
ATOM 14697 O O A GLN E 1 122 ? 1.984 -61.650 -29.939 0.57 22.47 129 GLN E O 1
ATOM 14698 O O B GLN E 1 122 ? 2.274 -61.839 -29.857 0.43 15.70 129 GLN E O 1
ATOM 14725 N N . ILE E 1 123 ? 1.221 -63.625 -30.708 1.00 19.07 130 ILE E N 1
ATOM 14726 C CA . ILE E 1 123 ? 0.838 -64.104 -29.382 1.00 18.06 130 ILE E CA 1
ATOM 14727 C C . ILE E 1 123 ? 2.085 -64.318 -28.514 1.00 18.28 130 ILE E C 1
ATOM 14728 O O . ILE E 1 123 ? 2.099 -63.963 -27.323 1.00 19.56 130 ILE E O 1
ATOM 14745 N N . GLN E 1 124 ? 3.138 -64.936 -29.084 1.00 19.72 131 GLN E N 1
ATOM 14746 C CA . GLN E 1 124 ? 4.339 -65.188 -28.298 1.00 21.79 131 GLN E CA 1
ATOM 14747 C C . GLN E 1 124 ? 4.964 -63.885 -27.834 1.00 22.01 131 GLN E C 1
ATOM 14748 O O . GLN E 1 124 ? 5.474 -63.810 -26.709 1.00 22.00 131 GLN E O 1
ATOM 14762 N N . ALA E 1 125 ? 4.880 -62.825 -28.645 1.00 20.37 132 ALA E N 1
ATOM 14763 C CA . ALA E 1 125 ? 5.415 -61.538 -28.215 1.00 20.58 132 ALA E CA 1
ATOM 14764 C C . ALA E 1 125 ? 4.697 -61.019 -26.965 1.00 21.25 132 ALA E C 1
ATOM 14765 O O . ALA E 1 125 ? 5.334 -60.453 -26.060 1.00 22.23 132 ALA E O 1
ATOM 14772 N N . VAL E 1 126 ? 3.370 -61.188 -26.902 1.00 18.14 133 VAL E N 1
ATOM 14773 C CA . VAL E 1 126 ? 2.608 -60.803 -25.715 1.00 17.06 133 VAL E CA 1
ATOM 14774 C C . VAL E 1 126 ? 3.070 -61.600 -24.505 1.00 20.38 133 VAL E C 1
ATOM 14775 O O . VAL E 1 126 ? 3.209 -61.056 -23.401 1.00 20.02 133 VAL E O 1
ATOM 14788 N N . ILE E 1 127 ? 3.281 -62.907 -24.683 1.00 18.63 134 ILE E N 1
ATOM 14789 C CA . ILE E 1 127 ? 3.784 -63.748 -23.594 1.00 20.59 134 ILE E CA 1
ATOM 14790 C C . ILE E 1 127 ? 5.168 -63.279 -23.150 1.00 24.40 134 ILE E C 1
ATOM 14791 O O . ILE E 1 127 ? 5.446 -63.145 -21.950 1.00 25.31 134 ILE E O 1
ATOM 14807 N N . ASP E 1 128 ? 6.056 -63.027 -24.115 1.00 23.13 135 ASP E N 1
ATOM 14808 C CA . ASP E 1 128 ? 7.425 -62.635 -23.792 1.00 23.72 135 ASP E CA 1
ATOM 14809 C C . ASP E 1 128 ? 7.469 -61.310 -23.039 1.00 25.36 135 ASP E C 1
ATOM 14810 O O . ASP E 1 128 ? 8.406 -61.066 -22.270 1.00 28.64 135 ASP E O 1
ATOM 14819 N N . ALA E 1 129 ? 6.474 -60.449 -23.230 1.00 22.72 136 ALA E N 1
ATOM 14820 C CA . ALA E 1 129 ? 6.376 -59.182 -22.520 1.00 23.57 136 ALA E CA 1
ATOM 14821 C C . ALA E 1 129 ? 5.823 -59.315 -21.104 1.00 27.05 136 ALA E C 1
ATOM 14822 O O . ALA E 1 129 ? 5.738 -58.301 -20.395 1.00 28.32 136 ALA E O 1
ATOM 14829 N N . GLY E 1 130 ? 5.473 -60.522 -20.665 1.00 24.83 137 GLY E N 1
ATOM 14830 C CA . GLY E 1 130 ? 5.069 -60.729 -19.286 1.00 28.45 137 GLY E CA 1
ATOM 14831 C C . GLY E 1 130 ? 3.592 -60.620 -19.020 1.00 25.10 137 GLY E C 1
ATOM 14832 O O . GLY E 1 130 ? 3.188 -60.439 -17.867 1.00 26.77 137 GLY E O 1
ATOM 14836 N N . ALA E 1 131 ? 2.752 -60.738 -20.043 1.00 21.69 138 ALA E N 1
ATOM 14837 C CA . ALA E 1 131 ? 1.330 -60.528 -19.813 1.00 20.85 138 ALA E CA 1
ATOM 14838 C C . ALA E 1 131 ? 0.706 -61.611 -18.941 1.00 20.01 138 ALA E C 1
ATOM 14839 O O . ALA E 1 131 ? -0.287 -61.351 -18.255 1.00 20.31 138 ALA E O 1
ATOM 14846 N N . LEU E 1 132 ? 1.200 -62.843 -19.024 1.00 20.62 139 LEU E N 1
ATOM 14847 C CA . LEU E 1 132 ? 0.475 -63.965 -18.426 1.00 22.51 139 LEU E CA 1
ATOM 14848 C C . LEU E 1 132 ? 0.328 -63.869 -16.921 1.00 21.85 139 LEU E C 1
ATOM 14849 O O . LEU E 1 132 ? -0.790 -64.109 -16.429 1.00 20.29 139 LEU E O 1
ATOM 14865 N N . PRO E 1 133 ? 1.376 -63.587 -16.138 1.00 24.22 140 PRO E N 1
ATOM 14866 C CA . PRO E 1 133 ? 1.160 -63.464 -14.688 1.00 22.39 140 PRO E CA 1
ATOM 14867 C C . PRO E 1 133 ? 0.103 -62.460 -14.319 1.00 21.78 140 PRO E C 1
ATOM 14868 O O . PRO E 1 133 ? -0.718 -62.718 -13.432 1.00 21.21 140 PRO E O 1
ATOM 14879 N N . ALA E 1 134 ? 0.090 -61.324 -15.005 1.00 22.98 141 ALA E N 1
ATOM 14880 C CA . ALA E 1 134 ? -0.916 -60.291 -14.749 1.00 21.76 141 ALA E CA 1
ATOM 14881 C C . ALA E 1 134 ? -2.317 -60.784 -15.091 1.00 21.70 141 ALA E C 1
ATOM 14882 O O . ALA E 1 134 ? -3.256 -60.600 -14.313 1.00 21.59 141 ALA E O 1
ATOM 14889 N N . LEU E 1 135 ? -2.492 -61.443 -16.244 1.00 20.45 142 LEU E N 1
ATOM 14890 C CA . LEU E 1 135 ? -3.817 -61.943 -16.603 1.00 19.31 142 LEU E CA 1
ATOM 14891 C C . LEU E 1 135 ? -4.294 -63.018 -15.643 1.00 19.53 142 LEU E C 1
ATOM 14892 O O . LEU E 1 135 ? -5.470 -63.034 -15.265 1.00 20.62 142 LEU E O 1
ATOM 14908 N N . VAL E 1 136 ? -3.410 -63.943 -15.254 1.00 19.12 143 VAL E N 1
ATOM 14909 C CA . VAL E 1 136 ? -3.838 -64.977 -14.327 1.00 22.83 143 VAL E CA 1
ATOM 14910 C C . VAL E 1 136 ? -4.287 -64.354 -13.016 1.00 22.41 143 VAL E C 1
ATOM 14911 O O . VAL E 1 136 ? -5.301 -64.758 -12.433 1.00 24.11 143 VAL E O 1
ATOM 14924 N N . GLN E 1 137 ? -3.545 -63.356 -12.540 1.00 22.22 144 GLN E N 1
ATOM 14925 C CA . GLN E 1 137 ? -3.922 -62.695 -11.297 1.00 24.58 144 GLN E CA 1
ATOM 14926 C C . GLN E 1 137 ? -5.281 -62.025 -11.427 1.00 23.52 144 GLN E C 1
ATOM 14927 O O . GLN E 1 137 ? -6.101 -62.102 -10.508 1.00 23.45 144 GLN E O 1
ATOM 14941 N N . LEU E 1 138 ? -5.556 -61.404 -12.580 1.00 20.51 145 LEU E N 1
ATOM 14942 C CA . LEU E 1 138 ? -6.840 -60.758 -12.790 1.00 19.21 145 LEU E CA 1
ATOM 14943 C C . LEU E 1 138 ? -7.988 -61.746 -12.791 1.00 18.65 145 LEU E C 1
ATOM 14944 O O . LEU E 1 138 ? -9.136 -61.337 -12.576 1.00 20.69 145 LEU E O 1
ATOM 14960 N N . LEU E 1 139 ? -7.722 -63.030 -13.021 1.00 20.12 146 LEU E N 1
ATOM 14961 C CA . LEU E 1 139 ? -8.775 -64.025 -12.927 1.00 21.05 146 LEU E CA 1
ATOM 14962 C C . LEU E 1 139 ? -9.239 -64.235 -11.499 1.00 24.04 146 LEU E C 1
ATOM 14963 O O . LEU E 1 139 ? -10.256 -64.894 -11.309 1.00 24.67 146 LEU E O 1
ATOM 14979 N N . SER E 1 140 ? -8.545 -63.654 -10.523 1.00 21.66 147 SER E N 1
ATOM 14980 C CA . SER E 1 140 ? -8.993 -63.625 -9.136 1.00 24.23 147 SER E CA 1
ATOM 14981 C C . SER E 1 140 ? -9.629 -62.300 -8.750 1.00 22.55 147 SER E C 1
ATOM 14982 O O . SER E 1 140 ? -9.898 -62.080 -7.555 1.00 23.69 147 SER E O 1
ATOM 14990 N N . SER E 1 141 ? -9.881 -61.412 -9.710 1.00 21.21 148 SER E N 1
ATOM 14991 C CA . SER E 1 141 ? -10.504 -60.144 -9.388 1.00 19.16 148 SER E CA 1
ATOM 14992 C C . SER E 1 141 ? -11.900 -60.389 -8.827 1.00 19.38 148 SER E C 1
ATOM 14993 O O . SER E 1 141 ? -12.619 -61.284 -9.281 1.00 23.64 148 SER E O 1
ATOM 15001 N N . PRO E 1 142 ? -12.348 -59.577 -7.872 1.00 22.76 149 PRO E N 1
ATOM 15002 C CA . PRO E 1 142 ? -13.750 -59.664 -7.450 1.00 22.46 149 PRO E CA 1
ATOM 15003 C C . PRO E 1 142 ? -14.727 -58.969 -8.400 1.00 21.53 149 PRO E C 1
ATOM 15004 O O . PRO E 1 142 ? -15.944 -59.028 -8.177 1.00 23.19 149 PRO E O 1
ATOM 15015 N N . ASN E 1 143 ? -14.231 -58.339 -9.443 1.00 18.91 150 ASN E N 1
ATOM 15016 C CA . ASN E 1 143 ? -15.069 -57.593 -10.388 1.00 16.83 150 ASN E CA 1
ATOM 15017 C C . ASN E 1 143 ? -15.238 -58.460 -11.623 1.00 16.29 150 ASN E C 1
ATOM 15018 O O . ASN E 1 143 ? -14.272 -58.707 -12.344 1.00 16.63 150 ASN E O 1
ATOM 15029 N N . GLU E 1 144 ? -16.473 -58.895 -11.893 1.00 15.85 151 GLU E N 1
ATOM 15030 C CA . GLU E 1 144 ? -16.718 -59.819 -13.001 1.00 15.51 151 GLU E CA 1
ATOM 15031 C C . GLU E 1 144 ? -16.509 -59.178 -14.363 1.00 14.53 151 GLU E C 1
ATOM 15032 O O . GLU E 1 144 ? -16.265 -59.886 -15.350 1.00 15.03 151 GLU E O 1
ATOM 15044 N N . GLN E 1 145 ? -16.634 -57.854 -14.463 1.00 14.23 152 GLN E N 1
ATOM 15045 C CA . GLN E 1 145 ? -16.311 -57.184 -15.722 1.00 13.58 152 GLN E CA 1
ATOM 15046 C C . GLN E 1 145 ? -14.817 -57.280 -16.029 1.00 14.67 152 GLN E C 1
ATOM 15047 O O . GLN E 1 145 ? -14.421 -57.509 -17.180 1.00 14.00 152 GLN E O 1
ATOM 15061 N N . ILE E 1 146 ? -13.977 -57.048 -15.025 1.00 15.38 153 ILE E N 1
ATOM 15062 C CA . ILE E 1 146 ? -12.539 -57.239 -15.190 1.00 16.61 153 ILE E CA 1
ATOM 15063 C C . ILE E 1 146 ? -12.255 -58.683 -15.545 1.00 16.85 153 ILE E C 1
ATOM 15064 O O . ILE E 1 146 ? -11.463 -58.971 -16.454 1.00 16.73 153 ILE E O 1
ATOM 15080 N N . LEU E 1 147 ? -12.901 -59.619 -14.854 1.00 16.49 154 LEU E N 1
ATOM 15081 C CA . LEU E 1 147 ? -12.714 -61.023 -15.180 1.00 18.07 154 LEU E CA 1
ATOM 15082 C C . LEU E 1 147 ? -12.994 -61.300 -16.637 1.00 18.16 154 LEU E C 1
ATOM 15083 O O . LEU E 1 147 ? -12.219 -61.990 -17.319 1.00 19.29 154 LEU E O 1
ATOM 15099 N N . GLN E 1 148 ? -14.134 -60.819 -17.143 1.00 16.48 155 GLN E N 1
ATOM 15100 C CA . GLN E 1 148 ? -14.495 -61.108 -18.526 1.00 16.88 155 GLN E CA 1
ATOM 15101 C C . GLN E 1 148 ? -13.431 -60.578 -19.473 1.00 16.21 155 GLN E C 1
ATOM 15102 O O . GLN E 1 148 ? -13.052 -61.262 -20.429 1.00 16.25 155 GLN E O 1
ATOM 15116 N N . GLU E 1 149 ? -12.942 -59.366 -19.220 1.00 14.71 156 GLU E N 1
ATOM 15117 C CA . GLU E 1 149 ? -11.947 -58.746 -20.089 1.00 14.13 156 GLU E CA 1
ATOM 15118 C C . GLU E 1 149 ? -10.652 -59.522 -20.071 1.00 15.45 156 GLU E C 1
ATOM 15119 O O . GLU E 1 149 ? -10.018 -59.719 -21.121 1.00 14.94 156 GLU E O 1
ATOM 15131 N N . ALA E 1 150 ? -10.227 -59.945 -18.896 1.00 14.15 157 ALA E N 1
ATOM 15132 C CA . ALA E 1 150 ? -8.995 -60.722 -18.758 1.00 14.31 157 ALA E CA 1
ATOM 15133 C C . ALA E 1 150 ? -9.151 -62.074 -19.427 1.00 16.09 157 ALA E C 1
ATOM 15134 O O . ALA E 1 150 ? -8.220 -62.558 -20.089 1.00 16.25 157 ALA E O 1
ATOM 15141 N N A LEU E 1 151 ? -10.332 -62.669 -19.300 0.43 16.55 158 LEU E N 1
ATOM 15142 N N B LEU E 1 151 ? -10.314 -62.722 -19.264 0.57 14.80 158 LEU E N 1
ATOM 15143 C CA A LEU E 1 151 ? -10.601 -63.971 -19.881 0.43 14.85 158 LEU E CA 1
ATOM 15144 C CA B LEU E 1 151 ? -10.571 -64.004 -19.919 0.57 14.77 158 LEU E CA 1
ATOM 15145 C C A LEU E 1 151 ? -10.575 -63.914 -21.401 0.43 16.33 158 LEU E C 1
ATOM 15146 C C B LEU E 1 151 ? -10.490 -63.879 -21.426 0.57 15.46 158 LEU E C 1
ATOM 15147 O O A LEU E 1 151 ? -10.115 -64.853 -22.052 0.43 16.64 158 LEU E O 1
ATOM 15148 O O B LEU E 1 151 ? -9.941 -64.752 -22.100 0.57 16.63 158 LEU E O 1
ATOM 15179 N N . TRP E 1 152 ? -11.073 -62.827 -21.993 1.00 14.88 159 TRP E N 1
ATOM 15180 C CA . TRP E 1 152 ? -11.023 -62.690 -23.445 1.00 15.97 159 TRP E CA 1
ATOM 15181 C C . TRP E 1 152 ? -9.574 -62.654 -23.919 1.00 15.31 159 TRP E C 1
ATOM 15182 O O . TRP E 1 152 ? -9.207 -63.300 -24.907 1.00 16.12 159 TRP E O 1
ATOM 15204 N N . ALA E 1 153 ? -8.732 -61.896 -23.233 1.00 14.09 160 ALA E N 1
ATOM 15205 C CA . ALA E 1 153 ? -7.336 -61.774 -23.637 1.00 14.21 160 ALA E CA 1
ATOM 15206 C C . ALA E 1 153 ? -6.617 -63.093 -23.440 1.00 15.76 160 ALA E C 1
ATOM 15207 O O . ALA E 1 153 ? -5.904 -63.565 -24.335 1.00 15.54 160 ALA E O 1
ATOM 15214 N N . LEU E 1 154 ? -6.796 -63.714 -22.278 1.00 14.80 161 LEU E N 1
ATOM 15215 C CA . LEU E 1 154 ? -6.121 -64.974 -21.989 1.00 16.78 161 LEU E CA 1
ATOM 15216 C C . LEU E 1 154 ? -6.566 -66.057 -22.957 1.00 16.26 161 LEU E C 1
ATOM 15217 O O . LEU E 1 154 ? -5.756 -66.887 -23.400 1.00 16.31 161 LEU E O 1
ATOM 15233 N N . SER E 1 155 ? -7.851 -66.098 -23.271 1.00 15.17 162 SER E N 1
ATOM 15234 C CA A SER E 1 155 ? -8.345 -67.117 -24.176 0.73 15.07 162 SER E CA 1
ATOM 15235 C CA B SER E 1 155 ? -8.366 -67.106 -24.193 0.27 16.40 162 SER E CA 1
ATOM 15236 C C . SER E 1 155 ? -7.727 -66.970 -25.567 1.00 16.07 162 SER E C 1
ATOM 15237 O O . SER E 1 155 ? -7.381 -67.969 -26.208 1.00 16.66 162 SER E O 1
ATOM 15252 N N . ASN E 1 156 ? -7.557 -65.738 -26.046 1.00 14.70 163 ASN E N 1
ATOM 15253 C CA . ASN E 1 156 ? -6.854 -65.529 -27.310 1.00 15.12 163 ASN E CA 1
ATOM 15254 C C . ASN E 1 156 ? -5.415 -66.014 -27.238 1.00 15.38 163 ASN E C 1
ATOM 15255 O O . ASN E 1 156 ? -4.913 -66.628 -28.185 1.00 16.13 163 ASN E O 1
ATOM 15266 N N . ILE E 1 157 ? -4.714 -65.763 -26.130 1.00 14.91 164 ILE E N 1
ATOM 15267 C CA . ILE E 1 157 ? -3.355 -66.283 -26.008 1.00 16.28 164 ILE E CA 1
ATOM 15268 C C . ILE E 1 157 ? -3.348 -67.805 -26.029 1.00 15.59 164 ILE E C 1
ATOM 15269 O O . ILE E 1 157 ? -2.476 -68.435 -26.647 1.00 16.99 164 ILE E O 1
ATOM 15285 N N . ALA E 1 158 ? -4.304 -68.421 -25.343 1.00 15.91 165 ALA E N 1
ATOM 15286 C CA . ALA E 1 158 ? -4.394 -69.870 -25.269 1.00 15.94 165 ALA E CA 1
ATOM 15287 C C . ALA E 1 158 ? -4.729 -70.503 -26.612 1.00 15.76 165 ALA E C 1
ATOM 15288 O O . ALA E 1 158 ? -4.544 -71.711 -26.755 1.00 16.68 165 ALA E O 1
ATOM 15295 N N . SER E 1 159 ? -5.213 -69.733 -27.575 1.00 15.71 166 SER E N 1
ATOM 15296 C CA . SER E 1 159 ? -5.444 -70.187 -28.939 1.00 15.96 166 SER E CA 1
ATOM 15297 C C . SER E 1 159 ? -4.178 -70.238 -29.787 1.00 16.62 166 SER E C 1
ATOM 15298 O O . SER E 1 159 ? -4.266 -70.586 -30.968 1.00 16.90 166 SER E O 1
ATOM 15306 N N . GLY E 1 160 ? -3.027 -69.897 -29.223 1.00 17.26 167 GLY E N 1
ATOM 15307 C CA . GLY E 1 160 ? -1.769 -70.122 -29.892 1.00 17.76 167 GLY E CA 1
ATOM 15308 C C . GLY E 1 160 ? -1.456 -71.594 -29.966 1.00 19.75 167 GLY E C 1
ATOM 15309 O O . GLY E 1 160 ? -2.295 -72.462 -29.710 1.00 21.23 167 GLY E O 1
ATOM 15313 N N . GLY E 1 161 ? -0.225 -71.883 -30.408 1.00 21.89 168 GLY E N 1
ATOM 15314 C CA . GLY E 1 161 ? 0.236 -73.241 -30.589 1.00 24.38 168 GLY E CA 1
ATOM 15315 C C . GLY E 1 161 ? 0.837 -73.807 -29.322 1.00 24.49 168 GLY E C 1
ATOM 15316 O O . GLY E 1 161 ? 0.694 -73.263 -28.229 1.00 24.71 168 GLY E O 1
ATOM 15320 N N . ASN E 1 162 ? 1.527 -74.932 -29.483 1.00 26.57 169 ASN E N 1
ATOM 15321 C CA . ASN E 1 162 ? 2.010 -75.692 -28.337 1.00 28.00 169 ASN E CA 1
ATOM 15322 C C . ASN E 1 162 ? 2.813 -74.823 -27.382 1.00 29.01 169 ASN E C 1
ATOM 15323 O O . ASN E 1 162 ? 2.617 -74.876 -26.161 1.00 26.51 169 ASN E O 1
ATOM 15334 N N . GLU E 1 163 ? 3.735 -74.016 -27.918 1.00 26.49 170 GLU E N 1
ATOM 15335 C CA . GLU E 1 163 ? 4.601 -73.224 -27.049 1.00 27.77 170 GLU E CA 1
ATOM 15336 C C . GLU E 1 163 ? 3.782 -72.221 -26.256 1.00 28.53 170 GLU E C 1
ATOM 15337 O O . GLU E 1 163 ? 4.036 -71.981 -25.067 1.00 29.42 170 GLU E O 1
ATOM 15349 N N . GLN E 1 164 ? 2.789 -71.632 -26.905 1.00 23.50 171 GLN E N 1
ATOM 15350 C CA . GLN E 1 164 ? 1.968 -70.649 -26.230 1.00 23.03 171 GLN E CA 1
ATOM 15351 C C . GLN E 1 164 ? 1.082 -71.315 -25.180 1.00 21.65 171 GLN E C 1
ATOM 15352 O O . GLN E 1 164 ? 0.947 -70.798 -24.065 1.00 23.18 171 GLN E O 1
ATOM 15366 N N . LYS E 1 165 ? 0.496 -72.469 -25.494 1.00 23.12 172 LYS E N 1
ATOM 15367 C CA . LYS E 1 165 ? -0.326 -73.149 -24.506 1.00 23.23 172 LYS E CA 1
ATOM 15368 C C . LYS E 1 165 ? 0.514 -73.565 -23.306 1.00 28.21 172 LYS E C 1
ATOM 15369 O O . LYS E 1 165 ? 0.054 -73.480 -22.166 1.00 25.64 172 LYS E O 1
ATOM 15388 N N . GLN E 1 166 ? 1.747 -74.028 -23.539 1.00 26.19 173 GLN E N 1
ATOM 15389 C CA . GLN E 1 166 ? 2.591 -74.423 -22.424 1.00 24.44 173 GLN E CA 1
ATOM 15390 C C . GLN E 1 166 ? 2.849 -73.251 -21.489 1.00 27.38 173 GLN E C 1
ATOM 15391 O O . GLN E 1 166 ? 2.880 -73.414 -20.260 1.00 28.10 173 GLN E O 1
ATOM 15405 N N . ALA E 1 167 ? 3.067 -72.062 -22.051 1.00 25.25 174 ALA E N 1
ATOM 15406 C CA . ALA E 1 167 ? 3.279 -70.881 -21.218 1.00 26.43 174 ALA E CA 1
ATOM 15407 C C . ALA E 1 167 ? 2.040 -70.552 -20.392 1.00 27.36 174 ALA E C 1
ATOM 15408 O O . ALA E 1 167 ? 2.151 -70.189 -19.210 1.00 26.28 174 ALA E O 1
ATOM 15415 N N . VAL E 1 168 ? 0.851 -70.684 -20.984 1.00 25.14 175 VAL E N 1
ATOM 15416 C CA . VAL E 1 168 ? -0.375 -70.417 -20.236 1.00 22.20 175 VAL E CA 1
ATOM 15417 C C . VAL E 1 168 ? -0.478 -71.363 -19.043 1.00 22.87 175 VAL E C 1
ATOM 15418 O O . VAL E 1 168 ? -0.793 -70.945 -17.916 1.00 24.86 175 VAL E O 1
ATOM 15431 N N . LYS E 1 169 ? -0.183 -72.647 -19.262 1.00 23.69 176 LYS E N 1
ATOM 15432 C CA . LYS E 1 169 ? -0.218 -73.612 -18.177 1.00 25.19 176 LYS E CA 1
ATOM 15433 C C . LYS E 1 169 ? 0.844 -73.305 -17.132 1.00 27.55 176 LYS E C 1
ATOM 15434 O O . LYS E 1 169 ? 0.584 -73.412 -15.929 1.00 28.79 176 LYS E O 1
ATOM 15453 N N . GLU E 1 170 ? 2.048 -72.927 -17.569 1.00 26.82 177 GLU E N 1
ATOM 15454 C CA . GLU E 1 170 ? 3.123 -72.667 -16.611 1.00 32.66 177 GLU E CA 1
ATOM 15455 C C . GLU E 1 170 ? 2.793 -71.475 -15.720 1.00 33.64 177 GLU E C 1
ATOM 15456 O O . GLU E 1 170 ? 3.273 -71.396 -14.584 1.00 33.65 177 GLU E O 1
ATOM 15468 N N . ALA E 1 171 ? 1.990 -70.538 -16.214 1.00 30.18 178 ALA E N 1
ATOM 15469 C CA . ALA E 1 171 ? 1.595 -69.362 -15.461 1.00 25.34 178 ALA E CA 1
ATOM 15470 C C . ALA E 1 171 ? 0.485 -69.645 -14.467 1.00 28.62 178 ALA E C 1
ATOM 15471 O O . ALA E 1 171 ? 0.061 -68.736 -13.754 1.00 30.29 178 ALA E O 1
ATOM 15478 N N . GLY E 1 172 ? 0.025 -70.896 -14.375 1.00 31.83 179 GLY E N 1
ATOM 15479 C CA . GLY E 1 172 ? -0.986 -71.235 -13.396 1.00 30.90 179 GLY E CA 1
ATOM 15480 C C . GLY E 1 172 ? -2.406 -70.985 -13.837 1.00 27.48 179 GLY E C 1
ATOM 15481 O O . GLY E 1 172 ? -3.297 -70.900 -12.988 1.00 29.00 179 GLY E O 1
ATOM 15485 N N . ALA E 1 173 ? -2.661 -70.856 -15.143 1.00 27.15 180 ALA E N 1
ATOM 15486 C CA . ALA E 1 173 ? -4.002 -70.548 -15.585 1.00 25.56 180 ALA E CA 1
ATOM 15487 C 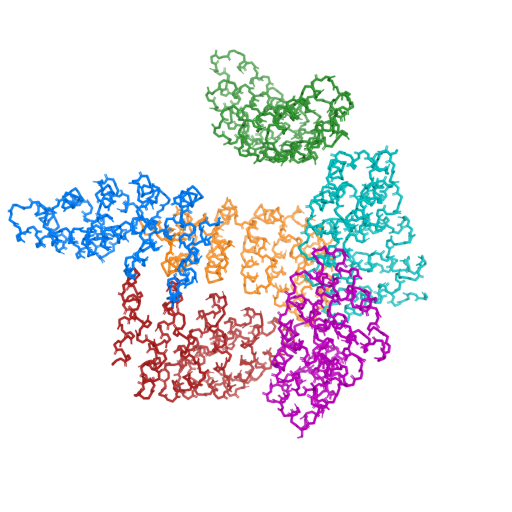C . ALA E 1 173 ? -4.968 -71.694 -15.343 1.00 25.62 180 ALA E C 1
ATOM 15488 O O . ALA E 1 173 ? -6.164 -71.444 -15.153 1.00 25.73 180 ALA E O 1
ATOM 15495 N N . GLU E 1 174 ? -4.510 -72.949 -15.382 1.00 28.90 181 GLU E N 1
ATOM 15496 C CA . GLU E 1 174 ? -5.482 -74.037 -15.339 1.00 32.09 181 GLU E CA 1
ATOM 15497 C C . GLU E 1 174 ? -6.266 -74.050 -14.037 1.00 30.30 181 GLU E C 1
ATOM 15498 O O . GLU E 1 174 ? -7.505 -74.084 -14.090 1.00 29.45 181 GLU E O 1
ATOM 15510 N N . PRO E 1 175 ? -5.642 -74.006 -12.854 1.00 32.75 182 PRO E N 1
ATOM 15511 C CA . PRO E 1 175 ? -6.457 -73.945 -11.631 1.00 34.32 182 PRO E CA 1
ATOM 15512 C C . PRO E 1 175 ? -7.301 -72.694 -11.556 1.00 31.86 182 PRO E C 1
ATOM 15513 O O . PRO E 1 175 ? -8.444 -72.766 -11.087 1.00 33.99 182 PRO E O 1
ATOM 15524 N N . ALA E 1 176 ? -6.787 -71.569 -12.060 1.00 32.83 183 ALA E N 1
ATOM 15525 C CA . ALA E 1 176 ? -7.567 -70.335 -12.063 1.00 31.71 183 ALA E CA 1
ATOM 15526 C C . ALA E 1 176 ? -8.834 -70.491 -12.898 1.00 33.77 183 ALA E C 1
ATOM 15527 O O . ALA E 1 176 ? -9.918 -70.075 -12.477 1.00 36.59 183 ALA E O 1
ATOM 15534 N N . LEU E 1 177 ? -8.728 -71.135 -14.066 1.00 27.55 184 LEU E N 1
ATOM 15535 C CA . LEU E 1 177 ? -9.904 -71.337 -14.902 1.00 26.86 184 LEU E CA 1
ATOM 15536 C C . LEU E 1 177 ? -10.841 -72.388 -14.320 1.00 37.12 184 LEU E C 1
ATOM 15537 O O . LEU E 1 177 ? -12.066 -72.272 -14.470 1.00 34.87 184 LEU E O 1
ATOM 15553 N N . GLU E 1 178 ? -10.303 -73.419 -13.656 1.00 30.57 185 GLU E N 1
ATOM 15554 C CA . GLU E 1 178 ? -11.179 -74.410 -13.046 1.00 35.12 185 GLU E CA 1
ATOM 15555 C C . GLU E 1 178 ? -12.075 -73.784 -11.978 1.00 32.88 185 GLU E C 1
ATOM 15556 O O . GLU E 1 178 ? -13.230 -74.186 -11.834 1.00 39.52 185 GLU E O 1
ATOM 15568 N N A GLN E 1 179 ? -11.634 -72.749 -11.274 0.56 36.34 186 GLN E N 1
ATOM 15569 N N B GLN E 1 179 ? -11.505 -72.851 -11.194 0.44 34.11 186 GLN E N 1
ATOM 15570 C CA A GLN E 1 179 ? -12.586 -72.090 -10.375 0.56 39.80 186 GLN E CA 1
ATOM 15571 C CA B GLN E 1 179 ? -12.149 -72.185 -10.062 0.44 35.91 186 GLN E CA 1
ATOM 15572 C C A GLN E 1 179 ? -13.837 -71.632 -11.134 0.56 40.02 186 GLN E C 1
ATOM 15573 C C B GLN E 1 179 ? -13.159 -71.147 -10.510 0.44 40.81 186 GLN E C 1
ATOM 15574 O O A GLN E 1 179 ? -14.961 -71.744 -10.626 0.56 37.60 186 GLN E O 1
ATOM 15575 O O B GLN E 1 179 ? -14.139 -70.891 -9.803 0.44 40.53 186 GLN E O 1
ATOM 15602 N N A LEU E 1 180 ? -13.670 -71.159 -12.370 0.56 30.90 187 LEU E N 1
ATOM 15603 N N B LEU E 1 180 ? -12.922 -70.505 -11.650 0.44 33.64 187 LEU E N 1
ATOM 15604 C CA A LEU E 1 180 ? -14.692 -70.343 -13.011 0.56 32.35 187 LEU E CA 1
ATOM 15605 C CA B LEU E 1 180 ? -13.962 -69.662 -12.211 0.44 33.36 187 LEU E CA 1
ATOM 15606 C C A LEU E 1 180 ? -15.743 -71.134 -13.784 0.56 29.00 187 LEU E C 1
ATOM 15607 C C B LEU E 1 180 ? -15.249 -70.439 -12.444 0.44 30.09 187 LEU E C 1
ATOM 15608 O O A LEU E 1 180 ? -16.726 -70.537 -14.245 0.56 28.54 187 LEU E O 1
ATOM 15609 O O B LEU E 1 180 ? -16.299 -69.820 -12.633 0.44 29.75 187 LEU E O 1
ATOM 15640 N N A GLN E 1 181 ? -15.577 -72.444 -13.953 0.56 30.68 188 GLN E N 1
ATOM 15641 N N B GLN E 1 181 ? -15.199 -71.773 -12.427 0.44 35.48 188 GLN E N 1
ATOM 15642 C CA A GLN E 1 181 ? -16.628 -73.216 -14.603 0.56 36.09 188 GLN E CA 1
ATOM 15643 C CA B GLN E 1 181 ? -16.431 -72.548 -12.412 0.44 32.44 188 GLN E CA 1
ATOM 15644 C C A GLN E 1 181 ? -17.903 -73.290 -13.768 0.56 36.92 188 GLN E C 1
ATOM 15645 C C B GLN E 1 181 ? -17.296 -72.208 -11.205 0.44 35.48 188 GLN E C 1
ATOM 15646 O O A GLN E 1 181 ? -18.929 -73.746 -14.283 0.56 41.81 188 GLN E O 1
ATOM 15647 O O B GLN E 1 181 ? -18.508 -72.439 -11.242 0.44 37.10 188 GLN E O 1
ATOM 15674 N N A SER E 1 182 ? -17.867 -72.844 -12.509 0.56 35.94 189 SER E N 1
ATOM 15675 N N B SER E 1 182 ? -16.703 -71.666 -10.139 0.44 38.31 189 SER E N 1
ATOM 15676 C CA A SER E 1 182 ? -19.037 -72.810 -11.640 0.56 36.93 189 SER E CA 1
ATOM 15677 C CA B SER E 1 182 ? -17.451 -71.266 -8.950 0.44 37.16 189 SER E CA 1
ATOM 15678 C C A SER E 1 182 ? -19.551 -71.394 -11.421 0.56 35.55 189 SER E C 1
ATOM 15679 C C B SER E 1 182 ? -18.085 -69.888 -9.078 0.44 36.03 189 SER E C 1
ATOM 15680 O O A SER E 1 182 ? -20.387 -71.175 -10.536 0.56 37.47 189 SER E O 1
ATOM 15681 O O B SER E 1 182 ? -18.798 -69.472 -8.160 0.44 38.26 189 SER E O 1
ATOM 15696 N N A SER E 1 183 ? -19.062 -70.429 -12.187 0.56 32.13 190 SER E N 1
ATOM 15697 N N B SER E 1 183 ? -17.844 -69.164 -10.169 0.44 33.58 190 SER E N 1
ATOM 15698 C CA A SER E 1 183 ? -19.495 -69.061 -11.986 0.56 31.61 190 SER E CA 1
ATOM 15699 C CA B SER E 1 183 ? -18.470 -67.863 -10.333 0.44 33.15 190 SER E CA 1
ATOM 15700 C C A SER E 1 183 ? -21.002 -68.957 -12.199 0.56 34.52 190 SER E C 1
ATOM 15701 C C B SER E 1 183 ? -19.974 -68.030 -10.550 0.44 33.28 190 SER E C 1
ATOM 15702 O O A SER E 1 183 ? -21.539 -69.564 -13.137 0.56 31.55 190 SER E O 1
ATOM 15703 O O B SER E 1 183 ? -20.413 -69.016 -11.139 0.44 34.61 190 SER E O 1
ATOM 15718 N N A PRO E 1 184 ? -21.714 -68.214 -11.345 0.56 33.23 191 PRO E N 1
ATOM 15719 N N B PRO E 1 184 ? -20.784 -67.050 -10.143 0.44 36.77 191 PRO E N 1
ATOM 15720 C CA A PRO E 1 184 ? -23.144 -67.976 -11.598 0.56 40.10 191 PRO E CA 1
ATOM 15721 C CA B PRO E 1 184 ? -22.239 -67.233 -10.229 0.44 38.26 191 PRO E CA 1
ATOM 15722 C C A PRO E 1 184 ? -23.379 -66.991 -12.715 0.56 35.66 191 PRO E C 1
ATOM 15723 C C B PRO E 1 184 ? -22.934 -66.663 -11.466 0.44 32.91 191 PRO E C 1
ATOM 15724 O O A PRO E 1 184 ? -24.511 -66.866 -13.202 0.56 34.91 191 PRO E O 1
ATOM 15725 O O B PRO E 1 184 ? -24.143 -66.432 -11.403 0.44 42.77 191 PRO E O 1
ATOM 15746 N N A ASN E 1 185 ? -22.345 -66.266 -13.121 0.56 37.94 192 ASN E N 1
ATOM 15747 N N B ASN E 1 185 ? -22.248 -66.447 -12.591 0.44 40.84 192 ASN E N 1
ATOM 15748 C CA A ASN E 1 185 ? -22.420 -65.463 -14.323 0.56 30.62 192 ASN E CA 1
ATOM 15749 C CA B ASN E 1 185 ? -22.918 -65.949 -13.789 0.44 38.33 192 ASN E CA 1
ATOM 15750 C C A ASN E 1 185 ? -22.265 -66.404 -15.513 0.56 31.89 192 ASN E C 1
ATOM 15751 C C B ASN E 1 185 ? -22.481 -66.737 -15.019 0.44 35.80 192 ASN E C 1
ATOM 15752 O O A ASN E 1 185 ? -21.167 -66.911 -15.781 0.56 31.67 192 ASN E O 1
ATOM 15753 O O B ASN E 1 185 ? -21.380 -67.292 -15.071 0.44 36.70 192 ASN E O 1
ATOM 15774 N N A GLU E 1 186 ? -23.376 -66.678 -16.202 0.56 54.58 193 GLU E N 1
ATOM 15775 N N B GLU E 1 186 ? -23.351 -66.726 -16.037 0.44 55.66 193 GLU E N 1
ATOM 15776 C CA A GLU E 1 186 ? -23.361 -67.664 -17.278 0.56 59.15 193 GLU E CA 1
ATOM 15777 C CA B GLU E 1 186 ? -23.242 -67.665 -17.153 0.44 58.91 193 GLU E CA 1
ATOM 15778 C C A GLU E 1 186 ? -22.268 -67.357 -18.289 0.56 52.81 193 GLU E C 1
ATOM 15779 C C B GLU E 1 186 ? -22.088 -67.310 -18.084 0.44 52.11 193 GLU E C 1
ATOM 15780 O O A GLU E 1 186 ? -21.599 -68.267 -18.793 0.56 49.41 193 GLU E O 1
ATOM 15781 O O B GLU E 1 186 ? -21.226 -68.149 -18.367 0.44 51.94 193 GLU E O 1
ATOM 15804 N N . LYS E 1 187 ? -22.074 -66.076 -18.598 1.00 47.74 194 LYS E N 1
ATOM 15805 C CA . LYS E 1 187 ? -21.083 -65.698 -19.600 1.00 44.47 194 LYS E CA 1
ATOM 15806 C C . LYS E 1 187 ? -19.666 -66.007 -19.136 1.00 34.05 194 LYS E C 1
ATOM 15807 O O . LYS E 1 187 ? -18.865 -66.548 -19.903 1.00 34.75 194 LYS E O 1
ATOM 15827 N N . ILE E 1 188 ? -19.334 -65.688 -17.886 1.00 34.83 195 ILE E N 1
ATOM 15828 C CA . ILE E 1 188 ? -17.995 -65.998 -17.394 1.00 32.06 195 ILE E CA 1
ATOM 15829 C C . ILE E 1 188 ? -17.789 -67.511 -17.317 1.00 32.04 195 ILE E C 1
ATOM 15830 O O . ILE E 1 188 ? -16.716 -68.026 -17.670 1.00 31.22 195 ILE E O 1
ATOM 15846 N N . GLN E 1 189 ? -18.801 -68.258 -16.849 1.00 35.26 196 GLN E N 1
ATOM 15847 C CA . GLN E 1 189 ? -18.704 -69.715 -16.844 1.00 36.86 196 GLN E CA 1
ATOM 15848 C C . GLN E 1 189 ? -18.351 -70.242 -18.231 1.00 35.88 196 GLN E C 1
ATOM 15849 O O . GLN E 1 189 ? -17.405 -71.017 -18.390 1.00 34.85 196 GLN E O 1
ATOM 15863 N N . LYS E 1 190 ? -19.105 -69.826 -19.250 1.00 36.58 197 LYS E N 1
ATOM 15864 C CA . LYS E 1 190 ? -18.892 -70.352 -20.596 1.00 39.19 197 LYS E CA 1
ATOM 15865 C C . LYS E 1 190 ? -17.525 -69.955 -21.145 1.00 33.81 197 LYS E C 1
ATOM 15866 O O . LYS E 1 190 ? -16.842 -70.773 -21.772 1.00 34.30 197 LYS E O 1
ATOM 15885 N N . GLU E 1 191 ? -17.115 -68.708 -20.929 1.00 30.30 198 GLU E N 1
ATOM 15886 C CA . GLU E 1 191 ? -15.828 -68.241 -21.436 1.00 27.41 198 GLU E CA 1
ATOM 15887 C C . GLU E 1 191 ? -14.687 -68.967 -20.749 1.00 28.96 198 GLU E C 1
ATOM 15888 O O . GLU E 1 191 ? -13.685 -69.323 -21.385 1.00 26.33 198 GLU E O 1
ATOM 15900 N N . ALA E 1 192 ? -14.835 -69.215 -19.450 1.00 27.43 199 ALA E N 1
ATOM 15901 C CA . ALA E 1 192 ? -13.811 -69.944 -18.717 1.00 27.35 199 ALA E CA 1
ATOM 15902 C C . ALA E 1 192 ? -13.715 -71.385 -19.196 1.00 28.72 199 ALA E C 1
ATOM 15903 O O . ALA E 1 192 ? -12.608 -71.897 -19.381 1.00 29.20 199 ALA E O 1
ATOM 15910 N N . GLN E 1 193 ? -14.857 -72.050 -19.405 1.00 31.73 200 GLN E N 1
ATOM 15911 C CA . GLN E 1 193 ? -14.839 -73.426 -19.901 1.00 32.97 200 GLN E CA 1
ATOM 15912 C C . GLN E 1 193 ? -14.152 -73.496 -21.257 1.00 32.58 200 GLN E C 1
ATOM 15913 O O . GLN E 1 193 ? -13.334 -74.387 -21.511 1.00 32.18 200 GLN E O 1
ATOM 15927 N N . GLU E 1 194 ? -14.485 -72.562 -22.147 1.00 32.77 201 GLU E N 1
ATOM 15928 C CA . GLU E 1 194 ? -13.907 -72.563 -23.487 1.00 34.67 201 GLU E CA 1
ATOM 15929 C C . GLU E 1 194 ? -12.390 -72.413 -23.437 1.00 26.46 201 GLU E C 1
ATOM 15930 O O . GLU E 1 194 ? -11.662 -73.106 -24.167 1.00 26.82 201 GLU E O 1
ATOM 15942 N N . ALA E 1 195 ? -11.890 -71.517 -22.576 1.00 25.01 202 ALA E N 1
ATOM 15943 C CA . ALA E 1 195 ? -10.451 -71.328 -22.426 1.00 23.64 202 ALA E CA 1
ATOM 15944 C C . ALA E 1 195 ? -9.804 -72.572 -21.824 1.00 25.11 202 ALA E C 1
ATOM 15945 O O . ALA E 1 195 ? -8.715 -72.980 -22.238 1.00 24.96 202 ALA E O 1
ATOM 15952 N N . LEU E 1 196 ? -10.462 -73.177 -20.829 1.00 27.20 203 LEU E N 1
ATOM 15953 C CA . LEU E 1 196 ? -9.929 -74.367 -20.181 1.00 29.06 203 LEU E CA 1
ATOM 15954 C C . LEU E 1 196 ? -9.849 -75.523 -21.177 1.00 30.20 203 LEU E C 1
ATOM 15955 O O . LEU E 1 196 ? -8.880 -76.299 -21.182 1.00 31.14 203 LEU E O 1
ATOM 15971 N N . GLU E 1 197 ? -10.859 -75.647 -22.042 1.00 30.58 204 GLU E N 1
ATOM 15972 C CA . GLU E 1 197 ? -10.870 -76.712 -23.044 1.00 32.04 204 GLU E CA 1
ATOM 15973 C C . GLU E 1 197 ? -9.659 -76.604 -23.958 1.00 30.38 204 GLU E C 1
ATOM 15974 O O . GLU E 1 197 ? -9.166 -77.618 -24.454 1.00 31.86 204 GLU E O 1
ATOM 15986 N N . LYS E 1 198 ? -9.151 -75.388 -24.171 1.00 27.82 205 LYS E N 1
ATOM 15987 C CA . LYS E 1 198 ? -7.997 -75.205 -25.044 1.00 26.67 205 LYS E CA 1
ATOM 15988 C C . LYS E 1 198 ? -6.737 -75.822 -24.450 1.00 27.63 205 LYS E C 1
ATOM 15989 O O . LYS E 1 198 ? -5.949 -76.434 -25.171 1.00 28.74 205 LYS E O 1
ATOM 16008 N N . ILE E 1 199 ? -6.556 -75.723 -23.132 1.00 28.23 206 ILE E N 1
ATOM 16009 C CA . ILE E 1 199 ? -5.312 -76.134 -22.494 1.00 29.65 206 ILE E CA 1
ATOM 16010 C C . ILE E 1 199 ? -5.420 -77.456 -21.746 1.00 32.69 206 ILE E C 1
ATOM 16011 O O . ILE E 1 199 ? -4.381 -78.016 -21.376 1.00 34.63 206 ILE E O 1
ATOM 16027 N N . GLN E 1 200 ? -6.629 -77.931 -21.453 1.00 33.70 207 GLN E N 1
ATOM 16028 C CA . GLN E 1 200 ? -6.796 -79.238 -20.818 1.00 37.16 207 GLN E CA 1
ATOM 16029 C C . GLN E 1 200 ? -6.278 -80.358 -21.722 1.00 42.80 207 GLN E C 1
ATOM 16030 O O . GLN E 1 200 ? -6.423 -80.321 -22.951 1.00 38.99 207 GLN E O 1
ATOM 16044 N N . SER E 1 201 ? -5.690 -81.377 -21.110 1.00 42.05 208 SER E N 1
ATOM 16045 C CA . SER E 1 201 ? -5.270 -82.560 -21.856 1.00 44.36 208 SER E CA 1
ATOM 16046 C C . SER E 1 201 ? -5.914 -83.791 -21.244 1.00 52.61 208 SER E C 1
ATOM 16047 O O . SER E 1 201 ? -5.334 -84.427 -20.367 1.00 69.33 208 SER E O 1
ATOM 16055 N N . GLY F 1 1 ? -38.705 -48.332 -27.801 1.00 34.77 8 GLY F N 1
ATOM 16056 C CA . GLY F 1 1 ? -39.602 -49.472 -27.942 1.00 32.23 8 GLY F CA 1
ATOM 16057 C C . GLY F 1 1 ? -40.272 -49.827 -26.630 1.00 33.32 8 GLY F C 1
ATOM 16058 O O . GLY F 1 1 ? -40.158 -49.082 -25.660 1.00 30.07 8 GLY F O 1
ATOM 16061 N N . PRO F 1 2 ? -40.981 -50.954 -26.597 1.00 33.14 9 PRO F N 1
ATOM 16062 C CA . PRO F 1 2 ? -41.619 -51.384 -25.346 1.00 29.58 9 PRO F CA 1
ATOM 16063 C C . PRO F 1 2 ? -40.614 -51.493 -24.212 1.00 24.56 9 PRO F C 1
ATOM 16064 O O . PRO F 1 2 ? -39.462 -51.893 -24.403 1.00 26.67 9 PRO F O 1
ATOM 16075 N N . GLY F 1 3 ? -41.078 -51.176 -23.008 1.00 21.42 10 GLY F N 1
ATOM 16076 C CA . GLY F 1 3 ? -40.175 -50.926 -21.899 1.00 19.55 10 GLY F CA 1
ATOM 16077 C C . GLY F 1 3 ? -40.234 -51.903 -20.744 1.00 20.49 10 GLY F C 1
ATOM 16078 O O . GLY F 1 3 ? -39.663 -51.628 -19.691 1.00 20.67 10 GLY F O 1
ATOM 16082 N N . SER F 1 4 ? -40.906 -53.053 -20.901 1.00 22.69 11 SER F N 1
ATOM 16083 C CA . SER F 1 4 ? -41.111 -53.955 -19.778 1.00 24.21 11 SER F CA 1
ATOM 16084 C C . SER F 1 4 ? -39.822 -54.505 -19.192 1.00 23.27 11 SER F C 1
ATOM 16085 O O . SER F 1 4 ? -39.831 -54.963 -18.046 1.00 23.98 11 SER F O 1
ATOM 16093 N N . GLU F 1 5 ? -38.710 -54.465 -19.943 1.00 22.06 12 GLU F N 1
ATOM 16094 C CA . GLU F 1 5 ? -37.431 -54.920 -19.419 1.00 21.36 12 GLU F CA 1
ATOM 16095 C C . GLU F 1 5 ? -36.608 -53.768 -18.873 1.00 20.05 12 GLU F C 1
ATOM 16096 O O . GLU F 1 5 ? -35.508 -54.002 -18.368 1.00 18.70 12 GLU F O 1
ATOM 16108 N N . LEU F 1 6 ? -37.125 -52.535 -18.913 1.00 18.90 13 LEU F N 1
ATOM 16109 C CA . LEU F 1 6 ? -36.364 -51.446 -18.341 1.00 17.73 13 LEU F CA 1
ATOM 16110 C C . LEU F 1 6 ? -36.293 -51.538 -16.826 1.00 17.49 13 LEU F C 1
ATOM 16111 O O . LEU F 1 6 ? -35.246 -51.235 -16.263 1.00 17.03 13 LEU F O 1
ATOM 16127 N N . PRO F 1 7 ? -37.357 -51.938 -16.107 1.00 18.72 14 PRO F N 1
ATOM 16128 C CA . PRO F 1 7 ? -37.188 -52.129 -14.651 1.00 19.46 14 PRO F CA 1
ATOM 16129 C C . PRO F 1 7 ? -36.071 -53.110 -14.300 1.00 19.03 14 PRO F C 1
ATOM 16130 O O . PRO F 1 7 ? -35.285 -52.858 -13.380 1.00 19.02 14 PRO F O 1
ATOM 16141 N N . GLN F 1 8 ? -35.936 -54.194 -15.061 1.00 19.82 15 GLN F N 1
ATOM 16142 C CA . GLN F 1 8 ? -34.855 -55.132 -14.784 1.00 19.10 15 GLN F CA 1
ATOM 16143 C C . GLN F 1 8 ? -33.488 -54.494 -15.053 1.00 17.76 15 GLN F C 1
ATOM 16144 O O . GLN F 1 8 ? -32.537 -54.708 -14.296 1.00 19.30 15 GLN F O 1
ATOM 16158 N N . MET F 1 9 ? -33.374 -53.677 -16.106 1.00 17.26 16 MET F N 1
ATOM 16159 C CA . MET F 1 9 ? -32.133 -52.968 -16.360 1.00 16.86 16 MET F CA 1
ATOM 16160 C C . MET F 1 9 ? -31.778 -52.062 -15.183 1.00 16.71 16 MET F C 1
ATOM 16161 O O . MET F 1 9 ? -30.626 -52.011 -14.749 1.00 16.93 16 MET F O 1
ATOM 16175 N N . VAL F 1 10 ? -32.764 -51.337 -14.657 1.00 16.87 17 VAL F N 1
ATOM 16176 C CA . VAL F 1 10 ? -32.500 -50.463 -13.519 1.00 18.17 17 VAL F CA 1
ATOM 16177 C C . VAL F 1 10 ? -32.062 -51.267 -12.314 1.00 17.94 17 VAL F C 1
ATOM 16178 O O . VAL F 1 10 ? -31.124 -50.890 -11.605 1.00 22.06 17 VAL F O 1
ATOM 16191 N N A GLN F 1 11 ? -32.758 -52.376 -12.044 0.58 18.05 18 GLN F N 1
ATOM 16192 N N B GLN F 1 11 ? -32.710 -52.406 -12.068 0.42 19.23 18 GLN F N 1
ATOM 16193 C CA A GLN F 1 11 ? -32.337 -53.279 -10.977 0.58 21.70 18 GLN F CA 1
ATOM 16194 C CA B GLN F 1 11 ? -32.319 -53.244 -10.936 0.42 21.42 18 GLN F CA 1
ATOM 16195 C C A GLN F 1 11 ? -30.865 -53.635 -11.127 0.58 20.05 18 GLN F C 1
ATOM 16196 C C B GLN F 1 11 ? -30.913 -53.825 -11.110 0.42 18.37 18 GLN F C 1
ATOM 16197 O O A GLN F 1 11 ? -30.092 -53.565 -10.161 0.58 19.72 18 GLN F O 1
ATOM 16198 O O B GLN F 1 11 ? -30.228 -54.110 -10.117 0.42 20.86 18 GLN F O 1
ATOM 16225 N N . GLN F 1 12 ? -30.449 -53.994 -12.354 1.00 17.99 19 GLN F N 1
ATOM 16226 C CA . GLN F 1 12 ? -29.090 -54.448 -12.601 1.00 17.21 19 GLN F CA 1
ATOM 16227 C C . GLN F 1 12 ? -28.046 -53.374 -12.336 1.00 18.24 19 GLN F C 1
ATOM 16228 O O . GLN F 1 12 ? -26.877 -53.718 -12.110 1.00 21.75 19 GLN F O 1
ATOM 16243 N N . LEU F 1 13 ? -28.414 -52.083 -12.371 1.00 18.02 20 LEU F N 1
ATOM 16244 C CA . LEU F 1 13 ? -27.477 -51.009 -12.021 1.00 20.88 20 LEU F CA 1
ATOM 16245 C C . LEU F 1 13 ? -26.922 -51.137 -10.606 1.00 24.07 20 LEU F C 1
ATOM 16246 O O . LEU F 1 13 ? -25.824 -50.643 -10.332 1.00 32.77 20 LEU F O 1
ATOM 16262 N N A ASN F 1 14 ? -27.584 -51.851 -9.713 0.68 24.98 21 ASN F N 1
ATOM 16263 N N B ASN F 1 14 ? -27.677 -51.736 -9.696 0.32 27.61 21 ASN F N 1
ATOM 16264 C CA A ASN F 1 14 ? -26.952 -52.184 -8.438 0.68 35.25 21 ASN F CA 1
ATOM 16265 C CA B ASN F 1 14 ? -27.201 -51.960 -8.340 0.32 35.43 21 ASN F CA 1
ATOM 16266 C C A ASN F 1 14 ? -26.755 -53.687 -8.266 0.68 29.08 21 ASN F C 1
ATOM 16267 C C B ASN F 1 14 ? -26.997 -53.441 -8.052 0.32 34.20 21 ASN F C 1
ATOM 16268 O O A ASN F 1 14 ? -26.632 -54.178 -7.138 0.68 34.91 21 ASN F O 1
ATOM 16269 O O B ASN F 1 14 ? -27.041 -53.862 -6.891 0.32 41.41 21 ASN F O 1
ATOM 16290 N N A SER F 1 15 ? -26.686 -54.423 -9.365 0.68 30.79 22 SER F N 1
ATOM 16291 N N B SER F 1 15 ? -26.771 -54.236 -9.094 0.32 34.04 22 SER F N 1
ATOM 16292 C CA A SER F 1 15 ? -26.337 -55.824 -9.265 0.68 31.22 22 SER F CA 1
ATOM 16293 C CA B SER F 1 15 ? -26.497 -55.644 -8.902 0.32 31.29 22 SER F CA 1
ATOM 16294 C C A SER F 1 15 ? -24.986 -55.926 -8.566 0.68 27.82 22 SER F C 1
ATOM 16295 C C B SER F 1 15 ? -25.064 -55.817 -8.412 0.32 27.10 22 SER F C 1
ATOM 16296 O O A SER F 1 15 ? -24.097 -55.097 -8.816 0.68 27.54 22 SER F O 1
ATOM 16297 O O B SER F 1 15 ? -24.199 -54.982 -8.695 0.32 26.93 22 SER F O 1
ATOM 16312 N N . PRO F 1 16 ? -24.793 -56.887 -7.666 1.00 23.43 23 PRO F N 1
ATOM 16313 C CA . PRO F 1 16 ? -23.434 -57.103 -7.193 1.00 27.53 23 PRO F CA 1
ATOM 16314 C C . PRO F 1 16 ? -22.530 -57.476 -8.341 1.00 28.97 23 PRO F C 1
ATOM 16315 O O . PRO F 1 16 ? -21.335 -57.165 -8.290 1.00 31.45 23 PRO F O 1
ATOM 16326 N N . ASP F 1 17 ? -23.091 -58.077 -9.399 1.00 20.90 24 ASP F N 1
ATOM 16327 C CA . ASP F 1 17 ? -22.311 -58.576 -10.533 1.00 21.28 24 ASP F CA 1
ATOM 16328 C C . ASP F 1 17 ? -21.939 -57.398 -11.426 1.00 21.47 24 ASP F C 1
ATOM 16329 O O . ASP F 1 17 ? -22.814 -56.746 -12.014 1.00 20.90 24 ASP F O 1
ATOM 16338 N N . GLN F 1 18 ? -20.651 -57.117 -11.505 1.00 18.09 25 GLN F N 1
ATOM 16339 C CA . GLN F 1 18 ? -20.196 -55.919 -12.185 1.00 15.56 25 GLN F CA 1
ATOM 16340 C C . GLN F 1 18 ? -20.274 -56.028 -13.695 1.00 15.16 25 GLN F C 1
ATOM 16341 O O . GLN F 1 18 ? -20.263 -54.991 -14.374 1.00 15.14 25 GLN F O 1
ATOM 16355 N N . GLN F 1 19 ? -20.294 -57.239 -14.235 1.00 15.35 26 GLN F N 1
ATOM 16356 C CA . GLN F 1 19 ? -20.469 -57.426 -15.674 1.00 15.72 26 GLN F CA 1
ATOM 16357 C C . GLN F 1 19 ? -21.926 -57.177 -16.064 1.00 14.96 26 GLN F C 1
ATOM 16358 O O . GLN F 1 19 ? -22.213 -56.474 -17.049 1.00 14.67 26 GLN F O 1
ATOM 16372 N N . GLU F 1 20 ? -22.856 -57.721 -15.283 1.00 17.29 27 GLU F N 1
ATOM 16373 C CA . GLU F 1 20 ? -24.265 -57.442 -15.513 1.00 16.31 27 GLU F CA 1
ATOM 16374 C C . GLU F 1 20 ? -24.542 -55.949 -15.361 1.00 15.02 27 GLU F C 1
ATOM 16375 O O . GLU F 1 20 ? -25.304 -55.357 -16.137 1.00 15.94 27 GLU F O 1
ATOM 16387 N N . LEU F 1 21 ? -23.907 -55.325 -14.374 1.00 14.56 28 LEU F N 1
ATOM 16388 C CA . LEU F 1 21 ? -24.044 -53.898 -14.139 1.00 14.95 28 LEU F CA 1
ATOM 16389 C C . LEU F 1 21 ? -23.581 -53.121 -15.345 1.00 14.05 28 LEU F C 1
ATOM 16390 O O . LEU F 1 21 ? -24.283 -52.240 -15.843 1.00 14.27 28 LEU F O 1
ATOM 16406 N N . GLN F 1 22 ? -22.376 -53.408 -15.836 1.00 12.78 29 GLN F N 1
ATOM 16407 C CA . GLN F 1 22 ? -21.859 -52.643 -16.954 1.00 13.67 29 GLN F CA 1
ATOM 16408 C C . GLN F 1 22 ? -22.737 -52.808 -18.189 1.00 12.61 29 GLN F C 1
ATOM 16409 O O . GLN F 1 22 ? -22.934 -51.870 -18.954 1.00 13.31 29 GLN F O 1
ATOM 16423 N N . SER F 1 23 ? -23.225 -54.023 -18.437 1.00 13.52 30 SER F N 1
ATOM 16424 C CA . SER F 1 23 ? -24.086 -54.247 -19.603 1.00 14.03 30 SER F CA 1
ATOM 16425 C C . SER F 1 23 ? -25.383 -53.451 -19.496 1.00 13.32 30 SER F C 1
ATOM 16426 O O . SER F 1 23 ? -25.873 -52.911 -20.490 1.00 14.37 30 SER F O 1
ATOM 16434 N N . ALA F 1 24 ? -25.938 -53.357 -18.283 1.00 14.22 31 ALA F N 1
ATOM 16435 C CA . ALA F 1 24 ? -27.151 -52.588 -18.073 1.00 13.64 31 ALA F CA 1
ATOM 16436 C C . ALA F 1 24 ? -26.879 -51.113 -18.222 1.00 13.71 31 ALA F C 1
ATOM 16437 O O . ALA F 1 24 ? -27.711 -50.382 -18.770 1.00 13.76 31 ALA F O 1
ATOM 16444 N N A LEU F 1 25 ? -25.743 -50.665 -17.715 0.50 15.62 32 LEU F N 1
ATOM 16445 N N B LEU F 1 25 ? -25.677 -50.632 -17.839 0.50 12.71 32 LEU F N 1
ATOM 16446 C CA A LEU F 1 25 ? -25.398 -49.266 -17.799 0.50 14.86 32 LEU F CA 1
ATOM 16447 C CA B LEU F 1 25 ? -25.311 -49.223 -18.044 0.50 13.23 32 LEU F CA 1
ATOM 16448 C C A LEU F 1 25 ? -25.189 -48.852 -19.251 0.50 12.85 32 LEU F C 1
ATOM 16449 C C B LEU F 1 25 ? -25.153 -48.894 -19.521 0.50 18.70 32 LEU F C 1
ATOM 16450 O O A LEU F 1 25 ? -25.644 -47.785 -19.667 0.50 16.70 32 LEU F O 1
ATOM 16451 O O B LEU F 1 25 ? -25.616 -47.852 -19.997 0.50 13.18 32 LEU F O 1
ATOM 16482 N N A ARG F 1 26 ? -24.556 -49.717 -20.056 0.50 15.99 33 ARG F N 1
ATOM 16483 N N B ARG F 1 26 ? -24.439 -49.743 -20.254 0.50 12.77 33 ARG F N 1
ATOM 16484 C CA A ARG F 1 26 ? -24.417 -49.446 -21.488 0.50 13.29 33 ARG F CA 1
ATOM 16485 C CA B ARG F 1 26 ? -24.333 -49.527 -21.689 0.50 17.72 33 ARG F CA 1
ATOM 16486 C C A ARG F 1 26 ? -25.779 -49.412 -22.174 0.50 14.48 33 ARG F C 1
ATOM 16487 C C B ARG F 1 26 ? -25.704 -49.536 -22.352 0.50 14.05 33 ARG F C 1
ATOM 16488 O O A ARG F 1 26 ? -26.069 -48.521 -22.975 0.50 14.29 33 ARG F O 1
ATOM 16489 O O B ARG F 1 26 ? -25.924 -48.780 -23.306 0.50 15.19 33 ARG F O 1
ATOM 16530 N N . LYS F 1 27 ? -26.630 -50.380 -21.874 1.00 13.80 34 LYS F N 1
ATOM 16531 C CA . LYS F 1 27 ? -27.974 -50.396 -22.434 1.00 14.35 34 LYS F CA 1
ATOM 16532 C C . LYS F 1 27 ? -28.699 -49.090 -22.128 1.00 15.16 34 LYS F C 1
ATOM 16533 O O . LYS F 1 27 ? -29.342 -48.501 -23.006 1.00 15.67 34 LYS F O 1
ATOM 16553 N N . LEU F 1 28 ? -28.608 -48.624 -20.882 1.00 14.05 35 LEU F N 1
ATOM 16554 C CA . LEU F 1 28 ? -29.225 -47.364 -20.482 1.00 14.14 35 LEU F CA 1
ATOM 16555 C C . LEU F 1 28 ? -28.734 -46.222 -21.352 1.00 16.16 35 LEU F C 1
ATOM 16556 O O . LEU F 1 28 ? -29.524 -45.424 -21.855 1.00 15.73 35 LEU F O 1
ATOM 16572 N N . SER F 1 29 ? -27.425 -46.113 -21.550 1.00 14.80 36 SER F N 1
ATOM 16573 C CA A SER F 1 29 ? -26.893 -45.044 -22.388 0.80 16.74 36 SER F CA 1
ATOM 16574 C CA B SER F 1 29 ? -26.914 -45.024 -22.369 0.20 17.18 36 SER F CA 1
ATOM 16575 C C . SER F 1 29 ? -27.443 -45.128 -23.793 1.00 17.21 36 SER F C 1
ATOM 16576 O O . SER F 1 29 ? -27.787 -44.103 -24.412 1.00 18.09 36 SER F O 1
ATOM 16591 N N . GLN F 1 30 ? -27.480 -46.341 -24.340 1.00 16.54 37 GLN F N 1
ATOM 16592 C CA . GLN F 1 30 ? -27.975 -46.546 -25.703 1.00 18.34 37 GLN F CA 1
ATOM 16593 C C . GLN F 1 30 ? -29.441 -46.141 -25.829 1.00 17.18 37 GLN F C 1
ATOM 16594 O O . GLN F 1 30 ? -29.832 -45.425 -26.765 1.00 18.73 37 GLN F O 1
ATOM 16608 N N A ILE F 1 31 ? -30.274 -46.578 -24.891 0.51 15.35 38 ILE F N 1
ATOM 16609 N N B ILE F 1 31 ? -30.276 -46.597 -24.895 0.49 15.49 38 ILE F N 1
ATOM 16610 C CA A ILE F 1 31 ? -31.687 -46.215 -24.942 0.51 16.43 38 ILE F CA 1
ATOM 16611 C CA B ILE F 1 31 ? -31.690 -46.227 -24.922 0.49 16.06 38 ILE F CA 1
ATOM 16612 C C A ILE F 1 31 ? -31.856 -44.711 -24.812 0.51 16.28 38 ILE F C 1
ATOM 16613 C C B ILE F 1 31 ? -31.842 -44.718 -24.822 0.49 15.57 38 ILE F C 1
ATOM 16614 O O A ILE F 1 31 ? -32.690 -44.101 -25.499 0.51 18.72 38 ILE F O 1
ATOM 16615 O O B ILE F 1 31 ? -32.646 -44.110 -25.544 0.49 18.66 38 ILE F O 1
ATOM 16646 N N . ALA F 1 32 ? -31.101 -44.089 -23.905 1.00 16.04 39 ALA F N 1
ATOM 16647 C CA . ALA F 1 32 ? -31.209 -42.654 -23.686 1.00 16.58 39 ALA F CA 1
ATOM 16648 C C . ALA F 1 32 ? -30.714 -41.838 -24.873 1.00 16.72 39 ALA F C 1
ATOM 16649 O O . ALA F 1 32 ? -30.959 -40.631 -24.911 1.00 19.90 39 ALA F O 1
ATOM 16657 N N A SER F 1 33 ? -30.028 -42.446 -25.830 0.50 17.99 40 SER F N 1
ATOM 16658 N N B SER F 1 33 ? -30.031 -42.463 -25.825 0.50 17.59 40 SER F N 1
ATOM 16659 C CA A SER F 1 33 ? -29.637 -41.726 -27.033 0.50 19.72 40 SER F CA 1
ATOM 16660 C CA B SER F 1 33 ? -29.615 -41.788 -27.046 0.50 20.07 40 SER F CA 1
ATOM 16661 C C A SER F 1 33 ? -30.696 -41.808 -28.124 0.50 22.00 40 SER F C 1
ATOM 16662 C C B SER F 1 33 ? -30.688 -41.824 -28.123 0.50 21.70 40 SER F C 1
ATOM 16663 O O A SER F 1 33 ? -30.476 -41.284 -29.222 0.50 23.37 40 SER F O 1
ATOM 16664 O O B SER F 1 33 ? -30.469 -41.280 -29.212 0.50 23.34 40 SER F O 1
ATOM 16679 N N . GLY F 1 34 ? -31.851 -42.403 -27.836 1.00 20.93 41 GLY F N 1
ATOM 16680 C CA . GLY F 1 34 ? -32.884 -42.619 -28.844 1.00 23.05 41 GLY F CA 1
ATOM 16681 C C . GLY F 1 34 ? -34.105 -41.719 -28.796 1.00 21.24 41 GLY F C 1
ATOM 16682 O O . GLY F 1 34 ? -35.165 -42.079 -29.316 1.00 24.29 41 GLY F O 1
ATOM 16687 N N . GLY F 1 35 ? -33.978 -40.564 -28.179 1.00 18.69 42 GLY F N 1
ATOM 16688 C CA . GLY F 1 35 ? -35.000 -39.543 -28.278 1.00 19.29 42 GLY F CA 1
ATOM 16689 C C . GLY F 1 35 ? -35.882 -39.436 -27.051 1.00 21.13 42 GLY F C 1
ATOM 16690 O O . GLY F 1 35 ? -35.724 -40.153 -26.057 1.00 19.20 42 GLY F O 1
ATOM 16694 N N . ASN F 1 36 ? -36.857 -38.539 -27.157 1.00 21.82 43 ASN F N 1
ATOM 16695 C CA . ASN F 1 36 ? -37.594 -38.052 -25.996 1.00 21.99 43 ASN F CA 1
ATOM 16696 C C . ASN F 1 36 ? -38.393 -39.150 -25.307 1.00 22.15 43 ASN F C 1
ATOM 16697 O O . ASN F 1 36 ? -38.427 -39.208 -24.066 1.00 20.51 43 ASN F O 1
ATOM 16708 N N . GLU F 1 37 ? -39.077 -40.000 -26.080 1.00 19.45 44 GLU F N 1
ATOM 16709 C CA . GLU F 1 37 ? -39.896 -41.048 -25.474 1.00 21.52 44 GLU F CA 1
ATOM 16710 C C . GLU F 1 37 ? -39.021 -42.097 -24.802 1.00 18.62 44 GLU F C 1
ATOM 16711 O O . GLU F 1 37 ? -39.378 -42.606 -23.739 1.00 20.03 44 GLU F O 1
ATOM 16723 N N . GLN F 1 38 ? -37.876 -42.422 -25.398 1.00 17.23 45 GLN F N 1
ATOM 16724 C CA . GLN F 1 38 ? -36.965 -43.394 -24.792 1.00 17.51 45 GLN F CA 1
ATOM 16725 C C . GLN F 1 38 ? -36.318 -42.845 -23.530 1.00 15.86 45 GLN F C 1
ATOM 16726 O O . GLN F 1 38 ? -36.207 -43.574 -22.534 1.00 16.72 45 GLN F O 1
ATOM 16740 N N . ILE F 1 39 ? -35.919 -41.570 -23.525 1.00 15.53 46 ILE F N 1
ATOM 16741 C CA . ILE F 1 39 ? -35.424 -40.958 -22.295 1.00 15.14 46 ILE F CA 1
ATOM 16742 C C . ILE F 1 39 ? -36.503 -41.020 -21.228 1.00 15.40 46 ILE F C 1
ATOM 16743 O O . ILE F 1 39 ? -36.248 -41.366 -20.063 1.00 15.92 46 ILE F O 1
ATOM 16759 N N . GLN F 1 40 ? -37.734 -40.661 -21.592 1.00 15.83 47 GLN F N 1
ATOM 16760 C CA . GLN F 1 40 ? -38.773 -40.644 -20.582 1.00 16.49 47 GLN F CA 1
ATOM 16761 C C . GLN F 1 40 ? -39.008 -42.049 -20.042 1.00 17.59 47 GLN F C 1
ATOM 16762 O O . GLN F 1 40 ? -39.283 -42.221 -18.847 1.00 17.35 47 GLN F O 1
ATOM 16776 N N . ALA F 1 41 ? -38.875 -43.069 -20.883 1.00 16.52 48 ALA F N 1
ATOM 16777 C CA . ALA F 1 41 ? -39.072 -44.436 -20.408 1.00 16.79 48 ALA F CA 1
ATOM 16778 C C . ALA F 1 41 ? -38.028 -44.818 -19.366 1.00 16.86 48 ALA F C 1
ATOM 16779 O O . ALA F 1 41 ? -38.353 -45.463 -18.365 1.00 17.75 48 ALA F O 1
ATOM 16786 N N . VAL F 1 42 ? -36.754 -44.459 -19.579 1.00 15.84 49 VAL F N 1
ATOM 16787 C CA . VAL F 1 42 ? -35.737 -44.836 -18.595 1.00 15.52 49 VAL F CA 1
ATOM 16788 C C . VAL F 1 42 ? -35.944 -44.067 -17.308 1.00 16.31 49 VAL F C 1
ATOM 16789 O O . VAL F 1 42 ? -35.685 -44.597 -16.219 1.00 16.80 49 VAL F O 1
ATOM 16802 N N . ILE F 1 43 ? -36.425 -42.825 -17.393 1.00 15.48 50 ILE F N 1
ATOM 16803 C CA . ILE F 1 43 ? -36.787 -42.087 -16.184 1.00 17.08 50 ILE F CA 1
ATOM 16804 C C . ILE F 1 43 ? -37.932 -42.796 -15.475 1.00 16.87 50 ILE F C 1
ATOM 16805 O O . ILE F 1 43 ? -37.883 -43.039 -14.253 1.00 18.19 50 ILE F O 1
ATOM 16821 N N . ASP F 1 44 ? -38.969 -43.177 -16.239 1.00 16.99 51 ASP F N 1
ATOM 16822 C CA . ASP F 1 44 ? -40.125 -43.852 -15.666 1.00 19.56 51 ASP F CA 1
ATOM 16823 C C . ASP F 1 44 ? -39.754 -45.203 -15.062 1.00 21.00 51 ASP F C 1
ATOM 16824 O O . ASP F 1 44 ? -40.481 -45.712 -14.194 1.00 21.72 51 ASP F O 1
ATOM 16833 N N . ALA F 1 45 ? -38.683 -45.839 -15.527 1.00 17.87 52 ALA F N 1
ATOM 16834 C CA . ALA F 1 45 ? -38.255 -47.107 -14.948 1.00 17.21 52 ALA F CA 1
ATOM 16835 C C . ALA F 1 45 ? -37.480 -46.929 -13.652 1.00 20.00 52 ALA F C 1
ATOM 16836 O O . ALA F 1 45 ? -37.198 -47.924 -12.981 1.00 21.47 52 ALA F O 1
ATOM 16843 N N . GLY F 1 46 ? -37.132 -45.702 -13.294 1.00 18.40 53 GLY F N 1
ATOM 16844 C CA . GLY F 1 46 ? -36.396 -45.428 -12.078 1.00 20.69 53 GLY F CA 1
ATOM 16845 C C . GLY F 1 46 ? -34.910 -45.290 -12.239 1.00 18.27 53 GLY F C 1
ATOM 16846 O O . GLY F 1 46 ? -34.171 -45.406 -11.254 1.00 22.38 53 GLY F O 1
ATOM 16850 N N . ALA F 1 47 ? -34.425 -45.037 -13.451 1.00 16.64 54 ALA F N 1
ATOM 16851 C CA . ALA F 1 47 ? -32.991 -45.045 -13.644 1.00 16.85 54 ALA F CA 1
ATOM 16852 C C . ALA F 1 47 ? -32.282 -43.924 -12.902 1.00 18.43 54 ALA F C 1
ATOM 16853 O O . ALA F 1 47 ? -31.095 -44.055 -12.576 1.00 19.07 54 ALA F O 1
ATOM 16860 N N . LEU F 1 48 ? -32.933 -42.788 -12.657 1.00 18.02 55 LEU F N 1
ATOM 16861 C CA . LEU F 1 48 ? -32.170 -41.640 -12.169 1.00 18.70 55 LEU F CA 1
ATOM 16862 C C . LEU F 1 48 ? -31.596 -41.840 -10.776 1.00 17.98 55 LEU F C 1
ATOM 16863 O O . LEU F 1 48 ? -30.425 -41.494 -10.567 1.00 17.50 55 LEU F O 1
ATOM 16879 N N . PRO F 1 49 ? -32.344 -42.303 -9.785 1.00 19.83 56 PRO F N 1
ATOM 16880 C CA . PRO F 1 49 ? -31.711 -42.506 -8.471 1.00 20.03 56 PRO F CA 1
ATOM 16881 C C . PRO F 1 49 ? -30.513 -43.450 -8.525 1.00 19.09 56 PRO F C 1
ATOM 16882 O O . PRO F 1 49 ? -29.472 -43.178 -7.909 1.00 19.35 56 PRO F O 1
ATOM 16893 N N . ALA F 1 50 ? -30.622 -44.529 -9.288 1.00 19.58 57 ALA F N 1
ATOM 16894 C CA . ALA F 1 50 ? -29.512 -45.463 -9.402 1.00 19.38 57 ALA F CA 1
ATOM 16895 C C . ALA F 1 50 ? -28.324 -44.821 -10.104 1.00 16.82 57 ALA F C 1
ATOM 16896 O O . ALA F 1 50 ? -27.164 -44.986 -9.687 1.00 17.99 57 ALA F O 1
ATOM 16903 N N A LEU F 1 51 ? -28.574 -44.079 -11.191 0.46 16.07 58 LEU F N 1
ATOM 16904 N N B LEU F 1 51 ? -28.594 -44.062 -11.152 0.54 16.95 58 LEU F N 1
ATOM 16905 C CA A LEU F 1 51 ? -27.478 -43.406 -11.882 0.46 16.70 58 LEU F CA 1
ATOM 16906 C CA B LEU F 1 51 ? -27.522 -43.439 -11.892 0.54 16.69 58 LEU F CA 1
ATOM 16907 C C A LEU F 1 51 ? -26.775 -42.440 -10.956 0.46 17.09 58 LEU F C 1
ATOM 16908 C C B LEU F 1 51 ? -26.803 -42.398 -11.038 0.54 16.19 58 LEU F C 1
ATOM 16909 O O A LEU F 1 51 ? -25.541 -42.372 -10.919 0.46 17.47 58 LEU F O 1
ATOM 16910 O O B LEU F 1 51 ? -25.571 -42.283 -11.081 0.54 18.39 58 LEU F O 1
ATOM 16941 N N . VAL F 1 52 ? -27.550 -41.639 -10.223 1.00 16.31 59 VAL F N 1
ATOM 16942 C CA . VAL F 1 52 ? -26.935 -40.658 -9.332 1.00 17.81 59 VAL F CA 1
ATOM 16943 C C . VAL F 1 52 ? -25.990 -41.326 -8.330 1.00 17.42 59 VAL F C 1
ATOM 16944 O O . VAL F 1 52 ? -24.903 -40.809 -8.066 1.00 19.86 59 VAL F O 1
ATOM 16958 N N . GLN F 1 53 ? -26.381 -42.465 -7.752 1.00 17.61 60 GLN F N 1
ATOM 16959 C CA . GLN F 1 53 ? -25.459 -43.170 -6.864 1.00 19.35 60 GLN F CA 1
ATOM 16960 C C . GLN F 1 53 ? -24.160 -43.556 -7.576 1.00 19.35 60 GLN F C 1
ATOM 16961 O O . GLN F 1 53 ? -23.070 -43.480 -6.985 1.00 19.42 60 GLN F O 1
ATOM 16975 N N . LEU F 1 54 ? -24.243 -43.983 -8.843 1.00 16.94 61 LEU F N 1
ATOM 16976 C CA . LEU F 1 54 ? -23.035 -44.355 -9.565 1.00 16.26 61 LEU F CA 1
ATOM 16977 C C . LEU F 1 54 ? -22.080 -43.188 -9.791 1.00 19.22 61 LEU F C 1
ATOM 16978 O O . LEU F 1 54 ? -20.892 -43.422 -10.035 1.00 18.21 61 LEU F O 1
ATOM 16994 N N . LEU F 1 55 ? -22.555 -41.941 -9.721 1.00 18.58 62 LEU F N 1
ATOM 16995 C CA . LEU F 1 55 ? -21.659 -40.798 -9.901 1.00 17.37 62 LEU F CA 1
ATOM 16996 C C . LEU F 1 55 ? -20.635 -40.686 -8.782 1.00 20.27 62 LEU F C 1
ATOM 16997 O O . LEU F 1 55 ? -19.642 -39.963 -8.923 1.00 20.98 62 LEU F O 1
ATOM 17013 N N . SER F 1 56 ? -20.828 -41.399 -7.675 1.00 18.54 63 SER F N 1
ATOM 17014 C CA A SER F 1 56 ? -19.874 -41.449 -6.578 0.92 19.92 63 SER F CA 1
ATOM 17015 C CA B SER F 1 56 ? -19.856 -41.434 -6.590 0.08 20.57 63 SER F CA 1
ATOM 17016 C C . SER F 1 56 ? -18.938 -42.649 -6.665 1.00 21.27 63 SER F C 1
ATOM 17017 O O . SER F 1 56 ? -18.141 -42.870 -5.756 1.00 21.55 63 SER F O 1
ATOM 17032 N N . SER F 1 57 ? -19.021 -43.433 -7.734 1.00 18.58 64 SER F N 1
ATOM 17033 C CA . SER F 1 57 ? -18.218 -44.647 -7.811 1.00 17.53 64 SER F CA 1
ATOM 17034 C C . SER F 1 57 ? -16.736 -44.323 -7.950 1.00 18.09 64 SER F C 1
ATOM 17035 O O . SER F 1 57 ? -16.366 -43.445 -8.735 1.00 17.58 64 SER F O 1
ATOM 17043 N N . PRO F 1 58 ? -15.864 -45.065 -7.276 1.00 16.25 65 PRO F N 1
ATOM 17044 C CA . PRO F 1 58 ? -14.421 -44.990 -7.560 1.00 16.65 65 PRO F CA 1
ATOM 17045 C C . PRO F 1 58 ? -14.011 -45.781 -8.788 1.00 18.61 65 PRO F C 1
ATOM 17046 O O . PRO F 1 58 ? -12.824 -45.778 -9.154 1.00 19.91 65 PRO F O 1
ATOM 17057 N N . ASN F 1 59 ? -14.938 -46.499 -9.409 1.00 15.27 66 ASN F N 1
ATOM 17058 C CA . ASN F 1 59 ? -14.660 -47.309 -10.586 1.00 14.11 66 ASN F CA 1
ATOM 17059 C C . ASN F 1 59 ? -14.878 -46.414 -11.799 1.00 13.98 66 ASN F C 1
ATOM 17060 O O . ASN F 1 59 ? -16.015 -46.050 -12.120 1.00 14.52 66 ASN F O 1
ATOM 17071 N N . GLU F 1 60 ? -13.790 -46.070 -12.490 1.00 13.70 67 GLU F N 1
ATOM 17072 C CA . GLU F 1 60 ? -13.839 -45.134 -13.602 1.00 13.45 67 GLU F CA 1
ATOM 17073 C C . GLU F 1 60 ? -14.580 -45.709 -14.796 1.00 13.67 67 GLU F C 1
ATOM 17074 O O . GLU F 1 60 ? -15.105 -44.931 -15.608 1.00 14.15 67 GLU F O 1
ATOM 17086 N N . GLN F 1 61 ? -14.622 -47.035 -14.937 1.00 14.72 68 GLN F N 1
ATOM 17087 C CA . GLN F 1 61 ? -15.383 -47.639 -16.025 1.00 13.14 68 GLN F CA 1
ATOM 17088 C C . GLN F 1 61 ? -16.892 -47.478 -15.803 1.00 13.83 68 GLN F C 1
ATOM 17089 O O . GLN F 1 61 ? -17.645 -47.160 -16.734 1.00 13.23 68 GLN F O 1
ATOM 17103 N N . ILE F 1 62 ? -17.350 -47.719 -14.586 1.00 13.59 69 ILE F N 1
ATOM 17104 C CA . ILE F 1 62 ? -18.733 -47.424 -14.227 1.00 13.21 69 ILE F CA 1
ATOM 17105 C C . ILE F 1 62 ? -19.010 -45.934 -14.384 1.00 13.69 69 ILE F C 1
ATOM 17106 O O . ILE F 1 62 ? -19.997 -45.521 -15.009 1.00 13.87 69 ILE F O 1
ATOM 17122 N N . LEU F 1 63 ? -18.131 -45.115 -13.822 1.00 14.36 70 LEU F N 1
ATOM 17123 C CA . LEU F 1 63 ? -18.392 -43.681 -13.794 1.00 15.27 70 LEU F CA 1
ATOM 17124 C C . LEU F 1 63 ? -18.485 -43.108 -15.208 1.00 15.05 70 LEU F C 1
ATOM 17125 O O . LEU F 1 63 ? -19.372 -42.291 -15.502 1.00 15.23 70 LEU F O 1
ATOM 17141 N N A GLN F 1 64 ? -17.608 -43.537 -16.107 0.47 13.84 71 GLN F N 1
ATOM 17142 N N B GLN F 1 64 ? -17.580 -43.512 -16.087 0.27 15.10 71 GLN F N 1
ATOM 17143 N N C GLN F 1 64 ? -17.557 -43.507 -16.074 0.26 15.54 71 GLN F N 1
ATOM 17144 C CA A GLN F 1 64 ? -17.603 -42.930 -17.434 0.47 15.82 71 GLN F CA 1
ATOM 17145 C CA B GLN F 1 64 ? -17.598 -42.971 -17.439 0.27 15.99 71 GLN F CA 1
ATOM 17146 C CA C GLN F 1 64 ? -17.551 -43.020 -17.448 0.26 16.57 71 GLN F CA 1
ATOM 17147 C C A GLN F 1 64 ? -18.850 -43.298 -18.233 0.47 16.38 71 GLN F C 1
ATOM 17148 C C B GLN F 1 64 ? -18.930 -43.259 -18.119 0.27 13.98 71 GLN F C 1
ATOM 17149 C C C GLN F 1 64 ? -18.903 -43.265 -18.112 0.26 13.85 71 GLN F C 1
ATOM 17150 O O A GLN F 1 64 ? -19.317 -42.502 -19.056 0.47 16.61 71 GLN F O 1
ATOM 17151 O O B GLN F 1 64 ? -19.551 -42.373 -18.715 0.27 12.95 71 GLN F O 1
ATOM 17152 O O C GLN F 1 64 ? -19.512 -42.356 -18.685 0.26 14.86 71 GLN F O 1
ATOM 17192 N N . GLU F 1 65 ? -19.404 -44.498 -18.026 1.00 13.63 72 GLU F N 1
ATOM 17193 C CA . GLU F 1 65 ? -20.630 -44.844 -18.714 1.00 13.82 72 GLU F CA 1
ATOM 17194 C C . GLU F 1 65 ? -21.837 -44.202 -18.036 1.00 13.63 72 GLU F C 1
ATOM 17195 O O . GLU F 1 65 ? -22.772 -43.774 -18.718 1.00 14.78 72 GLU F O 1
ATOM 17209 N N . ALA F 1 66 ? -21.815 -44.073 -16.707 1.00 13.71 73 ALA F N 1
ATOM 17210 C CA . ALA F 1 66 ? -22.875 -43.360 -15.995 1.00 13.37 73 ALA F CA 1
ATOM 17211 C C . ALA F 1 66 ? -22.942 -41.905 -16.428 1.00 14.18 73 ALA F C 1
ATOM 17212 O O . ALA F 1 66 ? -24.037 -41.360 -16.631 1.00 14.65 73 ALA F O 1
ATOM 17219 N N . LEU F 1 67 ? -21.783 -41.252 -16.574 1.00 13.88 74 LEU F N 1
ATOM 17220 C CA . LEU F 1 67 ? -21.776 -39.855 -17.001 1.00 13.94 74 LEU F CA 1
ATOM 17221 C C . LEU F 1 67 ? -22.296 -39.729 -18.420 1.00 14.79 74 LEU F C 1
ATOM 17222 O O . LEU F 1 67 ? -22.977 -38.737 -18.742 1.00 16.29 74 LEU F O 1
ATOM 17238 N N A TRP F 1 68 ? -21.974 -40.687 -19.289 0.67 14.16 75 TRP F N 1
ATOM 17239 N N B TRP F 1 68 ? -21.975 -40.687 -19.297 0.33 14.07 75 TRP F N 1
ATOM 17240 C CA A TRP F 1 68 ? -22.500 -40.661 -20.649 0.67 13.76 75 TRP F CA 1
ATOM 17241 C CA B TRP F 1 68 ? -22.493 -40.625 -20.663 0.33 15.30 75 TRP F CA 1
ATOM 17242 C C A TRP F 1 68 ? -24.010 -40.811 -20.637 0.67 13.67 75 TRP F C 1
ATOM 17243 C C B TRP F 1 68 ? -24.003 -40.847 -20.689 0.33 14.59 75 TRP F C 1
ATOM 17244 O O A TRP F 1 68 ? -24.735 -40.050 -21.298 0.67 13.65 75 TRP F O 1
ATOM 17245 O O B TRP F 1 68 ? -24.722 -40.161 -21.427 0.33 16.10 75 TRP F O 1
ATOM 17286 N N . ALA F 1 69 ? -24.509 -41.788 -19.887 1.00 14.02 76 ALA F N 1
ATOM 17287 C CA . ALA F 1 69 ? -25.953 -41.986 -19.803 1.00 13.74 76 ALA F CA 1
ATOM 17288 C C . ALA F 1 69 ? -26.639 -40.721 -19.304 1.00 14.37 76 ALA F C 1
ATOM 17289 O O . ALA F 1 69 ? -27.666 -40.306 -19.856 1.00 15.21 76 ALA F O 1
ATOM 17297 N N . LEU F 1 70 ? -26.077 -40.089 -18.262 1.00 14.85 77 LEU F N 1
ATOM 17298 C CA . LEU F 1 70 ? -26.646 -38.858 -17.712 1.00 15.30 77 LEU F CA 1
ATOM 17299 C C . LEU F 1 70 ? -26.645 -37.762 -18.756 1.00 14.80 77 LEU F C 1
ATOM 17300 O O . LEU F 1 70 ? -27.641 -37.031 -18.908 1.00 15.93 77 LEU F O 1
ATOM 17316 N N . SER F 1 71 ? -25.548 -37.621 -19.491 1.00 13.76 78 SER F N 1
ATOM 17317 C CA . SER F 1 71 ? -25.474 -36.602 -20.535 1.00 15.05 78 SER F CA 1
ATOM 17318 C C . SER F 1 71 ? -26.565 -36.824 -21.574 1.00 17.08 78 SER F C 1
ATOM 17319 O O . SER F 1 71 ? -27.216 -35.870 -22.013 1.00 17.12 78 SER F O 1
ATOM 17327 N N . ASN F 1 72 ? -26.778 -38.073 -21.990 1.00 15.19 79 ASN F N 1
ATOM 17328 C CA . ASN F 1 72 ? -27.834 -38.380 -22.955 1.00 14.75 79 ASN F CA 1
ATOM 17329 C C . ASN F 1 72 ? -29.212 -38.043 -22.385 1.00 15.15 79 ASN F C 1
ATOM 17330 O O . ASN F 1 72 ? -30.059 -37.471 -23.076 1.00 15.64 79 ASN F O 1
ATOM 17341 N N . ILE F 1 73 ? -29.484 -38.430 -21.141 1.00 13.71 80 ILE F N 1
ATOM 17342 C CA . ILE F 1 73 ? -30.770 -38.106 -20.524 1.00 15.64 80 ILE F CA 1
ATOM 17343 C C . ILE F 1 73 ? -30.998 -36.596 -20.500 1.00 16.73 80 ILE F C 1
ATOM 17344 O O . ILE F 1 73 ? -32.118 -36.119 -20.711 1.00 20.52 80 ILE F O 1
ATOM 17360 N N . ALA F 1 74 ? -29.951 -35.826 -20.262 1.00 15.24 81 ALA F N 1
ATOM 17361 C CA . ALA F 1 74 ? -30.013 -34.380 -20.166 1.00 15.53 81 ALA F CA 1
ATOM 17362 C C . ALA F 1 74 ? -29.898 -33.688 -21.498 1.00 18.00 81 ALA F C 1
ATOM 17363 O O . ALA F 1 74 ? -29.777 -32.455 -21.509 1.00 19.78 81 ALA F O 1
ATOM 17370 N N . SER F 1 75 ? -29.970 -34.419 -22.595 1.00 16.79 82 SER F N 1
ATOM 17371 C CA . SER F 1 75 ? -29.863 -33.867 -23.932 1.00 17.43 82 SER F CA 1
ATOM 17372 C C . SER F 1 75 ? -31.206 -33.604 -24.574 1.00 21.95 82 SER F C 1
ATOM 17373 O O . SER F 1 75 ? -31.239 -33.061 -25.689 1.00 27.30 82 SER F O 1
ATOM 17381 N N A GLY F 1 76 ? -32.318 -33.901 -23.912 0.63 24.23 83 GLY F N 1
ATOM 17382 N N B GLY F 1 76 ? -32.275 -34.078 -23.979 0.37 25.62 83 GLY F N 1
ATOM 17383 C CA A GLY F 1 76 ? -33.629 -33.938 -24.528 0.63 31.42 83 GLY F CA 1
ATOM 17384 C CA B GLY F 1 76 ? -33.567 -33.758 -24.513 0.37 31.04 83 GLY F CA 1
ATOM 17385 C C A GLY F 1 76 ? -34.396 -32.642 -24.305 0.63 31.11 83 GLY F C 1
ATOM 17386 C C B GLY F 1 76 ? -33.993 -32.462 -23.875 0.37 27.96 83 GLY F C 1
ATOM 17387 O O A GLY F 1 76 ? -34.514 -31.777 -25.180 0.63 35.23 83 GLY F O 1
ATOM 17388 O O B GLY F 1 76 ? -33.335 -31.425 -24.001 0.37 36.05 83 GLY F O 1
ATOM 17395 N N . GLY F 1 77 ? -35.051 -32.554 -23.121 1.00 25.80 84 GLY F N 1
ATOM 17396 C CA . GLY F 1 77 ? -35.854 -31.392 -22.801 1.00 21.65 84 GLY F CA 1
ATOM 17397 C C . GLY F 1 77 ? -35.593 -30.867 -21.410 1.00 17.26 84 GLY F C 1
ATOM 17398 O O . GLY F 1 77 ? -35.007 -31.526 -20.541 1.00 17.38 84 GLY F O 1
ATOM 17403 N N . ASN F 1 78 ? -36.082 -29.657 -21.197 1.00 15.13 85 ASN F N 1
ATOM 17404 C CA . ASN F 1 78 ? -35.898 -28.995 -19.920 1.00 15.05 85 ASN F CA 1
ATOM 17405 C C . ASN F 1 78 ? -36.466 -29.815 -18.776 1.00 16.07 85 ASN F C 1
ATOM 17406 O O . ASN F 1 78 ? -35.877 -29.867 -17.691 1.00 15.32 85 ASN F O 1
ATOM 17417 N N . GLU F 1 79 ? -37.638 -30.413 -18.959 1.00 17.64 86 GLU F N 1
ATOM 17418 C CA . GLU F 1 79 ? -38.237 -31.106 -17.819 1.00 17.26 86 GLU F CA 1
ATOM 17419 C C . GLU F 1 79 ? -37.528 -32.422 -17.532 1.00 18.31 86 GLU F C 1
ATOM 17420 O O . GLU F 1 79 ? -37.513 -32.874 -16.384 1.00 19.07 86 GLU F O 1
ATOM 17432 N N . GLN F 1 80 ? -36.936 -33.051 -18.538 1.00 16.31 87 GLN F N 1
ATOM 17433 C CA . GLN F 1 80 ? -36.058 -34.197 -18.306 1.00 15.96 87 GLN F CA 1
ATOM 17434 C C . GLN F 1 80 ? -34.771 -33.796 -17.596 1.00 15.70 87 GLN F C 1
ATOM 17435 O O . GLN F 1 80 ? -34.336 -34.498 -16.664 1.00 16.96 87 GLN F O 1
ATOM 17449 N N . ILE F 1 81 ? -34.177 -32.659 -17.978 1.00 15.37 88 ILE F N 1
ATOM 17450 C CA . ILE F 1 81 ? -33.063 -32.113 -17.211 1.00 14.63 88 ILE F CA 1
ATOM 17451 C C . ILE F 1 81 ? -33.494 -31.860 -15.780 1.00 14.85 88 ILE F C 1
ATOM 17452 O O . ILE F 1 81 ? -32.757 -32.157 -14.822 1.00 14.60 88 ILE F O 1
ATOM 17468 N N . GLN F 1 82 ? -34.697 -31.311 -15.602 1.00 14.62 89 GLN F N 1
ATOM 17469 C CA . GLN F 1 82 ? -35.161 -31.032 -14.252 1.00 15.60 89 GLN F CA 1
ATOM 17470 C C . GLN F 1 82 ? -35.296 -32.313 -13.440 1.00 16.57 89 GLN F C 1
ATOM 17471 O O . GLN F 1 82 ? -35.040 -32.315 -12.235 1.00 15.61 89 GLN F O 1
ATOM 17485 N N . ALA F 1 83 ? -35.734 -33.406 -14.069 1.00 15.37 90 ALA F N 1
ATOM 17486 C CA . ALA F 1 83 ? -35.773 -34.693 -13.369 1.00 15.66 90 ALA F CA 1
ATOM 17487 C C . ALA F 1 83 ? -34.381 -35.131 -12.914 1.00 15.20 90 ALA F C 1
ATOM 17488 O O . ALA F 1 83 ? -34.225 -35.651 -11.805 1.00 16.13 90 ALA F O 1
ATOM 17495 N N . VAL F 1 84 ? -33.356 -34.923 -13.745 1.00 15.48 91 VAL F N 1
ATOM 17496 C CA . VAL F 1 84 ? -31.970 -35.209 -13.344 1.00 16.52 91 VAL F CA 1
ATOM 17497 C C . VAL F 1 84 ? -31.586 -34.377 -12.130 1.00 15.26 91 VAL F C 1
ATOM 17498 O O . VAL F 1 84 ? -30.957 -34.873 -11.190 1.00 15.34 91 VAL F O 1
ATOM 17511 N N . ILE F 1 85 ? -31.922 -33.091 -12.146 1.00 15.58 92 ILE F N 1
ATOM 17512 C CA . ILE F 1 85 ? -31.613 -32.214 -11.024 1.00 15.14 92 ILE F CA 1
ATOM 17513 C C . ILE F 1 85 ? -32.357 -32.676 -9.785 1.00 16.62 92 ILE F C 1
ATOM 17514 O O . ILE F 1 85 ? -31.776 -32.785 -8.700 1.00 17.80 92 ILE F O 1
ATOM 17530 N N . ASP F 1 86 ? -33.646 -32.993 -9.940 1.00 16.56 93 ASP F N 1
ATOM 17531 C CA . ASP F 1 86 ? -34.453 -33.383 -8.789 1.00 18.53 93 ASP F CA 1
ATOM 17532 C C . ASP F 1 86 ? -33.971 -34.686 -8.171 1.00 18.12 93 ASP F C 1
ATOM 17533 O O . ASP F 1 86 ? -34.174 -34.904 -6.965 1.00 19.79 93 ASP F O 1
ATOM 17542 N N . ALA F 1 87 ? -33.324 -35.545 -8.946 1.00 16.61 94 ALA F N 1
ATOM 17543 C CA . ALA F 1 87 ? -32.783 -36.791 -8.421 1.00 15.89 94 ALA F CA 1
ATOM 17544 C C . ALA F 1 87 ? -31.467 -36.590 -7.694 1.00 18.40 94 ALA F C 1
ATOM 17545 O O . ALA F 1 87 ? -30.920 -37.552 -7.152 1.00 21.56 94 ALA F O 1
ATOM 17552 N N . GLY F 1 88 ? -30.922 -35.381 -7.697 1.00 17.96 95 GLY F N 1
ATOM 17553 C CA . GLY F 1 88 ? -29.735 -35.079 -6.919 1.00 21.56 95 GLY F CA 1
ATOM 17554 C C . GLY F 1 88 ? -28.430 -35.224 -7.658 1.00 18.73 95 GLY F C 1
ATOM 17555 O O . GLY F 1 88 ? -27.383 -35.393 -7.031 1.00 22.94 95 GLY F O 1
ATOM 17559 N N . ALA F 1 89 ? -28.427 -35.097 -8.980 1.00 17.59 96 ALA F N 1
ATOM 17560 C CA . ALA F 1 89 ? -27.190 -35.283 -9.729 1.00 18.22 96 ALA F CA 1
ATOM 17561 C C . ALA F 1 89 ? -26.184 -34.166 -9.515 1.00 17.03 96 ALA F C 1
ATOM 17562 O O . ALA F 1 89 ? -24.982 -34.396 -9.677 1.00 16.87 96 ALA F O 1
ATOM 17569 N N . LEU F 1 90 ? -26.641 -32.937 -9.222 1.00 17.26 97 LEU F N 1
ATOM 17570 C CA . LEU F 1 90 ? -25.717 -31.821 -9.343 1.00 17.09 97 LEU F CA 1
ATOM 17571 C C . LEU F 1 90 ? -24.595 -31.841 -8.308 1.00 18.42 97 LEU F C 1
ATOM 17572 O O . LEU F 1 90 ? -23.445 -31.557 -8.669 1.00 18.74 97 LEU F O 1
ATOM 17588 N N . PRO F 1 91 ? -24.842 -32.160 -7.036 1.00 17.81 98 PRO F N 1
ATOM 17589 C CA . PRO F 1 91 ? -23.714 -32.136 -6.082 1.00 17.83 98 PRO F CA 1
ATOM 17590 C C . PRO F 1 91 ? -22.584 -33.059 -6.489 1.00 17.35 98 PRO F C 1
ATOM 17591 O O . PRO F 1 91 ? -21.402 -32.700 -6.388 1.00 18.59 98 PRO F O 1
ATOM 17602 N N . ALA F 1 92 ? -22.923 -34.243 -6.981 1.00 17.33 99 ALA F N 1
ATOM 17603 C CA . ALA F 1 92 ? -21.896 -35.174 -7.421 1.00 18.43 99 ALA F CA 1
ATOM 17604 C C . ALA F 1 92 ? -21.133 -34.635 -8.629 1.00 17.57 99 ALA F C 1
ATOM 17605 O O . ALA F 1 92 ? -19.909 -34.760 -8.718 1.00 18.29 99 ALA F O 1
ATOM 17612 N N . LEU F 1 93 ? -21.832 -34.047 -9.589 1.00 15.33 100 LEU F N 1
ATOM 17613 C CA . LEU F 1 93 ? -21.139 -33.498 -10.750 1.00 15.26 100 LEU F CA 1
ATOM 17614 C C . LEU F 1 93 ? -20.225 -32.357 -10.367 1.00 16.53 100 LEU F C 1
ATOM 17615 O O . LEU F 1 93 ? -19.107 -32.232 -10.883 1.00 17.46 100 LEU F O 1
ATOM 17631 N N . VAL F 1 94 ? -20.690 -31.480 -9.479 1.00 15.90 101 VAL F N 1
ATOM 17632 C CA . VAL F 1 94 ? -19.856 -30.361 -9.056 1.00 16.55 101 VAL F CA 1
ATOM 17633 C C . VAL F 1 94 ? -18.589 -30.857 -8.378 1.00 18.93 101 VAL F C 1
ATOM 17634 O O . VAL F 1 94 ? -17.498 -30.322 -8.599 1.00 18.52 101 VAL F O 1
ATOM 17647 N N A GLN F 1 95 ? -18.698 -31.911 -7.571 0.59 15.49 102 GLN F N 1
ATOM 17648 N N B GLN F 1 95 ? -18.705 -31.897 -7.548 0.41 16.71 102 GLN F N 1
ATOM 17649 C CA A GLN F 1 95 ? -17.512 -32.448 -6.919 0.59 18.35 102 GLN F CA 1
ATOM 17650 C CA B GLN F 1 95 ? -17.518 -32.465 -6.921 0.41 18.12 102 GLN F CA 1
ATOM 17651 C C A GLN F 1 95 ? -16.525 -33.006 -7.938 0.59 16.78 102 GLN F C 1
ATOM 17652 C C B GLN F 1 95 ? -16.527 -32.942 -7.972 0.41 17.17 102 GLN F C 1
ATOM 17653 O O A GLN F 1 95 ? -15.309 -32.919 -7.745 0.59 18.28 102 GLN F O 1
ATOM 17654 O O B GLN F 1 95 ? -15.318 -32.729 -7.844 0.41 17.15 102 GLN F O 1
ATOM 17681 N N . LEU F 1 96 ? -17.017 -33.578 -9.030 1.00 16.04 103 LEU F N 1
ATOM 17682 C CA . LEU F 1 96 ? -16.124 -34.095 -10.064 1.00 14.50 103 LEU F CA 1
ATOM 17683 C C . LEU F 1 96 ? -15.367 -33.007 -10.800 1.00 17.45 103 LEU F C 1
ATOM 17684 O O . LEU F 1 96 ? -14.362 -33.314 -11.440 1.00 18.17 103 LEU F O 1
ATOM 17701 N N . LEU F 1 97 ? -15.769 -31.745 -10.670 1.00 16.23 104 LEU F N 1
ATOM 17702 C CA . LEU F 1 97 ? -15.026 -30.666 -11.293 1.00 16.80 104 LEU F CA 1
ATOM 17703 C C . LEU F 1 97 ? -13.686 -30.463 -10.636 1.00 17.90 104 LEU F C 1
ATOM 17704 O O . LEU F 1 97 ? -12.840 -29.793 -11.229 1.00 19.40 104 LEU F O 1
ATOM 17720 N N A SER F 1 98 ? -13.449 -31.043 -9.464 0.43 17.67 105 SER F N 1
ATOM 17721 N N B SER F 1 98 ? -13.456 -31.045 -9.463 0.57 17.48 105 SER F N 1
ATOM 17722 C CA A SER F 1 98 ? -12.136 -31.000 -8.837 0.43 19.04 105 SER F CA 1
ATOM 17723 C CA B SER F 1 98 ? -12.149 -31.014 -8.820 0.57 19.04 105 SER F CA 1
ATOM 17724 C C A SER F 1 98 ? -11.319 -32.253 -9.120 0.43 19.66 105 SER F C 1
ATOM 17725 C C B SER F 1 98 ? -11.308 -32.237 -9.147 0.57 19.51 105 SER F C 1
ATOM 17726 O O A SER F 1 98 ? -10.254 -32.438 -8.529 0.43 20.46 105 SER F O 1
ATOM 17727 O O B SER F 1 98 ? -10.212 -32.385 -8.604 0.57 21.41 105 SER F O 1
ATOM 17742 N N . SER F 1 99 ? -11.789 -33.127 -10.006 1.00 17.85 106 SER F N 1
ATOM 17743 C CA . SER F 1 99 ? -11.070 -34.365 -10.249 1.00 19.81 106 SER F CA 1
ATOM 17744 C C . SER F 1 99 ? -9.695 -34.093 -10.855 1.00 16.85 106 SER F C 1
ATOM 17745 O O . SER F 1 99 ? -9.568 -33.272 -11.766 1.00 18.67 106 SER F O 1
ATOM 17754 N N . PRO F 1 100 ? -8.678 -34.864 -10.472 1.00 17.84 107 PRO F N 1
ATOM 17755 C CA . PRO F 1 100 ? -7.395 -34.800 -11.174 1.00 18.29 107 PRO F CA 1
ATOM 17756 C C . PRO F 1 100 ? -7.364 -35.651 -12.429 1.00 19.26 107 PRO F C 1
ATOM 17757 O O . PRO F 1 100 ? -6.381 -35.604 -13.174 1.00 23.02 107 PRO F O 1
ATOM 17768 N N . ASN F 1 101 ? -8.426 -36.390 -12.699 1.00 16.93 108 ASN F N 1
ATOM 17769 C CA . ASN F 1 101 ? -8.523 -37.248 -13.871 1.00 17.25 108 ASN F CA 1
ATOM 17770 C C . ASN F 1 101 ? -9.166 -36.420 -14.975 1.00 16.26 108 ASN F C 1
ATOM 17771 O O . ASN F 1 101 ? -10.356 -36.097 -14.913 1.00 15.76 108 ASN F O 1
ATOM 17782 N N . GLU F 1 102 ? -8.370 -36.087 -16.010 1.00 15.05 109 GLU F N 1
ATOM 17783 C CA . GLU F 1 102 ? -8.835 -35.215 -17.084 1.00 14.77 109 GLU F CA 1
ATOM 17784 C C . GLU F 1 102 ? -9.984 -35.818 -17.889 1.00 15.86 109 GLU F C 1
ATOM 17785 O O . GLU F 1 102 ? -10.775 -35.084 -18.493 1.00 15.79 109 GLU F O 1
ATOM 17797 N N . GLN F 1 103 ? -10.066 -37.153 -17.974 1.00 15.96 110 GLN F N 1
ATOM 17798 C CA . GLN F 1 103 ? -11.156 -37.802 -18.693 1.00 14.57 110 GLN F CA 1
ATOM 17799 C C . GLN F 1 103 ? -12.464 -37.684 -17.937 1.00 14.08 110 GLN F C 1
ATOM 17800 O O . GLN F 1 103 ? -13.500 -37.355 -18.518 1.00 15.37 110 GLN F O 1
ATOM 17814 N N . ILE F 1 104 ? -12.424 -37.953 -16.625 1.00 16.11 111 ILE F N 1
ATOM 17815 C CA . ILE F 1 104 ? -13.584 -37.743 -15.773 1.00 16.05 111 ILE F CA 1
ATOM 17816 C C . ILE F 1 104 ? -14.007 -36.282 -15.836 1.00 15.87 111 ILE F C 1
ATOM 17817 O O . ILE F 1 104 ? -15.192 -35.973 -15.944 1.00 14.63 111 ILE F O 1
ATOM 17833 N N . LEU F 1 105 ? -13.042 -35.365 -15.787 1.00 15.47 112 LEU F N 1
ATOM 17834 C CA . LEU F 1 105 ? -13.368 -33.945 -15.830 1.00 14.82 112 LEU F CA 1
ATOM 17835 C C . LEU F 1 105 ? -14.079 -33.607 -17.130 1.00 15.70 112 LEU F C 1
ATOM 17836 O O . LEU F 1 105 ? -15.103 -32.918 -17.108 1.00 15.00 112 LEU F O 1
ATOM 17852 N N . GLN F 1 106 ? -13.586 -34.112 -18.260 1.00 14.70 113 GLN F N 1
ATOM 17853 C CA . GLN F 1 106 ? -14.268 -33.882 -19.529 1.00 14.48 113 GLN F CA 1
ATOM 17854 C C . GLN F 1 106 ? -15.707 -34.366 -19.475 1.00 15.61 113 GLN F C 1
ATOM 17855 O O . GLN F 1 106 ? -16.641 -33.672 -19.899 1.00 15.65 113 GLN F O 1
ATOM 17869 N N . GLU F 1 107 ? -15.908 -35.576 -18.974 1.00 15.15 114 GLU F N 1
ATOM 17870 C CA . GLU F 1 107 ? -17.256 -36.143 -18.990 1.00 15.83 114 GLU F CA 1
ATOM 17871 C C . GLU F 1 107 ? -18.193 -35.448 -18.031 1.00 15.55 114 GLU F C 1
ATOM 17872 O O . GLU F 1 107 ? -19.377 -35.280 -18.334 1.00 18.07 114 GLU F O 1
ATOM 17884 N N . ALA F 1 108 ? -17.690 -35.020 -16.877 1.00 14.41 115 ALA F N 1
ATOM 17885 C CA . ALA F 1 108 ? -18.504 -34.269 -15.937 1.00 14.24 115 ALA F CA 1
ATOM 17886 C C . ALA F 1 108 ? -18.856 -32.905 -16.504 1.00 14.92 115 ALA F C 1
ATOM 17887 O O . ALA F 1 108 ? -19.984 -32.437 -16.341 1.00 15.52 115 ALA F O 1
ATOM 17894 N N . LEU F 1 109 ? -17.894 -32.240 -17.141 1.00 15.03 116 LEU F N 1
ATOM 17895 C CA . LEU F 1 109 ? -18.173 -30.950 -17.760 1.00 13.89 116 LEU F CA 1
ATOM 17896 C C . LEU F 1 109 ? -19.192 -31.080 -18.873 1.00 15.77 116 LEU F C 1
ATOM 17897 O O . LEU F 1 109 ? -20.057 -30.206 -19.017 1.00 17.25 116 LEU F O 1
ATOM 17913 N N . TRP F 1 110 ? -19.146 -32.174 -19.629 1.00 16.29 117 TRP F N 1
ATOM 17914 C CA . TRP F 1 110 ? -20.114 -32.361 -20.706 1.00 16.78 117 TRP F CA 1
ATOM 17915 C C . TRP F 1 110 ? -21.522 -32.564 -20.142 1.00 16.41 117 TRP F C 1
ATOM 17916 O O . TRP F 1 110 ? -22.476 -31.929 -20.604 1.00 16.24 117 TRP F O 1
ATOM 17937 N N . ALA F 1 111 ? -21.661 -33.383 -19.096 1.00 15.07 118 ALA F N 1
ATOM 17938 C CA . ALA F 1 111 ? -22.957 -33.563 -18.462 1.00 16.40 118 ALA F CA 1
ATOM 17939 C C . ALA F 1 111 ? -23.475 -32.241 -17.914 1.00 15.33 118 ALA F C 1
ATOM 17940 O O . ALA F 1 111 ? -24.654 -31.911 -18.082 1.00 16.80 118 ALA F O 1
ATOM 17947 N N A LEU F 1 112 ? -22.612 -31.442 -17.268 0.54 13.93 119 LEU F N 1
ATOM 17948 N N B LEU F 1 112 ? -22.622 -31.508 -17.195 0.46 15.59 119 LEU F N 1
ATOM 17949 C CA A LEU F 1 112 ? -23.040 -30.134 -16.765 0.54 16.99 119 LEU F CA 1
ATOM 17950 C CA B LEU F 1 112 ? -23.011 -30.230 -16.616 0.46 18.66 119 LEU F CA 1
ATOM 17951 C C A LEU F 1 112 ? -23.402 -29.196 -17.910 0.54 14.56 119 LEU F C 1
ATOM 17952 C C B LEU F 1 112 ? -23.447 -29.258 -17.697 0.46 17.56 119 LEU F C 1
ATOM 17953 O O A LEU F 1 112 ? -24.355 -28.427 -17.806 0.54 15.45 119 LEU F O 1
ATOM 17954 O O B LEU F 1 112 ? -24.420 -28.521 -17.526 0.46 16.04 119 LEU F O 1
ATOM 17985 N N A SER F 1 113 ? -22.655 -29.254 -19.012 0.54 15.87 120 SER F N 1
ATOM 17986 N N B SER F 1 113 ? -22.728 -29.245 -18.815 0.46 14.56 120 SER F N 1
ATOM 17987 C CA A SER F 1 113 ? -22.961 -28.405 -20.154 0.54 16.37 120 SER F CA 1
ATOM 17988 C CA B SER F 1 113 ? -23.068 -28.366 -19.920 0.46 15.71 120 SER F CA 1
ATOM 17989 C C A SER F 1 113 ? -24.329 -28.728 -20.727 0.54 16.26 120 SER F C 1
ATOM 17990 C C B SER F 1 113 ? -24.439 -28.710 -20.489 0.46 15.82 120 SER F C 1
ATOM 17991 O O A SER F 1 113 ? -25.042 -27.831 -21.191 0.54 16.15 120 SER F O 1
ATOM 17992 O O B SER F 1 113 ? -25.261 -27.814 -20.729 0.46 13.84 120 SER F O 1
ATOM 18007 N N . ASN F 1 114 ? -24.717 -30.008 -20.698 1.00 15.05 121 ASN F N 1
ATOM 18008 C CA . ASN F 1 114 ? -26.030 -30.390 -21.199 1.00 15.94 121 ASN F CA 1
ATOM 18009 C C . ASN F 1 114 ? -27.115 -29.931 -20.246 1.00 15.76 121 ASN F C 1
ATOM 18010 O O . ASN F 1 114 ? -28.148 -29.412 -20.686 1.00 15.69 121 ASN F O 1
ATOM 18022 N N . ILE F 1 115 ? -26.910 -30.105 -18.942 1.00 15.40 122 ILE F N 1
ATOM 18023 C CA . ILE F 1 115 ? -27.899 -29.618 -17.984 1.00 14.84 122 ILE F CA 1
ATOM 18024 C C . ILE F 1 115 ? -28.080 -28.115 -18.131 1.00 16.32 122 ILE F C 1
ATOM 18025 O O . ILE F 1 115 ? -29.204 -27.596 -18.137 1.00 16.32 122 ILE F O 1
ATOM 18041 N N . ALA F 1 116 ? -26.973 -27.399 -18.257 1.00 16.22 123 ALA F N 1
ATOM 18042 C CA . ALA F 1 116 ? -26.993 -25.952 -18.366 1.00 16.63 123 ALA F CA 1
ATOM 18043 C C . ALA F 1 116 ? -27.465 -25.466 -19.734 1.00 16.47 123 ALA F C 1
ATOM 18044 O O . ALA F 1 116 ? -27.573 -24.246 -19.928 1.00 18.24 123 ALA F O 1
ATOM 18051 N N A SER F 1 117 ? -27.732 -26.368 -20.687 0.72 15.76 124 SER F N 1
ATOM 18052 N N B SER F 1 117 ? -27.734 -26.367 -20.677 0.28 16.23 124 SER F N 1
ATOM 18053 C CA A SER F 1 117 ? -28.347 -25.998 -21.955 0.72 15.37 124 SER F CA 1
ATOM 18054 C CA B SER F 1 117 ? -28.354 -26.013 -21.945 0.28 16.10 124 SER F CA 1
ATOM 18055 C C A SER F 1 117 ? -29.861 -25.865 -21.832 0.72 15.70 124 SER F C 1
ATOM 18056 C C B SER F 1 117 ? -29.871 -26.055 -21.871 0.28 14.79 124 SER F C 1
ATOM 18057 O O A SER F 1 117 ? -30.503 -25.402 -22.795 0.72 16.64 124 SER F O 1
ATOM 18058 O O B SER F 1 117 ? -30.538 -25.933 -22.902 0.28 17.91 124 SER F O 1
ATOM 18073 N N . GLY F 1 118 ? -30.422 -26.233 -20.685 1.00 15.72 125 GLY F N 1
ATOM 18074 C CA . GLY F 1 118 ? -31.857 -26.163 -20.475 1.00 16.68 125 GLY F CA 1
ATOM 18075 C C . GLY F 1 118 ? -32.367 -24.753 -20.327 1.00 14.95 125 GLY F C 1
ATOM 18076 O O . GLY F 1 118 ? -31.805 -23.816 -20.898 1.00 16.64 125 GLY F O 1
ATOM 18081 N N . GLY F 1 119 ? -33.471 -24.607 -19.597 1.00 15.64 126 GLY F N 1
ATOM 18082 C CA . GLY F 1 119 ? -34.109 -23.319 -19.406 1.00 16.26 126 GLY F CA 1
ATOM 18083 C C . GLY F 1 119 ? -33.470 -22.566 -18.256 1.00 15.45 126 GLY F C 1
ATOM 18084 O O . GLY F 1 119 ? -32.583 -23.065 -17.581 1.00 15.22 126 GLY F O 1
ATOM 18088 N N . ASN F 1 120 ? -33.967 -21.356 -18.018 1.00 15.79 127 ASN F N 1
ATOM 18089 C CA . ASN F 1 120 ? -33.415 -20.532 -16.946 1.00 15.91 127 ASN F CA 1
ATOM 18090 C C . ASN F 1 120 ? -33.442 -21.256 -15.612 1.00 16.43 127 ASN F C 1
ATOM 18091 O O . ASN F 1 120 ? -32.492 -21.159 -14.827 1.00 16.08 127 ASN F O 1
ATOM 18102 N N A GLU F 1 121 ? -34.510 -21.996 -15.331 0.46 16.39 128 GLU F N 1
ATOM 18103 N N B GLU F 1 121 ? -34.534 -21.971 -15.330 0.54 16.96 128 GLU F N 1
ATOM 18104 C CA A GLU F 1 121 ? -34.617 -22.605 -14.011 0.46 16.76 128 GLU F CA 1
ATOM 18105 C CA B GLU F 1 121 ? -34.662 -22.667 -14.055 0.54 17.79 128 GLU F CA 1
ATOM 18106 C C A GLU F 1 121 ? -33.645 -23.777 -13.849 0.46 17.29 128 GLU F C 1
ATOM 18107 C C B GLU F 1 121 ? -33.564 -23.707 -13.888 0.54 15.48 128 GLU F C 1
ATOM 18108 O O A GLU F 1 121 ? -33.186 -24.048 -12.735 0.46 15.52 128 GLU F O 1
ATOM 18109 O O B GLU F 1 121 ? -32.987 -23.860 -12.807 0.54 17.09 128 GLU F O 1
ATOM 18132 N N . GLN F 1 122 ? -33.294 -24.473 -14.941 1.00 15.63 129 GLN F N 1
ATOM 18133 C CA . GLN F 1 122 ? -32.276 -25.518 -14.860 1.00 15.22 129 GLN F CA 1
ATOM 18134 C C . GLN F 1 122 ? -30.889 -24.916 -14.697 1.00 14.80 129 GLN F C 1
ATOM 18135 O O . GLN F 1 122 ? -30.082 -25.402 -13.901 1.00 15.67 129 GLN F O 1
ATOM 18150 N N . ILE F 1 123 ? -30.634 -23.798 -15.371 1.00 15.12 130 ILE F N 1
ATOM 18151 C CA . ILE F 1 123 ? -29.360 -23.116 -15.209 1.00 14.98 130 ILE F CA 1
ATOM 18152 C C . ILE F 1 123 ? -29.226 -22.621 -13.773 1.00 15.41 130 ILE F C 1
ATOM 18153 O O . ILE F 1 123 ? -28.155 -22.728 -13.163 1.00 15.24 130 ILE F O 1
ATOM 18169 N N . GLN F 1 124 ? -30.296 -22.049 -13.222 1.00 15.61 131 GLN F N 1
ATOM 18170 C CA . GLN F 1 124 ? -30.207 -21.547 -11.862 1.00 15.85 131 GLN F CA 1
ATOM 18171 C C . GLN F 1 124 ? -29.926 -22.674 -10.882 1.00 15.91 131 GLN F C 1
ATOM 18172 O O . GLN F 1 124 ? -29.221 -22.452 -9.893 1.00 17.67 131 GLN F O 1
ATOM 18186 N N . ALA F 1 125 ? -30.416 -23.886 -11.152 1.00 16.22 132 ALA F N 1
ATOM 18187 C CA . ALA F 1 125 ? -30.115 -24.995 -10.260 1.00 15.73 132 ALA F CA 1
ATOM 18188 C C . ALA F 1 125 ? -28.634 -25.340 -10.306 1.00 15.27 132 ALA F C 1
ATOM 18189 O O . ALA F 1 125 ? -28.032 -25.680 -9.282 1.00 15.68 132 ALA F O 1
ATOM 18196 N N . VAL F 1 126 ? -28.026 -25.258 -11.488 1.00 14.98 133 VAL F N 1
ATOM 18197 C CA . VAL F 1 126 ? -26.588 -25.475 -11.627 1.00 15.82 133 VAL F CA 1
ATOM 18198 C C . VAL F 1 126 ? -25.821 -24.463 -10.784 1.00 15.23 133 VAL F C 1
ATOM 18199 O O . VAL F 1 126 ? -24.860 -24.811 -10.080 1.00 15.68 133 VAL F O 1
ATOM 18212 N N . ILE F 1 127 ? -26.238 -23.205 -10.847 1.00 15.79 134 ILE F N 1
ATOM 18213 C CA . ILE F 1 127 ? -25.610 -22.149 -10.068 1.00 15.95 134 ILE F CA 1
ATOM 18214 C C . ILE F 1 127 ? -25.811 -22.398 -8.581 1.00 16.28 134 ILE F C 1
ATOM 18215 O O . ILE F 1 127 ? -24.874 -22.273 -7.784 1.00 17.83 134 ILE F O 1
ATOM 18231 N N . ASP F 1 128 ? -27.040 -22.736 -8.175 1.00 16.66 135 ASP F N 1
ATOM 18232 C CA . ASP F 1 128 ? -27.304 -22.958 -6.747 1.00 17.05 135 ASP F CA 1
ATOM 18233 C C . ASP F 1 128 ? -26.489 -24.123 -6.178 1.00 19.32 135 ASP F C 1
ATOM 18234 O O . ASP F 1 128 ? -26.196 -24.139 -4.973 1.00 20.97 135 ASP F O 1
ATOM 18243 N N . ALA F 1 129 ? -26.130 -25.099 -6.997 1.00 17.92 136 ALA F N 1
ATOM 18244 C CA . ALA F 1 129 ? -25.312 -26.246 -6.600 1.00 19.81 136 ALA F CA 1
ATOM 18245 C C . ALA F 1 129 ? -23.837 -25.896 -6.464 1.00 19.11 136 ALA F C 1
ATOM 18246 O O . ALA F 1 129 ? -23.048 -26.778 -6.112 1.00 21.00 136 ALA F O 1
ATOM 18253 N N . GLY F 1 130 ? -23.429 -24.668 -6.772 1.00 19.44 137 GLY F N 1
ATOM 18254 C CA . GLY F 1 130 ? -22.047 -24.267 -6.592 1.00 18.52 137 GLY F CA 1
ATOM 18255 C C . GLY F 1 130 ? -21.139 -24.509 -7.763 1.00 20.38 137 GLY F C 1
ATOM 18256 O O . GLY F 1 130 ? -19.910 -24.555 -7.600 1.00 21.35 137 GLY F O 1
ATOM 18260 N N . ALA F 1 131 ? -21.683 -24.660 -8.964 1.00 17.20 138 ALA F N 1
ATOM 18261 C CA . ALA F 1 131 ? -20.826 -24.954 -10.093 1.00 18.08 138 ALA F CA 1
ATOM 18262 C C . ALA F 1 131 ? -19.898 -23.795 -10.446 1.00 17.33 138 ALA F C 1
ATOM 18263 O O . ALA F 1 131 ? -18.796 -24.011 -10.982 1.00 18.61 138 ALA F O 1
ATOM 18270 N N . LEU F 1 132 ? -20.321 -22.565 -10.209 1.00 16.89 139 LEU F N 1
ATOM 18271 C CA . LEU F 1 132 ? -19.560 -21.440 -10.747 1.00 18.88 139 LEU F CA 1
ATOM 18272 C C . LEU F 1 132 ? -18.159 -21.324 -10.182 1.00 15.92 139 LEU F C 1
ATOM 18273 O O . LEU F 1 132 ? -17.221 -21.169 -10.983 1.00 17.07 139 LEU F O 1
ATOM 18289 N N . PRO F 1 133 ? -17.929 -21.369 -8.874 1.00 16.54 140 PRO F N 1
ATOM 18290 C CA . PRO F 1 133 ? -16.541 -21.213 -8.409 1.00 16.47 140 PRO F CA 1
ATOM 18291 C C . PRO F 1 133 ? -15.630 -22.280 -8.978 1.00 15.17 140 PRO F C 1
ATOM 18292 O O . PRO F 1 133 ? -14.471 -22.007 -9.329 1.00 16.83 140 PRO F O 1
ATOM 18303 N N . ALA F 1 134 ? -16.135 -23.500 -9.092 1.00 17.02 141 ALA F N 1
ATOM 18304 C CA . ALA F 1 134 ? -15.316 -24.572 -9.634 1.00 17.40 141 ALA F CA 1
ATOM 18305 C C . ALA F 1 134 ? -15.002 -24.340 -11.102 1.00 18.24 141 ALA F C 1
ATOM 18306 O O . ALA F 1 134 ? -13.875 -24.603 -11.538 1.00 18.02 141 ALA F O 1
ATOM 18313 N N . LEU F 1 135 ? -15.977 -23.860 -11.886 1.00 16.58 142 LEU F N 1
ATOM 18314 C CA . LEU F 1 135 ? -15.723 -23.571 -13.292 1.00 16.70 142 LEU F CA 1
ATOM 18315 C C . LEU F 1 135 ? -14.764 -22.416 -13.450 1.00 16.52 142 LEU F C 1
ATOM 18316 O O . LEU F 1 135 ? -13.843 -22.474 -14.275 1.00 17.55 142 LEU F O 1
ATOM 18332 N N . VAL F 1 136 ? -14.935 -21.355 -12.661 1.00 16.44 143 VAL F N 1
ATOM 18333 C CA . VAL F 1 136 ? -14.030 -20.226 -12.768 1.00 18.05 143 VAL F CA 1
ATOM 18334 C C . VAL F 1 136 ? -12.615 -20.655 -12.412 1.00 17.55 143 VAL F C 1
ATOM 18335 O O . VAL F 1 136 ? -11.643 -20.213 -13.024 1.00 19.63 143 VAL F O 1
ATOM 18348 N N A GLN F 1 137 ? -12.474 -21.538 -11.422 0.46 17.42 144 GLN F N 1
ATOM 18349 N N B GLN F 1 137 ? -12.473 -21.538 -11.427 0.54 17.57 144 GLN F N 1
ATOM 18350 C CA A GLN F 1 137 ? -11.143 -22.013 -11.049 0.46 17.90 144 GLN F CA 1
ATOM 18351 C CA B GLN F 1 137 ? -11.137 -21.999 -11.065 0.54 17.44 144 GLN F CA 1
ATOM 18352 C C A GLN F 1 137 ? -10.469 -22.736 -12.210 0.46 17.12 144 GLN F C 1
ATOM 18353 C C B GLN F 1 137 ? -10.468 -22.722 -12.227 0.54 17.18 144 GLN F C 1
ATOM 18354 O O A GLN F 1 137 ? -9.254 -22.606 -12.407 0.46 18.35 144 GLN F O 1
ATOM 18355 O O B GLN F 1 137 ? -9.258 -22.580 -12.439 0.54 17.75 144 GLN F O 1
ATOM 18382 N N . LEU F 1 138 ? -11.240 -23.489 -13.000 1.00 15.86 145 LEU F N 1
ATOM 18383 C CA . LEU F 1 138 ? -10.680 -24.192 -14.145 1.00 15.97 145 LEU F CA 1
ATOM 18384 C C . LEU F 1 138 ? -10.149 -23.237 -15.211 1.00 14.84 145 LEU F C 1
ATOM 18385 O O . LEU F 1 138 ? -9.290 -23.648 -16.007 1.00 15.89 145 LEU F O 1
ATOM 18402 N N . LEU F 1 139 ? -10.584 -21.972 -15.212 1.00 14.86 146 LEU F N 1
ATOM 18403 C CA . LEU F 1 139 ? -10.109 -21.030 -16.219 1.00 15.64 146 LEU F CA 1
ATOM 18404 C C . LEU F 1 139 ? -8.675 -20.592 -15.973 1.00 17.66 146 LEU F C 1
ATOM 18405 O O . LEU F 1 139 ? -8.098 -19.898 -16.826 1.00 17.67 146 LEU F O 1
ATOM 18421 N N A SER F 1 140 ? -8.076 -20.965 -14.848 0.58 16.01 147 SER F N 1
ATOM 18422 N N B SER F 1 140 ? -8.086 -20.974 -14.842 0.42 16.04 147 SER F N 1
ATOM 18423 C CA A SER F 1 140 ? -6.647 -20.745 -14.667 0.58 18.91 147 SER F CA 1
ATOM 18424 C CA B SER F 1 140 ? -6.662 -20.770 -14.612 0.42 18.05 147 SER F CA 1
ATOM 18425 C C A SER F 1 140 ? -5.820 -21.968 -15.043 0.58 17.70 147 SER F C 1
ATOM 18426 C C B SER F 1 140 ? -5.824 -21.970 -15.040 0.42 17.70 147 SER F C 1
ATOM 18427 O O A SER F 1 140 ? -4.618 -21.971 -14.781 0.58 18.98 147 SER F O 1
ATOM 18428 O O B SER F 1 140 ? -4.611 -21.954 -14.826 0.42 19.23 147 SER F O 1
ATOM 18443 N N . SER F 1 141 ? -6.429 -23.001 -15.631 1.00 16.89 148 SER F N 1
ATOM 18444 C CA . SER F 1 141 ? -5.677 -24.195 -15.981 1.00 15.80 148 SER F CA 1
ATOM 18445 C C . SER F 1 141 ? -4.650 -23.908 -17.073 1.00 16.83 148 SER F C 1
ATOM 18446 O O . SER F 1 141 ? -4.936 -23.187 -18.030 1.00 16.64 148 SER F O 1
ATOM 18455 N N . PRO F 1 142 ? -3.486 -24.553 -17.025 1.00 17.04 149 PRO F N 1
ATOM 18456 C CA . PRO F 1 142 ? -2.568 -24.486 -18.169 1.00 17.58 149 PRO F CA 1
ATOM 18457 C C . PRO F 1 142 ? -2.955 -25.418 -19.306 1.00 17.40 149 PRO F C 1
ATOM 18458 O O . PRO F 1 142 ? -2.354 -25.356 -20.393 1.00 17.72 149 PRO F O 1
ATOM 18469 N N . ASN F 1 143 ? -3.928 -26.288 -19.082 1.00 15.70 150 ASN F N 1
ATOM 18470 C CA . ASN F 1 143 ? -4.336 -27.290 -20.073 1.00 14.70 150 ASN F CA 1
ATOM 18471 C C . ASN F 1 143 ? -5.456 -26.715 -20.936 1.00 15.36 150 ASN F C 1
ATOM 18472 O O . ASN F 1 143 ? -6.578 -26.507 -20.469 1.00 15.76 150 ASN F O 1
ATOM 18483 N N . GLU F 1 144 ? -5.140 -26.442 -22.201 1.00 15.85 151 GLU F N 1
ATOM 18484 C CA . GLU F 1 144 ? -6.078 -25.798 -23.115 1.00 16.89 151 GLU F CA 1
ATOM 18485 C C . GLU F 1 144 ? -7.283 -26.669 -23.407 1.00 15.72 151 GLU F C 1
ATOM 18486 O O . GLU F 1 144 ? -8.350 -26.148 -23.729 1.00 16.65 151 GLU F O 1
ATOM 18498 N N . GLN F 1 145 ? -7.142 -27.999 -23.323 1.00 15.15 152 GLN F N 1
ATOM 18499 C CA . GLN F 1 145 ? -8.297 -28.861 -23.515 1.00 15.27 152 GLN F CA 1
ATOM 18500 C C . GLN F 1 145 ? -9.289 -28.722 -22.362 1.00 16.00 152 GLN F C 1
ATOM 18501 O O . GLN F 1 145 ? -10.507 -28.690 -22.586 1.00 15.37 152 GLN F O 1
ATOM 18515 N N . ILE F 1 146 ? -8.791 -28.621 -21.126 1.00 14.59 153 ILE F N 1
ATOM 18516 C CA . ILE F 1 146 ? -9.647 -28.292 -19.988 1.00 15.19 153 ILE F CA 1
ATOM 18517 C C . ILE F 1 146 ? -10.296 -26.927 -20.174 1.00 14.93 153 ILE F C 1
ATOM 18518 O O . ILE F 1 146 ? -11.504 -26.768 -19.949 1.00 15.29 153 ILE F O 1
ATOM 18534 N N . LEU F 1 147 ? -9.529 -25.927 -20.625 1.00 16.10 154 LEU F N 1
ATOM 18535 C CA . LEU F 1 147 ? -10.104 -24.604 -20.849 1.00 15.15 154 LEU F CA 1
ATOM 18536 C C . LEU F 1 147 ? -11.270 -24.688 -21.826 1.00 14.63 154 LEU F C 1
ATOM 18537 O O . LEU F 1 147 ? -12.309 -24.063 -21.598 1.00 15.24 154 LEU F O 1
ATOM 18553 N N . GLN F 1 148 ? -11.098 -25.396 -22.951 1.00 15.02 155 GLN F N 1
ATOM 18554 C CA . GLN F 1 148 ? -12.175 -25.466 -23.924 1.00 16.19 155 GLN F CA 1
ATOM 18555 C C . GLN F 1 148 ? -13.416 -26.045 -23.290 1.00 15.17 155 GLN F C 1
ATOM 18556 O O . GLN F 1 148 ? -14.522 -25.534 -23.497 1.00 15.49 155 GLN F O 1
ATOM 18570 N N . GLU F 1 149 ? -13.259 -27.124 -22.516 1.00 15.08 156 GLU F N 1
ATOM 18571 C CA . GLU F 1 149 ? -14.406 -27.787 -21.893 1.00 14.11 156 GLU F CA 1
ATOM 18572 C C . GLU F 1 149 ? -15.087 -26.871 -20.895 1.00 13.90 156 GLU F C 1
ATOM 18573 O O . GLU F 1 149 ? -16.330 -26.821 -20.816 1.00 15.95 156 GLU F O 1
ATOM 18585 N N . ALA F 1 150 ? -14.296 -26.144 -20.112 1.00 14.13 157 ALA F N 1
ATOM 18586 C CA . ALA F 1 150 ? -14.870 -25.271 -19.093 1.00 14.75 157 ALA F CA 1
ATOM 18587 C C . ALA F 1 150 ? -15.578 -24.080 -19.727 1.00 14.33 157 ALA F C 1
ATOM 18588 O O . ALA F 1 150 ? -16.629 -23.646 -19.240 1.00 15.21 157 ALA F O 1
ATOM 18595 N N . LEU F 1 151 ? -15.013 -23.537 -20.807 1.00 14.55 158 LEU F N 1
ATOM 18596 C CA . LEU F 1 151 ? -15.623 -22.421 -21.523 1.00 14.70 158 LEU F CA 1
ATOM 18597 C C . LEU F 1 151 ? -16.974 -22.811 -22.112 1.00 15.74 158 LEU F C 1
ATOM 18598 O O . LEU F 1 151 ? -17.905 -22.008 -22.089 1.00 16.89 158 LEU F O 1
ATOM 18614 N N A TRP F 1 152 ? -17.097 -24.022 -22.657 0.57 15.97 159 TRP F N 1
ATOM 18615 N N B TRP F 1 152 ? -17.107 -24.031 -22.634 0.43 15.91 159 TRP F N 1
ATOM 18616 C CA A TRP F 1 152 ? -18.387 -24.482 -23.172 0.57 16.25 159 TRP F CA 1
ATOM 18617 C CA B TRP F 1 152 ? -18.398 -24.463 -23.166 0.43 16.37 159 TRP F CA 1
ATOM 18618 C C A TRP F 1 152 ? -19.436 -24.496 -22.066 0.57 15.60 159 TRP F C 1
ATOM 18619 C C B TRP F 1 152 ? -19.448 -24.516 -22.071 0.43 15.80 159 TRP F C 1
ATOM 18620 O O A TRP F 1 152 ? -20.554 -24.012 -22.243 0.57 17.27 159 TRP F O 1
ATOM 18621 O O B TRP F 1 152 ? -20.589 -24.096 -22.271 0.43 17.28 159 TRP F O 1
ATOM 18662 N N . ALA F 1 153 ? -19.084 -25.036 -20.898 1.00 16.20 160 ALA F N 1
ATOM 18663 C CA . ALA F 1 153 ? -20.058 -25.096 -19.811 1.00 15.31 160 ALA F CA 1
ATOM 18664 C C . ALA F 1 153 ? -20.443 -23.699 -19.348 1.00 16.16 160 ALA F C 1
ATOM 18665 O O . ALA F 1 153 ? -21.622 -23.412 -19.100 1.00 16.55 160 ALA F O 1
ATOM 18673 N N . LEU F 1 154 ? -19.459 -22.817 -19.198 1.00 14.97 161 LEU F N 1
ATOM 18674 C CA . LEU F 1 154 ? -19.739 -21.464 -18.735 1.00 15.18 161 LEU F CA 1
ATOM 18675 C C . LEU F 1 154 ? -20.563 -20.695 -19.749 1.00 16.35 161 LEU F C 1
ATOM 18676 O O . LEU F 1 154 ? -21.462 -19.933 -19.363 1.00 16.96 161 LEU F O 1
ATOM 18692 N N . SER F 1 155 ? -20.269 -20.853 -21.045 1.00 17.02 162 SER F N 1
ATOM 18693 C CA A SER F 1 155 ? -21.048 -20.173 -22.073 0.71 18.34 162 SER F CA 1
ATOM 18694 C CA B SER F 1 155 ? -21.054 -20.155 -22.053 0.29 18.39 162 SER F CA 1
ATOM 18695 C C . SER F 1 155 ? -22.514 -20.567 -21.977 1.00 15.07 162 SER F C 1
ATOM 18696 O O . SER F 1 155 ? -23.410 -19.731 -22.154 1.00 18.03 162 SER F O 1
ATOM 18711 N N . ASN F 1 156 ? -22.778 -21.856 -21.712 1.00 16.29 163 ASN F N 1
ATOM 18712 C CA . ASN F 1 156 ? -24.163 -22.310 -21.593 1.00 15.32 163 ASN F CA 1
ATOM 18713 C C . ASN F 1 156 ? -24.849 -21.652 -20.399 1.00 15.16 163 ASN F C 1
ATOM 18714 O O . ASN F 1 156 ? -25.976 -21.157 -20.509 1.00 16.58 163 ASN F O 1
ATOM 18725 N N . ILE F 1 157 ? -24.186 -21.615 -19.243 1.00 16.29 164 ILE F N 1
ATOM 18726 C CA . ILE F 1 157 ? -24.767 -20.939 -18.077 1.00 15.38 164 ILE F CA 1
ATOM 18727 C C . ILE F 1 157 ? -25.059 -19.479 -18.392 1.00 17.52 164 ILE F C 1
ATOM 18728 O O . ILE F 1 157 ? -26.113 -18.927 -18.026 1.00 17.28 164 ILE F O 1
ATOM 18744 N N . ALA F 1 158 ? -24.132 -18.822 -19.071 1.00 17.61 165 ALA F N 1
ATOM 18745 C CA . ALA F 1 158 ? -24.276 -17.409 -19.372 1.00 19.91 165 ALA F CA 1
ATOM 18746 C C . ALA F 1 158 ? -25.376 -17.119 -20.379 1.00 19.00 165 ALA F C 1
ATOM 18747 O O . ALA F 1 158 ? -25.703 -15.938 -20.585 1.00 23.09 165 ALA F O 1
ATOM 18754 N N . SER F 1 159 ? -25.981 -18.135 -20.972 1.00 19.64 166 SER F N 1
ATOM 18755 C CA . SER F 1 159 ? -27.142 -17.972 -21.831 1.00 18.79 166 SER F CA 1
ATOM 18756 C C . SER F 1 159 ? -28.450 -17.862 -21.057 1.00 17.97 166 SER F C 1
ATOM 18757 O O . SER F 1 159 ? -29.511 -17.625 -21.666 1.00 20.64 166 SER F O 1
ATOM 18765 N N . GLY F 1 160 ? -28.383 -17.977 -19.744 1.00 17.42 167 GLY F N 1
ATOM 18766 C CA . GLY F 1 160 ? -29.537 -17.814 -18.904 1.00 18.77 167 GLY F CA 1
ATOM 18767 C C . GLY F 1 160 ? -30.010 -16.367 -18.883 1.00 18.45 167 GLY F C 1
ATOM 18768 O O . GLY F 1 160 ? -29.659 -15.541 -19.719 1.00 20.22 167 GLY F O 1
ATOM 18772 N N . GLY F 1 161 ? -30.871 -16.080 -17.916 1.00 18.22 168 GLY F N 1
ATOM 18773 C CA . GLY F 1 161 ? -31.477 -14.770 -17.784 1.00 20.18 168 GLY F CA 1
ATOM 18774 C C . GLY F 1 161 ? -30.639 -13.850 -16.918 1.00 17.97 168 GLY F C 1
ATOM 18775 O O . GLY F 1 161 ? -29.510 -14.160 -16.556 1.00 17.94 168 GLY F O 1
ATOM 18779 N N . ASN F 1 162 ? -31.214 -12.698 -16.561 1.00 19.75 169 ASN F N 1
ATOM 18780 C CA . ASN F 1 162 ? -30.430 -11.663 -15.881 1.00 21.65 169 ASN F CA 1
ATOM 18781 C C . ASN F 1 162 ? -29.850 -12.150 -14.559 1.00 18.78 169 ASN F C 1
ATOM 18782 O O . ASN F 1 162 ? -28.685 -11.853 -14.245 1.00 19.08 169 ASN F O 1
ATOM 18793 N N A GLU F 1 163 ? -30.651 -12.871 -13.758 0.41 19.53 170 GLU F N 1
ATOM 18794 N N B GLU F 1 163 ? -30.627 -12.898 -13.771 0.59 20.02 170 GLU F N 1
ATOM 18795 C CA A GLU F 1 163 ? -30.169 -13.422 -12.492 0.41 19.93 170 GLU F CA 1
ATOM 18796 C CA B GLU F 1 163 ? -30.112 -13.357 -12.486 0.59 20.82 170 GLU F CA 1
ATOM 18797 C C A GLU F 1 163 ? -28.984 -14.354 -12.709 0.41 18.19 170 GLU F C 1
ATOM 18798 C C B GLU F 1 163 ? -29.031 -14.421 -12.641 0.59 18.79 170 GLU F C 1
ATOM 18799 O O A GLU F 1 163 ? -28.003 -14.330 -11.954 0.41 17.68 170 GLU F O 1
ATOM 18800 O O B GLU F 1 163 ? -28.145 -14.529 -11.783 0.59 20.69 170 GLU F O 1
ATOM 18823 N N . GLN F 1 164 ? -29.066 -15.195 -13.729 1.00 17.79 171 GLN F N 1
ATOM 18824 C CA . GLN F 1 164 ? -28.008 -16.168 -13.974 1.00 16.55 171 GLN F CA 1
ATOM 18825 C C . GLN F 1 164 ? -26.733 -15.480 -14.436 1.00 16.12 171 GLN F C 1
ATOM 18826 O O . GLN F 1 164 ? -25.641 -15.778 -13.929 1.00 16.19 171 GLN F O 1
ATOM 18841 N N . LYS F 1 165 ? -26.846 -14.509 -15.343 1.00 16.84 172 LYS F N 1
ATOM 18842 C CA . LYS F 1 165 ? -25.679 -13.743 -15.757 1.00 17.15 172 LYS F CA 1
ATOM 18843 C C . LYS F 1 165 ? -25.071 -12.979 -14.581 1.00 16.79 172 LYS F C 1
ATOM 18844 O O . LYS F 1 165 ? -23.843 -12.920 -14.439 1.00 17.72 172 LYS F O 1
ATOM 18863 N N . GLN F 1 166 ? -25.898 -12.388 -13.719 1.00 16.24 173 GLN F N 1
ATOM 18864 C CA . GLN F 1 166 ? -25.328 -11.677 -12.575 1.00 17.01 173 GLN F CA 1
ATOM 18865 C C . GLN F 1 166 ? -24.533 -12.627 -11.682 1.00 17.43 173 GLN F C 1
ATOM 18866 O O . GLN F 1 166 ? -23.483 -12.247 -11.140 1.00 17.36 173 GLN F O 1
ATOM 18880 N N . ALA F 1 167 ? -24.996 -13.876 -11.518 1.00 15.73 174 ALA F N 1
ATOM 18881 C CA . ALA F 1 167 ? -24.252 -14.823 -10.696 1.00 15.53 174 ALA F CA 1
ATOM 18882 C C . ALA F 1 167 ? -22.911 -15.167 -11.333 1.00 14.91 174 ALA F C 1
ATOM 18883 O O . ALA F 1 167 ? -21.898 -15.314 -10.636 1.00 15.20 174 ALA F O 1
ATOM 18890 N N . VAL F 1 168 ? -22.885 -15.301 -12.660 1.00 15.64 175 VAL F N 1
ATOM 18891 C CA . VAL F 1 168 ? -21.637 -15.558 -13.361 1.00 15.83 175 VAL F CA 1
ATOM 18892 C C . VAL F 1 168 ? -20.654 -14.429 -13.099 1.00 14.79 175 VAL F C 1
ATOM 18893 O O . VAL F 1 168 ? -19.466 -14.651 -12.829 1.00 15.92 175 VAL F O 1
ATOM 18906 N N . LYS F 1 169 ? -21.136 -13.185 -13.193 1.00 15.76 176 LYS F N 1
ATOM 18907 C CA . LYS F 1 169 ? -20.288 -12.022 -12.928 1.00 16.08 176 LYS F CA 1
ATOM 18908 C C . LYS F 1 169 ? -19.806 -11.993 -11.483 1.00 16.02 176 LYS F C 1
ATOM 18909 O O . LYS F 1 169 ? -18.626 -11.771 -11.218 1.00 16.07 176 LYS F O 1
ATOM 18928 N N . GLU F 1 170 ? -20.697 -12.244 -10.535 1.00 15.58 177 GLU F N 1
ATOM 18929 C CA . GLU F 1 170 ? -20.315 -12.208 -9.121 1.00 15.39 177 GLU F CA 1
ATOM 18930 C C . GLU F 1 170 ? -19.273 -13.257 -8.772 1.00 15.55 177 GLU F C 1
ATOM 18931 O O . GLU F 1 170 ? -18.429 -13.052 -7.900 1.00 16.37 177 GLU F O 1
ATOM 18943 N N . ALA F 1 171 ? -19.297 -14.386 -9.494 1.00 21.72 178 ALA F N 1
ATOM 18944 C CA . ALA F 1 171 ? -18.308 -15.440 -9.316 1.00 21.22 178 ALA F CA 1
ATOM 18945 C C . ALA F 1 171 ? -16.970 -15.112 -9.934 1.00 20.93 178 ALA F C 1
ATOM 18946 O O . ALA F 1 171 ? -16.061 -15.943 -9.878 1.00 20.47 178 ALA F O 1
ATOM 18953 N N . GLY F 1 172 ? -16.819 -13.969 -10.585 1.00 19.17 179 GLY F N 1
ATOM 18954 C CA . GLY F 1 172 ? -15.517 -13.571 -11.066 1.00 18.36 179 GLY F CA 1
ATOM 18955 C C . GLY F 1 172 ? -15.174 -14.099 -12.429 1.00 16.77 179 GLY F C 1
ATOM 18956 O O . GLY F 1 172 ? -13.990 -14.118 -12.806 1.00 17.15 179 GLY F O 1
ATOM 18960 N N . ALA F 1 173 ? -16.174 -14.421 -13.226 1.00 15.51 180 ALA F N 1
ATOM 18961 C CA . ALA F 1 173 ? -15.897 -14.962 -14.540 1.00 15.81 180 ALA F CA 1
ATOM 18962 C C . ALA F 1 173 ? -15.225 -13.947 -15.441 1.00 15.05 180 ALA F C 1
ATOM 18963 O O . ALA F 1 173 ? -14.382 -14.316 -16.260 1.00 16.30 180 ALA F O 1
ATOM 18970 N N . GLU F 1 174 ? -15.582 -12.661 -15.363 1.00 16.68 181 GLU F N 1
ATOM 18971 C CA . GLU F 1 174 ? -15.044 -11.719 -16.344 1.00 17.97 181 GLU F CA 1
ATOM 18972 C C . GLU F 1 174 ? -13.542 -11.523 -16.188 1.00 18.12 181 GLU F C 1
ATOM 18973 O O . GLU F 1 174 ? -12.818 -11.652 -17.204 1.00 18.46 181 GLU F O 1
ATOM 18985 N N . PRO F 1 175 ? -13.004 -11.236 -14.998 1.00 17.68 182 PRO F N 1
ATOM 18986 C CA . PRO F 1 175 ? -11.547 -11.135 -14.879 1.00 20.42 182 PRO F CA 1
ATOM 18987 C C . PRO F 1 175 ? -10.851 -12.438 -15.210 1.00 19.25 182 PRO F C 1
ATOM 18988 O O . PRO F 1 175 ? -9.721 -12.413 -15.715 1.00 20.45 182 PRO F O 1
ATOM 18999 N N . ALA F 1 176 ? -11.494 -13.589 -14.979 1.00 17.49 183 ALA F N 1
ATOM 19000 C CA . ALA F 1 176 ? -10.857 -14.847 -15.335 1.00 17.96 183 ALA F CA 1
ATOM 19001 C C . ALA F 1 176 ? -10.793 -15.004 -16.847 1.00 18.64 183 ALA F C 1
ATOM 19002 O O . ALA F 1 176 ? -9.779 -15.480 -17.389 1.00 20.14 183 ALA F O 1
ATOM 19009 N N . LEU F 1 177 ? -11.860 -14.611 -17.549 1.00 17.04 184 LEU F N 1
ATOM 19010 C CA . LEU F 1 177 ? -11.876 -14.664 -19.003 1.00 17.21 184 LEU F CA 1
ATOM 19011 C C . LEU F 1 177 ? -10.925 -13.655 -19.608 1.00 18.19 184 LEU F C 1
ATOM 19012 O O . LEU F 1 177 ? -10.356 -13.907 -20.692 1.00 20.29 184 LEU F O 1
ATOM 19028 N N . GLU F 1 178 ? -10.732 -12.508 -18.968 1.00 17.60 185 GLU F N 1
ATOM 19029 C CA . GLU F 1 178 ? -9.800 -11.524 -19.500 1.00 21.02 185 GLU F CA 1
ATOM 19030 C C . GLU F 1 178 ? -8.409 -12.119 -19.644 1.00 19.56 185 GLU F C 1
ATOM 19031 O O . GLU F 1 178 ? -7.660 -11.737 -20.557 1.00 21.35 185 GLU F O 1
ATOM 19043 N N . GLN F 1 179 ? -8.017 -12.989 -18.708 1.00 19.48 186 GLN F N 1
ATOM 19044 C CA . GLN F 1 179 ? -6.684 -13.556 -18.731 1.00 19.18 186 GLN F CA 1
ATOM 19045 C C . GLN F 1 179 ? -6.499 -14.535 -19.885 1.00 20.12 186 GLN F C 1
ATOM 19046 O O . GLN F 1 179 ? -5.359 -14.974 -20.109 1.00 22.28 186 GLN F O 1
ATOM 19060 N N . LEU F 1 180 ? -7.576 -14.901 -20.595 1.00 17.86 187 LEU F N 1
ATOM 19061 C CA . LEU F 1 180 ? -7.520 -15.797 -21.750 1.00 16.85 187 LEU F CA 1
ATOM 19062 C C . LEU F 1 180 ? -7.616 -15.035 -23.063 1.00 19.94 187 LEU F C 1
ATOM 19063 O O . LEU F 1 180 ? -7.554 -15.664 -24.128 1.00 21.11 187 LEU F O 1
ATOM 19079 N N . GLN F 1 181 ? -7.754 -13.718 -23.038 1.00 19.83 188 GLN F N 1
ATOM 19080 C CA . GLN F 1 181 ? -7.953 -12.989 -24.283 1.00 22.04 188 GLN F CA 1
ATOM 19081 C C . GLN F 1 181 ? -6.713 -13.009 -25.156 1.00 23.20 188 GLN F C 1
ATOM 19082 O O . GLN F 1 181 ? -6.810 -12.765 -26.364 1.00 26.72 188 GLN F O 1
ATOM 19096 N N A SER F 1 182 ? -5.539 -13.263 -24.577 0.56 22.87 189 SER F N 1
ATOM 19097 N N B SER F 1 182 ? -5.554 -13.303 -24.566 0.44 22.69 189 SER F N 1
ATOM 19098 C CA A SER F 1 182 ? -4.310 -13.401 -25.343 0.56 21.36 189 SER F CA 1
ATOM 19099 C CA B SER F 1 182 ? -4.296 -13.385 -25.286 0.44 20.79 189 SER F CA 1
ATOM 19100 C C A SER F 1 182 ? -3.779 -14.830 -25.283 0.56 18.40 189 SER F C 1
ATOM 19101 C C B SER F 1 182 ? -3.798 -14.817 -25.395 0.44 21.02 189 SER F C 1
ATOM 19102 O O A SER F 1 182 ? -2.572 -15.056 -25.379 0.56 23.84 189 SER F O 1
ATOM 19103 O O B SER F 1 182 ? -2.620 -15.026 -25.703 0.44 19.67 189 SER F O 1
ATOM 19118 N N . SER F 1 183 ? -4.665 -15.800 -25.166 1.00 18.42 190 SER F N 1
ATOM 19119 C CA . SER F 1 183 ? -4.243 -17.185 -25.230 1.00 17.75 190 SER F CA 1
ATOM 19120 C C . SER F 1 183 ? -3.582 -17.475 -26.569 1.00 17.86 190 SER F C 1
ATOM 19121 O O . SER F 1 183 ? -4.113 -17.095 -27.625 1.00 19.93 190 SER F O 1
ATOM 19130 N N . PRO F 1 184 ? -2.436 -18.142 -26.580 1.00 18.45 191 PRO F N 1
ATOM 19131 C CA . PRO F 1 184 ? -1.839 -18.530 -27.858 1.00 20.37 191 PRO F CA 1
ATOM 19132 C C . PRO F 1 184 ? -2.690 -19.482 -28.679 1.00 20.24 191 PRO F C 1
ATOM 19133 O O . PRO F 1 184 ? -2.439 -19.622 -29.879 1.00 22.64 191 PRO F O 1
ATOM 19144 N N . ASN F 1 185 ? -3.690 -20.121 -28.059 1.00 18.33 192 ASN F N 1
ATOM 19145 C CA . ASN F 1 185 ? -4.554 -21.028 -28.799 1.00 18.37 192 ASN F CA 1
ATOM 19146 C C . ASN F 1 185 ? -5.731 -20.214 -29.338 1.00 18.48 192 ASN F C 1
ATOM 19147 O O . ASN F 1 185 ? -6.543 -19.702 -28.579 1.00 17.06 192 ASN F O 1
ATOM 19158 N N . GLU F 1 186 ? -5.832 -20.117 -30.665 1.00 20.91 193 GLU F N 1
ATOM 19159 C CA . GLU F 1 186 ? -6.821 -19.211 -31.234 1.00 21.71 193 GLU F CA 1
ATOM 19160 C C . GLU F 1 186 ? -8.243 -19.695 -30.959 1.00 20.71 193 GLU F C 1
ATOM 19161 O O . GLU F 1 186 ? -9.170 -18.878 -30.897 1.00 22.36 193 GLU F O 1
ATOM 19173 N N . LYS F 1 187 ? -8.444 -20.994 -30.760 1.00 21.41 194 LYS F N 1
ATOM 19174 C CA . LYS F 1 187 ? -9.783 -21.473 -30.429 1.00 20.39 194 LYS F CA 1
ATOM 19175 C C . LYS F 1 187 ? -10.178 -21.043 -29.037 1.00 18.94 194 LYS F C 1
ATOM 19176 O O . LYS F 1 187 ? -11.322 -20.603 -28.801 1.00 19.86 194 LYS F O 1
ATOM 19195 N N . ILE F 1 188 ? -9.259 -21.161 -28.076 1.00 17.03 195 ILE F N 1
ATOM 19196 C CA . ILE F 1 188 ? -9.524 -20.676 -26.722 1.00 18.03 195 ILE F CA 1
ATOM 19197 C C . ILE F 1 188 ? -9.808 -19.177 -26.738 1.00 17.78 195 ILE F C 1
ATOM 19198 O O . ILE F 1 188 ? -10.720 -18.697 -26.050 1.00 18.24 195 ILE F O 1
ATOM 19214 N N . GLN F 1 189 ? -8.976 -18.411 -27.444 1.00 18.37 196 GLN F N 1
ATOM 19215 C CA . GLN F 1 189 ? -9.182 -16.966 -27.521 1.00 18.77 196 GLN F CA 1
ATOM 19216 C C . GLN F 1 189 ? -10.599 -16.647 -28.003 1.00 20.64 196 GLN F C 1
ATOM 19217 O O . GLN F 1 189 ? -11.283 -15.788 -27.431 1.00 20.92 196 GLN F O 1
ATOM 19231 N N . LYS F 1 190 ? -11.055 -17.323 -29.060 1.00 19.05 197 LYS F N 1
ATOM 19232 C CA . LYS F 1 190 ? -12.370 -17.018 -29.640 1.00 21.33 197 LYS F CA 1
ATOM 19233 C C . LYS F 1 190 ? -13.473 -17.462 -28.693 1.00 21.33 197 LYS F C 1
ATOM 19234 O O . LYS F 1 190 ? -14.466 -16.754 -28.512 1.00 22.87 197 LYS F O 1
ATOM 19253 N N . GLU F 1 191 ? -13.309 -18.627 -28.059 1.00 19.79 198 GLU F N 1
ATOM 19254 C CA . GLU F 1 191 ? -14.320 -19.082 -27.102 1.00 19.79 198 GLU F CA 1
ATOM 19255 C C . GLU F 1 191 ? -14.414 -18.134 -25.916 1.00 19.53 198 GLU F C 1
ATOM 19256 O O . GLU F 1 191 ? -15.507 -17.874 -25.398 1.00 20.33 198 GLU F O 1
ATOM 19268 N N . ALA F 1 192 ? -13.283 -17.618 -25.450 1.00 19.17 199 ALA F N 1
ATOM 19269 C CA . ALA F 1 192 ? -13.346 -16.672 -24.354 1.00 17.97 199 ALA F CA 1
ATOM 19270 C C . ALA F 1 192 ? -14.022 -15.367 -24.779 1.00 18.67 199 ALA F C 1
ATOM 19271 O O . ALA F 1 192 ? -14.763 -14.760 -23.988 1.00 20.16 199 ALA F O 1
ATOM 19278 N N . GLN F 1 193 ? -13.774 -14.908 -26.009 1.00 21.30 200 GLN F N 1
ATOM 19279 C CA . GLN F 1 193 ? -14.441 -13.700 -26.515 1.00 21.99 200 GLN F CA 1
ATOM 19280 C C . GLN F 1 193 ? -15.945 -13.864 -26.472 1.00 23.36 200 GLN F C 1
ATOM 19281 O O . GLN F 1 193 ? -16.671 -12.970 -26.024 1.00 24.39 200 GLN F O 1
ATOM 19295 N N . GLU F 1 194 ? -16.436 -14.986 -26.972 1.00 22.79 201 GLU F N 1
ATOM 19296 C CA . GLU F 1 194 ? -17.875 -15.142 -27.063 1.00 35.45 201 GLU F CA 1
ATOM 19297 C C . GLU F 1 194 ? -18.519 -15.417 -25.710 1.00 23.01 201 GLU F C 1
ATOM 19298 O O . GLU F 1 194 ? -19.659 -14.990 -25.506 1.00 24.66 201 GLU F O 1
ATOM 19310 N N . ALA F 1 195 ? -17.813 -16.077 -24.777 1.00 20.44 202 ALA F N 1
ATOM 19311 C CA . ALA F 1 195 ? -18.322 -16.226 -23.412 1.00 21.30 202 ALA F CA 1
ATOM 19312 C C . ALA F 1 195 ? -18.494 -14.866 -22.761 1.00 20.02 202 ALA F C 1
ATOM 19313 O O . ALA F 1 195 ? -19.529 -14.583 -22.148 1.00 21.73 202 ALA F O 1
ATOM 19320 N N . LEU F 1 196 ? -17.504 -13.990 -22.931 1.00 20.52 203 LEU F N 1
ATOM 19321 C CA . LEU F 1 196 ? -17.610 -12.641 -22.390 1.00 23.04 203 LEU F CA 1
ATOM 19322 C C . LEU F 1 196 ? -18.787 -11.884 -22.999 1.00 25.23 203 LEU F C 1
ATOM 19323 O O . LEU F 1 196 ? -19.491 -11.148 -22.298 1.00 28.02 203 LEU F O 1
ATOM 19339 N N . GLU F 1 197 ? -19.025 -12.051 -24.297 1.00 26.00 204 GLU F N 1
ATOM 19340 C CA . GLU F 1 197 ? -20.140 -11.363 -24.937 1.00 30.54 204 GLU F CA 1
ATOM 19341 C C . GLU F 1 197 ? -21.477 -11.812 -24.365 1.00 34.15 204 GLU F C 1
ATOM 19342 O O . GLU F 1 197 ? -22.378 -10.991 -24.168 1.00 35.97 204 GLU F O 1
ATOM 19354 N N . LYS F 1 198 ? -21.639 -13.117 -24.110 1.00 31.57 205 LYS F N 1
ATOM 19355 C CA . LYS F 1 198 ? -22.895 -13.607 -23.546 1.00 39.93 205 LYS F CA 1
ATOM 19356 C C . LYS F 1 198 ? -23.089 -13.069 -22.142 1.00 36.93 205 LYS F C 1
ATOM 19357 O O . LYS F 1 198 ? -24.186 -12.631 -21.772 1.00 36.45 205 LYS F O 1
ATOM 19376 N N . ILE F 1 199 ? -22.027 -13.090 -21.342 1.00 33.42 206 ILE F N 1
ATOM 19377 C CA . ILE F 1 199 ? -22.114 -12.571 -19.980 1.00 28.61 206 ILE F CA 1
ATOM 19378 C C . ILE F 1 199 ? -22.523 -11.110 -19.986 1.00 29.67 206 ILE F C 1
ATOM 19379 O O . ILE F 1 199 ? -23.395 -10.697 -19.211 1.00 37.18 206 ILE F O 1
ATOM 19395 N N . GLN F 1 200 ? -21.919 -10.318 -20.871 1.00 37.78 207 GLN F N 1
ATOM 19396 C CA . GLN F 1 200 ? -22.049 -8.864 -20.880 1.00 45.02 207 GLN F CA 1
ATOM 19397 C C . GLN F 1 200 ? -23.281 -8.369 -21.635 1.00 70.91 207 GLN F C 1
ATOM 19398 O O . GLN F 1 200 ? -23.903 -7.384 -21.217 1.00 78.60 207 GLN F O 1
ATOM 19412 N N . SER F 1 201 ? -23.634 -9.007 -22.748 1.00 77.24 208 SER F N 1
ATOM 19413 C CA . SER F 1 201 ? -24.751 -8.549 -23.575 1.00 84.39 208 SER F CA 1
ATOM 19414 C C . SER F 1 201 ? -26.021 -8.390 -22.744 1.00 80.98 208 SER F C 1
ATOM 19415 O O . SER F 1 201 ? -26.414 -9.303 -22.018 1.00 72.66 208 SER F O 1
#